Protein AF-0000000073533787 (afdb_homodimer)

Radius of gyration: 34.2 Å; Cα contacts (8 Å, |Δi|>4): 1583; chains: 2; bounding box: 50×95×111 Å

InterPro domains:
  IPR002737 MEMO1 family [PF01875] (87-385)
  IPR002737 MEMO1 family [PTHR11060] (83-386)
  IPR002737 MEMO1 family [cd07361] (85-385)

Solvent-accessible surface area (backbone atoms only — not comparable to full-atom values): 41993 Å² total; per-residue (Å²): 134,81,76,72,52,75,67,61,52,45,58,50,45,52,48,45,36,59,69,63,58,52,74,74,50,78,81,75,65,50,75,70,55,49,60,58,70,56,50,54,75,75,52,50,74,67,54,60,77,70,55,46,50,48,49,50,48,47,43,59,66,42,56,83,32,69,64,44,50,50,46,41,24,66,71,65,62,50,63,66,64,47,56,40,71,64,80,38,64,63,74,36,40,56,61,41,45,69,59,31,50,51,52,51,48,52,19,58,74,57,36,38,57,52,59,66,60,27,64,32,39,53,66,58,73,89,43,54,70,42,84,43,31,37,38,27,36,36,59,29,48,75,45,28,26,26,17,30,22,36,39,49,49,53,48,42,53,54,56,55,55,55,61,72,71,48,78,88,60,81,45,59,49,46,40,32,39,32,28,8,33,45,90,82,52,93,50,64,53,46,26,28,58,78,42,44,22,39,40,52,60,85,45,72,41,38,41,31,63,65,50,44,50,37,35,38,74,58,66,41,44,77,48,48,69,60,62,67,73,39,42,38,52,61,56,48,49,64,57,54,55,51,44,53,67,66,45,82,75,31,29,99,75,46,44,51,58,29,33,30,57,32,42,24,21,73,54,90,42,55,67,49,24,40,51,51,8,51,33,52,46,51,20,49,50,51,48,28,66,76,38,72,90,43,62,67,54,30,41,34,21,22,30,38,40,26,58,32,20,73,91,59,71,31,71,49,42,34,93,87,45,46,67,66,46,31,39,39,43,52,34,32,38,50,58,52,29,53,23,66,41,34,26,55,57,33,51,51,47,41,59,34,47,57,51,53,46,70,14,56,47,19,43,26,20,49,26,26,28,30,52,76,58,39,38,49,34,20,51,42,14,63,38,55,20,56,82,64,38,88,75,79,43,40,38,30,24,36,8,24,39,24,22,36,33,79,82,28,72,130,133,81,76,71,52,77,69,61,54,46,56,51,44,52,48,45,36,60,68,63,59,54,74,73,53,80,80,75,65,50,76,70,56,47,58,60,70,57,50,54,73,75,53,50,74,66,53,59,77,71,54,47,50,50,50,50,48,47,43,59,66,43,58,81,32,68,65,44,50,48,46,41,25,66,70,64,64,49,60,66,64,47,57,40,70,64,79,36,64,64,74,36,40,56,62,40,44,69,58,30,52,52,52,51,49,51,19,58,75,57,37,38,56,53,57,67,63,27,62,30,39,53,65,58,73,89,42,54,72,43,84,42,29,36,37,27,37,35,58,30,48,76,45,27,26,25,15,30,22,36,39,50,48,52,48,42,53,54,56,54,54,56,64,72,71,50,78,89,62,81,46,60,50,47,42,32,40,33,29,8,32,46,89,83,52,98,50,66,54,45,27,28,59,79,42,45,22,41,40,52,61,84,44,73,40,36,41,30,63,67,50,44,49,36,35,38,74,56,65,42,44,76,47,48,70,60,63,67,73,39,43,38,49,60,58,49,47,64,56,55,55,50,42,54,70,66,46,88,70,36,27,99,75,46,46,49,58,28,32,30,58,30,40,25,21,76,52,91,43,56,66,48,24,40,51,50,9,50,32,52,46,51,20,47,51,52,47,27,66,76,38,71,90,42,64,68,55,30,42,34,22,21,31,37,40,28,60,32,20,74,93,59,72,30,71,48,43,34,92,86,45,47,67,66,46,31,38,39,43,53,35,33,39,51,57,52,28,53,24,67,41,36,25,56,57,33,52,50,47,40,58,35,46,55,50,52,46,71,13,54,48,18,43,26,20,48,26,25,29,30,50,76,57,38,36,48,33,20,51,41,15,62,38,56,19,56,82,64,38,86,73,78,42,38,38,30,23,37,8,24,40,24,22,36,33,80,81,26,72,130

Sequence (820 aa):
MFLCGPAHHIAVRLSFLRSKGKLRSLQGLTPRLFEVICPSDEELCRLHGEQLEELAAFKQQYLGSPEWRAFCERHTGTCSAMIRQPVASGKYYSSTATSLRAELQECLAEPAANLAGGPCLHCAPEQRRHLRGLIVPHGSTSDSGFAAAAAYLALKQQLGLYGTRGHPGSPRPLRCVVLGTNHFTNLPLACLSTATAWRTPLGDVPVDADLNAALQQQGLPFNDTPHNLEHSIENQLPFFQHVLESVPNPGHYGRPLSIAPVCVGWLGSAQQAQQLGQQLLAALRQAQAQHPDQAPPLLIATSDFTHAGPAYNEPPDAPWMSLREHCIWRDSPLLHAVCMGGAERFLDICAATGTSLCGRWPVAAFLAVAQAAGWQVELLSYAPSDLYVSSGNINGFAAFAAWQTLHSAAMFLCGPAHHIAVRLSFLRSKGKLRSLQGLTPRLFEVICPSDEELCRLHGEQLEELAAFKQQYLGSPEWRAFCERHTGTCSAMIRQPVASGKYYSSTATSLRAELQECLAEPAANLAGGPCLHCAPEQRRHLRGLIVPHGSTSDSGFAAAAAYLALKQQLGLYGTRGHPGSPRPLRCVVLGTNHFTNLPLACLSTATAWRTPLGDVPVDADLNAALQQQGLPFNDTPHNLEHSIENQLPFFQHVLESVPNPGHYGRPLSIAPVCVGWLGSAQQAQQLGQQLLAALRQAQAQHPDQAPPLLIATSDFTHAGPAYNEPPDAPWMSLREHCIWRDSPLLHAVCMGGAERFLDICAATGTSLCGRWPVAAFLAVAQAAGWQVELLSYAPSDLYVSSGNINGFAAFAAWQTLHSAA

Organism: NCBI:txid2649997

Secondary structure (DSSP, 8-state):
-----HHHHHHHHHHHHHHTTGGG-GGG--HHHHHHHS--HHHHTT--THHHHHHHHHHHHHTTSHHHHHHHHHHHSS----EEPPSSBTTTB-SSHHHHHHHHHHHHHSPPPPP---GGG---GGG--EEEEEEE--S-HHHHHHHHHHHHHHHHHHHHHHHHHS-SSS---EEEEEEEE-SS----SEEE---SEEEETTEEEEB-HHHHHHHHHTTPPB-HHHHHH--TTGGGHHHHHHHHHH-S---TT---EEEEEEEE----SHHHHHHHHHHHHHHHHHHHHH-TTSPPPEEEEE----EEBGGGTB--SSTT--HHHHHHHHHHHHHHHHHH--HHHHHHHHHHHT---TTHHHHHHHHHHHHHHTEEEEEEEEEEGGGT--SS-EEEEEEEEEEE-TTS--/-----HHHHHHHHHHHHHHTTGGG-GGG--HHHHHHHS--HHHHTT--THHHHHHHHHHHHHTTSHHHHHHHHHHHSS----EEPPSSBTTTB-SSHHHHHHHHHHHHHSPPPPP---GGG---GGG--EEEEEEE--S-HHHHHHHHHHHHHHHHHHHHHHHHHS-SSS---EEEEEEEE-SS----SEEE---SEEEETTEEEEB-HHHHHHHHHTTPPB-HHHHHH--TTGGGHHHHHHHHHHSS---TT---EEEEEEEE----SHHHHHHHHHHHHHHHHHHHHH-TTSPPPEEEEE----EEBGGGTB--SSTT--HHHHHHHHHHHHHHHHHH--HHHHHHHHHHHT---TTHHHHHHHHHHHHHHTEEEEEEEEEEGGGT--SS-EEEEEEEEEEE-TTS--

Nearest PDB structures (foldseek):
  7m8h-assembly4_D  TM=8.333E-01  e=3.148E-21  Homo sapiens
  3bd0-assembly1_A  TM=8.339E-01  e=1.756E-20  Homo sapiens
  3vsg-assembly1_D  TM=5.374E-01  e=1.095E-06  Comamonas testosteroni CNB-1
  8ihg-assembly1_C  TM=4.922E-01  e=5.380E-07  Pseudomonas sp.
  7m8h-assembly4_D  TM=8.331E-01  e=9.028E-21  Homo sapiens

Structure (mmCIF, N/CA/C/O backbone):
data_AF-0000000073533787-model_v1
#
loop_
_entity.id
_entity.type
_entity.pdbx_description
1 polymer 'AmmeMemoRadiSam system protein B'
#
loop_
_atom_site.group_PDB
_atom_site.id
_atom_site.type_symbol
_atom_site.label_atom_id
_atom_site.label_alt_id
_atom_site.label_comp_id
_atom_site.label_asym_id
_atom_site.label_entity_id
_atom_site.label_seq_id
_atom_site.pdbx_PDB_ins_code
_atom_site.Cartn_x
_atom_site.Cartn_y
_atom_site.Cartn_z
_atom_site.occupancy
_atom_site.B_iso_or_equiv
_atom_site.auth_seq_id
_atom_site.auth_comp_id
_atom_site.auth_asym_id
_atom_site.auth_atom_id
_atom_site.pdbx_PDB_model_num
ATOM 1 N N . MET A 1 1 ? 24.938 -26.094 -56.594 1 19.09 1 MET A N 1
ATOM 2 C CA . MET A 1 1 ? 23.875 -26.984 -56.156 1 19.09 1 MET A CA 1
ATOM 3 C C . MET A 1 1 ? 23.359 -26.578 -54.781 1 19.09 1 MET A C 1
ATOM 5 O O . MET A 1 1 ? 23.969 -26.875 -53.75 1 19.09 1 MET A O 1
ATOM 9 N N . PHE A 1 2 ? 22.875 -25.344 -54.75 1 21.2 2 PHE A N 1
ATOM 10 C CA . PHE A 1 2 ? 22.5 -24.469 -53.656 1 21.2 2 PHE A CA 1
ATOM 11 C C . PHE A 1 2 ? 21.406 -25.078 -52.812 1 21.2 2 PHE A C 1
ATOM 13 O O . PHE A 1 2 ? 20.281 -25.266 -53.281 1 21.2 2 PHE A O 1
ATOM 20 N N . LEU A 1 3 ? 21.797 -26.109 -51.969 1 24.59 3 LEU A N 1
ATOM 21 C CA . LEU A 1 3 ? 20.984 -26.844 -51.031 1 24.59 3 LEU A CA 1
ATOM 22 C C . LEU A 1 3 ? 20.125 -25.875 -50.188 1 24.59 3 LEU A C 1
ATOM 24 O O . LEU A 1 3 ? 20.672 -25.047 -49.469 1 24.59 3 LEU A O 1
ATOM 28 N N . CYS A 1 4 ? 19.094 -25.297 -50.938 1 27.55 4 CYS A N 1
ATOM 29 C CA . CYS A 1 4 ? 18.031 -24.469 -50.344 1 27.55 4 CYS A CA 1
ATOM 30 C C . CYS A 1 4 ? 17.594 -25.016 -49 1 27.55 4 CYS A C 1
ATOM 32 O O . CYS A 1 4 ? 17.266 -26.203 -48.875 1 27.55 4 CYS A O 1
ATOM 34 N N . GLY A 1 5 ? 18.172 -24.469 -48.062 1 31.39 5 GLY A N 1
ATOM 35 C CA . GLY A 1 5 ? 18.047 -24.875 -46.656 1 31.39 5 GLY A CA 1
ATOM 36 C C . GLY A 1 5 ? 16.609 -25.141 -46.25 1 31.39 5 GLY A C 1
ATOM 37 O O . GLY A 1 5 ? 15.68 -24.75 -46.969 1 31.39 5 GLY A O 1
ATOM 38 N N . PRO A 1 6 ? 16.328 -25.984 -45.344 1 34.28 6 PRO A N 1
ATOM 39 C CA . PRO A 1 6 ? 15.062 -26.594 -44.906 1 34.28 6 PRO A CA 1
ATOM 40 C C . PRO A 1 6 ? 13.969 -25.547 -44.688 1 34.28 6 PRO A C 1
ATOM 42 O O . PRO A 1 6 ? 12.781 -25.844 -44.812 1 34.28 6 PRO A O 1
ATOM 45 N N . ALA A 1 7 ? 14.273 -24.328 -44.406 1 35.72 7 ALA A N 1
ATOM 46 C CA . ALA A 1 7 ? 13.281 -23.281 -44.188 1 35.72 7 ALA A CA 1
ATOM 47 C C . ALA A 1 7 ? 12.578 -22.906 -45.5 1 35.72 7 ALA A C 1
ATOM 49 O O . ALA A 1 7 ? 11.391 -22.594 -45.5 1 35.72 7 ALA A O 1
ATOM 50 N N . HIS A 1 8 ? 13.289 -22.812 -46.656 1 38.84 8 HIS A N 1
ATOM 51 C CA . HIS A 1 8 ? 12.742 -22.5 -47.969 1 38.84 8 HIS A CA 1
ATOM 52 C C . HIS A 1 8 ? 11.703 -23.531 -48.406 1 38.84 8 HIS A C 1
ATOM 54 O O . HIS A 1 8 ? 10.758 -23.203 -49.125 1 38.84 8 HIS A O 1
ATOM 60 N N . HIS A 1 9 ? 11.844 -24.781 -47.906 1 37.84 9 HIS A N 1
ATOM 61 C CA . HIS A 1 9 ? 10.938 -25.844 -48.312 1 37.84 9 HIS A CA 1
ATOM 62 C C . HIS A 1 9 ? 9.586 -25.719 -47.625 1 37.84 9 HIS A C 1
ATOM 64 O O . HIS A 1 9 ? 8.555 -26.047 -48.219 1 37.84 9 HIS A O 1
ATOM 70 N N . ILE A 1 10 ? 9.609 -25.094 -46.406 1 37.44 10 ILE A N 1
ATOM 71 C CA . ILE A 1 10 ? 8.328 -25 -45.688 1 37.44 10 ILE A CA 1
ATOM 72 C C . ILE A 1 10 ? 7.488 -23.875 -46.312 1 37.44 10 ILE A C 1
ATOM 74 O O . ILE A 1 10 ? 6.289 -24.047 -46.531 1 37.44 10 ILE A O 1
ATOM 78 N N . ALA A 1 11 ? 8.117 -22.734 -46.594 1 40.75 11 ALA A N 1
ATOM 79 C CA . ALA A 1 11 ? 7.391 -21.656 -47.25 1 40.75 11 ALA A CA 1
ATOM 80 C C . ALA A 1 11 ? 6.887 -22.109 -48.625 1 40.75 11 ALA A C 1
ATOM 82 O O . ALA A 1 11 ? 5.762 -21.781 -49 1 40.75 11 ALA A O 1
ATOM 83 N N . VAL A 1 12 ? 7.668 -22.797 -49.375 1 40.88 12 VAL A N 1
ATOM 84 C CA . VAL A 1 12 ? 7.309 -23.266 -50.719 1 40.88 12 VAL A CA 1
ATOM 85 C C . VAL A 1 12 ? 6.199 -24.312 -50.594 1 40.88 12 VAL A C 1
ATOM 87 O O . VAL A 1 12 ? 5.246 -24.297 -51.375 1 40.88 12 VAL A O 1
ATOM 90 N N . ARG A 1 13 ? 6.266 -25.109 -49.438 1 39.94 13 ARG A N 1
ATOM 91 C CA . ARG A 1 13 ? 5.273 -26.172 -49.312 1 39.94 13 ARG A CA 1
ATOM 92 C C . ARG A 1 13 ? 3.941 -25.625 -48.812 1 39.94 13 ARG A C 1
ATOM 94 O O . ARG A 1 13 ? 2.877 -26.047 -49.281 1 39.94 13 ARG A O 1
ATOM 101 N N . LEU A 1 14 ? 4.047 -24.578 -47.938 1 42.78 14 LEU A N 1
ATOM 102 C CA . LEU A 1 14 ? 2.801 -23.922 -47.531 1 42.78 14 LEU A CA 1
ATOM 103 C C . LEU A 1 14 ? 2.209 -23.156 -48.719 1 42.78 14 LEU A C 1
ATOM 105 O O . LEU A 1 14 ? 0.991 -23.156 -48.906 1 42.78 14 LEU A O 1
ATOM 109 N N . SER A 1 15 ? 3.039 -22.531 -49.5 1 44 15 SER A N 1
ATOM 110 C CA . SER A 1 15 ? 2.568 -21.906 -50.719 1 44 15 SER A CA 1
ATOM 111 C C . SER A 1 15 ? 2.029 -22.938 -51.719 1 44 15 SER A C 1
ATOM 113 O O . SER A 1 15 ? 1.037 -22.703 -52.406 1 44 15 SER A O 1
ATOM 115 N N . PHE A 1 16 ? 2.746 -24.125 -51.781 1 40.62 16 PHE A N 1
ATOM 116 C CA . PHE A 1 16 ? 2.264 -25.203 -52.656 1 40.62 16 PHE A CA 1
ATOM 117 C C . P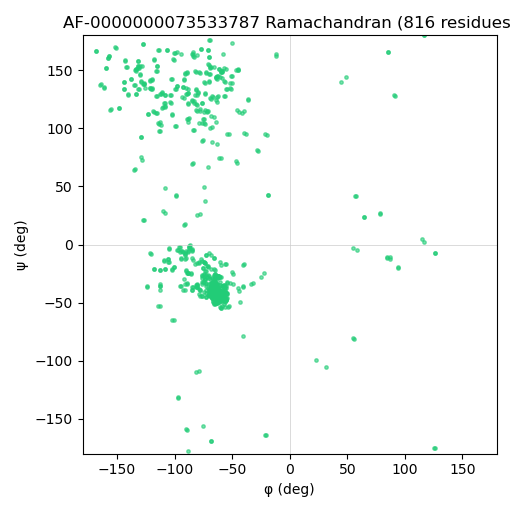HE A 1 16 ? 0.924 -25.734 -52.156 1 40.62 16 PHE A C 1
ATOM 119 O O . PHE A 1 16 ? 0.008 -25.953 -52.938 1 40.62 16 PHE A O 1
ATOM 126 N N . LEU A 1 17 ? 0.804 -25.844 -50.844 1 41.94 17 LEU A N 1
ATOM 127 C CA . LEU A 1 17 ? -0.468 -26.312 -50.312 1 41.94 17 LEU A CA 1
ATOM 128 C C . LEU A 1 17 ? -1.564 -25.266 -50.5 1 41.94 17 LEU A C 1
ATOM 130 O O . LEU A 1 17 ? -2.725 -25.625 -50.719 1 41.94 17 LEU A O 1
ATOM 134 N N . ARG A 1 18 ? -1.256 -24 -50.312 1 44.19 18 ARG A N 1
ATOM 135 C CA . ARG A 1 18 ? -2.197 -22.938 -50.656 1 44.19 18 ARG A CA 1
ATOM 136 C C . ARG A 1 18 ? -2.572 -22.984 -52.125 1 44.19 18 ARG A C 1
ATOM 138 O O . ARG A 1 18 ? -3.736 -22.781 -52.5 1 44.19 18 ARG A O 1
ATOM 145 N N . SER A 1 19 ? -1.534 -23 -52.906 1 43.25 19 SER A N 1
ATOM 146 C CA . SER A 1 19 ? -1.816 -22.922 -54.344 1 43.25 19 SER A CA 1
ATOM 147 C C . SER A 1 19 ? -2.637 -24.125 -54.812 1 43.25 19 SER A C 1
ATOM 149 O O . SER A 1 19 ? -3.412 -24.016 -55.75 1 43.25 19 SER A O 1
ATOM 151 N N . LYS A 1 20 ? -2.215 -25.359 -54.25 1 43.19 20 LYS A N 1
ATOM 152 C CA . LYS A 1 20 ? -2.959 -26.484 -54.844 1 43.19 20 LYS A CA 1
ATOM 153 C C . LYS A 1 20 ? -4.336 -26.609 -54.188 1 43.19 20 LYS A C 1
ATOM 155 O O . LYS A 1 20 ? -5.059 -27.578 -54.438 1 43.19 20 LYS A O 1
ATOM 160 N N . GLY A 1 21 ? -4.965 -25.625 -53.625 1 40.5 21 GLY A N 1
ATOM 161 C CA . GLY A 1 21 ? -6.324 -25.641 -53.125 1 40.5 21 GLY A CA 1
ATOM 162 C C . GLY A 1 21 ? -6.543 -26.719 -52.062 1 40.5 21 GLY A C 1
ATOM 163 O O . GLY A 1 21 ? -7.68 -27.016 -51.688 1 40.5 21 GLY A O 1
ATOM 164 N N . LYS A 1 22 ? -5.492 -27.531 -51.844 1 39.84 22 LYS A N 1
ATOM 165 C CA . LYS A 1 22 ? -5.633 -28.766 -51.062 1 39.84 22 LYS A CA 1
ATOM 166 C C . LYS A 1 22 ? -5.723 -28.469 -49.562 1 39.84 22 LYS A C 1
ATOM 168 O O . LYS A 1 22 ? -5.93 -29.375 -48.781 1 39.84 22 LYS A O 1
ATOM 173 N N . LEU A 1 23 ? -5.422 -27.328 -49.031 1 40.28 23 LEU A N 1
ATOM 174 C CA . LEU A 1 23 ? -5.676 -27.062 -47.625 1 40.28 23 LEU A CA 1
ATOM 175 C C . LEU A 1 23 ? -7.172 -26.938 -47.375 1 40.28 23 LEU A C 1
ATOM 177 O O . LEU A 1 23 ? -7.582 -26.641 -46.25 1 40.28 23 LEU A O 1
ATOM 181 N N . ARG A 1 24 ? -8 -26.922 -48.375 1 37.69 24 ARG A N 1
ATOM 182 C CA . ARG A 1 24 ? -9.438 -26.781 -48.156 1 37.69 24 ARG A CA 1
ATOM 183 C C . ARG A 1 24 ? -10.008 -28 -47.469 1 37.69 24 ARG A C 1
ATOM 185 O O . ARG A 1 24 ? -11.109 -27.953 -46.906 1 37.69 24 ARG A O 1
ATOM 192 N N . SER A 1 25 ? -9.797 -29.344 -47.75 1 36.22 25 SER A N 1
ATOM 193 C CA . SER A 1 25 ? -10.312 -30.516 -47.094 1 36.22 25 SER A CA 1
ATOM 194 C C . SER A 1 25 ? -9.188 -31.375 -46.5 1 36.22 25 SER A C 1
ATOM 196 O O . SER A 1 25 ? -8.102 -31.438 -47.094 1 36.22 25 SER A O 1
ATOM 198 N N . LEU A 1 26 ? -9.023 -31.562 -45.094 1 37.97 26 LEU A N 1
ATOM 199 C CA . LEU A 1 26 ? -8.117 -32.438 -44.344 1 37.97 26 LEU A CA 1
ATOM 200 C C . LEU A 1 26 ? -8.016 -33.812 -45.031 1 37.97 26 LEU A C 1
ATOM 202 O O . LEU A 1 26 ? -7.23 -34.656 -44.594 1 37.97 26 LEU A O 1
ATOM 206 N N . GLN A 1 27 ? -8.914 -34.125 -45.875 1 37.44 27 GLN A N 1
ATOM 207 C CA . GLN A 1 27 ? -8.961 -35.5 -46.406 1 37.44 27 GLN A CA 1
ATOM 208 C C . GLN A 1 27 ? -7.656 -35.875 -47.094 1 37.44 27 GLN A C 1
ATOM 210 O O . GLN A 1 27 ? -7.273 -37.031 -47.125 1 37.44 27 GLN A O 1
ATOM 215 N N . GLY A 1 28 ? -7.07 -35.031 -47.875 1 37.78 28 GLY A N 1
ATOM 216 C CA . GLY A 1 28 ? -5.922 -35.438 -48.656 1 37.78 28 GLY A CA 1
ATOM 217 C C . GLY A 1 28 ? -4.605 -35.312 -47.938 1 37.78 28 GLY A C 1
ATOM 218 O O . GLY A 1 28 ? -3.535 -35.406 -48.531 1 37.78 28 GLY A O 1
ATOM 219 N N . LEU A 1 29 ? -4.52 -34.844 -46.656 1 36.91 29 LEU A N 1
ATOM 220 C CA . LEU A 1 29 ? -3.236 -34.656 -45.969 1 36.91 29 LEU A CA 1
ATOM 221 C C . LEU A 1 29 ? -2.674 -36.031 -45.531 1 36.91 29 LEU A C 1
ATOM 223 O O . LEU A 1 29 ? -3.352 -36.781 -44.844 1 36.91 29 LEU A O 1
ATOM 227 N N . THR A 1 30 ? -1.86 -36.688 -46.438 1 36.78 30 THR A N 1
ATOM 228 C CA . THR A 1 30 ? -1.145 -37.906 -46.031 1 36.78 30 THR A CA 1
ATOM 229 C C . THR A 1 30 ? -0.263 -37.625 -44.812 1 36.78 30 THR A C 1
ATOM 231 O O . THR A 1 30 ? 0.106 -36.5 -44.562 1 36.78 30 THR A O 1
ATOM 234 N N . PRO A 1 31 ? 0.022 -38.625 -43.938 1 36.78 31 PRO A N 1
ATOM 235 C CA . PRO A 1 31 ? 0.896 -38.531 -42.781 1 36.78 31 PRO A CA 1
ATOM 236 C C . PRO A 1 31 ? 2.203 -37.812 -43.062 1 36.78 31 PRO A C 1
ATOM 238 O O . PRO A 1 31 ? 2.717 -37.094 -42.219 1 36.78 31 PRO A O 1
ATOM 241 N N . ARG A 1 32 ? 2.83 -37.969 -44.219 1 40.03 32 ARG A N 1
ATOM 242 C CA . ARG A 1 32 ? 4.098 -37.344 -44.594 1 40.03 32 ARG A CA 1
ATOM 243 C C . ARG A 1 32 ? 3.951 -35.844 -44.688 1 40.03 32 ARG A C 1
ATOM 245 O O . ARG A 1 32 ? 4.887 -35.094 -44.406 1 40.03 32 ARG A O 1
ATOM 252 N N . LEU A 1 33 ? 2.914 -35.375 -45.156 1 38.22 33 LEU A N 1
ATOM 253 C CA . LEU A 1 33 ? 2.682 -33.938 -45.312 1 38.22 33 LEU A CA 1
ATOM 254 C C . LEU A 1 33 ? 2.498 -33.312 -43.938 1 38.22 33 LEU A C 1
ATOM 256 O O . LEU A 1 33 ? 2.889 -32.156 -43.719 1 38.22 33 LEU A O 1
ATOM 260 N N . PHE A 1 34 ? 2.027 -34.062 -42.938 1 36.75 34 PHE A N 1
ATOM 261 C CA . PHE A 1 34 ? 1.908 -33.594 -41.562 1 36.75 34 PHE A CA 1
ATOM 262 C C . PHE A 1 34 ? 3.283 -33.344 -40.969 1 36.75 34 PHE A C 1
ATOM 264 O O . PHE A 1 34 ? 3.475 -32.375 -40.219 1 36.75 34 PHE A O 1
ATOM 271 N N . GLU A 1 35 ? 4.211 -34.219 -41.125 1 38.81 35 GLU A N 1
ATOM 272 C CA . GLU A 1 35 ? 5.574 -34 -40.656 1 38.81 35 GLU A CA 1
ATOM 273 C C . GLU A 1 35 ? 6.176 -32.719 -41.219 1 38.81 35 GLU A C 1
ATOM 275 O O . GLU A 1 35 ? 7.004 -32.094 -40.562 1 38.81 35 GLU A O 1
ATOM 280 N N . VAL A 1 36 ? 5.895 -32.375 -42.375 1 37.81 36 VAL A N 1
ATOM 281 C CA . VAL A 1 36 ? 6.398 -31.188 -43.062 1 37.81 36 VAL A CA 1
ATOM 282 C C . VAL A 1 36 ? 5.695 -29.953 -42.5 1 37.81 36 VAL A C 1
ATOM 284 O O . VAL A 1 36 ? 6.301 -28.891 -42.375 1 37.81 36 VAL A O 1
ATOM 287 N N . ILE A 1 37 ? 4.379 -29.984 -42.219 1 40.09 37 ILE A N 1
ATOM 288 C CA . ILE A 1 37 ? 3.65 -28.797 -41.75 1 40.09 37 ILE A CA 1
ATOM 289 C C . ILE A 1 37 ? 3.941 -28.562 -40.281 1 40.09 37 ILE A C 1
ATOM 291 O O . ILE A 1 37 ? 3.789 -27.438 -39.781 1 40.09 37 ILE A O 1
ATOM 295 N N . CYS A 1 38 ? 4.043 -29.625 -39.438 1 35.59 38 CYS A N 1
ATOM 296 C CA . CYS A 1 38 ? 4.441 -29.391 -38.062 1 35.59 38 CYS A CA 1
ATOM 297 C C . CYS A 1 38 ? 5.957 -29.328 -37.938 1 35.59 38 CYS A C 1
ATOM 299 O O . CYS A 1 38 ? 6.609 -30.344 -37.75 1 35.59 38 CYS A O 1
ATOM 301 N N . PRO A 1 39 ? 6.566 -28.25 -38.469 1 37.03 39 PRO A N 1
ATOM 302 C CA . PRO A 1 39 ? 8.023 -28.141 -38.375 1 37.03 39 PRO A CA 1
ATOM 303 C C . PRO A 1 39 ? 8.531 -28.328 -36.938 1 37.03 39 PRO A C 1
ATOM 305 O O . PRO A 1 39 ? 7.762 -28.172 -36 1 37.03 39 PRO A O 1
ATOM 308 N N . SER A 1 40 ? 9.656 -29.062 -36.75 1 35.06 40 SER A N 1
ATOM 309 C CA . SER A 1 40 ? 10.359 -29.062 -35.469 1 35.06 40 SER A CA 1
ATOM 310 C C . SER A 1 40 ? 10.5 -27.656 -34.938 1 35.06 40 SER A C 1
ATOM 312 O O . SER A 1 40 ? 10.336 -26.672 -35.656 1 35.06 40 SER A O 1
ATOM 314 N N . ASP A 1 41 ? 10.539 -27.562 -33.562 1 34 41 ASP A N 1
ATOM 315 C CA . ASP A 1 41 ? 10.766 -26.297 -32.875 1 34 41 ASP A CA 1
ATOM 316 C C . ASP A 1 41 ? 11.844 -25.469 -33.594 1 34 41 ASP A C 1
ATOM 318 O O . ASP A 1 41 ? 11.727 -24.25 -33.719 1 34 41 ASP A O 1
ATOM 322 N N . GLU A 1 42 ? 12.781 -26.156 -34.094 1 35.53 42 GLU A N 1
ATOM 323 C CA . GLU A 1 42 ? 13.883 -25.5 -34.812 1 35.53 42 GLU A CA 1
ATOM 324 C C . GLU A 1 42 ? 13.406 -24.875 -36.094 1 35.53 42 GLU A C 1
ATOM 326 O O . GLU A 1 42 ? 13.867 -23.797 -36.5 1 35.53 42 GLU A O 1
ATOM 331 N N . GLU A 1 43 ? 12.469 -25.484 -36.719 1 39 43 GLU A N 1
ATOM 332 C CA . GLU A 1 43 ? 12.016 -24.969 -38 1 39 43 GLU A CA 1
ATOM 333 C C . GLU A 1 43 ? 10.953 -23.891 -37.812 1 39 43 GLU A C 1
ATOM 335 O O . GLU A 1 43 ? 10.867 -22.953 -38.594 1 39 43 GLU A O 1
ATOM 340 N N . LEU A 1 44 ? 10.227 -23.922 -36.656 1 38.94 44 LEU A N 1
ATOM 341 C CA . LEU A 1 44 ? 9.242 -22.906 -36.312 1 38.94 44 LEU A CA 1
ATOM 342 C C . LEU A 1 44 ? 9.922 -21.578 -36.031 1 38.94 44 LEU A C 1
ATOM 344 O O . LEU A 1 44 ? 9.406 -20.516 -36.375 1 38.94 44 LEU A O 1
ATOM 348 N N . CYS A 1 45 ? 11.047 -21.609 -35.312 1 35 45 CYS A N 1
ATOM 349 C CA . CYS A 1 45 ? 11.789 -20.391 -34.969 1 35 45 CYS A CA 1
ATOM 350 C C . CYS A 1 45 ? 12.156 -19.625 -36.25 1 35 45 CYS A C 1
ATOM 352 O O . CYS A 1 45 ? 12.555 -18.453 -36.156 1 35 45 CYS A O 1
ATOM 354 N N . ARG A 1 46 ? 12.094 -20.281 -37.438 1 38.5 46 ARG A N 1
ATOM 355 C CA . ARG A 1 46 ? 12.531 -19.594 -38.625 1 38.5 46 ARG A CA 1
ATOM 356 C C . ARG A 1 46 ? 11.344 -19 -39.375 1 38.5 46 ARG A C 1
ATOM 358 O O . ARG A 1 46 ? 11.516 -18.375 -40.438 1 38.5 46 ARG A O 1
ATOM 365 N N . LEU A 1 47 ? 10.188 -19.266 -38.906 1 39.16 47 LEU A N 1
ATOM 366 C CA . LEU A 1 47 ? 9.039 -18.688 -39.562 1 39.16 47 LEU A CA 1
ATOM 367 C C . LEU A 1 47 ? 8.82 -17.234 -39.125 1 39.16 47 LEU A C 1
ATOM 369 O O . LEU A 1 47 ? 9.016 -16.906 -37.969 1 39.16 47 LEU A O 1
ATOM 373 N N . HIS A 1 48 ? 8.953 -16.188 -40.062 1 41.88 48 HIS A N 1
ATOM 374 C CA . HIS A 1 48 ? 8.742 -14.766 -39.844 1 41.88 48 HIS A CA 1
ATOM 375 C C . HIS A 1 48 ? 7.332 -14.344 -40.219 1 41.88 48 HIS A C 1
ATOM 377 O O . HIS A 1 48 ? 6.707 -14.961 -41.094 1 41.88 48 HIS A O 1
ATOM 383 N N . GLY A 1 49 ? 6.863 -13.148 -39.781 1 41.69 49 GLY A N 1
ATOM 384 C CA . GLY A 1 49 ? 5.707 -12.273 -39.875 1 41.69 49 GLY A CA 1
ATOM 385 C C . GLY A 1 49 ? 4.43 -13.008 -40.25 1 41.69 49 GLY A C 1
ATOM 386 O O . GLY A 1 49 ? 3.564 -13.211 -39.375 1 41.69 49 GLY A O 1
ATOM 387 N N . GLU A 1 50 ? 4.07 -12.922 -41.594 1 45.09 50 GLU A N 1
ATOM 388 C CA . GLU A 1 50 ? 2.803 -13.375 -42.156 1 45.09 50 GLU A CA 1
ATOM 389 C C . GLU A 1 50 ? 2.643 -14.883 -42.031 1 45.09 50 GLU A C 1
ATOM 391 O O . GLU A 1 50 ? 1.537 -15.375 -41.812 1 45.09 50 GLU A O 1
ATOM 396 N N . GLN A 1 51 ? 3.713 -15.648 -42.031 1 42.62 51 GLN A N 1
ATOM 397 C CA . GLN A 1 51 ? 3.678 -17.109 -42 1 42.62 51 GLN A CA 1
ATOM 398 C C . GLN A 1 51 ? 3.35 -17.609 -40.594 1 42.62 51 GLN A C 1
ATOM 400 O O . GLN A 1 51 ? 2.645 -18.609 -40.438 1 42.62 51 GLN A O 1
ATOM 405 N N . LEU A 1 52 ? 3.787 -16.922 -39.625 1 40.56 52 LEU A N 1
ATOM 406 C CA . LEU A 1 52 ? 3.443 -17.25 -38.25 1 40.56 52 LEU A CA 1
ATOM 407 C C . LEU A 1 52 ? 1.962 -17 -37.969 1 40.56 52 LEU A C 1
ATOM 409 O O . LEU A 1 52 ? 1.311 -17.781 -37.281 1 40.56 52 LEU A O 1
ATOM 413 N N . GLU A 1 53 ? 1.462 -15.984 -38.562 1 45.81 53 GLU A N 1
ATOM 414 C CA . GLU A 1 53 ? 0.036 -15.703 -38.438 1 45.81 53 GLU A CA 1
ATOM 415 C C . GLU A 1 53 ? -0.805 -16.781 -39.125 1 45.81 53 GLU A C 1
ATOM 417 O O . GLU A 1 53 ? -1.827 -17.203 -38.594 1 45.81 53 GLU A O 1
ATOM 422 N N . GLU A 1 54 ? -0.442 -17.203 -40.281 1 44.66 54 GLU A N 1
ATOM 423 C CA . GLU A 1 54 ? -1.166 -18.219 -41.031 1 44.66 54 GLU A CA 1
ATOM 424 C C . GLU A 1 54 ? -1.092 -19.578 -40.312 1 44.66 54 GLU A C 1
ATOM 426 O O . GLU A 1 54 ? -2.082 -20.312 -40.281 1 44.66 54 GLU A O 1
ATOM 431 N N . LEU A 1 55 ? 0.073 -19.875 -39.812 1 44.34 55 LEU A N 1
ATOM 432 C CA . LEU A 1 55 ? 0.202 -21.094 -39 1 44.34 55 LEU A CA 1
ATOM 433 C C . LEU A 1 55 ? -0.648 -21.016 -37.75 1 44.34 55 LEU A C 1
ATOM 435 O O . LEU A 1 55 ? -1.299 -21.984 -37.375 1 44.34 55 LEU A O 1
ATOM 439 N N . ALA A 1 56 ? -0.662 -19.828 -37.188 1 42.97 56 ALA A N 1
ATOM 440 C CA . ALA A 1 56 ? -1.53 -19.625 -36.031 1 42.97 56 ALA A CA 1
ATOM 441 C C . ALA A 1 56 ? -3 -19.781 -36.406 1 42.97 56 ALA A C 1
ATOM 443 O O . ALA A 1 56 ? -3.773 -20.406 -35.688 1 42.97 56 ALA A O 1
ATOM 444 N N . ALA A 1 57 ? -3.35 -19.25 -37.594 1 46.97 57 ALA A N 1
ATOM 445 C CA . ALA A 1 57 ? -4.715 -19.359 -38.094 1 46.97 57 ALA A CA 1
ATOM 446 C C . ALA A 1 57 ? -5.051 -20.812 -38.438 1 46.97 57 ALA A C 1
ATOM 448 O O . ALA A 1 57 ? -6.148 -21.281 -38.156 1 46.97 57 ALA A O 1
ATOM 449 N N . PHE A 1 58 ? -4.184 -21.531 -39.125 1 41.78 58 PHE A N 1
ATOM 450 C CA . PHE A 1 58 ? -4.367 -22.938 -39.469 1 41.78 58 PHE A CA 1
ATOM 451 C C . PHE A 1 58 ? -4.477 -23.781 -38.188 1 41.78 58 PHE A C 1
ATOM 453 O O . PHE A 1 58 ? -5.359 -24.641 -38.094 1 41.78 58 PHE A O 1
ATOM 460 N N . LYS A 1 59 ? -3.539 -23.562 -37.312 1 42.97 59 LYS A N 1
ATOM 461 C CA . LYS A 1 59 ? -3.617 -24.25 -36.031 1 42.97 59 LYS A CA 1
ATOM 462 C C . LYS A 1 59 ? -4.938 -23.953 -35.312 1 42.97 59 LYS A C 1
ATOM 464 O O . LYS A 1 59 ? -5.566 -24.844 -34.75 1 42.97 59 LYS A O 1
ATOM 469 N N . GLN A 1 60 ? -5.348 -22.734 -35.469 1 45.12 60 GLN A N 1
ATOM 470 C CA . GLN A 1 60 ? -6.621 -22.312 -34.906 1 45.12 60 GLN A CA 1
ATOM 471 C C . GLN A 1 60 ? -7.789 -23.031 -35.562 1 45.12 60 GLN A C 1
ATOM 473 O O . GLN A 1 60 ? -8.758 -23.406 -34.906 1 45.12 60 GLN A O 1
ATOM 478 N N . GLN A 1 61 ? -7.758 -23.078 -36.906 1 44.06 61 GLN A N 1
ATOM 479 C CA . GLN A 1 61 ? -8.867 -23.641 -37.656 1 44.06 61 GLN A CA 1
ATOM 480 C C . GLN A 1 61 ? -8.914 -25.156 -37.531 1 44.06 61 GLN A C 1
ATOM 482 O O . GLN A 1 61 ? -9.992 -25.75 -37.5 1 44.06 61 GLN A O 1
ATOM 487 N N . TYR A 1 62 ? -7.766 -25.766 -37.594 1 43.34 62 TYR A N 1
ATOM 488 C CA . TYR A 1 62 ? -7.855 -27.219 -37.688 1 43.34 62 TYR A CA 1
ATOM 489 C C . TYR A 1 62 ? -7.418 -27.891 -36.406 1 43.34 62 TYR A C 1
ATOM 491 O O . TYR A 1 62 ? -7.898 -28.969 -36.062 1 43.34 62 TYR A O 1
ATOM 499 N N . LEU A 1 63 ? -6.613 -27.109 -35.594 1 39.94 63 LEU A N 1
ATOM 500 C CA . LEU A 1 63 ? -6.145 -27.719 -34.344 1 39.94 63 LEU A CA 1
ATOM 501 C C . LEU A 1 63 ? -7.203 -27.609 -33.25 1 39.94 63 LEU A C 1
ATOM 503 O O . LEU A 1 63 ? -7.66 -26.516 -32.938 1 39.94 63 LEU A O 1
ATOM 507 N N . GLY A 1 64 ? -7.984 -28.625 -33 1 43.44 64 GLY A N 1
ATOM 508 C CA . GLY A 1 64 ? -9.062 -28.828 -32.031 1 43.44 64 GLY A CA 1
ATOM 509 C C . GLY A 1 64 ? -10.352 -29.281 -32.688 1 43.44 64 GLY A C 1
ATOM 510 O O . GLY A 1 64 ? -11.359 -29.484 -32 1 43.44 64 GLY A O 1
ATOM 511 N N . SER A 1 65 ? -10.352 -29.266 -34 1 44.25 65 SER A N 1
ATOM 512 C CA . SER A 1 65 ? -11.57 -29.719 -34.656 1 44.25 65 SER A CA 1
ATOM 513 C C . SER A 1 65 ? -11.742 -31.219 -34.562 1 44.25 65 SER A C 1
ATOM 515 O O . SER A 1 65 ? -10.773 -31.953 -34.344 1 44.25 65 SER A O 1
ATOM 517 N N . PRO A 1 66 ? -13.023 -31.594 -34.5 1 51.19 66 PRO A N 1
ATOM 518 C CA . PRO A 1 66 ? -13.289 -33.031 -34.531 1 51.19 66 PRO A CA 1
ATOM 519 C C . PRO A 1 66 ? -12.555 -33.75 -35.656 1 51.19 66 PRO A C 1
ATOM 521 O O . PRO A 1 66 ? -12.117 -34.906 -35.469 1 51.19 66 PRO A O 1
ATOM 524 N N . GLU A 1 67 ? -12.398 -33.125 -36.719 1 48 67 GLU A N 1
ATOM 525 C CA . GLU A 1 67 ? -11.734 -33.75 -37.875 1 48 67 GLU A CA 1
ATOM 526 C C . GLU A 1 67 ? -10.25 -33.969 -37.594 1 48 67 GLU A C 1
ATOM 528 O O . GLU A 1 67 ? -9.688 -35 -37.938 1 48 67 GLU A O 1
ATOM 533 N N . TRP A 1 68 ? -9.68 -33.062 -36.875 1 48.62 68 TRP A N 1
ATOM 534 C CA . TRP A 1 68 ? -8.289 -33.25 -36.5 1 48.62 68 TRP A CA 1
ATOM 535 C C . TRP A 1 68 ? -8.148 -34.344 -35.438 1 48.62 68 TRP A C 1
ATOM 537 O O . TRP A 1 68 ? -7.258 -35.188 -35.562 1 48.62 68 TRP A O 1
ATOM 547 N N . ARG A 1 69 ? -9.078 -34.406 -34.594 1 48.47 69 ARG A N 1
ATOM 548 C CA . ARG A 1 69 ? -9.109 -35.5 -33.625 1 48.47 69 ARG A CA 1
ATOM 549 C C . ARG A 1 69 ? -9.258 -36.844 -34.312 1 48.47 69 ARG A C 1
ATOM 551 O O . ARG A 1 69 ? -8.562 -37.812 -33.969 1 48.47 69 ARG A O 1
ATOM 558 N N . ALA A 1 70 ? -10.219 -36.875 -35.156 1 51.44 70 ALA A N 1
ATOM 559 C CA . ALA A 1 70 ? -10.477 -38.094 -35.906 1 51.44 70 ALA A CA 1
ATOM 560 C C . ALA A 1 70 ? -9.289 -38.469 -36.781 1 51.44 70 ALA A C 1
ATOM 562 O O . ALA A 1 70 ? -8.93 -39.625 -36.906 1 51.44 70 ALA A O 1
ATOM 563 N N . PHE A 1 71 ? -8.719 -37.594 -37.312 1 44.31 71 PHE A N 1
ATOM 564 C CA . PHE A 1 71 ? -7.531 -37.812 -38.156 1 44.31 71 PHE A CA 1
ATOM 565 C C . PHE A 1 71 ? -6.379 -38.344 -37.312 1 44.31 71 PHE A C 1
ATOM 567 O O . PHE A 1 71 ? -5.727 -39.312 -37.688 1 44.31 71 PHE A O 1
ATOM 574 N N . CYS A 1 72 ? -6.129 -37.625 -36.219 1 45.56 72 CYS A N 1
ATOM 575 C CA . CYS A 1 72 ? -5.086 -38.094 -35.312 1 45.56 72 CYS A CA 1
ATOM 576 C C . CYS A 1 72 ? -5.371 -39.5 -34.844 1 45.56 72 CYS A C 1
ATOM 578 O O . CYS A 1 72 ? -4.465 -40.344 -34.781 1 45.56 72 CYS A O 1
ATOM 580 N N . GLU A 1 73 ? -6.617 -39.688 -34.531 1 48.28 73 GLU A N 1
ATOM 581 C CA . GLU A 1 73 ? -7.016 -41.031 -34.125 1 48.28 73 GLU A CA 1
ATOM 582 C C . GLU A 1 73 ? -6.734 -42.031 -35.25 1 48.28 73 GLU A C 1
ATOM 584 O O . GLU A 1 73 ? -6.254 -43.156 -34.969 1 48.28 73 GLU A O 1
ATOM 589 N N . ARG A 1 74 ? -7.207 -41.812 -36.344 1 44.69 74 ARG A N 1
ATOM 590 C CA . ARG A 1 74 ? -7.117 -42.75 -37.438 1 44.69 74 ARG A CA 1
ATOM 591 C C . ARG A 1 74 ? -5.664 -42.969 -37.844 1 44.69 74 ARG A C 1
ATOM 593 O O . ARG A 1 74 ? -5.297 -44.094 -38.25 1 44.69 74 ARG A O 1
ATOM 600 N N . HIS A 1 75 ? -5.004 -42.062 -37.969 1 40.03 75 HIS A N 1
ATOM 601 C CA . HIS A 1 75 ? -3.686 -42.219 -38.562 1 40.03 75 HIS A CA 1
ATOM 602 C C . HIS A 1 75 ? -2.623 -42.469 -37.5 1 40.03 75 HIS A C 1
ATOM 604 O O . HIS A 1 75 ? -1.596 -43.094 -37.781 1 40.03 75 HIS A O 1
ATOM 610 N N . THR A 1 76 ? -2.697 -41.844 -36.438 1 40.03 76 THR A N 1
ATOM 611 C CA . THR A 1 76 ? -1.673 -42.156 -35.438 1 40.03 76 THR A CA 1
ATOM 612 C C . THR A 1 76 ? -2.139 -43.25 -34.5 1 40.03 76 THR A C 1
ATOM 614 O O . THR A 1 76 ? -1.367 -43.75 -33.688 1 40.03 76 THR A O 1
ATOM 617 N N . GLY A 1 77 ? -3.268 -44.062 -34.906 1 36.69 77 GLY A N 1
ATOM 618 C CA . GLY A 1 77 ? -3.896 -45.094 -34.094 1 36.69 77 GLY A CA 1
ATOM 619 C C . GLY A 1 77 ? -4.359 -44.562 -32.75 1 36.69 77 GLY A C 1
ATOM 620 O O . GLY A 1 77 ? -5.234 -45.156 -32.094 1 36.69 77 GLY A O 1
ATOM 621 N N . THR A 1 78 ? -3.502 -44.406 -31.672 1 33.69 78 THR A N 1
ATOM 622 C CA . THR A 1 78 ? -3.822 -43.906 -30.328 1 33.69 78 THR A CA 1
ATOM 623 C C . THR A 1 78 ? -4.18 -42.438 -30.375 1 33.69 78 THR A C 1
ATOM 625 O O . THR A 1 78 ? -3.717 -41.688 -31.266 1 33.69 78 THR A O 1
ATOM 628 N N . CYS A 1 79 ? -5.469 -42 -30.344 1 36.62 79 CYS A N 1
ATOM 629 C CA . CYS A 1 79 ? -5.668 -40.594 -29.984 1 36.62 79 CYS A CA 1
ATOM 630 C C . CYS A 1 79 ? -4.441 -40.031 -29.266 1 36.62 79 CYS A C 1
ATOM 632 O O . CYS A 1 79 ? -4.203 -40.344 -28.094 1 36.62 79 CYS A O 1
ATOM 634 N N . SER A 1 80 ? -3.361 -40.281 -29.656 1 39.97 80 SER A N 1
ATOM 635 C CA . SER A 1 80 ? -2.125 -39.906 -28.984 1 39.97 80 SER A CA 1
ATOM 636 C C . SER A 1 80 ? -2.324 -38.625 -28.141 1 39.97 80 SER A C 1
ATOM 638 O O . SER A 1 80 ? -2.791 -37.625 -28.641 1 39.97 80 SER A O 1
ATOM 640 N N . ALA A 1 81 ? -2.871 -38.844 -27 1 52.06 81 ALA A N 1
ATOM 641 C CA . ALA A 1 81 ? -3.047 -37.906 -25.875 1 52.06 81 ALA A CA 1
ATOM 642 C C . ALA A 1 81 ? -2.061 -36.75 -25.953 1 52.06 81 ALA A C 1
ATOM 644 O O . ALA A 1 81 ? -0.85 -36.969 -26.047 1 52.06 81 ALA A O 1
ATOM 645 N N . MET A 1 82 ? -2.426 -35.562 -26.531 1 75.38 82 MET A N 1
ATOM 646 C CA . MET A 1 82 ? -1.587 -34.375 -26.797 1 75.38 82 MET A CA 1
ATOM 647 C C . MET A 1 82 ? -0.863 -33.938 -25.531 1 75.38 82 MET A C 1
ATOM 649 O O . MET A 1 82 ? -1.501 -33.625 -24.516 1 75.38 82 MET A O 1
ATOM 653 N N . ILE A 1 83 ? 0.315 -34.438 -25.469 1 89.06 83 ILE A N 1
ATOM 654 C CA . ILE A 1 83 ? 1.211 -33.938 -24.438 1 89.06 83 ILE A CA 1
ATOM 655 C C . ILE A 1 83 ? 1.66 -32.5 -24.797 1 89.06 83 ILE A C 1
ATOM 657 O O . ILE A 1 83 ? 2.215 -32.281 -25.875 1 89.06 83 ILE A O 1
ATOM 661 N N . ARG A 1 84 ? 1.267 -31.609 -24.016 1 94.25 84 ARG A N 1
ATOM 662 C CA . ARG A 1 84 ? 1.726 -30.234 -24.219 1 94.25 84 ARG A CA 1
ATOM 663 C C . ARG A 1 84 ? 3.236 -30.141 -24.031 1 94.25 84 ARG A C 1
ATOM 665 O O . ARG A 1 84 ? 3.766 -30.516 -22.984 1 94.25 84 ARG A O 1
ATOM 672 N N . GLN A 1 85 ? 3.941 -29.641 -25.031 1 91.56 85 GLN A N 1
ATOM 673 C CA . GLN A 1 85 ? 5.391 -29.5 -24.969 1 91.56 85 GLN A CA 1
ATOM 674 C C . GLN A 1 85 ? 5.785 -28.219 -24.234 1 91.56 85 GLN A C 1
ATOM 676 O O . GLN A 1 85 ? 5.07 -27.219 -24.281 1 91.56 85 GLN A O 1
ATOM 681 N N . PRO A 1 86 ? 6.957 -28.297 -23.562 1 95.12 86 PRO A N 1
ATOM 682 C CA . PRO A 1 86 ? 7.375 -27.109 -22.812 1 95.12 86 PRO A CA 1
ATOM 683 C C . PRO A 1 86 ? 7.793 -25.953 -23.734 1 95.12 86 PRO A C 1
ATOM 685 O O . PRO A 1 86 ? 8.398 -26.188 -24.781 1 95.12 86 PRO A O 1
ATOM 688 N N . VAL A 1 87 ? 7.434 -24.781 -23.391 1 92.44 87 VAL A N 1
ATOM 689 C CA . VAL A 1 87 ? 7.863 -23.594 -24.125 1 92.44 87 VAL A CA 1
ATOM 690 C C . VAL A 1 87 ? 8.867 -22.797 -23.297 1 92.44 87 VAL A C 1
ATOM 692 O O . VAL A 1 87 ? 9.562 -21.922 -23.812 1 92.44 87 VAL A O 1
ATOM 695 N N . ALA A 1 88 ? 8.984 -23.094 -21.984 1 95.56 88 ALA A N 1
ATOM 696 C CA . ALA A 1 88 ? 9.805 -22.328 -21.047 1 95.56 88 ALA A CA 1
ATOM 697 C C . ALA A 1 88 ? 11.141 -23.031 -20.797 1 95.56 88 ALA A C 1
ATOM 699 O O . ALA A 1 88 ? 12.086 -22.406 -20.297 1 95.56 88 ALA A O 1
ATOM 700 N N . SER A 1 89 ? 11.234 -24.297 -21.078 1 95.56 89 SER A N 1
ATOM 701 C CA . SER A 1 89 ? 12.453 -25.078 -20.859 1 95.56 89 SER A CA 1
ATOM 702 C C . SER A 1 89 ? 13.633 -24.453 -21.594 1 95.56 89 SER A C 1
ATOM 704 O O . SER A 1 89 ? 13.539 -24.156 -22.797 1 95.56 89 SER A O 1
ATOM 706 N N . GLY A 1 90 ? 14.727 -24.234 -20.812 1 95.75 90 GLY A N 1
ATOM 707 C CA . GLY A 1 90 ? 15.906 -23.625 -21.406 1 95.75 90 GLY A CA 1
ATOM 708 C C . GLY A 1 90 ? 15.867 -22.109 -21.391 1 95.75 90 GLY A C 1
ATOM 709 O O . GLY A 1 90 ? 16.875 -21.453 -21.703 1 95.75 90 GLY A O 1
ATOM 710 N N . LYS A 1 91 ? 14.781 -21.547 -21.109 1 94.69 91 LYS A N 1
ATOM 711 C CA . LYS A 1 91 ? 14.617 -20.094 -21.062 1 94.69 91 LYS A CA 1
ATOM 712 C C . LYS A 1 91 ? 14.352 -19.609 -19.641 1 94.69 91 LYS A C 1
ATOM 714 O O . LYS A 1 91 ? 15.07 -18.75 -19.125 1 94.69 91 LYS A O 1
ATOM 719 N N . TYR A 1 92 ? 13.375 -20.219 -19.047 1 96.81 92 TYR A N 1
ATOM 720 C CA . TYR A 1 92 ? 12.961 -19.797 -17.703 1 96.81 92 TYR A CA 1
ATOM 721 C C . TYR A 1 92 ? 13.5 -20.75 -16.641 1 96.81 92 TYR A C 1
ATOM 723 O O . TYR A 1 92 ? 13.555 -20.406 -15.461 1 96.81 92 TYR A O 1
ATOM 731 N N . TYR A 1 93 ? 13.812 -21.922 -17.062 1 97.81 93 TYR A N 1
ATOM 732 C CA . TYR A 1 93 ? 14.453 -22.906 -16.203 1 97.81 93 TYR A CA 1
ATOM 733 C C . TYR A 1 93 ? 15.32 -23.859 -17.031 1 97.81 93 TYR A C 1
ATOM 735 O O . TYR A 1 93 ? 15.211 -23.906 -18.25 1 97.81 93 TYR A O 1
ATOM 743 N N . SER A 1 94 ? 16.109 -24.672 -16.359 1 97.81 94 SER A N 1
ATOM 744 C CA . SER A 1 94 ? 17.109 -25.5 -17.031 1 97.81 94 SER A CA 1
ATOM 745 C C . SER A 1 94 ? 16.438 -26.578 -17.875 1 97.81 94 SER A C 1
ATOM 747 O O . SER A 1 94 ? 15.383 -27.094 -17.516 1 97.81 94 SER A O 1
ATOM 749 N N . SER A 1 95 ? 17.109 -27.016 -18.922 1 97 95 SER A N 1
ATOM 750 C CA . SER A 1 95 ? 16.531 -27.922 -19.906 1 97 95 SER A CA 1
ATOM 751 C C . SER A 1 95 ? 16.859 -29.375 -19.594 1 97 95 SER A C 1
ATOM 753 O O . SER A 1 95 ? 16.328 -30.297 -20.234 1 97 95 SER A O 1
ATOM 755 N N . THR A 1 96 ? 17.656 -29.609 -18.625 1 97.56 96 THR A N 1
ATOM 756 C CA . THR A 1 96 ? 17.984 -30.984 -18.25 1 97.56 96 THR A CA 1
ATOM 757 C C . THR A 1 96 ? 17.484 -31.297 -16.844 1 97.56 96 THR A C 1
ATOM 759 O O . THR A 1 96 ? 17.469 -30.422 -15.969 1 97.56 96 THR A O 1
ATOM 762 N N . ALA A 1 97 ? 17.141 -32.531 -16.641 1 97.31 97 ALA A N 1
ATOM 763 C CA . ALA A 1 97 ? 16.578 -32.969 -15.359 1 97.31 97 ALA A CA 1
ATOM 764 C C . ALA A 1 97 ? 17.562 -32.719 -14.219 1 97.31 97 ALA A C 1
ATOM 766 O O . ALA A 1 97 ? 17.188 -32.219 -13.164 1 97.31 97 ALA A O 1
ATOM 767 N N . THR A 1 98 ? 18.797 -33 -14.422 1 97.62 98 THR A N 1
ATOM 768 C CA . THR A 1 98 ? 19.812 -32.906 -13.383 1 97.62 98 THR A CA 1
ATOM 769 C C . THR A 1 98 ? 20.016 -31.438 -12.977 1 97.62 98 THR A C 1
ATOM 771 O O . THR A 1 98 ? 19.969 -31.109 -11.789 1 97.62 98 THR A O 1
ATOM 774 N N . SER A 1 99 ? 20.203 -30.562 -13.969 1 98 99 SER A N 1
ATOM 775 C CA . SER A 1 99 ? 20.391 -29.141 -13.695 1 98 99 SER A CA 1
ATOM 776 C C . SER A 1 99 ? 19.156 -28.516 -13.062 1 98 99 SER A C 1
ATOM 778 O O . SER A 1 99 ? 19.266 -27.672 -12.172 1 98 99 SER A O 1
ATOM 780 N N . LEU A 1 100 ? 18.047 -28.922 -13.578 1 98.06 100 LEU A N 1
ATOM 781 C CA . LEU A 1 100 ? 16.781 -28.391 -13.07 1 98.06 100 LEU A CA 1
ATOM 782 C C . LEU A 1 100 ? 16.578 -28.781 -11.609 1 98.06 100 LEU A C 1
ATOM 784 O O . LEU A 1 100 ? 16.234 -27.953 -10.781 1 98.06 100 LEU A O 1
ATOM 788 N N . ARG A 1 101 ? 16.844 -30.031 -11.25 1 97.38 101 ARG A N 1
ATOM 789 C CA . ARG A 1 101 ? 16.734 -30.484 -9.859 1 97.38 101 ARG A CA 1
ATOM 790 C C . ARG A 1 101 ? 17.688 -29.688 -8.961 1 97.38 101 ARG A C 1
ATOM 792 O O . ARG A 1 101 ? 17.312 -29.297 -7.852 1 97.38 101 ARG A O 1
ATOM 799 N N . ALA A 1 102 ? 18.844 -29.484 -9.453 1 97.44 102 ALA A N 1
ATOM 800 C CA . ALA A 1 102 ? 19.828 -28.719 -8.68 1 97.44 102 ALA A CA 1
ATOM 801 C C . ALA A 1 102 ? 19.344 -27.297 -8.43 1 97.44 102 ALA A C 1
ATOM 803 O O . ALA A 1 102 ? 19.5 -26.766 -7.328 1 97.44 102 ALA A O 1
ATOM 804 N N . GLU A 1 103 ? 18.828 -26.688 -9.469 1 97.25 103 GLU A N 1
ATOM 805 C CA . GLU A 1 103 ? 18.297 -25.328 -9.383 1 97.25 103 GLU A CA 1
ATOM 806 C C . GLU A 1 103 ? 17.172 -25.25 -8.359 1 97.25 103 GLU A C 1
ATOM 808 O O . GLU A 1 103 ? 17.141 -24.344 -7.527 1 97.25 103 GLU A O 1
ATOM 813 N N . LEU A 1 104 ? 16.266 -26.141 -8.43 1 97.88 104 LEU A N 1
ATOM 814 C CA . LEU A 1 104 ? 15.117 -26.172 -7.523 1 97.88 104 LEU A CA 1
ATOM 815 C C . LEU A 1 104 ? 15.562 -26.438 -6.094 1 97.88 104 LEU A C 1
ATOM 817 O O . LEU A 1 104 ? 15.039 -25.844 -5.148 1 97.88 104 LEU A O 1
ATOM 821 N N . GLN A 1 105 ? 16.5 -27.297 -5.938 1 97.12 105 GLN A N 1
ATOM 822 C CA . GLN A 1 105 ? 17.047 -27.609 -4.621 1 97.12 105 GLN A CA 1
ATOM 823 C C . GLN A 1 105 ? 17.688 -26.359 -3.992 1 97.12 105 GLN A C 1
ATOM 825 O O . GLN A 1 105 ? 17.531 -26.125 -2.793 1 97.12 105 GLN A O 1
ATOM 830 N N . GLU A 1 106 ? 18.375 -25.672 -4.793 1 97.25 106 GLU A N 1
ATOM 831 C CA . GLU A 1 106 ? 19 -24.438 -4.309 1 97.25 106 GLU A CA 1
ATOM 832 C C . GLU A 1 106 ? 17.953 -23.453 -3.824 1 97.25 106 GLU A C 1
ATOM 834 O O . GLU A 1 106 ? 18.094 -22.844 -2.762 1 97.25 106 GLU A O 1
ATOM 839 N N . CYS A 1 107 ? 16.938 -23.25 -4.59 1 97.75 107 CYS A N 1
ATOM 840 C CA . CYS A 1 107 ? 15.844 -22.359 -4.215 1 97.75 107 CYS A CA 1
ATOM 841 C C . CYS A 1 107 ? 15.203 -22.797 -2.904 1 97.75 107 CYS A C 1
ATOM 843 O O . CYS A 1 107 ? 14.953 -21.969 -2.021 1 97.75 107 CYS A O 1
ATOM 845 N N . LEU A 1 108 ? 14.953 -24.094 -2.775 1 97.19 108 LEU A N 1
ATOM 846 C CA . LEU A 1 108 ? 14.258 -24.625 -1.611 1 97.19 108 LEU A CA 1
ATOM 847 C C . LEU A 1 108 ? 15.156 -24.594 -0.377 1 97.19 108 LEU A C 1
ATOM 849 O O . LEU A 1 108 ? 14.664 -24.547 0.751 1 97.19 108 LEU A O 1
ATOM 853 N N . ALA A 1 109 ? 16.422 -24.641 -0.568 1 96.44 109 ALA A N 1
ATOM 854 C CA . ALA A 1 109 ? 17.391 -24.609 0.535 1 96.44 109 ALA A CA 1
ATOM 855 C C . ALA A 1 109 ? 17.469 -23.203 1.139 1 96.44 109 ALA A C 1
ATOM 857 O O . ALA A 1 109 ? 17.703 -23.062 2.342 1 96.44 109 ALA A O 1
ATOM 858 N N . GLU A 1 110 ? 17.312 -22.172 0.287 1 95.19 110 GLU A N 1
ATOM 859 C CA . GLU A 1 110 ? 17.422 -20.781 0.736 1 95.19 110 GLU A CA 1
ATOM 860 C C . GLU A 1 110 ? 16.297 -19.938 0.174 1 95.19 110 GLU A C 1
ATOM 862 O O . GLU A 1 110 ? 16.531 -19 -0.604 1 95.19 110 GLU A O 1
ATOM 867 N N . PRO A 1 111 ? 15.109 -20.234 0.563 1 95.88 111 PRO A N 1
ATOM 868 C CA . PRO A 1 111 ? 13.984 -19.422 0.081 1 95.88 111 PRO A CA 1
ATOM 869 C C . PRO A 1 111 ? 14.094 -17.953 0.5 1 95.88 111 PRO A C 1
ATOM 871 O O . PRO A 1 111 ? 14.797 -17.641 1.461 1 95.88 111 PRO A O 1
ATOM 874 N N . ALA A 1 112 ? 13.516 -17.109 -0.343 1 94.75 112 ALA A N 1
ATOM 875 C CA . ALA A 1 112 ? 13.43 -15.703 0.063 1 94.75 112 ALA A CA 1
ATOM 876 C C . ALA A 1 112 ? 12.844 -15.57 1.468 1 94.75 112 ALA A C 1
ATOM 878 O O . ALA A 1 112 ? 11.938 -16.312 1.838 1 94.75 112 ALA A O 1
ATOM 879 N N . ALA A 1 113 ? 13.312 -14.617 2.189 1 89.62 113 ALA A N 1
ATOM 880 C CA . ALA A 1 113 ? 12.961 -14.461 3.598 1 89.62 113 ALA A CA 1
ATOM 881 C C . ALA A 1 113 ? 11.508 -14.031 3.752 1 89.62 113 ALA A C 1
ATOM 883 O O . ALA A 1 113 ? 10.977 -13.305 2.914 1 89.62 113 ALA A O 1
ATOM 884 N N . ASN A 1 114 ? 10.977 -14.523 4.836 1 87.75 114 ASN A N 1
ATOM 885 C CA . ASN A 1 114 ? 9.664 -14.023 5.223 1 87.75 114 ASN A CA 1
ATOM 886 C C . ASN A 1 114 ? 9.734 -12.57 5.688 1 87.75 114 ASN A C 1
ATOM 888 O O . ASN A 1 114 ? 10.781 -12.109 6.152 1 87.75 114 ASN A O 1
ATOM 892 N N . LEU A 1 115 ? 8.664 -11.969 5.496 1 90.25 115 LEU A N 1
ATOM 893 C CA . LEU A 1 115 ? 8.602 -10.594 5.977 1 90.25 115 LEU A CA 1
ATOM 894 C C . LEU A 1 115 ? 7.891 -10.516 7.324 1 90.25 115 LEU A C 1
ATOM 896 O O . LEU A 1 115 ? 6.863 -11.172 7.523 1 90.25 115 LEU A O 1
ATOM 900 N N . ALA A 1 116 ? 8.336 -9.812 8.375 1 85.06 116 ALA A N 1
ATOM 901 C CA . ALA A 1 116 ? 7.715 -9.617 9.68 1 85.06 116 ALA A CA 1
ATOM 902 C C . ALA A 1 116 ? 6.523 -8.672 9.594 1 85.06 116 ALA A C 1
ATOM 904 O O . ALA A 1 116 ? 5.59 -8.766 10.391 1 85.06 116 ALA A O 1
ATOM 905 N N . GLY A 1 117 ? 6.312 -7.996 8.719 1 80.62 117 GLY A N 1
ATOM 906 C CA . GLY A 1 117 ? 5.379 -6.926 8.398 1 80.62 117 GLY A CA 1
ATOM 907 C C . GLY A 1 117 ? 4.129 -6.945 9.258 1 80.62 117 GLY A C 1
ATOM 908 O O . GLY A 1 117 ? 4.137 -7.5 10.359 1 80.62 117 GLY A O 1
ATOM 909 N N . GLY A 1 118 ? 3.004 -6.262 8.938 1 84.06 118 GLY A N 1
ATOM 910 C CA . GLY A 1 118 ? 1.778 -6.02 9.68 1 84.06 118 GLY A CA 1
ATOM 911 C C . GLY A 1 118 ? 0.935 -7.266 9.867 1 84.06 118 GLY A C 1
ATOM 912 O O . GLY A 1 118 ? 1.261 -8.328 9.328 1 84.06 118 GLY A O 1
ATOM 913 N N . PRO A 1 119 ? -0.149 -7.098 10.617 1 80.69 119 PRO A N 1
ATOM 914 C CA . PRO A 1 119 ? -0.999 -8.227 10.984 1 80.69 119 PRO A CA 1
ATOM 915 C C . PRO A 1 119 ? -1.634 -8.914 9.781 1 80.69 119 PRO A C 1
ATOM 917 O O . PRO A 1 119 ? -1.853 -10.125 9.797 1 80.69 119 PRO A O 1
ATOM 920 N N . CYS A 1 120 ? -1.807 -8.117 8.75 1 83.31 120 CYS A N 1
ATOM 921 C CA . CYS A 1 120 ? -2.537 -8.695 7.625 1 83.31 120 CYS A CA 1
ATOM 922 C C . CYS A 1 120 ? -1.669 -9.688 6.859 1 83.31 120 CYS A C 1
ATOM 924 O O . CYS A 1 120 ? -2.182 -10.5 6.094 1 83.31 120 CYS A O 1
ATOM 926 N N . LEU A 1 121 ? -0.418 -9.617 7.113 1 86.25 121 LEU A N 1
ATOM 927 C CA . LEU A 1 121 ? 0.497 -10.398 6.285 1 86.25 121 LEU A CA 1
ATOM 928 C C . LEU A 1 121 ? 0.663 -11.805 6.844 1 86.25 121 LEU A C 1
ATOM 930 O O . LEU A 1 121 ? 1.284 -12.656 6.203 1 86.25 121 LEU A O 1
ATOM 934 N N . HIS A 1 122 ? 0.017 -12.055 7.973 1 87.5 122 HIS A N 1
ATOM 935 C CA . HIS A 1 122 ? 0.277 -13.32 8.648 1 87.5 122 HIS A CA 1
ATOM 936 C C . HIS A 1 122 ? -1.022 -14.039 8.992 1 87.5 122 HIS A C 1
ATOM 938 O O . HIS A 1 122 ? -2.062 -13.406 9.164 1 87.5 122 HIS A O 1
ATOM 944 N N . CYS A 1 123 ? -0.918 -15.297 8.93 1 89.81 123 CYS A N 1
ATOM 945 C CA . CYS A 1 123 ? -1.919 -16.188 9.508 1 89.81 123 CYS A CA 1
ATOM 946 C C . CYS A 1 123 ? -1.363 -16.922 10.727 1 89.81 123 CYS A C 1
ATOM 948 O O . CYS A 1 123 ? -0.384 -17.656 10.625 1 89.81 123 CYS A O 1
ATOM 950 N N . ALA A 1 124 ? -1.966 -16.672 11.828 1 88.62 124 ALA A N 1
ATOM 951 C CA . ALA A 1 124 ? -1.47 -17.312 13.047 1 88.62 124 ALA A CA 1
ATOM 952 C C . ALA A 1 124 ? -1.398 -18.828 12.891 1 88.62 124 ALA A C 1
ATOM 954 O O . ALA A 1 124 ? -2.34 -19.453 12.398 1 88.62 124 ALA A O 1
ATOM 955 N N . PRO A 1 125 ? -0.291 -19.359 13.32 1 87.81 125 PRO A N 1
ATOM 956 C CA . PRO A 1 125 ? -0.117 -20.797 13.148 1 87.81 125 PRO A CA 1
ATOM 957 C C . PRO A 1 125 ? -1.267 -21.609 13.75 1 87.81 125 PRO A C 1
ATOM 959 O O . PRO A 1 125 ? -1.673 -22.625 13.18 1 87.81 125 PRO A O 1
ATOM 962 N N . GLU A 1 126 ? -1.829 -21.125 14.82 1 87.12 126 GLU A N 1
ATOM 963 C CA . GLU A 1 126 ? -2.902 -21.828 15.5 1 87.12 126 GLU A CA 1
ATOM 964 C C . GLU A 1 126 ? -4.191 -21.797 14.688 1 87.12 126 GLU A C 1
ATOM 966 O O . GLU A 1 126 ? -5.09 -22.625 14.906 1 87.12 126 GLU A O 1
ATOM 971 N N . GLN A 1 127 ? -4.227 -20.891 13.789 1 88.69 127 GLN A N 1
ATOM 972 C CA . GLN A 1 127 ? -5.445 -20.734 13 1 88.69 127 GLN A CA 1
ATOM 973 C C . GLN A 1 127 ? -5.355 -21.516 11.695 1 88.69 127 GLN A C 1
ATOM 975 O O . GLN A 1 127 ? -6.359 -21.703 11.008 1 88.69 127 GLN A O 1
ATOM 980 N N . ARG A 1 128 ? -4.164 -21.969 11.383 1 89.31 128 ARG A N 1
ATOM 981 C CA . ARG A 1 128 ? -3.93 -22.688 10.141 1 89.31 128 ARG A CA 1
ATOM 982 C C . ARG A 1 128 ? -4.422 -24.125 10.242 1 89.31 128 ARG A C 1
ATOM 984 O O . ARG A 1 128 ? -3.883 -24.922 11.023 1 89.31 128 ARG A O 1
ATOM 991 N N . ARG A 1 129 ? -5.363 -24.5 9.492 1 88.12 129 ARG A N 1
ATOM 992 C CA . ARG A 1 129 ? -5.836 -25.891 9.5 1 88.12 129 ARG A CA 1
ATOM 993 C C . ARG A 1 129 ? -5.293 -26.656 8.305 1 88.12 129 ARG A C 1
ATOM 995 O O . ARG A 1 129 ? -4.531 -27.609 8.469 1 88.12 129 ARG A O 1
ATOM 1002 N N . HIS A 1 130 ? -5.734 -26.219 7.082 1 90.94 130 HIS A N 1
ATOM 1003 C CA . HIS A 1 130 ? -5.297 -26.875 5.863 1 90.94 130 HIS A CA 1
ATOM 1004 C C . HIS A 1 130 ? -4.883 -25.875 4.797 1 90.94 130 HIS A C 1
ATOM 1006 O O . HIS A 1 130 ? -5.523 -24.828 4.641 1 90.94 130 HIS A O 1
ATOM 1012 N N . LEU A 1 131 ? -3.752 -26.219 4.137 1 95.19 131 LEU A N 1
ATOM 1013 C CA . LEU A 1 131 ? -3.379 -25.438 2.961 1 95.19 131 LEU A CA 1
ATOM 1014 C C . LEU A 1 131 ? -4.379 -25.656 1.828 1 95.19 131 LEU A C 1
ATOM 1016 O O . LEU A 1 131 ? -4.668 -26.797 1.461 1 95.19 131 LEU A O 1
ATOM 1020 N N . ARG A 1 132 ? -4.898 -24.547 1.293 1 96.81 132 ARG A N 1
ATOM 1021 C CA . ARG A 1 132 ? -5.934 -24.672 0.273 1 96.81 132 ARG A CA 1
ATOM 1022 C C . ARG A 1 132 ? -5.477 -24.078 -1.052 1 96.81 132 ARG A C 1
ATOM 1024 O O . ARG A 1 132 ? -6.039 -24.391 -2.105 1 96.81 132 ARG A O 1
ATOM 1031 N N . GLY A 1 133 ? -4.508 -23.219 -0.987 1 98.12 133 GLY A N 1
ATOM 1032 C CA . GLY A 1 133 ? -4.055 -22.594 -2.219 1 98.12 133 GLY A CA 1
ATOM 1033 C C . GLY A 1 133 ? -2.748 -21.828 -2.062 1 98.12 133 GLY A C 1
ATOM 1034 O O . GLY A 1 133 ? -2.27 -21.641 -0.943 1 98.12 133 GLY A O 1
ATOM 1035 N N . LEU A 1 134 ? -2.176 -21.484 -3.172 1 98.75 134 LEU A N 1
ATOM 1036 C CA . LEU A 1 134 ? -0.954 -20.688 -3.258 1 98.75 134 LEU A CA 1
ATOM 1037 C C . LEU A 1 134 ? -1.062 -19.641 -4.359 1 98.75 134 LEU A C 1
ATOM 1039 O O . LEU A 1 134 ? -1.725 -19.859 -5.375 1 98.75 134 LEU A O 1
ATOM 1043 N N . ILE A 1 135 ? -0.543 -18.5 -4.148 1 98.81 135 ILE A N 1
ATOM 1044 C CA . ILE A 1 135 ? -0.209 -17.547 -5.203 1 98.81 135 ILE A CA 1
ATOM 1045 C C . ILE A 1 135 ? 1.308 -17.469 -5.359 1 98.81 135 ILE A C 1
ATOM 1047 O O . ILE A 1 135 ? 2.021 -17.156 -4.398 1 98.81 135 ILE A O 1
ATOM 1051 N N . VAL A 1 136 ? 1.81 -17.75 -6.555 1 98.75 136 VAL A N 1
ATOM 1052 C CA . VAL A 1 136 ? 3.25 -17.875 -6.75 1 98.75 136 VAL A CA 1
ATOM 1053 C C . VAL A 1 136 ? 3.678 -17.109 -7.996 1 98.75 136 VAL A C 1
ATOM 1055 O O . VAL A 1 136 ? 2.885 -16.938 -8.922 1 98.75 136 VAL A O 1
ATOM 1058 N N . PRO A 1 137 ? 4.93 -16.609 -7.961 1 98.5 137 PRO A N 1
ATOM 1059 C CA . PRO A 1 137 ? 5.422 -15.984 -9.188 1 98.5 137 PRO A CA 1
ATOM 1060 C C . PRO A 1 137 ? 5.68 -17 -10.305 1 98.5 137 PRO A C 1
ATOM 1062 O O . PRO A 1 137 ? 5.719 -18.203 -10.047 1 98.5 137 PRO A O 1
ATOM 1065 N N . HIS A 1 138 ? 5.75 -16.516 -11.547 1 97.94 138 HIS A N 1
ATOM 1066 C CA . HIS A 1 138 ? 5.977 -17.406 -12.672 1 97.94 138 HIS A CA 1
ATOM 1067 C C . HIS A 1 138 ? 7.16 -16.953 -13.516 1 97.94 138 HIS A C 1
ATOM 1069 O O . HIS A 1 138 ? 7.27 -17.312 -14.695 1 97.94 138 HIS A O 1
ATOM 1075 N N . GLY A 1 139 ? 8.086 -16.109 -12.922 1 96.56 139 GLY A N 1
ATOM 1076 C CA . GLY A 1 139 ? 9.336 -15.766 -13.586 1 96.56 139 GLY A CA 1
ATOM 1077 C C . GLY A 1 139 ? 10.289 -16.938 -13.695 1 96.56 139 GLY A C 1
ATOM 1078 O O . GLY A 1 139 ? 9.898 -18.094 -13.484 1 96.56 139 GLY A O 1
ATOM 1079 N N . SER A 1 140 ? 11.5 -16.656 -14.07 1 96.94 140 SER A N 1
ATOM 1080 C CA . SER A 1 140 ? 12.508 -17.703 -14.188 1 96.94 140 SER A CA 1
ATOM 1081 C C . SER A 1 140 ? 12.93 -18.219 -12.82 1 96.94 140 SER A C 1
ATOM 1083 O O . SER A 1 140 ? 12.82 -17.5 -11.82 1 96.94 140 SER A O 1
ATOM 1085 N N . THR A 1 141 ? 13.398 -19.406 -12.812 1 97 141 THR A N 1
ATOM 1086 C CA . THR A 1 141 ? 13.867 -20 -11.562 1 97 141 THR A CA 1
ATOM 1087 C C . THR A 1 141 ? 15.023 -19.188 -10.984 1 97 141 THR A C 1
ATOM 1089 O O . THR A 1 141 ? 15.164 -19.094 -9.766 1 97 141 THR A O 1
ATOM 1092 N N . SER A 1 142 ? 15.797 -18.516 -11.812 1 95.69 142 SER A N 1
ATOM 1093 C CA . SER A 1 142 ? 16.984 -17.766 -11.375 1 95.69 142 SER A CA 1
ATOM 1094 C C . SER A 1 142 ? 16.594 -16.484 -10.641 1 95.69 142 SER A C 1
ATOM 1096 O O . SER A 1 142 ? 17.328 -16.016 -9.773 1 95.69 142 SER A O 1
ATOM 1098 N N . ASP A 1 143 ? 15.523 -15.922 -10.961 1 95.38 143 ASP A N 1
ATOM 1099 C CA . ASP A 1 143 ? 15.188 -14.641 -10.336 1 95.38 143 ASP A CA 1
ATOM 1100 C C . ASP A 1 143 ? 13.969 -14.781 -9.422 1 95.38 143 ASP A C 1
ATOM 1102 O O . ASP A 1 143 ? 13.914 -14.156 -8.359 1 95.38 143 ASP A O 1
ATOM 1106 N N . SER A 1 144 ? 13.023 -15.617 -9.805 1 97.75 144 SER A N 1
ATOM 1107 C CA . SER A 1 144 ? 11.781 -15.695 -9.039 1 97.75 144 SER A CA 1
ATOM 1108 C C . SER A 1 144 ? 11.727 -16.969 -8.203 1 97.75 144 SER A C 1
ATOM 1110 O O . SER A 1 144 ? 10.883 -17.109 -7.316 1 97.75 144 SER A O 1
ATOM 1112 N N . GLY A 1 145 ? 12.609 -17.953 -8.492 1 98.38 145 GLY A N 1
ATOM 1113 C CA . GLY A 1 145 ? 12.555 -19.266 -7.859 1 98.38 145 GLY A CA 1
ATOM 1114 C C . GLY A 1 145 ? 12.648 -19.203 -6.348 1 98.38 145 GLY A C 1
ATOM 1115 O O . GLY A 1 145 ? 11.961 -19.953 -5.652 1 98.38 145 GLY A O 1
ATOM 1116 N N . PHE A 1 146 ? 13.422 -18.297 -5.82 1 97.88 146 PHE A N 1
ATOM 1117 C CA . PHE A 1 146 ? 13.633 -18.172 -4.379 1 97.88 146 PHE A CA 1
ATOM 1118 C C . PHE A 1 146 ? 12.367 -17.688 -3.686 1 97.88 146 PHE A C 1
ATOM 1120 O O . PHE A 1 146 ? 12.078 -18.109 -2.561 1 97.88 146 PHE A O 1
ATOM 1127 N N . ALA A 1 147 ? 11.688 -16.812 -4.312 1 98.12 147 ALA A N 1
ATOM 1128 C CA . ALA A 1 147 ? 10.406 -16.375 -3.773 1 98.12 147 ALA A CA 1
ATOM 1129 C C . ALA A 1 147 ? 9.367 -17.484 -3.852 1 98.12 147 ALA A C 1
ATOM 1131 O O . ALA A 1 147 ? 8.633 -17.719 -2.891 1 98.12 147 ALA A O 1
ATOM 1132 N N . ALA A 1 148 ? 9.297 -18.188 -4.98 1 98.5 148 ALA A N 1
ATOM 1133 C CA . ALA A 1 148 ? 8.359 -19.297 -5.172 1 98.5 148 ALA A CA 1
ATOM 1134 C C . ALA A 1 148 ? 8.633 -20.422 -4.184 1 98.5 148 ALA A C 1
ATOM 1136 O O . ALA A 1 148 ? 7.707 -21.078 -3.705 1 98.5 148 ALA A O 1
ATOM 1137 N N . ALA A 1 149 ? 9.859 -20.609 -3.889 1 98.38 149 ALA A N 1
ATOM 1138 C CA . ALA A 1 149 ? 10.297 -21.703 -3.023 1 98.38 149 ALA A CA 1
ATOM 1139 C C . ALA A 1 149 ? 9.609 -21.641 -1.663 1 98.38 149 ALA A C 1
ATOM 1141 O O . ALA A 1 149 ? 9.312 -22.672 -1.058 1 98.38 149 ALA A O 1
ATOM 1142 N N . ALA A 1 150 ? 9.344 -20.438 -1.16 1 97.44 150 ALA A N 1
ATOM 1143 C CA . ALA A 1 150 ? 8.664 -20.297 0.124 1 97.44 150 ALA A CA 1
ATOM 1144 C C . ALA A 1 150 ? 7.293 -20.969 0.097 1 97.44 150 ALA A C 1
ATOM 1146 O O . ALA A 1 150 ? 6.902 -21.625 1.058 1 97.44 150 ALA A O 1
ATOM 1147 N N . ALA A 1 151 ? 6.594 -20.781 -0.925 1 97.88 151 ALA A N 1
ATOM 1148 C CA . ALA A 1 151 ? 5.273 -21.375 -1.076 1 97.88 151 ALA A CA 1
ATOM 1149 C C . ALA A 1 151 ? 5.375 -22.891 -1.206 1 97.88 151 ALA A C 1
ATOM 1151 O O . ALA A 1 151 ? 4.602 -23.625 -0.584 1 97.88 151 ALA A O 1
ATOM 1152 N N . TYR A 1 152 ? 6.262 -23.344 -1.941 1 97.44 152 TYR A N 1
ATOM 1153 C CA . TYR A 1 152 ? 6.367 -24.766 -2.195 1 97.44 152 TYR A CA 1
ATOM 1154 C C . TYR A 1 152 ? 6.938 -25.5 -0.985 1 97.44 152 TYR A C 1
ATOM 1156 O O . TYR A 1 152 ? 6.68 -26.688 -0.792 1 97.44 152 TYR A O 1
ATOM 1164 N N . LEU A 1 153 ? 7.688 -24.828 -0.187 1 96 153 LEU A N 1
ATOM 1165 C CA . LEU A 1 153 ? 8.07 -25.391 1.103 1 96 153 LEU A CA 1
ATOM 1166 C C . LEU A 1 153 ? 6.844 -25.578 1.995 1 96 153 LEU A C 1
ATOM 1168 O O . LEU A 1 153 ? 6.742 -26.578 2.717 1 96 153 LEU A O 1
ATOM 1172 N N . ALA A 1 154 ? 5.965 -24.594 1.962 1 94.06 154 ALA A N 1
ATOM 1173 C CA . ALA A 1 154 ? 4.715 -24.734 2.699 1 94.06 154 ALA A CA 1
ATOM 1174 C C . ALA A 1 154 ? 3.926 -25.938 2.217 1 94.06 154 ALA A C 1
ATOM 1176 O O . ALA A 1 154 ? 3.367 -26.688 3.023 1 94.06 154 ALA A O 1
ATOM 1177 N N . LEU A 1 155 ? 3.908 -26.141 0.941 1 94.81 155 LEU A N 1
ATOM 1178 C CA . LEU A 1 155 ? 3.252 -27.312 0.366 1 94.81 155 LEU A CA 1
ATOM 1179 C C . LEU A 1 155 ? 3.924 -28.594 0.833 1 94.81 155 LEU A C 1
ATOM 1181 O O . LEU A 1 155 ? 3.246 -29.547 1.236 1 94.81 155 LEU A O 1
ATOM 1185 N N . LYS A 1 156 ? 5.23 -28.578 0.773 1 92 156 LYS A N 1
ATOM 1186 C CA . LYS A 1 156 ? 5.996 -29.75 1.202 1 92 156 LYS A CA 1
ATOM 1187 C C . LYS A 1 156 ? 5.668 -30.125 2.645 1 92 156 LYS A C 1
ATOM 1189 O O . LYS A 1 156 ? 5.48 -31.297 2.959 1 92 156 LYS A O 1
ATOM 1194 N N . GLN A 1 157 ? 5.582 -29.125 3.426 1 89.31 157 GLN A N 1
ATOM 1195 C CA . GLN A 1 157 ? 5.266 -29.344 4.832 1 89.31 157 GLN A CA 1
ATOM 1196 C C . GLN A 1 157 ? 3.865 -29.922 5.004 1 89.31 157 GLN A C 1
ATOM 1198 O O . GLN A 1 157 ? 3.658 -30.828 5.805 1 89.31 157 GLN A O 1
ATOM 1203 N N . GLN A 1 158 ? 2.984 -29.438 4.289 1 86.88 158 GLN A N 1
ATOM 1204 C CA . GLN A 1 158 ? 1.609 -29.922 4.355 1 86.88 158 GLN A CA 1
ATOM 1205 C C . GLN A 1 158 ? 1.518 -31.375 3.904 1 86.88 158 GLN A C 1
ATOM 1207 O O . GLN A 1 158 ? 0.805 -32.188 4.512 1 86.88 158 GLN A O 1
ATOM 1212 N N . LEU A 1 159 ? 2.213 -31.688 2.838 1 85.25 159 LEU A N 1
ATOM 1213 C CA . LEU A 1 159 ? 2.195 -33.031 2.293 1 85.25 159 LEU A CA 1
ATOM 1214 C C . LEU A 1 159 ? 2.826 -34.031 3.271 1 85.25 159 LEU A C 1
ATOM 1216 O O . LEU A 1 159 ? 2.422 -35.188 3.332 1 85.25 159 LEU A O 1
ATOM 1220 N N . GLY A 1 160 ? 3.791 -33.531 3.988 1 79.75 160 GLY A N 1
ATOM 1221 C CA . GLY A 1 160 ? 4.441 -34.375 4.98 1 79.75 160 GLY A CA 1
ATOM 1222 C C . GLY A 1 160 ? 3.535 -34.75 6.141 1 79.75 160 GLY A C 1
ATOM 1223 O O . GLY A 1 160 ? 3.701 -35.812 6.754 1 79.75 160 GLY A O 1
ATOM 1224 N N . LEU A 1 161 ? 2.617 -33.906 6.43 1 75.44 161 LEU A N 1
ATOM 1225 C CA . LEU A 1 161 ? 1.692 -34.125 7.539 1 75.44 161 LEU A CA 1
ATOM 1226 C C . LEU A 1 161 ? 0.654 -35.188 7.176 1 75.44 161 LEU A C 1
ATOM 1228 O O . LEU A 1 161 ? 0.114 -35.875 8.055 1 75.44 161 LEU A O 1
ATOM 1232 N N . TYR A 1 162 ? 0.234 -35.312 5.922 1 64.69 162 TYR A N 1
ATOM 1233 C CA . TYR A 1 162 ? -0.729 -36.312 5.48 1 64.69 162 TYR A CA 1
ATOM 1234 C C . TYR A 1 162 ? -0.138 -37.719 5.578 1 64.69 162 TYR A C 1
ATOM 1236 O O . TYR A 1 162 ? -0.867 -38.688 5.77 1 64.69 162 TYR A O 1
ATOM 1244 N N . GLY A 1 163 ? 1.038 -37.844 5.328 1 57.06 163 GLY A N 1
ATOM 1245 C CA . GLY A 1 163 ? 1.691 -39.156 5.395 1 57.06 163 GLY A CA 1
ATOM 1246 C C . GLY A 1 163 ? 1.667 -39.75 6.781 1 57.06 163 GLY A C 1
ATOM 1247 O O . GLY A 1 163 ? 1.692 -41 6.926 1 57.06 163 GLY A O 1
ATOM 1248 N N . THR A 1 164 ? 1.601 -38.969 7.934 1 51.06 164 THR A N 1
ATOM 1249 C CA . THR A 1 164 ? 1.715 -39.5 9.289 1 51.06 164 THR A CA 1
ATOM 1250 C C . THR A 1 164 ? 0.346 -39.906 9.836 1 51.06 164 THR A C 1
ATOM 1252 O O . THR A 1 164 ? 0.254 -40.594 10.852 1 51.06 164 THR A O 1
ATOM 1255 N N . ARG A 1 165 ? -0.576 -39.219 9.453 1 49.94 165 ARG A N 1
ATOM 1256 C CA . ARG A 1 165 ? -1.821 -39.5 10.164 1 49.94 165 ARG A CA 1
ATOM 1257 C C . ARG A 1 165 ? -2.635 -40.562 9.445 1 49.94 165 ARG A C 1
ATOM 1259 O O . ARG A 1 165 ? -3.66 -41.031 9.961 1 49.94 165 ARG A O 1
ATOM 1266 N N . GLY A 1 166 ? -2.527 -40.656 8.203 1 44.09 166 GLY A N 1
ATOM 1267 C CA . GLY A 1 166 ? -3.506 -41.5 7.539 1 44.09 166 GLY A CA 1
ATOM 1268 C C . GLY A 1 166 ? -3.123 -42.969 7.535 1 44.09 166 GLY A C 1
ATOM 1269 O O . GLY A 1 166 ? -2.021 -43.312 7.953 1 44.09 166 GLY A O 1
ATOM 1270 N N . HIS A 1 167 ? -4.184 -43.812 7.234 1 42.41 167 HIS A N 1
ATOM 1271 C CA . HIS A 1 167 ? -4.102 -45.25 7.008 1 42.41 167 HIS A CA 1
ATOM 1272 C C . HIS A 1 167 ? -2.881 -45.625 6.164 1 42.41 167 HIS A C 1
ATOM 1274 O O . HIS A 1 167 ? -2.582 -44.938 5.18 1 42.41 167 HIS A O 1
ATOM 1280 N N . PRO A 1 168 ? -1.908 -46.281 6.598 1 45.25 168 PRO A N 1
ATOM 1281 C CA . PRO A 1 168 ? -0.655 -46.75 5.988 1 45.25 168 PRO A CA 1
ATOM 1282 C C . PRO A 1 168 ? -0.741 -46.844 4.465 1 45.25 168 PRO A C 1
ATOM 1284 O O . PRO A 1 168 ? 0.279 -47 3.797 1 45.25 168 PRO A O 1
ATOM 1287 N N . GLY A 1 169 ? -1.897 -47 3.779 1 45.19 169 GLY A N 1
ATOM 1288 C CA . GLY A 1 169 ? -1.895 -47.438 2.393 1 45.19 169 GLY A CA 1
ATOM 1289 C C . GLY A 1 169 ? -1.623 -46.312 1.409 1 45.19 169 GLY A C 1
ATOM 1290 O O . GLY A 1 169 ? -0.467 -46.031 1.1 1 45.19 169 GLY A O 1
ATOM 1291 N N . SER A 1 170 ? -2.725 -45.844 0.543 1 48.62 170 SER A N 1
ATOM 1292 C CA . SER A 1 170 ? -2.611 -45.219 -0.771 1 48.62 170 SER A CA 1
ATOM 1293 C C . SER A 1 170 ? -2.174 -43.75 -0.656 1 48.62 170 SER A C 1
ATOM 1295 O O . SER A 1 170 ? -2.793 -42.969 0.066 1 48.62 170 SER A O 1
ATOM 1297 N N . PRO A 1 171 ? -0.923 -43.5 -0.963 1 54.38 171 PRO A N 1
ATOM 1298 C CA . PRO A 1 171 ? -0.451 -42.125 -1.027 1 54.38 171 PRO A CA 1
ATOM 1299 C C . PRO A 1 171 ? -1.502 -41.156 -1.586 1 54.38 171 PRO A C 1
ATOM 1301 O O . PRO A 1 171 ? -2.223 -41.5 -2.523 1 54.38 171 PRO A O 1
ATOM 1304 N N . ARG A 1 172 ? -1.885 -40.031 -0.876 1 67.5 172 ARG A N 1
ATOM 1305 C CA . ARG A 1 172 ? -2.914 -39.094 -1.295 1 67.5 172 ARG A CA 1
ATOM 1306 C C . ARG A 1 172 ? -2.42 -38.219 -2.441 1 67.5 172 ARG A C 1
ATOM 1308 O O . ARG A 1 172 ? -1.354 -37.594 -2.346 1 67.5 172 ARG A O 1
ATOM 1315 N N . PRO A 1 173 ? -3.059 -38.344 -3.664 1 78.12 173 PRO A N 1
ATOM 1316 C CA . PRO A 1 173 ? -2.662 -37.562 -4.832 1 78.12 173 PRO A CA 1
ATOM 1317 C C . PRO A 1 173 ? -2.723 -36.062 -4.574 1 78.12 173 PRO A C 1
ATOM 1319 O O . PRO A 1 173 ? -3.5 -35.594 -3.734 1 78.12 173 PRO A O 1
ATOM 1322 N N . LEU A 1 174 ? -1.752 -35.438 -5.102 1 88.56 174 LEU A N 1
ATOM 1323 C CA . LEU A 1 174 ? -1.811 -34 -5.152 1 88.56 174 LEU A CA 1
ATOM 1324 C C . LEU A 1 174 ? -2.521 -33.5 -6.418 1 88.56 174 LEU A C 1
ATOM 1326 O O . LEU A 1 174 ? -2.02 -33.719 -7.523 1 88.56 174 LEU A O 1
ATOM 1330 N N . ARG A 1 175 ? -3.701 -33 -6.281 1 94.44 175 ARG A N 1
ATOM 1331 C CA . ARG A 1 175 ? -4.496 -32.469 -7.375 1 94.44 175 ARG A CA 1
ATOM 1332 C C . ARG A 1 175 ? -4.574 -30.938 -7.293 1 94.44 175 ARG A C 1
ATOM 1334 O O . ARG A 1 175 ? -4.859 -30.391 -6.23 1 94.44 175 ARG A O 1
ATOM 1341 N N . CYS A 1 176 ? -4.254 -30.281 -8.414 1 96.94 176 CYS A N 1
ATOM 1342 C CA . CYS A 1 176 ? -4.176 -28.828 -8.375 1 96.94 176 CYS A CA 1
ATOM 1343 C C . CYS A 1 176 ? -4.902 -28.203 -9.57 1 96.94 176 CYS A C 1
ATOM 1345 O O . CYS A 1 176 ? -4.738 -28.672 -10.703 1 96.94 176 CYS A O 1
ATOM 1347 N N . VAL A 1 177 ? -5.766 -27.25 -9.312 1 98.69 177 VAL A N 1
ATOM 1348 C CA . VAL A 1 177 ? -6.145 -26.312 -10.352 1 98.69 177 VAL A CA 1
ATOM 1349 C C . VAL A 1 177 ? -5.125 -25.172 -10.414 1 98.69 177 VAL A C 1
ATOM 1351 O O . VAL A 1 177 ? -4.852 -24.516 -9.406 1 98.69 177 VAL A O 1
ATOM 1354 N N . VAL A 1 178 ? -4.527 -24.938 -11.578 1 98.81 178 VAL A N 1
ATOM 1355 C CA . VAL A 1 178 ? -3.49 -23.922 -11.703 1 98.81 178 VAL A CA 1
ATOM 1356 C C . VAL A 1 178 ? -3.963 -22.812 -12.648 1 98.81 178 VAL A C 1
ATOM 1358 O O . VAL A 1 178 ? -4.188 -23.062 -13.836 1 98.81 178 VAL A O 1
ATOM 1361 N N . LEU A 1 179 ? -4.152 -21.625 -12.055 1 98.5 179 LEU A N 1
ATOM 1362 C CA . LEU A 1 179 ? -4.531 -20.438 -12.828 1 98.5 179 LEU A CA 1
ATOM 1363 C C . LEU A 1 179 ? -3.301 -19.703 -13.344 1 98.5 179 LEU A C 1
ATOM 1365 O O . LEU A 1 179 ? -2.441 -19.297 -12.562 1 98.5 179 LEU A O 1
ATOM 1369 N N . GLY A 1 180 ? -3.221 -19.578 -14.648 1 97.06 180 GLY A N 1
ATOM 1370 C CA . GLY A 1 180 ? -2.166 -18.797 -15.281 1 97.06 180 GLY A CA 1
ATOM 1371 C C . GLY A 1 180 ? -2.688 -17.609 -16.078 1 97.06 180 GLY A C 1
ATOM 1372 O O . GLY A 1 180 ? -3.871 -17.562 -16.406 1 97.06 180 GLY A O 1
ATOM 1373 N N . THR A 1 181 ? -1.787 -16.672 -16.281 1 93.56 181 THR A N 1
ATOM 1374 C CA . THR A 1 181 ? -2.135 -15.508 -17.094 1 93.56 181 THR A CA 1
ATOM 1375 C C . THR A 1 181 ? -1.956 -15.812 -18.578 1 93.56 181 THR A C 1
ATOM 1377 O O . THR A 1 181 ? -1.497 -16.906 -18.938 1 93.56 181 THR A O 1
ATOM 1380 N N . ASN A 1 182 ? -2.521 -15 -19.391 1 85.19 182 ASN A N 1
ATOM 1381 C CA . ASN A 1 182 ? -2.301 -15.039 -20.828 1 85.19 182 ASN A CA 1
ATOM 1382 C C . ASN A 1 182 ? -1.526 -13.82 -21.328 1 85.19 182 ASN A C 1
ATOM 1384 O O . ASN A 1 182 ? -2.107 -12.75 -21.531 1 85.19 182 ASN A O 1
ATOM 1388 N N . HIS A 1 183 ? -0.271 -13.953 -21.609 1 74.69 183 HIS A N 1
ATOM 1389 C CA . HIS A 1 183 ? 0.556 -12.828 -22.031 1 74.69 183 HIS A CA 1
ATOM 1390 C C . HIS A 1 183 ? 0.356 -12.523 -23.5 1 74.69 183 HIS A C 1
ATOM 1392 O O . HIS A 1 183 ? 0.763 -11.461 -23.984 1 74.69 183 HIS A O 1
ATOM 1398 N N . PHE A 1 184 ? -0.19 -13.336 -24.266 1 68.69 184 PHE A N 1
ATOM 1399 C CA . PHE A 1 184 ? -0.114 -13.25 -25.719 1 68.69 184 PHE A CA 1
ATOM 1400 C C . PHE A 1 184 ? -1.479 -12.922 -26.312 1 68.69 184 PHE A C 1
ATOM 1402 O O . PHE A 1 184 ? -1.567 -12.414 -27.422 1 68.69 184 PHE A O 1
ATOM 1409 N N . THR A 1 185 ? -2.52 -13.469 -25.797 1 61.44 185 THR A N 1
ATOM 1410 C CA . THR A 1 185 ? -3.793 -13.383 -26.5 1 61.44 185 THR A CA 1
ATOM 1411 C C . THR A 1 185 ? -4.84 -12.68 -25.641 1 61.44 185 THR A C 1
ATOM 1413 O O . THR A 1 185 ? -4.754 -12.695 -24.406 1 61.44 185 THR A O 1
ATOM 1416 N N . ASN A 1 186 ? -5.566 -11.688 -26.391 1 58.44 186 ASN A N 1
ATOM 1417 C CA . ASN A 1 186 ? -6.766 -11.125 -25.766 1 58.44 186 ASN A CA 1
ATOM 1418 C C . ASN A 1 186 ? -7.922 -12.117 -25.781 1 58.44 186 ASN A C 1
ATOM 1420 O O . ASN A 1 186 ? -8.828 -12.016 -26.609 1 58.44 186 ASN A O 1
ATOM 1424 N N . LEU A 1 187 ? -7.656 -13.305 -25.594 1 61.47 187 LEU A N 1
ATOM 1425 C CA . LEU A 1 187 ? -8.672 -14.328 -25.828 1 61.47 187 LEU A CA 1
ATOM 1426 C C . LEU A 1 187 ? -9.695 -14.352 -24.703 1 61.47 187 LEU A C 1
ATOM 1428 O O . LEU A 1 187 ? -9.617 -13.539 -23.781 1 61.47 187 LEU A O 1
ATOM 1432 N N . PRO A 1 188 ? -10.422 -15.773 -24.594 1 65.12 188 PRO A N 1
ATOM 1433 C CA . PRO A 1 188 ? -11.57 -15.891 -23.688 1 65.12 188 PRO A CA 1
ATOM 1434 C C . PRO A 1 188 ? -11.227 -15.531 -22.25 1 65.12 188 PRO A C 1
ATOM 1436 O O . PRO A 1 188 ? -10.055 -15.398 -21.906 1 65.12 188 PRO A O 1
ATOM 1439 N N . LEU A 1 189 ? -12.297 -15.305 -21.484 1 79.06 189 LEU A N 1
ATOM 1440 C CA . LEU A 1 189 ? -12.211 -14.938 -20.078 1 79.06 189 LEU A CA 1
ATOM 1441 C C . LEU A 1 189 ? -11.383 -15.953 -19.297 1 79.06 189 LEU A C 1
ATOM 1443 O O . LEU A 1 189 ? -10.477 -15.586 -18.547 1 79.06 189 LEU A O 1
ATOM 1447 N N . ALA A 1 190 ? -11.57 -17.297 -19.562 1 93.88 190 ALA A N 1
ATOM 1448 C CA . ALA A 1 190 ? -10.844 -18.406 -18.969 1 93.88 190 ALA A CA 1
ATOM 1449 C C . ALA A 1 190 ? -11.047 -19.703 -19.75 1 93.88 190 ALA A C 1
ATOM 1451 O O . ALA A 1 190 ? -12.156 -19.969 -20.234 1 93.88 190 ALA A O 1
ATOM 1452 N N . CYS A 1 191 ? -9.945 -20.516 -19.984 1 94.31 191 CYS A N 1
ATOM 1453 C CA . CYS A 1 191 ? -10.109 -21.719 -20.797 1 94.31 191 CYS A CA 1
ATOM 1454 C C . CYS A 1 191 ? -9.258 -22.859 -20.266 1 94.31 191 CYS A C 1
ATOM 1456 O O . CYS A 1 191 ? -8.266 -22.641 -19.562 1 94.31 191 CYS A O 1
ATOM 1458 N N . LEU A 1 192 ? -9.695 -24.047 -20.656 1 96.06 192 LEU A N 1
ATOM 1459 C CA . LEU A 1 192 ? -9.047 -25.297 -20.266 1 96.06 192 LEU A CA 1
ATOM 1460 C C . LEU A 1 192 ? -8.164 -25.844 -21.391 1 96.06 192 LEU A C 1
ATOM 1462 O O . LEU A 1 192 ? -8.219 -25.344 -22.516 1 96.06 192 LEU A O 1
ATOM 1466 N N . SER A 1 193 ? -7.344 -26.734 -21.031 1 94.25 193 SER A N 1
ATOM 1467 C CA . SER A 1 193 ? -6.488 -27.422 -21.984 1 94.25 193 SER A CA 1
ATOM 1468 C C . SER A 1 193 ? -7.016 -28.828 -22.297 1 94.25 193 SER A C 1
ATOM 1470 O O . SER A 1 193 ? -7.48 -29.531 -21.391 1 94.25 193 SER A O 1
ATOM 1472 N N . THR A 1 194 ? -6.891 -29.234 -23.562 1 91.81 194 THR A N 1
ATOM 1473 C CA . THR A 1 194 ? -7.301 -30.578 -23.953 1 91.81 194 THR A CA 1
ATOM 1474 C C . THR A 1 194 ? -6.141 -31.562 -23.828 1 91.81 194 THR A C 1
ATOM 1476 O O . THR A 1 194 ? -6.309 -32.75 -24.031 1 91.81 194 THR A O 1
ATOM 1479 N N . ALA A 1 195 ? -4.969 -31.016 -23.516 1 93.44 195 ALA A N 1
ATOM 1480 C CA . ALA A 1 195 ? -3.801 -31.875 -23.359 1 93.44 195 ALA A CA 1
ATOM 1481 C C . ALA A 1 195 ? -4.031 -32.906 -22.281 1 93.44 195 ALA A C 1
ATOM 1483 O O . ALA A 1 195 ? -4.742 -32.656 -21.297 1 93.44 195 ALA A O 1
ATOM 1484 N N . THR A 1 196 ? -3.406 -34.125 -22.422 1 92.75 196 THR A N 1
ATOM 1485 C CA . THR A 1 196 ? -3.533 -35.188 -21.422 1 92.75 196 THR A CA 1
ATOM 1486 C C . THR A 1 196 ? -2.432 -35.062 -20.375 1 92.75 196 THR A C 1
ATOM 1488 O O . THR A 1 196 ? -2.553 -35.594 -19.281 1 92.75 196 THR A O 1
ATOM 1491 N N . ALA A 1 197 ? -1.373 -34.406 -20.781 1 95.06 197 ALA A N 1
ATOM 1492 C CA . ALA A 1 197 ? -0.26 -34.156 -19.859 1 95.06 197 ALA A CA 1
ATOM 1493 C C . ALA A 1 197 ? 0.579 -32.969 -20.328 1 95.06 197 ALA A C 1
ATOM 1495 O O . ALA A 1 197 ? 0.477 -32.562 -21.484 1 95.06 197 ALA A O 1
ATOM 1496 N N . TRP A 1 198 ? 1.287 -32.438 -19.484 1 96.56 198 TRP A N 1
ATOM 1497 C CA . TRP A 1 198 ? 2.27 -31.391 -19.766 1 96.56 198 TRP A CA 1
ATOM 1498 C C . TRP A 1 198 ? 3.686 -31.906 -19.531 1 96.56 198 TRP A C 1
ATOM 1500 O O . TRP A 1 198 ? 3.982 -32.438 -18.453 1 96.56 198 TRP A O 1
ATOM 1510 N N . ARG A 1 199 ? 4.531 -31.719 -20.484 1 95 199 ARG A N 1
ATOM 1511 C CA . ARG A 1 199 ? 5.891 -32.25 -20.391 1 95 199 ARG A CA 1
ATOM 1512 C C . ARG A 1 199 ? 6.836 -31.203 -19.797 1 95 199 ARG A C 1
ATOM 1514 O O . ARG A 1 199 ? 6.742 -30.016 -20.109 1 95 199 ARG A O 1
ATOM 1521 N N . THR A 1 200 ? 7.73 -31.625 -18.828 1 96.88 200 THR A N 1
ATOM 1522 C CA . THR A 1 200 ? 8.906 -30.906 -18.359 1 96.88 200 THR A CA 1
ATOM 1523 C C . THR A 1 200 ? 10.148 -31.781 -18.438 1 96.88 200 THR A C 1
ATOM 1525 O O . THR A 1 200 ? 10.047 -33 -18.719 1 96.88 200 THR A O 1
ATOM 1528 N N . PRO A 1 201 ? 11.32 -31.234 -18.188 1 97.25 201 PRO A N 1
ATOM 1529 C CA . PRO A 1 201 ? 12.523 -32.062 -18.141 1 97.25 201 PRO A CA 1
ATOM 1530 C C . PRO A 1 201 ? 12.445 -33.156 -17.062 1 97.25 201 PRO A C 1
ATOM 1532 O O . PRO A 1 201 ? 13.195 -34.125 -17.094 1 97.25 201 PRO A O 1
ATOM 1535 N N . LEU A 1 202 ? 11.523 -33 -16.109 1 96.62 202 LEU A N 1
ATOM 1536 C CA . LEU A 1 202 ? 11.422 -33.969 -15 1 96.62 202 LEU A CA 1
ATOM 1537 C C . LEU A 1 202 ? 10.375 -35.031 -15.289 1 96.62 202 LEU A C 1
ATOM 1539 O O . LEU A 1 202 ? 10.172 -35.938 -14.477 1 96.62 202 LEU A O 1
ATOM 1543 N N . GLY A 1 203 ? 9.711 -34.906 -16.438 1 95.06 203 GLY A N 1
ATOM 1544 C CA . GLY A 1 203 ? 8.695 -35.875 -16.828 1 95.06 203 GLY A CA 1
ATOM 1545 C C . GLY A 1 203 ? 7.355 -35.219 -17.141 1 95.06 203 GLY A C 1
ATOM 1546 O O . GLY A 1 203 ? 7.234 -34 -17.172 1 95.06 203 GLY A O 1
ATOM 1547 N N . ASP A 1 204 ? 6.395 -36.094 -17.391 1 93.94 204 ASP A N 1
ATOM 1548 C CA . ASP A 1 204 ? 5.059 -35.656 -17.766 1 93.94 204 ASP A CA 1
ATOM 1549 C C . ASP A 1 204 ? 4.184 -35.438 -16.516 1 93.94 204 ASP A C 1
ATOM 1551 O O . ASP A 1 204 ? 4.207 -36.281 -15.609 1 93.94 204 ASP A O 1
ATOM 1555 N N . VAL A 1 205 ? 3.498 -34.375 -16.453 1 95.5 205 VAL A N 1
ATOM 1556 C CA . VAL A 1 205 ? 2.492 -34.125 -15.422 1 95.5 205 VAL A CA 1
ATOM 1557 C C . VAL A 1 205 ? 1.096 -34.344 -16 1 95.5 205 VAL A C 1
ATOM 1559 O O . VAL A 1 205 ? 0.652 -33.594 -16.875 1 95.5 205 VAL A O 1
ATOM 1562 N N . PRO A 1 206 ? 0.4 -35.344 -15.562 1 94.88 206 PRO A N 1
ATOM 1563 C CA . PRO A 1 206 ? -0.928 -35.625 -16.109 1 94.88 206 PRO A CA 1
ATOM 1564 C C . PRO A 1 206 ? -1.928 -34.5 -15.852 1 94.88 206 PRO A C 1
ATOM 1566 O O . PRO A 1 206 ? -1.879 -33.844 -14.805 1 94.88 206 PRO A O 1
ATOM 1569 N N . VAL A 1 207 ? -2.805 -34.281 -16.781 1 95.88 207 VAL A N 1
ATOM 1570 C CA . VAL A 1 207 ? -3.951 -33.406 -16.562 1 95.88 207 VAL A CA 1
ATOM 1571 C C . VAL A 1 207 ? -5.055 -34.156 -15.828 1 95.88 207 VAL A C 1
ATOM 1573 O O . VAL A 1 207 ? -5.328 -35.312 -16.141 1 95.88 207 VAL A O 1
ATOM 1576 N N . ASP A 1 208 ? -5.602 -33.531 -14.82 1 95.06 208 ASP A N 1
ATOM 1577 C CA . ASP A 1 208 ? -6.664 -34.125 -14.008 1 95.06 208 ASP A CA 1
ATOM 1578 C C . ASP A 1 208 ? -7.992 -34.125 -14.766 1 95.06 208 ASP A C 1
ATOM 1580 O O . ASP A 1 208 ? -8.672 -33.094 -14.836 1 95.06 208 ASP A O 1
ATOM 1584 N N . ALA A 1 209 ? -8.383 -35.219 -15.234 1 91.25 209 ALA A N 1
ATOM 1585 C CA . ALA A 1 209 ? -9.57 -35.344 -16.078 1 91.25 209 ALA A CA 1
ATOM 1586 C C . ALA A 1 209 ? -10.836 -35 -15.297 1 91.25 209 ALA A C 1
ATOM 1588 O O . ALA A 1 209 ? -11.758 -34.406 -15.836 1 91.25 209 ALA A O 1
ATOM 1589 N N . ASP A 1 210 ? -10.906 -35.375 -14.055 1 93.25 210 ASP A N 1
ATOM 1590 C CA . ASP A 1 210 ? -12.07 -35.125 -13.227 1 93.25 210 ASP A CA 1
ATOM 1591 C C . ASP A 1 210 ? -12.234 -33.625 -12.977 1 93.25 210 ASP A C 1
ATOM 1593 O O . ASP A 1 210 ? -13.336 -33.062 -13.078 1 93.25 210 ASP A O 1
ATOM 1597 N N . LEU A 1 211 ? -11.148 -33 -12.672 1 96.69 211 LEU A N 1
ATOM 1598 C CA . LEU A 1 211 ? -11.195 -31.562 -12.453 1 96.69 211 LEU A CA 1
ATOM 1599 C C . LEU A 1 211 ? -11.547 -30.812 -13.734 1 96.69 211 LEU A C 1
ATOM 1601 O O . LEU A 1 211 ? -12.352 -29.875 -13.719 1 96.69 211 LEU A O 1
ATOM 1605 N N . ASN A 1 212 ? -10.969 -31.188 -14.789 1 96.38 212 ASN A N 1
ATOM 1606 C CA . ASN A 1 212 ? -11.297 -30.594 -16.078 1 96.38 212 ASN A CA 1
ATOM 1607 C C . ASN A 1 212 ? -12.789 -30.719 -16.391 1 96.38 212 ASN A C 1
ATOM 1609 O O . ASN A 1 212 ? -13.414 -29.766 -16.859 1 96.38 212 ASN A O 1
ATOM 1613 N N . ALA A 1 213 ? -13.289 -31.906 -16.156 1 95.12 213 ALA A N 1
ATOM 1614 C CA . ALA A 1 213 ? -14.703 -32.156 -16.406 1 95.12 213 ALA A CA 1
ATOM 1615 C C . ALA A 1 213 ? -15.578 -31.266 -15.523 1 95.12 213 ALA A C 1
ATOM 1617 O O . ALA A 1 213 ? -16.562 -30.688 -15.992 1 95.12 213 ALA A O 1
ATOM 1618 N N . ALA A 1 214 ? -15.25 -31.188 -14.273 1 97.31 214 ALA A N 1
ATOM 1619 C CA . ALA A 1 214 ? -16 -30.344 -13.336 1 97.31 214 ALA A CA 1
ATOM 1620 C C . ALA A 1 214 ? -15.977 -28.875 -13.781 1 97.31 214 ALA A C 1
ATOM 1622 O O . ALA A 1 214 ? -17 -28.188 -13.727 1 97.31 214 ALA A O 1
ATOM 1623 N N . LEU A 1 215 ? -14.789 -28.406 -14.242 1 98.25 215 LEU A N 1
ATOM 1624 C CA . LEU A 1 215 ? -14.641 -27.031 -14.688 1 98.25 215 LEU A CA 1
ATOM 1625 C C . LEU A 1 215 ? -15.43 -26.781 -15.969 1 98.25 215 LEU A C 1
ATOM 1627 O O . LEU A 1 215 ? -16.047 -25.734 -16.125 1 98.25 215 LEU A O 1
ATOM 1631 N N . GLN A 1 216 ? -15.406 -27.703 -16.812 1 96.62 216 GLN A N 1
ATOM 1632 C CA . GLN A 1 216 ? -16.188 -27.609 -18.047 1 96.62 216 GLN A CA 1
ATOM 1633 C C . GLN A 1 216 ? -17.672 -27.516 -17.734 1 96.62 216 GLN A C 1
ATOM 1635 O O . GLN A 1 216 ? -18.406 -26.75 -18.391 1 96.62 216 GLN A O 1
ATOM 1640 N N . GLN A 1 217 ? -18.109 -28.297 -16.812 1 96.88 217 GLN A N 1
ATOM 1641 C CA . GLN A 1 217 ? -19.516 -28.297 -16.406 1 96.88 217 GLN A CA 1
ATOM 1642 C C . GLN A 1 217 ? -19.922 -26.938 -15.852 1 96.88 217 GLN A C 1
ATOM 1644 O O . GLN A 1 217 ? -21.094 -26.547 -15.953 1 96.88 217 GLN A O 1
ATOM 1649 N N . GLN A 1 218 ? -18.938 -26.266 -15.312 1 97.31 218 GLN A N 1
ATOM 1650 C CA . GLN A 1 218 ? -19.219 -24.953 -14.766 1 97.31 218 GLN A CA 1
ATOM 1651 C C . GLN A 1 218 ? -19.156 -23.875 -15.852 1 97.31 218 GLN A C 1
ATOM 1653 O O . GLN A 1 218 ? -19.312 -22.688 -15.57 1 97.31 218 GLN A O 1
ATOM 1658 N N . GLY A 1 219 ? -18.797 -24.25 -17.047 1 95.38 219 GLY A N 1
ATOM 1659 C CA . GLY A 1 219 ? -18.938 -23.328 -18.172 1 95.38 219 GLY A CA 1
ATOM 1660 C C . GLY A 1 219 ? -17.609 -22.922 -18.781 1 95.38 219 GLY A C 1
ATOM 1661 O O . GLY A 1 219 ? -17.562 -22.078 -19.672 1 95.38 219 GLY A O 1
ATOM 1662 N N . LEU A 1 220 ? -16.5 -23.469 -18.344 1 96.44 220 LEU A N 1
ATOM 1663 C CA . LEU A 1 220 ? -15.219 -23.094 -18.938 1 96.44 220 LEU A CA 1
ATOM 1664 C C . LEU A 1 220 ? -14.977 -23.875 -20.234 1 96.44 220 LEU A C 1
ATOM 1666 O O . LEU A 1 220 ? -15.047 -25.094 -20.25 1 96.44 220 LEU A O 1
ATOM 1670 N N . PRO A 1 221 ? -14.664 -23.156 -21.266 1 94.06 221 PRO A N 1
ATOM 1671 C CA . PRO A 1 221 ? -14.43 -23.828 -22.547 1 94.06 221 PRO A CA 1
ATOM 1672 C C . PRO A 1 221 ? -13.016 -24.375 -22.688 1 94.06 221 PRO A C 1
ATOM 1674 O O . PRO A 1 221 ? -12.109 -23.953 -21.953 1 94.06 221 PRO A O 1
ATOM 1677 N N . PHE A 1 222 ? -12.859 -25.281 -23.609 1 91.62 222 PHE A N 1
ATOM 1678 C CA . PHE A 1 222 ? -11.539 -25.75 -24 1 91.62 222 PHE A CA 1
ATOM 1679 C C . PHE A 1 222 ? -10.953 -24.891 -25.109 1 91.62 222 PHE A C 1
ATOM 1681 O O . PHE A 1 222 ? -11.656 -24.516 -26.047 1 91.62 222 PHE A O 1
ATOM 1688 N N . ASN A 1 223 ? -9.773 -24.469 -24.922 1 89.44 223 ASN A N 1
ATOM 1689 C CA . ASN A 1 223 ? -8.984 -23.75 -25.922 1 89.44 223 ASN A CA 1
ATOM 1690 C C . ASN A 1 223 ? -7.484 -23.891 -25.656 1 89.44 223 ASN A C 1
ATOM 1692 O O . ASN A 1 223 ? -6.961 -23.328 -24.688 1 89.44 223 ASN A O 1
ATOM 1696 N N . ASP A 1 224 ? -6.77 -24.5 -26.531 1 88 224 ASP A N 1
ATOM 1697 C CA . ASP A 1 224 ? -5.371 -24.812 -26.266 1 88 224 ASP A CA 1
ATOM 1698 C C . ASP A 1 224 ? -4.449 -23.688 -26.719 1 88 224 ASP A C 1
ATOM 1700 O O . ASP A 1 224 ? -3.271 -23.656 -26.359 1 88 224 ASP A O 1
ATOM 1704 N N . THR A 1 225 ? -4.895 -22.75 -27.453 1 83.25 225 THR A N 1
ATOM 1705 C CA . THR A 1 225 ? -4.055 -21.719 -28.047 1 83.25 225 THR A CA 1
ATOM 1706 C C . THR A 1 225 ? -3.268 -20.984 -26.984 1 83.25 225 THR A C 1
ATOM 1708 O O . THR A 1 225 ? -2.037 -20.922 -27.031 1 83.25 225 THR A O 1
ATOM 1711 N N . PRO A 1 226 ? -3.922 -20.469 -25.984 1 87.94 226 PRO A N 1
ATOM 1712 C CA . PRO A 1 226 ? -3.133 -19.766 -24.969 1 87.94 226 PRO A CA 1
ATOM 1713 C C . PRO A 1 226 ? -2.213 -20.703 -24.188 1 87.94 226 PRO A C 1
ATOM 1715 O O . PRO A 1 226 ? -1.114 -20.297 -23.781 1 87.94 226 PRO A O 1
ATOM 1718 N N . HIS A 1 227 ? -2.627 -21.891 -23.953 1 91.56 227 HIS A N 1
ATOM 1719 C CA . HIS A 1 227 ? -1.839 -22.844 -23.188 1 91.56 227 HIS A CA 1
ATOM 1720 C C . HIS A 1 227 ? -0.538 -23.203 -23.906 1 91.56 227 HIS A C 1
ATOM 1722 O O . HIS A 1 227 ? 0.494 -23.406 -23.25 1 91.56 227 HIS A O 1
ATOM 1728 N N . ASN A 1 228 ? -0.579 -23.203 -25.188 1 87 228 ASN A N 1
ATOM 1729 C CA . ASN A 1 228 ? 0.562 -23.656 -25.969 1 87 228 ASN A CA 1
ATOM 1730 C C . ASN A 1 228 ? 1.645 -22.578 -26.047 1 87 228 ASN A C 1
ATOM 1732 O O . ASN A 1 228 ? 2.789 -22.859 -26.406 1 87 228 ASN A O 1
ATOM 1736 N N . LEU A 1 229 ? 1.295 -21.391 -25.703 1 84.81 229 LEU A N 1
ATOM 1737 C CA . LEU A 1 229 ? 2.25 -20.297 -25.828 1 84.81 229 LEU A CA 1
ATOM 1738 C C . LEU A 1 229 ? 2.656 -19.781 -24.453 1 84.81 229 LEU A C 1
ATOM 1740 O O . LEU A 1 229 ? 3.713 -19.156 -24.312 1 84.81 229 LEU A O 1
ATOM 1744 N N . GLU A 1 230 ? 1.878 -20.016 -23.5 1 90.88 230 GLU A N 1
ATOM 1745 C CA . GLU A 1 230 ? 2.006 -19.359 -22.203 1 90.88 230 GLU A CA 1
ATOM 1746 C C . GLU A 1 230 ? 2.871 -20.188 -21.266 1 90.88 230 GLU A C 1
ATOM 1748 O O . GLU A 1 230 ? 2.752 -21.406 -21.203 1 90.88 230 GLU A O 1
ATOM 1753 N N . HIS A 1 231 ? 3.695 -19.484 -20.453 1 95 231 HIS A N 1
ATOM 1754 C CA . HIS A 1 231 ? 4.637 -20.172 -19.578 1 95 231 HIS A CA 1
ATOM 1755 C C . HIS A 1 231 ? 4.184 -20.125 -18.125 1 95 231 HIS A C 1
ATOM 1757 O O . HIS A 1 231 ? 4.734 -20.812 -17.266 1 95 231 HIS A O 1
ATOM 1763 N N . SER A 1 232 ? 3.205 -19.312 -17.766 1 97 232 SER A N 1
ATOM 1764 C CA . SER A 1 232 ? 2.891 -19 -16.375 1 97 232 SER A CA 1
ATOM 1765 C C . SER A 1 232 ? 2.543 -20.266 -15.586 1 97 232 SER A C 1
ATOM 1767 O O . SER A 1 232 ? 3.01 -20.453 -14.461 1 97 232 SER A O 1
ATOM 1769 N N . ILE A 1 233 ? 1.751 -21.203 -16.125 1 98.19 233 ILE A N 1
ATOM 1770 C CA . ILE A 1 233 ? 1.382 -22.453 -15.484 1 98.19 233 ILE A CA 1
ATOM 1771 C C . ILE A 1 233 ? 2.555 -23.438 -15.547 1 98.19 233 ILE A C 1
ATOM 1773 O O . ILE A 1 233 ? 2.908 -24.047 -14.539 1 98.19 233 ILE A O 1
ATOM 1777 N N . GLU A 1 234 ? 3.191 -23.516 -16.703 1 97.81 234 GLU A N 1
ATOM 1778 C CA . GLU A 1 234 ? 4.309 -24.422 -16.922 1 97.81 234 GLU A CA 1
ATOM 1779 C C . GLU A 1 234 ? 5.414 -24.219 -15.898 1 97.81 234 GLU A C 1
ATOM 1781 O O . GLU A 1 234 ? 5.961 -25.188 -15.359 1 97.81 234 GLU A O 1
ATOM 1786 N N . ASN A 1 235 ? 5.703 -22.984 -15.586 1 98.06 235 ASN A N 1
ATOM 1787 C CA . ASN A 1 235 ? 6.824 -22.625 -14.719 1 98.06 235 ASN A CA 1
ATOM 1788 C C . ASN A 1 235 ? 6.602 -23.125 -13.297 1 98.06 235 ASN A C 1
ATOM 1790 O O . ASN A 1 235 ? 7.535 -23.141 -12.484 1 98.06 235 ASN A O 1
ATOM 1794 N N . GLN A 1 236 ? 5.391 -23.594 -12.93 1 98.31 236 GLN A N 1
ATOM 1795 C CA . GLN A 1 236 ? 5.113 -24.094 -11.594 1 98.31 236 GLN A CA 1
ATOM 1796 C C . GLN A 1 236 ? 5.422 -25.594 -11.5 1 98.31 236 GLN A C 1
ATOM 1798 O O . GLN A 1 236 ? 5.684 -26.109 -10.414 1 98.31 236 GLN A O 1
ATOM 1803 N N . LEU A 1 237 ? 5.391 -26.312 -12.609 1 97.94 237 LEU A N 1
ATOM 1804 C CA . LEU A 1 237 ? 5.363 -27.766 -12.656 1 97.94 237 LEU A CA 1
ATOM 1805 C C . LEU A 1 237 ? 6.648 -28.359 -12.094 1 97.94 237 LEU A C 1
ATOM 1807 O O . LEU A 1 237 ? 6.609 -29.297 -11.297 1 97.94 237 LEU A O 1
ATOM 1811 N N . PRO A 1 238 ? 7.812 -27.75 -12.477 1 97.69 238 PRO A N 1
ATOM 1812 C CA . PRO A 1 238 ? 9.039 -28.328 -11.914 1 97.69 238 PRO A CA 1
ATOM 1813 C C . PRO A 1 238 ? 9.055 -28.312 -10.383 1 97.69 238 PRO A C 1
ATOM 1815 O O . PRO A 1 238 ? 9.523 -29.266 -9.758 1 97.69 238 PRO A O 1
ATOM 1818 N N . PHE A 1 239 ? 8.578 -27.25 -9.758 1 97.5 239 PHE A N 1
ATOM 1819 C CA . PHE A 1 239 ? 8.523 -27.188 -8.305 1 97.5 239 PHE A CA 1
ATOM 1820 C C . PHE A 1 239 ? 7.602 -28.266 -7.746 1 97.5 239 PHE A C 1
ATOM 1822 O O . PHE A 1 239 ? 7.949 -28.938 -6.77 1 97.5 239 PHE A O 1
ATOM 1829 N N . PHE A 1 240 ? 6.395 -28.438 -8.336 1 95.19 240 PHE A N 1
ATOM 1830 C CA . PHE A 1 240 ? 5.48 -29.484 -7.926 1 95.19 240 PHE A CA 1
ATOM 1831 C C . PHE A 1 240 ? 6.176 -30.844 -7.949 1 95.19 240 PHE A C 1
ATOM 1833 O O . PHE A 1 240 ? 6.152 -31.578 -6.953 1 95.19 240 PHE A O 1
ATOM 1840 N N . GLN A 1 241 ? 6.746 -31.141 -9.055 1 94.69 241 GLN A N 1
ATOM 1841 C CA . GLN A 1 241 ? 7.371 -32.438 -9.273 1 94.69 241 GLN A CA 1
ATOM 1842 C C . GLN A 1 241 ? 8.5 -32.688 -8.281 1 94.69 241 GLN A C 1
ATOM 1844 O O . GLN A 1 241 ? 8.578 -33.75 -7.676 1 94.69 241 GLN A O 1
ATOM 1849 N N . HIS A 1 242 ? 9.289 -31.672 -8.094 1 94.06 242 HIS A N 1
ATOM 1850 C CA . HIS A 1 242 ? 10.453 -31.812 -7.219 1 94.06 242 HIS A CA 1
ATOM 1851 C C . HIS A 1 242 ? 10.031 -31.969 -5.762 1 94.06 242 HIS A C 1
ATOM 1853 O O . HIS A 1 242 ? 10.602 -32.781 -5.035 1 94.06 242 HIS A O 1
ATOM 1859 N N . VAL A 1 243 ? 9.102 -31.188 -5.297 1 92.19 243 VAL A N 1
ATOM 1860 C CA . VAL A 1 243 ? 8.609 -31.266 -3.924 1 92.19 243 VAL A CA 1
ATOM 1861 C C . VAL A 1 243 ? 8.016 -32.656 -3.654 1 92.19 243 VAL A C 1
ATOM 1863 O O . VAL A 1 243 ? 8.25 -33.219 -2.594 1 92.19 243 VAL A O 1
ATOM 1866 N N . LEU A 1 244 ? 7.258 -33.156 -4.562 1 87.06 244 LEU A N 1
ATOM 1867 C CA . LEU A 1 244 ? 6.648 -34.469 -4.402 1 87.06 244 LEU A CA 1
ATOM 1868 C C . LEU A 1 244 ? 7.715 -35.562 -4.32 1 87.06 244 LEU A C 1
ATOM 1870 O O . LEU A 1 244 ? 7.559 -36.531 -3.572 1 87.06 244 LEU A O 1
ATOM 1874 N N . GLU A 1 245 ? 8.75 -35.375 -5.098 1 84.19 245 GLU A N 1
ATOM 1875 C CA . GLU A 1 245 ? 9.852 -36.344 -5.074 1 84.19 245 GLU A CA 1
ATOM 1876 C C . GLU A 1 245 ? 10.57 -36.344 -3.727 1 84.19 245 GLU A C 1
ATOM 1878 O O . GLU A 1 245 ? 11.141 -37.344 -3.312 1 84.19 245 GLU A O 1
ATOM 1883 N N . SER A 1 246 ? 10.492 -35.25 -3.09 1 81.38 246 SER A N 1
ATOM 1884 C CA . SER A 1 246 ? 11.312 -35.062 -1.896 1 81.38 246 SER A CA 1
ATOM 1885 C C . SER A 1 246 ? 10.547 -35.438 -0.635 1 81.38 246 SER A C 1
ATOM 1887 O O . SER A 1 246 ? 11.109 -35.438 0.46 1 81.38 246 SER A O 1
ATOM 1889 N N . VAL A 1 247 ? 9.312 -35.75 -0.781 1 79.81 247 VAL A N 1
ATOM 1890 C CA . VAL A 1 247 ? 8.523 -36.156 0.376 1 79.81 247 VAL A CA 1
ATOM 1891 C C . VAL A 1 247 ? 8.641 -37.688 0.567 1 79.81 247 VAL A C 1
ATOM 1893 O O . VAL A 1 247 ? 8.5 -38.438 -0.39 1 79.81 247 VAL A O 1
ATOM 1896 N N . PRO A 1 248 ? 9.445 -38.25 1.718 1 65 248 PRO A N 1
ATOM 1897 C CA . PRO A 1 248 ? 9.82 -39.656 1.924 1 65 248 PRO A CA 1
ATOM 1898 C C . PRO A 1 248 ? 8.688 -40.625 1.586 1 65 248 PRO A C 1
ATOM 1900 O O . PRO A 1 248 ? 8.93 -41.688 1.022 1 65 248 PRO A O 1
ATOM 1903 N N . ASN A 1 249 ? 7.633 -40.812 2.52 1 54.94 249 ASN A N 1
ATOM 1904 C CA . ASN A 1 249 ? 6.727 -41.938 2.479 1 54.94 249 ASN A CA 1
ATOM 1905 C C . ASN A 1 249 ? 5.711 -41.812 1.346 1 54.94 249 ASN A C 1
ATOM 1907 O O . ASN A 1 249 ? 4.512 -41.656 1.594 1 54.94 249 ASN A O 1
ATOM 1911 N N . PRO A 1 250 ? 6.484 -41.5 0.16 1 52.25 250 PRO A N 1
ATOM 1912 C CA . PRO A 1 250 ? 5.414 -41.562 -0.838 1 52.25 250 PRO A CA 1
ATOM 1913 C C . PRO A 1 250 ? 4.887 -43 -1.007 1 52.25 250 PRO A C 1
ATOM 1915 O O . PRO A 1 250 ? 5.609 -43.969 -0.743 1 52.25 250 PRO A O 1
ATOM 1918 N N . GLY A 1 251 ? 4.035 -43.375 -0.323 1 44.44 251 GLY A N 1
ATOM 1919 C CA . GLY A 1 251 ? 3.746 -44.781 -0.607 1 44.44 251 GLY A CA 1
ATOM 1920 C C . GLY A 1 251 ? 4.406 -45.281 -1.88 1 44.44 251 GLY A C 1
ATOM 1921 O O . GLY A 1 251 ? 5.109 -44.531 -2.555 1 44.44 251 GLY A O 1
ATOM 1922 N N . HIS A 1 252 ? 4.508 -46.656 -2.102 1 41.59 252 HIS A N 1
ATOM 1923 C CA . HIS A 1 252 ? 5.141 -47.375 -3.193 1 41.59 252 HIS A CA 1
ATOM 1924 C C . HIS A 1 252 ? 5.02 -46.625 -4.512 1 41.59 252 HIS A C 1
ATOM 1926 O O . HIS A 1 252 ? 5.766 -46.906 -5.453 1 41.59 252 HIS A O 1
ATOM 1932 N N . TYR A 1 253 ? 3.932 -45.938 -4.711 1 41.38 253 TYR A N 1
ATOM 1933 C CA . TYR A 1 253 ? 3.666 -45.438 -6.055 1 41.38 253 TYR A CA 1
ATOM 1934 C C . TYR A 1 253 ? 3.844 -43.938 -6.113 1 41.38 253 TYR A C 1
ATOM 1936 O O . TYR A 1 253 ? 3.449 -43.312 -7.094 1 41.38 253 TYR A O 1
ATOM 1944 N N . GLY A 1 254 ? 4.73 -43.406 -5.184 1 52.66 254 GLY A N 1
ATOM 1945 C CA . GLY A 1 254 ? 4.938 -41.969 -5.191 1 52.66 254 GLY A CA 1
ATOM 1946 C C . GLY A 1 254 ? 3.643 -41.156 -5.199 1 52.66 254 GLY A C 1
ATOM 1947 O O . GLY A 1 254 ? 2.57 -41.719 -5.449 1 52.66 254 GLY A O 1
ATOM 1948 N N . ARG A 1 255 ? 3.428 -40 -4.59 1 58.19 255 ARG A N 1
ATOM 1949 C CA . ARG A 1 255 ? 2.193 -39.219 -4.641 1 58.19 255 ARG A CA 1
ATOM 1950 C C . ARG A 1 255 ? 1.923 -38.688 -6.051 1 58.19 255 ARG A C 1
ATOM 1952 O O . ARG A 1 255 ? 2.76 -38 -6.641 1 58.19 255 ARG A O 1
ATOM 1959 N N . PRO A 1 256 ? 0.841 -39.281 -6.742 1 80.19 256 PRO A N 1
ATOM 1960 C CA . PRO A 1 256 ? 0.578 -38.781 -8.094 1 80.19 256 PRO A CA 1
ATOM 1961 C C . PRO A 1 256 ? 0.185 -37.312 -8.117 1 80.19 256 PRO A C 1
ATOM 1963 O O . PRO A 1 256 ? -0.42 -36.812 -7.16 1 80.19 256 PRO A O 1
ATOM 1966 N N . LEU A 1 257 ? 0.867 -36.562 -8.906 1 90.62 257 LEU A N 1
ATOM 1967 C CA . LEU A 1 257 ? 0.519 -35.188 -9.203 1 90.62 257 LEU A CA 1
ATOM 1968 C C . LEU A 1 257 ? -0.334 -35.094 -10.461 1 90.62 257 LEU A C 1
ATOM 1970 O O . LEU A 1 257 ? -0.032 -35.75 -11.469 1 90.62 257 LEU A O 1
ATOM 1974 N N . SER A 1 258 ? -1.427 -34.469 -10.383 1 94.69 258 SER A N 1
ATOM 1975 C CA . SER A 1 258 ? -2.197 -34.094 -11.562 1 94.69 258 SER A CA 1
ATOM 1976 C C . SER A 1 258 ? -2.654 -32.625 -11.484 1 94.69 258 SER A C 1
ATOM 1978 O O . SER A 1 258 ? -2.844 -32.094 -10.391 1 94.69 258 SER A O 1
ATOM 1980 N N . ILE A 1 259 ? -2.816 -32 -12.656 1 97.62 259 ILE A N 1
ATOM 1981 C CA . ILE A 1 259 ? -3.17 -30.578 -12.656 1 97.62 259 ILE A CA 1
ATOM 1982 C C . ILE A 1 259 ? -4.34 -30.344 -13.609 1 97.62 259 ILE A C 1
ATOM 1984 O O . ILE A 1 259 ? -4.57 -31.141 -14.531 1 97.62 259 ILE A O 1
ATOM 1988 N N . ALA A 1 260 ? -5.121 -29.375 -13.367 1 98.25 260 ALA A N 1
ATOM 1989 C CA . ALA A 1 260 ? -6.066 -28.766 -14.297 1 98.25 260 ALA A CA 1
ATOM 1990 C C . ALA A 1 260 ? -5.656 -27.328 -14.633 1 98.25 260 ALA A C 1
ATOM 1992 O O . ALA A 1 260 ? -5.957 -26.406 -13.875 1 98.25 260 ALA A O 1
ATOM 1993 N N . PRO A 1 261 ? -4.984 -27.156 -15.758 1 98.06 261 PRO A N 1
ATOM 1994 C CA . PRO A 1 261 ? -4.551 -25.812 -16.125 1 98.06 261 PRO A CA 1
ATOM 1995 C C . PRO A 1 261 ? -5.699 -24.922 -16.609 1 98.06 261 PRO A C 1
ATOM 1997 O O . PRO A 1 261 ? -6.496 -25.359 -17.453 1 98.06 261 PRO A O 1
ATOM 2000 N N . VAL A 1 262 ? -5.82 -23.766 -16.094 1 97.75 262 VAL A N 1
ATOM 2001 C CA . VAL A 1 262 ? -6.805 -22.781 -16.516 1 97.75 262 VAL A CA 1
ATOM 2002 C C . VAL A 1 262 ? -6.098 -21.484 -16.922 1 97.75 262 VAL A C 1
ATOM 2004 O O . VAL A 1 262 ? -5.512 -20.797 -16.078 1 97.75 262 VAL A O 1
ATOM 2007 N N . CYS A 1 263 ? -6.137 -21.156 -18.172 1 96 263 CYS A N 1
ATOM 2008 C CA . CYS A 1 263 ? -5.621 -19.875 -18.656 1 96 263 CYS A CA 1
ATOM 2009 C C . CYS A 1 263 ? -6.656 -18.781 -18.484 1 96 263 CYS A C 1
ATOM 2011 O O . CYS A 1 263 ? -7.77 -18.875 -19 1 96 263 CYS A O 1
ATOM 2013 N N . VAL A 1 264 ? -6.289 -17.734 -17.734 1 95.88 264 VAL A N 1
ATOM 2014 C CA . VAL A 1 264 ? -7.219 -16.656 -17.438 1 95.88 264 VAL A CA 1
ATOM 2015 C C . VAL A 1 264 ? -6.824 -15.406 -18.219 1 95.88 264 VAL A C 1
ATOM 2017 O O . VAL A 1 264 ? -5.727 -14.875 -18.031 1 95.88 264 VAL A O 1
ATOM 2020 N N . GLY A 1 265 ? -7.719 -14.938 -19.078 1 91.69 265 GLY A N 1
ATOM 2021 C CA . GLY A 1 265 ? -7.508 -13.711 -19.828 1 91.69 265 GLY A CA 1
ATOM 2022 C C . GLY A 1 265 ? -8.031 -12.484 -19.109 1 91.69 265 GLY A C 1
ATOM 2023 O O . GLY A 1 265 ? -8.117 -12.469 -17.875 1 91.69 265 GLY A O 1
ATOM 2024 N N . TRP A 1 266 ? -8.266 -11.484 -19.859 1 90.75 266 TRP A N 1
ATOM 2025 C CA . TRP A 1 266 ? -8.766 -10.227 -19.312 1 90.75 266 TRP A CA 1
ATOM 2026 C C . TRP A 1 266 ? -10.242 -10.352 -18.953 1 90.75 266 TRP A C 1
ATOM 2028 O O . TRP A 1 266 ? -11.109 -10.359 -19.828 1 90.75 266 TRP A O 1
ATOM 2038 N N . LEU A 1 267 ? -10.5 -10.383 -17.688 1 91.44 267 LEU A N 1
ATOM 2039 C CA . LEU A 1 267 ? -11.883 -10.531 -17.234 1 91.44 267 LEU A CA 1
ATOM 2040 C C . LEU A 1 267 ? -12.617 -9.203 -17.281 1 91.44 267 LEU A C 1
ATOM 2042 O O . LEU A 1 267 ? -13.828 -9.164 -17.531 1 91.44 267 LEU A O 1
ATOM 2046 N N . GLY A 1 268 ? -11.938 -8.102 -16.969 1 88.62 268 GLY A N 1
ATOM 2047 C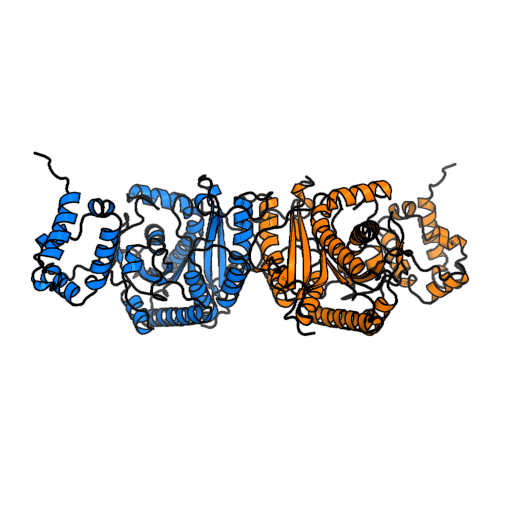 CA . GLY A 1 268 ? -12.461 -6.77 -17.219 1 88.62 268 GLY A CA 1
ATOM 2048 C C . GLY A 1 268 ? -13.188 -6.18 -16.016 1 88.62 268 GLY A C 1
ATOM 2049 O O . GLY A 1 268 ? -13.375 -4.965 -15.938 1 88.62 268 GLY A O 1
ATOM 2050 N N . SER A 1 269 ? -13.625 -7.094 -15.07 1 93.44 269 SER A N 1
ATOM 2051 C CA . SER A 1 269 ? -14.359 -6.535 -13.938 1 93.44 269 SER A CA 1
ATOM 2052 C C . SER A 1 269 ? -14.297 -7.457 -12.727 1 93.44 269 SER A C 1
ATOM 2054 O O . SER A 1 269 ? -14 -8.648 -12.859 1 93.44 269 SER A O 1
ATOM 2056 N N . ALA A 1 270 ? -14.609 -6.836 -11.625 1 95.44 270 ALA A N 1
ATOM 2057 C CA . ALA A 1 270 ? -14.688 -7.613 -10.391 1 95.44 270 ALA A CA 1
ATOM 2058 C C . ALA A 1 270 ? -15.812 -8.641 -10.461 1 95.44 270 ALA A C 1
ATOM 2060 O O . ALA A 1 270 ? -15.695 -9.742 -9.906 1 95.44 270 ALA A O 1
ATOM 2061 N N . GLN A 1 271 ? -16.859 -8.266 -11.094 1 96.25 271 GLN A N 1
ATOM 2062 C CA . GLN A 1 271 ? -18 -9.172 -11.242 1 96.25 271 GLN A CA 1
ATOM 2063 C C . GLN A 1 271 ? -17.594 -10.43 -12.008 1 96.25 271 GLN A C 1
ATOM 2065 O O . GLN A 1 271 ? -17.969 -11.539 -11.617 1 96.25 271 GLN A O 1
ATOM 2070 N N . GLN A 1 272 ? -16.875 -10.234 -13.047 1 95.62 272 GLN A N 1
ATOM 2071 C CA . GLN A 1 272 ? -16.422 -11.383 -13.828 1 95.62 272 GLN A CA 1
ATOM 2072 C C . GLN A 1 272 ? -15.438 -12.234 -13.031 1 95.62 272 GLN A C 1
ATOM 2074 O O . GLN A 1 272 ? -15.43 -13.461 -13.148 1 95.62 272 GLN A O 1
ATOM 2079 N N . ALA A 1 273 ? -14.586 -11.602 -12.258 1 96.88 273 ALA A N 1
ATOM 2080 C CA . ALA A 1 273 ? -13.672 -12.336 -11.383 1 96.88 273 ALA A CA 1
ATOM 2081 C C . ALA A 1 273 ? -14.438 -13.164 -10.359 1 96.88 273 ALA A C 1
ATOM 2083 O O . ALA A 1 273 ? -14.086 -14.312 -10.086 1 96.88 273 ALA A O 1
ATOM 2084 N N . GLN A 1 274 ? -15.469 -12.578 -9.875 1 97.62 274 GLN A N 1
ATOM 2085 C CA . GLN A 1 274 ? -16.312 -13.266 -8.898 1 97.62 274 GLN A CA 1
ATOM 2086 C C . GLN A 1 274 ? -17.016 -14.461 -9.531 1 97.62 274 GLN A C 1
ATOM 2088 O O . GLN A 1 274 ? -17.141 -15.523 -8.922 1 97.62 274 GLN A O 1
ATOM 2093 N N . GLN A 1 275 ? -17.484 -14.25 -10.688 1 97.31 275 GLN A N 1
ATOM 2094 C CA . GLN A 1 275 ? -18.141 -15.344 -11.398 1 97.31 275 GLN A CA 1
ATOM 2095 C C . GLN A 1 275 ? -17.172 -16.5 -11.633 1 97.31 275 GLN A C 1
ATOM 2097 O O . GLN A 1 275 ? -17.516 -17.656 -11.383 1 97.31 275 GLN A O 1
ATOM 2102 N N . LEU A 1 276 ? -16.016 -16.188 -12.102 1 97.69 276 LEU A N 1
ATOM 2103 C CA . LEU A 1 276 ? -15.016 -17.234 -12.289 1 97.69 276 LEU A CA 1
ATOM 2104 C C . LEU A 1 276 ? -14.672 -17.891 -10.961 1 97.69 276 LEU A C 1
ATOM 2106 O O . LEU A 1 276 ? -14.516 -19.125 -10.898 1 97.69 276 LEU A O 1
ATOM 2110 N N . GLY A 1 277 ? -14.555 -17.078 -9.93 1 98.5 277 GLY A N 1
ATOM 2111 C CA . GLY A 1 277 ? -14.336 -17.641 -8.602 1 98.5 277 GLY A CA 1
ATOM 2112 C C . GLY A 1 277 ? -15.391 -18.641 -8.188 1 98.5 277 GLY A C 1
ATOM 2113 O O . GLY A 1 277 ? -15.07 -19.688 -7.621 1 98.5 277 GLY A O 1
ATOM 2114 N N . GLN A 1 278 ? -16.594 -18.328 -8.461 1 98.25 278 GLN A N 1
ATOM 2115 C CA . GLN A 1 278 ? -17.703 -19.234 -8.133 1 98.25 278 GLN A CA 1
ATOM 2116 C C . GLN A 1 278 ? -17.594 -20.531 -8.93 1 98.25 278 GLN A C 1
ATOM 2118 O O . GLN A 1 278 ? -17.828 -21.609 -8.383 1 98.25 278 GLN A O 1
ATOM 2123 N N . GLN A 1 279 ? -17.281 -20.406 -10.141 1 98.38 279 GLN A N 1
ATOM 2124 C CA . GLN A 1 279 ? -17.125 -21.578 -10.992 1 98.38 279 GLN A CA 1
ATOM 2125 C C . GLN A 1 279 ? -15.992 -22.469 -10.492 1 98.38 279 GLN A C 1
ATOM 2127 O O . GLN A 1 279 ? -16.141 -23.688 -10.414 1 98.38 279 GLN A O 1
ATOM 2132 N N . LEU A 1 280 ? -14.891 -21.859 -10.156 1 98.69 280 LEU A N 1
ATOM 2133 C CA . LEU A 1 280 ? -13.734 -22.594 -9.641 1 98.69 280 LEU A CA 1
ATOM 2134 C C . LEU A 1 280 ? -14.07 -23.297 -8.336 1 98.69 280 LEU A C 1
ATOM 2136 O O . LEU A 1 280 ? -13.766 -24.484 -8.172 1 98.69 280 LEU A O 1
ATOM 2140 N N . LEU A 1 281 ? -14.703 -22.562 -7.434 1 98.56 281 LEU A N 1
ATOM 2141 C CA . LEU A 1 281 ? -15.047 -23.141 -6.133 1 98.56 281 LEU A CA 1
ATOM 2142 C C . LEU A 1 281 ? -16 -24.312 -6.289 1 98.56 281 LEU A C 1
ATOM 2144 O O . LEU A 1 281 ? -15.852 -25.344 -5.629 1 98.56 281 LEU A O 1
ATOM 2148 N N . ALA A 1 282 ? -17 -24.156 -7.133 1 98.38 282 ALA A N 1
ATOM 2149 C CA . ALA A 1 282 ? -17.953 -25.234 -7.398 1 98.38 282 ALA A CA 1
ATOM 2150 C C . ALA A 1 282 ? -17.234 -26.469 -7.926 1 98.38 282 ALA A C 1
ATOM 2152 O O . ALA A 1 282 ? -17.531 -27.594 -7.504 1 98.38 282 ALA A O 1
ATOM 2153 N N . ALA A 1 283 ? -16.328 -26.266 -8.805 1 98.19 283 ALA A N 1
ATOM 2154 C CA . ALA A 1 283 ? -15.578 -27.391 -9.375 1 98.19 283 ALA A CA 1
ATOM 2155 C C . ALA A 1 283 ? -14.727 -28.078 -8.312 1 98.19 283 ALA A C 1
ATOM 2157 O O . ALA A 1 283 ? -14.641 -29.312 -8.281 1 98.19 283 ALA A O 1
ATOM 2158 N N . LEU A 1 284 ? -14.078 -27.281 -7.488 1 97.44 284 LEU A N 1
ATOM 2159 C CA . LEU A 1 284 ? -13.266 -27.828 -6.406 1 97.44 284 LEU A CA 1
ATOM 2160 C C . LEU A 1 284 ? -14.117 -28.688 -5.469 1 97.44 284 LEU A C 1
ATOM 2162 O O . LEU A 1 284 ? -13.711 -29.781 -5.078 1 97.44 284 LEU A O 1
ATOM 2166 N N . ARG A 1 285 ? -15.266 -28.203 -5.172 1 96.5 285 ARG A N 1
ATOM 2167 C CA . ARG A 1 285 ? -16.172 -28.906 -4.273 1 96.5 285 ARG A CA 1
ATOM 2168 C C . ARG A 1 285 ? -16.672 -30.203 -4.91 1 96.5 285 ARG A C 1
ATOM 2170 O O . ARG A 1 285 ? -16.781 -31.234 -4.238 1 96.5 285 ARG A O 1
ATOM 2177 N N . GLN A 1 286 ? -16.969 -30.094 -6.109 1 96.38 286 GLN A N 1
ATOM 2178 C CA . GLN A 1 286 ? -17.438 -31.281 -6.832 1 96.38 286 GLN A CA 1
ATOM 2179 C C . GLN A 1 286 ? -16.359 -32.375 -6.867 1 96.38 286 GLN A C 1
ATOM 2181 O O . GLN A 1 286 ? -16.656 -33.531 -6.613 1 96.38 286 GLN A O 1
ATOM 2186 N N . ALA A 1 287 ? -15.18 -31.922 -7.191 1 91.94 287 ALA A N 1
ATOM 2187 C CA . ALA A 1 287 ? -14.07 -32.875 -7.254 1 91.94 287 ALA A CA 1
ATOM 2188 C C . ALA A 1 287 ? -13.82 -33.531 -5.891 1 91.94 287 ALA A C 1
ATOM 2190 O O . ALA A 1 287 ? -13.508 -34.719 -5.805 1 91.94 287 ALA A O 1
ATOM 2191 N N . GLN A 1 288 ? -13.938 -32.781 -4.836 1 90 288 GLN A N 1
ATOM 2192 C CA . GLN A 1 288 ? -13.766 -33.281 -3.482 1 90 288 GLN A CA 1
ATOM 2193 C C . GLN A 1 288 ? -14.867 -34.281 -3.123 1 90 288 GLN A C 1
ATOM 2195 O O . GLN A 1 288 ? -14.617 -35.281 -2.453 1 90 288 GLN A O 1
ATOM 2200 N N . ALA A 1 289 ? -16.016 -34 -3.559 1 92.62 289 ALA A N 1
ATOM 2201 C CA . ALA A 1 289 ? -17.156 -34.875 -3.283 1 92.62 289 ALA A CA 1
ATOM 2202 C C . ALA A 1 289 ? -16.984 -36.219 -3.977 1 92.62 289 ALA A C 1
ATOM 2204 O O . ALA A 1 289 ? -17.422 -37.25 -3.449 1 92.62 289 ALA A O 1
ATOM 2205 N N . GLN A 1 290 ? -16.375 -36.219 -5.078 1 90 290 GLN A N 1
ATOM 2206 C CA . GLN A 1 290 ? -16.156 -37.438 -5.848 1 90 290 GLN A CA 1
ATOM 2207 C C . GLN A 1 290 ? -15.078 -38.312 -5.215 1 90 290 GLN A C 1
ATOM 2209 O O . GLN A 1 290 ? -15.086 -39.531 -5.375 1 90 290 GLN A O 1
ATOM 2214 N N . HIS A 1 291 ? -14.141 -37.625 -4.535 1 86.62 291 HIS A N 1
ATOM 2215 C CA . HIS A 1 291 ? -13.047 -38.344 -3.877 1 86.62 291 HIS A CA 1
ATOM 2216 C C . HIS A 1 291 ? -12.914 -37.906 -2.42 1 86.62 291 HIS A C 1
ATOM 2218 O O . HIS A 1 291 ? -11.898 -37.312 -2.033 1 86.62 291 HIS A O 1
ATOM 2224 N N . PRO A 1 292 ? -13.805 -38.344 -1.542 1 84.31 292 PRO A N 1
ATOM 2225 C CA . PRO A 1 292 ? -13.836 -37.844 -0.161 1 84.31 292 PRO A CA 1
ATOM 2226 C C . PRO A 1 292 ? -12.641 -38.344 0.664 1 84.31 292 PRO A C 1
ATOM 2228 O O . PRO A 1 292 ? -12.312 -37.75 1.694 1 84.31 292 PRO A O 1
ATOM 2231 N N . ASP A 1 293 ? -12.031 -39.375 0.211 1 80.44 293 ASP A N 1
ATOM 2232 C CA . ASP A 1 293 ? -10.93 -39.969 0.963 1 80.44 293 ASP A CA 1
ATOM 2233 C C . ASP A 1 293 ? -9.594 -39.312 0.586 1 80.44 293 ASP A C 1
ATOM 2235 O O . ASP A 1 293 ? -8.562 -39.594 1.199 1 80.44 293 ASP A O 1
ATOM 2239 N N . GLN A 1 294 ? -9.695 -38.469 -0.416 1 80.81 294 GLN A N 1
ATOM 2240 C CA . GLN A 1 294 ? -8.492 -37.781 -0.856 1 80.81 294 GLN A CA 1
ATOM 2241 C C . GLN A 1 294 ? -8.445 -36.375 -0.32 1 80.81 294 GLN A C 1
ATOM 2243 O O . GLN A 1 294 ? -9.469 -35.844 0.125 1 80.81 294 GLN A O 1
ATOM 2248 N N . ALA A 1 295 ? -7.27 -35.875 -0.299 1 83.12 295 ALA A N 1
ATOM 2249 C CA . ALA A 1 295 ? -7.145 -34.469 0.049 1 83.12 295 ALA A CA 1
ATOM 2250 C C . ALA A 1 295 ? -7.832 -33.594 -0.987 1 83.12 295 ALA A C 1
ATOM 2252 O O . ALA A 1 295 ? -7.82 -33.875 -2.182 1 83.12 295 ALA A O 1
ATOM 2253 N N . PRO A 1 296 ? -8.445 -32.5 -0.519 1 88.81 296 PRO A N 1
ATOM 2254 C CA . PRO A 1 296 ? -9.039 -31.578 -1.484 1 88.81 296 PRO A CA 1
ATOM 2255 C C . PRO A 1 296 ? -8.016 -31 -2.461 1 88.81 296 PRO A C 1
ATOM 2257 O O . PRO A 1 296 ? -6.863 -30.766 -2.084 1 88.81 296 PRO A O 1
ATOM 2260 N N . PRO A 1 297 ? -8.453 -30.812 -3.715 1 95.25 297 PRO A N 1
ATOM 2261 C CA . PRO A 1 297 ? -7.527 -30.172 -4.652 1 95.25 297 PRO A CA 1
ATOM 2262 C C . PRO A 1 297 ? -7.094 -28.781 -4.203 1 95.25 297 PRO A C 1
ATOM 2264 O O . PRO A 1 297 ? -7.867 -28.078 -3.564 1 95.25 297 PRO A O 1
ATOM 2267 N N . LEU A 1 298 ? -5.91 -28.453 -4.551 1 96.94 298 LEU A N 1
ATOM 2268 C CA . LEU A 1 298 ? -5.375 -27.125 -4.258 1 96.94 298 LEU A CA 1
ATOM 2269 C C . LEU A 1 298 ? -5.645 -26.156 -5.41 1 96.94 298 LEU A C 1
ATOM 2271 O O . LEU A 1 298 ? -5.719 -26.578 -6.566 1 96.94 298 LEU A O 1
ATOM 2275 N N . LEU A 1 299 ? -5.84 -24.922 -5.074 1 98.75 299 LEU A N 1
ATOM 2276 C CA . LEU A 1 299 ? -5.938 -23.859 -6.062 1 98.75 299 LEU A CA 1
ATOM 2277 C C . LEU A 1 299 ? -4.648 -23.047 -6.105 1 98.75 299 LEU A C 1
ATOM 2279 O O . LEU A 1 299 ? -4.223 -22.484 -5.09 1 98.75 299 LEU A O 1
ATOM 2283 N N . ILE A 1 300 ? -4.008 -22.969 -7.281 1 98.75 300 ILE A N 1
ATOM 2284 C CA . ILE A 1 300 ? -2.775 -22.203 -7.473 1 98.75 300 ILE A CA 1
ATOM 2285 C C . ILE A 1 300 ? -3.014 -21.062 -8.453 1 98.75 300 ILE A C 1
ATOM 2287 O O . ILE A 1 300 ? -3.613 -21.266 -9.516 1 98.75 300 ILE A O 1
ATOM 2291 N N . ALA A 1 301 ? -2.676 -19.875 -8.109 1 98.81 301 ALA A N 1
ATOM 2292 C CA . ALA A 1 301 ? -2.646 -18.75 -9.047 1 98.81 301 ALA A CA 1
ATOM 2293 C C . ALA A 1 301 ? -1.225 -18.234 -9.234 1 98.81 301 ALA A C 1
ATOM 2295 O O . ALA A 1 301 ? -0.376 -18.391 -8.352 1 98.81 301 ALA A O 1
ATOM 2296 N N . THR A 1 302 ? -0.975 -17.641 -10.367 1 98.44 302 THR A N 1
ATOM 2297 C CA . THR A 1 302 ? 0.384 -17.188 -10.648 1 98.44 302 THR A CA 1
ATOM 2298 C C . THR A 1 302 ? 0.393 -15.719 -11.055 1 98.44 302 THR A C 1
ATOM 2300 O O . THR A 1 302 ? -0.513 -15.258 -11.742 1 98.44 302 THR A O 1
ATOM 2303 N N . SER A 1 303 ? 1.367 -14.977 -10.531 1 98.06 303 SER A N 1
ATOM 2304 C CA . SER A 1 303 ? 1.557 -13.602 -10.961 1 98.06 303 SER A CA 1
ATOM 2305 C C . SER A 1 303 ? 2.949 -13.094 -10.602 1 98.06 303 SER A C 1
ATOM 2307 O O . SER A 1 303 ? 3.453 -13.375 -9.516 1 98.06 303 SER A O 1
ATOM 2309 N N . ASP A 1 304 ? 3.5 -12.438 -11.594 1 97.69 304 ASP A N 1
ATOM 2310 C CA . ASP A 1 304 ? 4.57 -11.5 -11.258 1 97.69 304 ASP A CA 1
ATOM 2311 C C . ASP A 1 304 ? 4.012 -10.109 -10.969 1 97.69 304 ASP A C 1
ATOM 2313 O O . ASP A 1 304 ? 2.975 -9.727 -11.516 1 97.69 304 ASP A O 1
ATOM 2317 N N . PHE A 1 305 ? 4.613 -9.391 -10.125 1 97.06 305 PHE A N 1
ATOM 2318 C CA . PHE A 1 305 ? 4.148 -8.047 -9.781 1 97.06 305 PHE A CA 1
ATOM 2319 C C . PHE A 1 305 ? 4.918 -6.996 -10.57 1 97.06 305 PHE A C 1
ATOM 2321 O O . PHE A 1 305 ? 5.035 -7.09 -11.797 1 97.06 305 PHE A O 1
ATOM 2328 N N . THR A 1 306 ? 5.438 -5.977 -10.07 1 95.38 306 THR A N 1
ATOM 2329 C CA . THR A 1 306 ? 5.984 -4.82 -10.781 1 95.38 306 THR A CA 1
ATOM 2330 C C . THR A 1 306 ? 6.984 -5.262 -11.844 1 95.38 306 THR A C 1
ATOM 2332 O O . THR A 1 306 ? 7.809 -6.145 -11.602 1 95.38 306 THR A O 1
ATOM 2335 N N . HIS A 1 307 ? 6.891 -4.715 -13.008 1 95.19 307 HIS A N 1
ATOM 2336 C CA . HIS A 1 307 ? 7.855 -4.727 -14.102 1 95.19 307 HIS A CA 1
ATOM 2337 C C . HIS A 1 307 ? 8.398 -3.326 -14.367 1 95.19 307 HIS A C 1
ATOM 2339 O O . HIS A 1 307 ? 7.719 -2.494 -14.969 1 95.19 307 HIS A O 1
ATOM 2345 N N . ALA A 1 308 ? 9.594 -3.084 -13.945 1 96.25 308 ALA A N 1
ATOM 2346 C CA . ALA A 1 308 ? 10.117 -1.724 -14.055 1 96.25 308 ALA A CA 1
ATOM 2347 C C . ALA A 1 308 ? 11.516 -1.717 -14.664 1 96.25 308 ALA A C 1
ATOM 2349 O O . ALA A 1 308 ? 12.234 -2.717 -14.586 1 96.25 308 ALA A O 1
ATOM 2350 N N . GLY A 1 309 ? 11.891 -0.578 -15.219 1 96.44 309 GLY A N 1
ATOM 2351 C CA . GLY A 1 309 ? 13.188 -0.411 -15.859 1 96.44 309 GLY A CA 1
ATOM 2352 C C . GLY A 1 309 ? 13.078 -0.11 -17.344 1 96.44 309 GLY A C 1
ATOM 2353 O O . GLY A 1 309 ? 11.977 0 -17.875 1 96.44 309 GLY A O 1
ATOM 2354 N N . PRO A 1 310 ? 14.195 0.056 -18 1 96.12 310 PRO A N 1
ATOM 2355 C CA . PRO A 1 310 ? 14.211 0.476 -19.406 1 96.12 310 PRO A CA 1
ATOM 2356 C C . PRO A 1 310 ? 13.469 -0.498 -20.312 1 96.12 310 PRO A C 1
ATOM 2358 O O . PRO A 1 310 ? 12.758 -0.072 -21.234 1 96.12 310 PRO A O 1
ATOM 2361 N N . ALA A 1 311 ? 13.602 -1.796 -20.094 1 94.12 311 ALA A N 1
ATOM 2362 C CA . ALA A 1 311 ? 12.977 -2.795 -20.953 1 94.12 311 ALA A CA 1
ATOM 2363 C C . ALA A 1 311 ? 11.453 -2.707 -20.875 1 94.12 311 ALA A C 1
ATOM 2365 O O . ALA A 1 311 ? 10.758 -3.092 -21.828 1 94.12 311 ALA A O 1
ATOM 2366 N N . TYR A 1 312 ? 11 -2.213 -19.781 1 94.06 312 TYR A N 1
ATOM 2367 C CA . TYR A 1 312 ? 9.555 -2.135 -19.562 1 94.06 312 TYR A CA 1
ATOM 2368 C C . TYR A 1 312 ? 9.055 -0.704 -19.734 1 94.06 312 TYR A C 1
ATOM 2370 O O . TYR A 1 312 ? 7.871 -0.427 -19.531 1 94.06 312 TYR A O 1
ATOM 2378 N N . ASN A 1 313 ? 9.93 0.219 -19.953 1 93.88 313 ASN A N 1
ATOM 2379 C CA . ASN A 1 313 ? 9.617 1.638 -20.078 1 93.88 313 ASN A CA 1
ATOM 2380 C C . ASN A 1 313 ? 8.898 2.162 -18.828 1 93.88 313 ASN A C 1
ATOM 2382 O O . ASN A 1 313 ? 7.883 2.848 -18.938 1 93.88 313 ASN A O 1
ATOM 2386 N N . GLU A 1 314 ? 9.344 1.747 -17.734 1 93.88 314 GLU A N 1
ATOM 2387 C CA . GLU A 1 314 ? 8.82 2.197 -16.453 1 93.88 314 GLU A CA 1
ATOM 2388 C C . GLU A 1 314 ? 9.938 2.664 -15.531 1 93.88 314 GLU A C 1
ATOM 2390 O O . GLU A 1 314 ? 10.516 1.861 -14.797 1 93.88 314 GLU A O 1
ATOM 2395 N N . PRO A 1 315 ? 10.18 3.922 -15.602 1 94.56 315 PRO A N 1
ATOM 2396 C CA . PRO A 1 315 ? 11.18 4.484 -14.688 1 94.56 315 PRO A CA 1
ATOM 2397 C C . PRO A 1 315 ? 10.656 4.676 -13.273 1 94.56 315 PRO A C 1
ATOM 2399 O O . PRO A 1 315 ? 9.445 4.578 -13.039 1 94.56 315 PRO A O 1
ATOM 2402 N N . PRO A 1 316 ? 11.516 4.941 -12.352 1 95.88 316 PRO A N 1
ATOM 2403 C CA . PRO A 1 316 ? 11.055 5.219 -10.992 1 95.88 316 PRO A CA 1
ATOM 2404 C C . PRO A 1 316 ? 10.117 6.422 -10.922 1 95.88 316 PRO A C 1
ATOM 2406 O O . PRO A 1 316 ? 10.266 7.371 -11.695 1 95.88 316 PRO A O 1
ATOM 2409 N N . ASP A 1 317 ? 9.211 6.414 -10 1 94.88 317 ASP A N 1
ATOM 2410 C CA . ASP A 1 317 ? 8.172 7.43 -9.875 1 94.88 317 ASP A CA 1
ATOM 2411 C C . ASP A 1 317 ? 8.742 8.742 -9.359 1 94.88 317 ASP A C 1
ATOM 2413 O O . ASP A 1 317 ? 8.094 9.789 -9.445 1 94.88 317 ASP A O 1
ATOM 2417 N N . ALA A 1 318 ? 9.867 8.75 -8.688 1 94.44 318 ALA A N 1
ATOM 2418 C CA . ALA A 1 318 ? 10.547 9.945 -8.203 1 94.44 318 ALA A CA 1
ATOM 2419 C C . ALA A 1 318 ? 12.031 9.914 -8.555 1 94.44 318 ALA A C 1
ATOM 2421 O O . ALA A 1 318 ? 12.625 8.836 -8.641 1 94.44 318 ALA A O 1
ATOM 2422 N N . PRO A 1 319 ? 12.648 11.086 -8.68 1 94.44 319 PRO A N 1
ATOM 2423 C CA . PRO A 1 319 ? 14.062 11.125 -9.078 1 94.44 319 PRO A CA 1
ATOM 2424 C C . PRO A 1 319 ? 14.984 10.5 -8.031 1 94.44 319 PRO A C 1
ATOM 2426 O O . PRO A 1 319 ? 16.047 9.984 -8.375 1 94.44 319 PRO A O 1
ATOM 2429 N N . TRP A 1 320 ? 14.625 10.539 -6.797 1 95.44 320 TRP A N 1
ATOM 2430 C CA . TRP A 1 320 ? 15.5 10.039 -5.742 1 95.44 320 TRP A CA 1
ATOM 2431 C C . TRP A 1 320 ? 15.352 8.531 -5.578 1 95.44 320 TRP A C 1
ATOM 2433 O O . TRP A 1 320 ? 16.156 7.891 -4.91 1 95.44 320 TRP A O 1
ATOM 2443 N N . MET A 1 321 ? 14.336 7.938 -6.156 1 96.19 321 MET A N 1
ATOM 2444 C CA . MET A 1 321 ? 14.031 6.523 -5.957 1 96.19 321 MET A CA 1
ATOM 2445 C C . MET A 1 321 ? 14.938 5.645 -6.816 1 96.19 321 MET A C 1
ATOM 2447 O O . MET A 1 321 ? 15.078 5.875 -8.016 1 96.19 321 MET A O 1
ATOM 2451 N N . SER A 1 322 ? 15.531 4.641 -6.188 1 97.06 322 SER A N 1
ATOM 2452 C CA . SER A 1 322 ? 16.125 3.559 -6.969 1 97.06 322 SER A CA 1
ATOM 2453 C C . SER A 1 322 ? 15.055 2.689 -7.613 1 97.06 322 SER A C 1
ATOM 2455 O O . SER A 1 322 ? 13.875 2.793 -7.27 1 97.06 322 SER A O 1
ATOM 2457 N N . LEU A 1 323 ? 15.5 1.857 -8.547 1 97 323 LEU A N 1
ATOM 2458 C CA . LEU A 1 323 ? 14.562 0.938 -9.18 1 97 323 LEU A CA 1
ATOM 2459 C C . LEU A 1 323 ? 13.938 -0.001 -8.156 1 97 323 LEU A C 1
ATOM 2461 O O . LEU A 1 323 ? 12.742 -0.306 -8.227 1 97 323 LEU A O 1
ATOM 2465 N N . ARG A 1 324 ? 14.727 -0.504 -7.238 1 97.75 324 ARG A N 1
ATOM 2466 C CA . ARG A 1 324 ? 14.203 -1.393 -6.203 1 97.75 324 ARG A CA 1
ATOM 2467 C C . ARG A 1 324 ? 13.195 -0.67 -5.32 1 97.75 324 ARG A C 1
ATOM 2469 O O . ARG A 1 324 ? 12.141 -1.223 -4.988 1 97.75 324 ARG A O 1
ATOM 2476 N N . GLU A 1 325 ? 13.531 0.542 -4.918 1 97.94 325 GLU A N 1
ATOM 2477 C CA . GLU A 1 325 ? 12.602 1.339 -4.121 1 97.94 325 GLU A CA 1
ATOM 2478 C C . GLU A 1 325 ? 11.289 1.568 -4.859 1 97.94 325 GLU A C 1
ATOM 2480 O O . GLU A 1 325 ? 10.211 1.504 -4.262 1 97.94 325 GLU A O 1
ATOM 2485 N N . HIS A 1 326 ? 11.422 1.823 -6.117 1 97.12 326 HIS A N 1
ATOM 2486 C CA . HIS A 1 326 ? 10.234 1.966 -6.957 1 97.12 326 HIS A CA 1
ATOM 2487 C C . HIS A 1 326 ? 9.414 0.678 -6.977 1 97.12 326 HIS A C 1
ATOM 2489 O O . HIS A 1 326 ? 8.195 0.714 -6.844 1 97.12 326 HIS A O 1
ATOM 2495 N N . CYS A 1 327 ? 10.07 -0.397 -7.148 1 97.44 327 CYS A N 1
ATOM 2496 C CA . CYS A 1 327 ? 9.422 -1.702 -7.152 1 97.44 327 CYS A CA 1
ATOM 2497 C C . CYS A 1 327 ? 8.633 -1.926 -5.867 1 97.44 327 CYS A C 1
ATOM 2499 O O . CYS A 1 327 ? 7.469 -2.314 -5.902 1 97.44 327 CYS A O 1
ATOM 2501 N N . ILE A 1 328 ? 9.266 -1.644 -4.77 1 97.44 328 ILE A N 1
ATOM 2502 C CA . ILE A 1 328 ? 8.648 -1.797 -3.459 1 97.44 328 ILE A CA 1
ATOM 2503 C C . ILE A 1 328 ? 7.461 -0.839 -3.332 1 97.44 328 ILE A C 1
ATOM 2505 O O . ILE A 1 328 ? 6.391 -1.228 -2.865 1 97.44 328 ILE A O 1
ATOM 2509 N N . TRP A 1 329 ? 7.633 0.4 -3.779 1 96.94 329 TRP A N 1
ATOM 2510 C CA . TRP A 1 329 ? 6.617 1.445 -3.752 1 96.94 329 TRP A CA 1
ATOM 2511 C C . TRP A 1 329 ? 5.355 0.996 -4.488 1 96.94 329 TRP A C 1
ATOM 2513 O O . TRP A 1 329 ? 4.242 1.193 -3.998 1 96.94 329 TRP A O 1
ATOM 2523 N N . ARG A 1 330 ? 5.543 0.33 -5.527 1 96.69 330 ARG A N 1
ATOM 2524 C CA . ARG A 1 330 ? 4.43 -0.088 -6.371 1 96.69 330 ARG A CA 1
ATOM 2525 C C . ARG A 1 330 ? 3.812 -1.385 -5.859 1 96.69 330 ARG A C 1
ATOM 2527 O O . ARG A 1 330 ? 2.594 -1.567 -5.93 1 96.69 330 ARG A O 1
ATOM 2534 N N . ASP A 1 331 ? 4.582 -2.254 -5.367 1 97.12 331 ASP A N 1
ATOM 2535 C CA . ASP A 1 331 ? 4.129 -3.596 -5.02 1 97.12 331 ASP A CA 1
ATOM 2536 C C . ASP A 1 331 ? 3.424 -3.604 -3.666 1 97.12 331 ASP A C 1
ATOM 2538 O O . ASP A 1 331 ? 2.486 -4.375 -3.451 1 97.12 331 ASP A O 1
ATOM 2542 N N . SER A 1 332 ? 3.898 -2.811 -2.752 1 97 332 SER A N 1
ATOM 2543 C CA . SER A 1 332 ? 3.479 -2.924 -1.358 1 97 332 SER A CA 1
ATOM 2544 C C . SER A 1 332 ? 1.965 -2.803 -1.225 1 97 332 SER A C 1
ATOM 2546 O O . SER A 1 332 ? 1.323 -3.643 -0.591 1 97 332 SER A O 1
ATOM 2548 N N . PRO A 1 333 ? 1.315 -1.781 -1.833 1 96.56 333 PRO A N 1
ATOM 2549 C CA . PRO A 1 333 ? -0.141 -1.696 -1.7 1 96.56 333 PRO A CA 1
ATOM 2550 C C . PRO A 1 333 ? -0.854 -2.943 -2.221 1 96.56 333 PRO A C 1
ATOM 2552 O O . PRO A 1 333 ? -1.863 -3.365 -1.648 1 96.56 333 PRO A O 1
ATOM 2555 N N . LEU A 1 334 ? -0.343 -3.525 -3.254 1 97.19 334 LEU A N 1
ATOM 2556 C CA . LEU A 1 334 ? -0.973 -4.688 -3.871 1 97.19 334 LEU A CA 1
ATOM 2557 C C . LEU A 1 334 ? -0.809 -5.926 -2.994 1 97.19 334 LEU A C 1
ATOM 2559 O O . LEU A 1 334 ? -1.758 -6.691 -2.811 1 97.19 334 LEU A O 1
ATOM 2563 N N . LEU A 1 335 ? 0.385 -6.105 -2.506 1 97.5 335 LEU A N 1
ATOM 2564 C CA . LEU A 1 335 ? 0.654 -7.281 -1.686 1 97.5 335 LEU A CA 1
ATOM 2565 C C . LEU A 1 335 ? -0.183 -7.258 -0.411 1 97.5 335 LEU A C 1
ATOM 2567 O O . LEU A 1 335 ? -0.712 -8.289 0.007 1 97.5 335 LEU A O 1
ATOM 2571 N N . HIS A 1 336 ? -0.316 -6.082 0.172 1 97.12 336 HIS A N 1
ATOM 2572 C CA . HIS A 1 336 ? -1.18 -5.957 1.341 1 97.12 336 HIS A CA 1
ATOM 2573 C C . HIS A 1 336 ? -2.639 -6.207 0.976 1 97.12 336 HIS A C 1
ATOM 2575 O O . HIS A 1 336 ? -3.373 -6.844 1.734 1 97.12 336 HIS A O 1
ATOM 2581 N N . ALA A 1 337 ? -3.039 -5.719 -0.165 1 96.88 337 ALA A N 1
ATOM 2582 C CA . ALA A 1 337 ? -4.41 -5.934 -0.62 1 96.88 337 ALA A CA 1
ATOM 2583 C C . ALA A 1 337 ? -4.703 -7.422 -0.792 1 96.88 337 ALA A C 1
ATOM 2585 O O . ALA A 1 337 ? -5.789 -7.891 -0.451 1 96.88 337 ALA A O 1
ATOM 2586 N N . VAL A 1 338 ? -3.764 -8.148 -1.306 1 98.12 338 VAL A N 1
ATOM 2587 C CA . VAL A 1 338 ? -3.92 -9.594 -1.47 1 98.12 338 VAL A CA 1
ATOM 2588 C C . VAL A 1 338 ? -4.164 -10.242 -0.11 1 98.12 338 VAL A C 1
ATOM 2590 O O . VAL A 1 338 ? -5.086 -11.055 0.042 1 98.12 338 VAL A O 1
ATOM 2593 N N . CYS A 1 339 ? -3.414 -9.891 0.883 1 97.44 339 CYS A N 1
ATOM 2594 C CA . CYS A 1 339 ? -3.496 -10.484 2.211 1 97.44 339 CYS A CA 1
ATOM 2595 C C . CYS A 1 339 ? -4.793 -10.094 2.908 1 97.44 339 CYS A C 1
ATOM 2597 O O . CYS A 1 339 ? -5.309 -10.836 3.742 1 97.44 339 CYS A O 1
ATOM 2599 N N . MET A 1 340 ? -5.27 -8.906 2.557 1 95.19 340 MET A N 1
ATOM 2600 C CA . MET A 1 340 ? -6.523 -8.453 3.156 1 95.19 340 MET A CA 1
ATOM 2601 C C . MET A 1 340 ? -7.715 -9.18 2.541 1 95.19 340 MET A C 1
ATOM 2603 O O . MET A 1 340 ? -8.812 -9.164 3.102 1 95.19 340 MET A O 1
ATOM 2607 N N . GLY A 1 341 ? -7.527 -9.75 1.34 1 92.88 341 GLY A N 1
ATOM 2608 C CA . GLY A 1 341 ? -8.539 -10.586 0.715 1 92.88 341 GLY A CA 1
ATOM 2609 C C . GLY A 1 341 ? -9.562 -9.789 -0.076 1 92.88 341 GLY A C 1
ATOM 2610 O O . GLY A 1 341 ? -9.586 -8.562 -0.016 1 92.88 341 GLY A O 1
ATOM 2611 N N . GLY A 1 342 ? -10.289 -10.562 -0.88 1 93.44 342 GLY A N 1
ATOM 2612 C CA . GLY A 1 342 ? -11.359 -9.984 -1.675 1 93.44 342 GLY A CA 1
ATOM 2613 C C . GLY A 1 342 ? -10.906 -9.531 -3.051 1 93.44 342 GLY A C 1
ATOM 2614 O O . GLY A 1 342 ? -9.992 -8.719 -3.172 1 93.44 342 GLY A O 1
ATOM 2615 N N . ALA A 1 343 ? -11.633 -9.992 -4.027 1 97.31 343 ALA A N 1
ATOM 2616 C CA . ALA A 1 343 ? -11.312 -9.656 -5.414 1 97.31 343 ALA A CA 1
ATOM 2617 C C . ALA A 1 343 ? -11.547 -8.18 -5.688 1 97.31 343 ALA A C 1
ATOM 2619 O O . ALA A 1 343 ? -10.734 -7.527 -6.352 1 97.31 343 ALA A O 1
ATOM 2620 N N . GLU A 1 344 ? -12.617 -7.684 -5.137 1 96.88 344 GLU A N 1
ATOM 2621 C CA . GLU A 1 344 ? -12.969 -6.289 -5.383 1 96.88 344 GLU A CA 1
ATOM 2622 C C . GLU A 1 344 ? -11.93 -5.34 -4.793 1 96.88 344 GLU A C 1
ATOM 2624 O O . GLU A 1 344 ? -11.477 -4.414 -5.465 1 96.88 344 GLU A O 1
ATOM 2629 N N . ARG A 1 345 ? -11.578 -5.523 -3.562 1 95.44 345 ARG A N 1
ATOM 2630 C 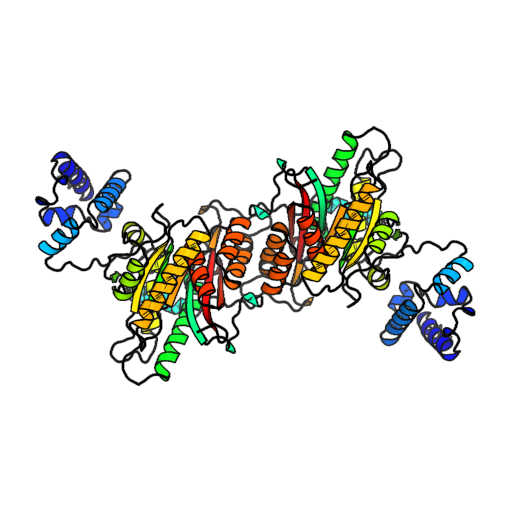CA . ARG A 1 345 ? -10.555 -4.703 -2.916 1 95.44 345 ARG A CA 1
ATOM 2631 C C . ARG A 1 345 ? -9.25 -4.742 -3.697 1 95.44 345 ARG A C 1
ATOM 2633 O O . ARG A 1 345 ? -8.641 -3.699 -3.949 1 95.44 345 ARG A O 1
ATOM 2640 N N . PHE A 1 346 ? -8.859 -5.898 -4.039 1 97.75 346 PHE A N 1
ATOM 2641 C CA . PHE A 1 346 ? -7.617 -6.082 -4.781 1 97.75 346 PHE A CA 1
ATOM 2642 C C . PHE A 1 346 ? -7.656 -5.32 -6.102 1 97.75 346 PHE A C 1
ATOM 2644 O O . PHE A 1 346 ? -6.723 -4.59 -6.43 1 97.75 346 PHE A O 1
ATOM 2651 N N . LEU A 1 347 ? -8.711 -5.438 -6.84 1 96.62 347 LEU A N 1
ATOM 2652 C CA . LEU A 1 347 ? -8.836 -4.793 -8.141 1 96.62 347 LEU A CA 1
ATOM 2653 C C . LEU A 1 347 ? -8.93 -3.277 -7.992 1 96.62 347 LEU A C 1
ATOM 2655 O O . LEU A 1 347 ? -8.43 -2.533 -8.844 1 96.62 347 LEU A O 1
ATOM 2659 N N . ASP A 1 348 ? -9.586 -2.84 -6.926 1 95.12 348 ASP A N 1
ATOM 2660 C CA . ASP A 1 348 ? -9.617 -1.408 -6.637 1 95.12 348 ASP A CA 1
ATOM 2661 C C . ASP A 1 348 ? -8.211 -0.854 -6.43 1 95.12 348 ASP A C 1
ATOM 2663 O O . ASP A 1 348 ? -7.883 0.223 -6.934 1 95.12 348 ASP A O 1
ATOM 2667 N N . ILE A 1 349 ? -7.434 -1.58 -5.707 1 95.75 349 ILE A N 1
ATOM 2668 C CA . ILE A 1 349 ? -6.074 -1.139 -5.426 1 95.75 349 ILE A CA 1
ATOM 2669 C C . ILE A 1 349 ? -5.238 -1.194 -6.703 1 95.75 349 ILE A C 1
ATOM 2671 O O . ILE A 1 349 ? -4.414 -0.312 -6.949 1 95.75 349 ILE A O 1
ATOM 2675 N N . CYS A 1 350 ? -5.449 -2.215 -7.508 1 95.5 350 CYS A N 1
ATOM 2676 C CA . CYS A 1 350 ? -4.781 -2.275 -8.805 1 95.5 350 CYS A CA 1
ATOM 2677 C C . CYS A 1 350 ? -5.07 -1.024 -9.625 1 95.5 350 CYS A C 1
ATOM 2679 O O . CYS A 1 350 ? -4.152 -0.413 -10.172 1 95.5 350 CYS A O 1
ATOM 2681 N N . ALA A 1 351 ? -6.305 -0.694 -9.648 1 93.56 351 ALA A N 1
ATOM 2682 C CA . ALA A 1 351 ? -6.719 0.47 -10.43 1 93.56 351 ALA A CA 1
ATOM 2683 C C . ALA A 1 351 ? -6.137 1.755 -9.844 1 93.56 351 ALA A C 1
ATOM 2685 O O . ALA A 1 351 ? -5.676 2.627 -10.586 1 93.56 351 ALA A O 1
ATOM 2686 N N . ALA A 1 352 ? -6.152 1.83 -8.57 1 92 352 ALA A N 1
ATOM 2687 C CA . ALA A 1 352 ? -5.691 3.027 -7.875 1 92 352 ALA A CA 1
ATOM 2688 C C . ALA A 1 352 ? -4.191 3.227 -8.055 1 92 352 ALA A C 1
ATOM 2690 O O . ALA A 1 352 ? -3.725 4.355 -8.234 1 92 352 ALA A O 1
ATOM 2691 N N . THR A 1 353 ? -3.418 2.152 -8 1 91.81 353 THR A N 1
ATOM 2692 C CA . THR A 1 353 ? -1.963 2.238 -8.023 1 91.81 353 THR A CA 1
ATOM 2693 C C . THR A 1 353 ? -1.446 2.23 -9.461 1 91.81 353 THR A C 1
ATOM 2695 O O . THR A 1 353 ? -0.34 2.703 -9.734 1 91.81 353 THR A O 1
ATOM 2698 N N . GLY A 1 354 ? -2.219 1.679 -10.328 1 87.75 354 GLY A N 1
ATOM 2699 C CA . GLY A 1 354 ? -1.767 1.554 -11.703 1 87.75 354 GLY A CA 1
ATOM 2700 C C . GLY A 1 354 ? -0.562 0.644 -11.859 1 87.75 354 GLY A C 1
ATOM 2701 O O . GLY A 1 354 ? 0.246 0.823 -12.773 1 87.75 354 GLY A O 1
ATOM 2702 N N . THR A 1 355 ? -0.364 -0.23 -10.969 1 81.75 355 THR A N 1
ATOM 2703 C CA . THR A 1 355 ? 0.808 -1.098 -10.953 1 81.75 355 THR A CA 1
ATOM 2704 C C . THR A 1 355 ? 0.697 -2.178 -12.023 1 81.75 355 THR A C 1
ATOM 2706 O O . THR A 1 355 ? -0.384 -2.725 -12.25 1 81.75 355 THR A O 1
ATOM 2709 N N . SER A 1 356 ? 1.811 -2.381 -12.586 1 82.12 356 SER A N 1
ATOM 2710 C CA . SER A 1 356 ? 1.901 -3.461 -13.562 1 82.12 356 SER A CA 1
ATOM 2711 C C . SER A 1 356 ? 1.967 -4.82 -12.883 1 82.12 356 SER A C 1
ATOM 2713 O O . SER A 1 356 ? 2.756 -5.02 -11.953 1 82.12 356 SER A O 1
ATOM 2715 N N . LEU A 1 357 ? 1.091 -5.684 -13.141 1 91.06 357 LEU A N 1
ATOM 2716 C CA . LEU A 1 357 ? 1.138 -7.082 -12.719 1 91.06 357 LEU A CA 1
ATOM 2717 C C . LEU A 1 357 ? 0.559 -7.992 -13.797 1 91.06 357 LEU A C 1
ATOM 2719 O O . LEU A 1 357 ? -0.441 -7.648 -14.438 1 91.06 357 LEU A O 1
ATOM 2723 N N . CYS A 1 358 ? 1.193 -8.969 -14.055 1 92.94 358 CYS A N 1
ATOM 2724 C CA . CYS A 1 358 ? 0.795 -9.797 -15.195 1 92.94 358 CYS A CA 1
ATOM 2725 C C . CYS A 1 358 ? -0.353 -10.727 -14.82 1 92.94 358 CYS A C 1
ATOM 2727 O O . CYS A 1 358 ? -1.193 -11.055 -15.656 1 92.94 358 CYS A O 1
ATOM 2729 N N . GLY A 1 359 ? -0.372 -11.219 -13.586 1 96.12 359 GLY A N 1
ATOM 2730 C CA . GLY A 1 359 ? -1.402 -12.156 -13.164 1 96.12 359 GLY A CA 1
ATOM 2731 C C . GLY A 1 359 ? -2.529 -11.5 -12.391 1 96.12 359 GLY A C 1
ATOM 2732 O O . GLY A 1 359 ? -2.99 -12.031 -11.383 1 96.12 359 GLY A O 1
ATOM 2733 N N . ARG A 1 360 ? -2.977 -10.352 -12.828 1 95.5 360 ARG A N 1
ATOM 2734 C CA . ARG A 1 360 ? -4.031 -9.594 -12.164 1 95.5 360 ARG A CA 1
ATOM 2735 C C . ARG A 1 360 ? -5.305 -10.43 -12.039 1 95.5 360 ARG A C 1
ATOM 2737 O O . ARG A 1 360 ? -5.875 -10.539 -10.953 1 95.5 360 ARG A O 1
ATOM 2744 N N . TRP A 1 361 ? -5.699 -11.062 -13.039 1 95.62 361 TRP A N 1
ATOM 2745 C CA . TRP A 1 361 ? -7.004 -11.711 -13.078 1 95.62 361 TRP A CA 1
ATOM 2746 C C . TRP A 1 361 ? -6.941 -13.094 -12.445 1 95.62 361 TRP A C 1
ATOM 2748 O O . TRP A 1 361 ? -7.844 -13.492 -11.703 1 95.62 361 TRP A O 1
ATOM 2758 N N . PRO A 1 362 ? -5.836 -13.875 -12.68 1 97.62 362 PRO A N 1
ATOM 2759 C CA . PRO A 1 362 ? -5.699 -15.102 -11.891 1 97.62 362 PRO A CA 1
ATOM 2760 C C . PRO A 1 362 ? -5.738 -14.844 -10.391 1 97.62 362 PRO A C 1
ATOM 2762 O O . PRO A 1 362 ? -6.398 -15.578 -9.648 1 97.62 362 PRO A O 1
ATOM 2765 N N . VAL A 1 363 ? -5.082 -13.797 -9.969 1 98.5 363 VAL A N 1
ATOM 2766 C CA . VAL A 1 363 ? -5.051 -13.477 -8.547 1 98.5 363 VAL A CA 1
ATOM 2767 C C . VAL A 1 363 ? -6.441 -13.031 -8.086 1 98.5 363 VAL A C 1
ATOM 2769 O O . VAL A 1 363 ? -6.906 -13.438 -7.02 1 98.5 363 VAL A O 1
ATOM 2772 N N . ALA A 1 364 ? -7.094 -12.227 -8.906 1 98.06 364 ALA A N 1
ATOM 2773 C CA . ALA A 1 364 ? -8.438 -11.781 -8.555 1 98.06 364 ALA A CA 1
ATOM 2774 C C . ALA A 1 364 ? -9.391 -12.969 -8.414 1 98.06 364 ALA A C 1
ATOM 2776 O O . ALA A 1 364 ? -10.18 -13.031 -7.469 1 98.06 364 ALA A O 1
ATOM 2777 N N . ALA A 1 365 ? -9.328 -13.891 -9.336 1 98.38 365 ALA A N 1
ATOM 2778 C CA . ALA A 1 365 ? -10.172 -15.086 -9.266 1 98.38 365 ALA A CA 1
ATOM 2779 C C . ALA A 1 365 ? -9.852 -15.922 -8.031 1 98.38 365 ALA A C 1
ATOM 2781 O O . ALA A 1 365 ? -10.75 -16.422 -7.359 1 98.38 365 ALA A O 1
ATOM 2782 N N . PHE A 1 366 ? -8.617 -16.078 -7.816 1 98.81 366 PHE A N 1
ATOM 2783 C CA . PHE A 1 366 ? -8.172 -16.797 -6.625 1 98.81 366 PHE A CA 1
ATOM 2784 C C . PHE A 1 366 ? -8.758 -16.172 -5.367 1 98.81 366 PHE A C 1
ATOM 2786 O O . PHE A 1 366 ? -9.281 -16.875 -4.5 1 98.81 366 PHE A O 1
ATOM 2793 N N . LEU A 1 367 ? -8.68 -14.859 -5.297 1 98.75 367 LEU A N 1
ATOM 2794 C CA . LEU A 1 367 ? -9.156 -14.148 -4.117 1 98.75 367 LEU A CA 1
ATOM 2795 C C . LEU A 1 367 ? -10.672 -14.266 -3.988 1 98.75 367 LEU A C 1
ATOM 2797 O O . LEU A 1 367 ? -11.203 -14.312 -2.875 1 98.75 367 LEU A O 1
ATOM 2801 N N . ALA A 1 368 ? -11.344 -14.312 -5.09 1 98.69 368 ALA A N 1
ATOM 2802 C CA . ALA A 1 368 ? -12.781 -14.547 -5.055 1 98.69 368 ALA A CA 1
ATOM 2803 C C . ALA A 1 368 ? -13.102 -15.906 -4.43 1 98.69 368 ALA A C 1
ATOM 2805 O O . ALA A 1 368 ? -14.016 -16.016 -3.609 1 98.69 368 ALA A O 1
ATOM 2806 N N . VAL A 1 369 ? -12.367 -16.906 -4.785 1 98.56 369 VAL A N 1
ATOM 2807 C CA . VAL A 1 369 ? -12.547 -18.234 -4.215 1 98.56 369 VAL A CA 1
ATOM 2808 C C . VAL A 1 369 ? -12.25 -18.203 -2.717 1 98.56 369 VAL A C 1
ATOM 2810 O O . VAL A 1 369 ? -13.031 -18.703 -1.909 1 98.56 369 VAL A O 1
ATOM 2813 N N . ALA A 1 370 ? -11.109 -17.625 -2.365 1 98.19 370 ALA A N 1
ATOM 2814 C CA . ALA A 1 370 ? -10.68 -17.578 -0.971 1 98.19 370 ALA A CA 1
ATOM 2815 C C . ALA A 1 370 ? -11.727 -16.891 -0.096 1 98.19 370 ALA A C 1
ATOM 2817 O O . ALA A 1 370 ? -12.023 -17.344 1.007 1 98.19 370 ALA A O 1
ATOM 2818 N N . GLN A 1 371 ? -12.211 -15.812 -0.622 1 96.94 371 GLN A N 1
ATOM 2819 C CA . GLN A 1 371 ? -13.219 -15.07 0.118 1 96.94 371 GLN A CA 1
ATOM 2820 C C . GLN A 1 371 ? -14.484 -15.906 0.312 1 96.94 371 GLN A C 1
ATOM 2822 O O . GLN A 1 371 ? -15.023 -15.984 1.42 1 96.94 371 GLN A O 1
ATOM 2827 N N . ALA A 1 372 ? -14.938 -16.484 -0.727 1 96.69 372 ALA A N 1
ATOM 2828 C CA . ALA A 1 372 ? -16.156 -17.281 -0.68 1 96.69 372 ALA A CA 1
ATOM 2829 C C . ALA A 1 372 ? -15.984 -18.5 0.217 1 96.69 372 ALA A C 1
ATOM 2831 O O . ALA A 1 372 ? -16.922 -18.938 0.883 1 96.69 372 ALA A O 1
ATOM 2832 N N . ALA A 1 373 ? -14.797 -19.062 0.239 1 96.5 373 ALA A N 1
ATOM 2833 C CA . ALA A 1 373 ? -14.539 -20.281 0.993 1 96.5 373 ALA A CA 1
ATOM 2834 C C . ALA A 1 373 ? -14.078 -19.969 2.414 1 96.5 373 ALA A C 1
ATOM 2836 O O . ALA A 1 373 ? -13.891 -20.875 3.23 1 96.5 373 ALA A O 1
ATOM 2837 N N . GLY A 1 374 ? -13.812 -18.703 2.686 1 95.12 374 GLY A N 1
ATOM 2838 C CA . GLY A 1 374 ? -13.383 -18.297 4.016 1 95.12 374 GLY A CA 1
ATOM 2839 C C . GLY A 1 374 ? -11.922 -18.594 4.285 1 95.12 374 GLY A C 1
ATOM 2840 O O . GLY A 1 374 ? -11.547 -18.906 5.418 1 95.12 374 GLY A O 1
ATOM 2841 N N . TRP A 1 375 ? -11.086 -18.641 3.23 1 96.75 375 TRP A N 1
ATOM 2842 C CA . TRP A 1 375 ? -9.656 -18.859 3.402 1 96.75 375 TRP A CA 1
ATOM 2843 C C . TRP A 1 375 ? -8.961 -17.578 3.852 1 96.75 375 TRP A C 1
ATOM 2845 O O . TRP A 1 375 ? -9.391 -16.484 3.508 1 96.75 375 TRP A O 1
ATOM 2855 N N . GLN A 1 376 ? -7.934 -17.719 4.621 1 96.44 376 GLN A N 1
ATOM 2856 C CA . GLN A 1 376 ? -7.07 -16.594 4.98 1 96.44 376 GLN A CA 1
ATOM 2857 C C . GLN A 1 376 ? -5.766 -16.625 4.191 1 96.44 376 GLN A C 1
ATOM 2859 O O . GLN A 1 376 ? -5.074 -17.656 4.172 1 96.44 376 GLN A O 1
ATOM 2864 N N . VAL A 1 377 ? -5.457 -15.516 3.576 1 97.56 377 VAL A N 1
ATOM 2865 C CA . VAL A 1 377 ? -4.27 -15.445 2.729 1 97.56 377 VAL A CA 1
ATOM 2866 C C . VAL A 1 377 ? -3.113 -14.82 3.512 1 97.56 377 VAL A C 1
ATOM 2868 O O . VAL A 1 377 ? -3.287 -13.805 4.188 1 97.56 377 VAL A O 1
ATOM 2871 N N . GLU A 1 378 ? -1.977 -15.453 3.328 1 96.5 378 GLU A N 1
ATOM 2872 C CA . GLU A 1 378 ? -0.764 -15.031 4.023 1 96.5 378 GLU A CA 1
ATOM 2873 C C . GLU A 1 378 ? 0.378 -14.781 3.041 1 96.5 378 GLU A C 1
ATOM 2875 O O . GLU A 1 378 ? 0.556 -15.539 2.084 1 96.5 378 GLU A O 1
ATOM 2880 N N . LEU A 1 379 ? 1.141 -13.672 3.33 1 97.88 379 LEU A N 1
ATOM 2881 C CA . LEU A 1 379 ? 2.35 -13.438 2.549 1 97.88 379 LEU A CA 1
ATOM 2882 C C . LEU A 1 379 ? 3.508 -14.281 3.072 1 97.88 379 LEU A C 1
ATOM 2884 O O . LEU A 1 379 ? 3.912 -14.133 4.227 1 97.88 379 LEU A O 1
ATOM 2888 N N . LEU A 1 380 ? 4.051 -15.117 2.209 1 97.06 380 LEU A N 1
ATOM 2889 C CA . LEU A 1 380 ? 5.137 -16 2.625 1 97.06 380 LEU A CA 1
ATOM 2890 C C . LEU A 1 380 ? 6.492 -15.383 2.299 1 97.06 380 LEU A C 1
ATOM 2892 O O . LEU A 1 380 ? 7.469 -15.594 3.021 1 97.06 380 LEU A O 1
ATOM 2896 N N . SER A 1 381 ? 6.551 -14.695 1.194 1 97.44 381 SER A N 1
ATOM 2897 C CA . SER A 1 381 ? 7.809 -14.078 0.78 1 97.44 381 SER A CA 1
ATOM 2898 C C . SER A 1 381 ? 7.57 -12.945 -0.211 1 97.44 381 SER A C 1
ATOM 2900 O O . SER A 1 381 ? 6.551 -12.922 -0.9 1 97.44 381 SER A O 1
ATOM 2902 N N . TYR A 1 382 ? 8.453 -12.016 -0.216 1 97.81 382 TYR A N 1
ATOM 2903 C CA . TYR A 1 382 ? 8.57 -10.953 -1.203 1 97.81 382 TYR A CA 1
ATOM 2904 C C . TYR A 1 382 ? 10.039 -10.68 -1.53 1 97.81 382 TYR A C 1
ATOM 2906 O O . TYR A 1 382 ? 10.867 -10.531 -0.627 1 97.81 382 TYR A O 1
ATOM 2914 N N . ALA A 1 383 ? 10.297 -10.672 -2.863 1 97.38 383 ALA A N 1
ATOM 2915 C CA . ALA A 1 383 ? 11.68 -10.453 -3.275 1 97.38 383 ALA A CA 1
ATOM 2916 C C . ALA A 1 383 ? 11.742 -9.727 -4.617 1 97.38 383 ALA A C 1
ATOM 2918 O O . ALA A 1 383 ? 11.25 -10.234 -5.625 1 97.38 383 ALA A O 1
ATOM 2919 N N . PRO A 1 384 ? 12.336 -8.5 -4.625 1 97.62 384 PRO A N 1
ATOM 2920 C CA . PRO A 1 384 ? 12.703 -7.902 -5.91 1 97.62 384 PRO A CA 1
ATOM 2921 C C . PRO A 1 384 ? 13.766 -8.703 -6.656 1 97.62 384 PRO A C 1
ATOM 2923 O O . PRO A 1 384 ? 14.68 -9.25 -6.035 1 97.62 384 PRO A O 1
ATOM 2926 N N . SER A 1 385 ? 13.648 -8.734 -7.941 1 97.81 385 SER A N 1
ATOM 2927 C CA . SER A 1 385 ? 14.461 -9.625 -8.758 1 97.81 385 SER A CA 1
ATOM 2928 C C . SER A 1 385 ? 15.945 -9.273 -8.656 1 97.81 385 SER A C 1
ATOM 2930 O O . SER A 1 385 ? 16.812 -10.133 -8.82 1 97.81 385 SER A O 1
ATOM 2932 N N . ASP A 1 386 ? 16.297 -8.039 -8.375 1 97.12 386 ASP A N 1
ATOM 2933 C CA . ASP A 1 386 ? 17.688 -7.594 -8.391 1 97.12 386 ASP A CA 1
ATOM 2934 C C . ASP A 1 386 ? 18.453 -8.141 -7.188 1 97.12 386 ASP A C 1
ATOM 2936 O O . ASP A 1 386 ? 19.672 -7.988 -7.102 1 97.12 386 ASP A O 1
ATOM 2940 N N . LEU A 1 387 ? 17.766 -8.758 -6.234 1 96.5 387 LEU A N 1
ATOM 2941 C CA . LEU A 1 387 ? 18.438 -9.477 -5.156 1 96.5 387 LEU A CA 1
ATOM 2942 C C . LEU A 1 387 ? 19.188 -10.688 -5.695 1 96.5 387 LEU A C 1
ATOM 2944 O O . LEU A 1 387 ? 20.125 -11.172 -5.055 1 96.5 387 LEU A O 1
ATOM 2948 N N . TYR A 1 388 ? 18.781 -11.141 -6.879 1 95.75 388 TYR A N 1
ATOM 2949 C CA . TYR A 1 388 ? 19.312 -12.398 -7.383 1 95.75 388 TYR A CA 1
ATOM 2950 C C . TYR A 1 388 ? 19.953 -12.211 -8.75 1 95.75 388 TYR A C 1
ATOM 2952 O O . TYR A 1 388 ? 20.906 -12.914 -9.094 1 95.75 388 TYR A O 1
ATOM 2960 N N . VAL A 1 389 ? 19.328 -11.305 -9.57 1 95.19 389 VAL A N 1
ATOM 2961 C CA . VAL A 1 389 ? 19.844 -11.086 -10.914 1 95.19 389 VAL A CA 1
ATOM 2962 C C . VAL A 1 389 ? 20 -9.586 -11.164 1 95.19 389 VAL A C 1
ATOM 2964 O O . VAL A 1 389 ? 19.094 -8.805 -10.836 1 95.19 389 VAL A O 1
ATOM 2967 N N . SER A 1 390 ? 21.094 -9.172 -11.703 1 92.88 390 SER A N 1
ATOM 2968 C CA . SER A 1 390 ? 21.312 -7.789 -12.102 1 92.88 390 SER A CA 1
ATOM 2969 C C . SER A 1 390 ? 21.094 -7.602 -13.594 1 92.88 390 SER A C 1
ATOM 2971 O O . SER A 1 390 ? 21.953 -7.93 -14.406 1 92.88 390 SER A O 1
ATOM 2973 N N . SER A 1 391 ? 20.016 -7.09 -14.078 1 91.94 391 SER A N 1
ATOM 2974 C CA . SER A 1 391 ? 19.688 -6.969 -15.492 1 91.94 391 SER A CA 1
ATOM 2975 C C . SER A 1 391 ? 19.453 -5.512 -15.883 1 91.94 391 SER A C 1
ATOM 2977 O O . SER A 1 391 ? 19.312 -5.195 -17.062 1 91.94 391 SER A O 1
ATOM 2979 N N . GLY A 1 392 ? 19.422 -4.578 -14.945 1 95.19 392 GLY A N 1
ATOM 2980 C CA . GLY A 1 392 ? 19.031 -3.209 -15.219 1 95.19 392 GLY A CA 1
ATOM 2981 C C . GLY A 1 392 ? 17.531 -3.002 -15.18 1 95.19 392 GLY A C 1
ATOM 2982 O O . GLY A 1 392 ? 17.047 -1.869 -15.258 1 95.19 392 GLY A O 1
ATOM 2983 N N . ASN A 1 393 ? 16.797 -4.125 -15.148 1 96.94 393 ASN A N 1
ATOM 2984 C CA . ASN A 1 393 ? 15.359 -4.145 -14.906 1 96.94 393 ASN A CA 1
ATOM 2985 C C . ASN A 1 393 ? 15.023 -4.816 -13.578 1 96.94 393 ASN A C 1
ATOM 2987 O O . ASN A 1 393 ? 15.898 -5.395 -12.93 1 96.94 393 ASN A O 1
ATOM 2991 N N . ILE A 1 394 ? 13.797 -4.629 -13.211 1 97.31 394 ILE A N 1
ATOM 2992 C CA . ILE A 1 394 ? 13.438 -5.242 -11.938 1 97.31 394 ILE A CA 1
ATOM 2993 C C . ILE A 1 394 ? 12 -5.758 -12 1 97.31 394 ILE A C 1
ATOM 2995 O O . ILE A 1 394 ? 11.141 -5.137 -12.625 1 97.31 394 ILE A O 1
ATOM 2999 N N . ASN A 1 395 ? 11.773 -6.883 -11.445 1 97.56 395 ASN A N 1
ATOM 3000 C CA . ASN A 1 395 ? 10.453 -7.453 -11.195 1 97.56 395 ASN A CA 1
ATOM 3001 C C . ASN A 1 395 ? 10.234 -7.73 -9.711 1 97.56 395 ASN A C 1
ATOM 3003 O O . ASN A 1 395 ? 11.164 -8.125 -9 1 97.56 395 ASN A O 1
ATOM 3007 N N . GLY A 1 396 ? 9.047 -7.473 -9.258 1 97.75 396 GLY A N 1
ATOM 3008 C CA . GLY A 1 396 ? 8.672 -7.902 -7.918 1 97.75 396 GLY A CA 1
ATOM 3009 C C . GLY A 1 396 ? 8.07 -9.297 -7.883 1 97.75 396 GLY A C 1
ATOM 3010 O O . GLY A 1 396 ? 7.172 -9.609 -8.672 1 97.75 396 GLY A O 1
ATOM 3011 N N . PHE A 1 397 ? 8.609 -10.117 -6.996 1 98.31 397 PHE A N 1
ATOM 3012 C CA . PHE A 1 397 ? 8.102 -11.477 -6.859 1 98.31 397 PHE A CA 1
ATOM 3013 C C . PHE A 1 397 ? 7.613 -11.734 -5.438 1 98.31 397 PHE A C 1
ATOM 3015 O O . PHE A 1 397 ? 8.273 -11.344 -4.473 1 98.31 397 PHE A O 1
ATOM 3022 N N . ALA A 1 398 ? 6.465 -12.344 -5.328 1 98.25 398 ALA A N 1
ATOM 3023 C CA . ALA A 1 398 ? 5.898 -12.672 -4.023 1 98.25 398 ALA A CA 1
ATOM 3024 C C . ALA A 1 398 ? 5.207 -14.039 -4.055 1 98.25 398 ALA A C 1
ATOM 3026 O O . ALA A 1 398 ? 4.781 -14.5 -5.117 1 98.25 398 ALA A O 1
ATOM 3027 N N . ALA A 1 399 ? 5.168 -14.633 -2.939 1 98.56 399 ALA A N 1
ATOM 3028 C CA . ALA A 1 399 ? 4.445 -15.891 -2.775 1 98.56 399 ALA A CA 1
ATOM 3029 C C . ALA A 1 399 ? 3.492 -15.828 -1.584 1 98.56 399 ALA A C 1
ATOM 3031 O O . ALA A 1 399 ? 3.83 -15.258 -0.542 1 98.56 399 ALA A O 1
ATOM 3032 N N . PHE A 1 400 ? 2.332 -16.375 -1.738 1 98.56 400 PHE A N 1
ATOM 3033 C CA . PHE A 1 400 ? 1.297 -16.391 -0.712 1 98.56 400 PHE A CA 1
ATOM 3034 C C . PHE A 1 400 ? 0.776 -17.797 -0.476 1 98.56 400 PHE A C 1
ATOM 3036 O O . PHE A 1 400 ? 0.811 -18.641 -1.379 1 98.56 400 PHE A O 1
ATOM 3043 N N . ALA A 1 401 ? 0.275 -18.031 0.713 1 97.94 401 ALA A N 1
ATOM 3044 C CA . ALA A 1 401 ? -0.488 -19.234 1.046 1 97.94 401 ALA A CA 1
ATOM 3045 C C . ALA A 1 401 ? -1.898 -18.875 1.506 1 97.94 401 ALA A C 1
ATOM 3047 O O . ALA A 1 401 ? -2.102 -17.859 2.176 1 97.94 401 ALA A O 1
ATOM 3048 N N . ALA A 1 402 ? -2.805 -19.641 1.119 1 98 402 ALA A N 1
ATOM 3049 C CA . ALA A 1 402 ? -4.176 -19.531 1.618 1 98 402 ALA A CA 1
ATOM 3050 C C . ALA A 1 402 ? -4.527 -20.734 2.506 1 98 402 ALA A C 1
ATOM 3052 O O . ALA A 1 402 ? -4.367 -21.875 2.102 1 98 402 ALA A O 1
ATOM 3053 N N . TRP A 1 403 ? -5.078 -20.422 3.674 1 96.38 403 TRP A N 1
ATOM 3054 C CA . TRP A 1 403 ? -5.348 -21.453 4.676 1 96.38 403 TRP A CA 1
ATOM 3055 C C . TRP A 1 403 ? -6.836 -21.516 5 1 96.38 403 TRP A C 1
ATOM 3057 O O . TRP A 1 403 ? -7.5 -20.484 5.121 1 96.38 403 TRP A O 1
ATOM 3067 N N . GLN A 1 404 ? -7.312 -22.688 5.047 1 93.94 404 GLN A N 1
ATOM 3068 C CA . GLN A 1 404 ? -8.578 -22.891 5.738 1 93.94 404 GLN A CA 1
ATOM 3069 C C . GLN A 1 404 ? -8.422 -22.703 7.246 1 93.94 404 GLN A C 1
ATOM 3071 O O . GLN A 1 404 ? -7.512 -23.266 7.859 1 93.94 404 GLN A O 1
ATOM 3076 N N . THR A 1 405 ? -9.289 -21.797 7.773 1 89.88 405 THR A N 1
ATOM 3077 C CA . THR A 1 405 ? -9.148 -21.484 9.195 1 89.88 405 THR A CA 1
ATOM 3078 C C . THR A 1 405 ? -10.266 -22.109 10.008 1 89.88 405 THR A C 1
ATOM 3080 O O . THR A 1 405 ? -11.211 -22.688 9.445 1 89.88 405 THR A O 1
ATOM 3083 N N . LEU A 1 406 ? -10.055 -22.094 11.367 1 78.38 406 LEU A N 1
ATOM 3084 C CA . LEU A 1 406 ? -11.031 -22.688 12.289 1 78.38 406 LEU A CA 1
ATOM 3085 C C . LEU A 1 406 ? -12.383 -21.984 12.164 1 78.38 406 LEU A C 1
ATOM 3087 O O . LEU A 1 406 ? -13.422 -22.594 12.383 1 78.38 406 LEU A O 1
ATOM 3091 N N . HIS A 1 407 ? -12.383 -20.797 11.883 1 65.12 407 HIS A N 1
ATOM 3092 C CA . HIS A 1 407 ? -13.641 -20.062 11.805 1 65.12 407 HIS A CA 1
ATOM 3093 C C . HIS A 1 407 ? -14.266 -20.172 10.422 1 65.12 407 HIS A C 1
ATOM 3095 O O . HIS A 1 407 ? -15.367 -19.672 10.188 1 65.12 407 HIS A O 1
ATOM 3101 N N . SER A 1 408 ? -13.523 -20.859 9.555 1 64.94 408 SER A N 1
ATOM 3102 C CA . SER A 1 408 ? -14.07 -20.953 8.203 1 64.94 408 SER A CA 1
ATOM 3103 C C . SER A 1 408 ? -15.281 -21.891 8.172 1 64.94 408 SER A C 1
ATOM 3105 O O . SER A 1 408 ? -15.32 -22.891 8.883 1 64.94 408 SER A O 1
ATOM 3107 N N . ALA A 1 409 ? -16.438 -21.391 7.883 1 45.59 409 ALA A N 1
ATOM 3108 C CA . ALA A 1 409 ? -17.625 -22.234 7.746 1 45.59 409 ALA A CA 1
ATOM 3109 C C . ALA A 1 409 ? -17.312 -23.469 6.906 1 45.59 409 ALA A C 1
ATOM 3111 O O . ALA A 1 409 ? -16.734 -23.375 5.82 1 45.59 409 ALA A O 1
ATOM 3112 N N . ALA A 1 410 ? -17.375 -24.812 7.445 1 35.09 410 ALA A N 1
ATOM 3113 C CA . ALA A 1 410 ? -17.266 -26.062 6.707 1 35.09 410 ALA A CA 1
ATOM 3114 C C . ALA A 1 410 ? -18 -25.984 5.375 1 35.09 410 ALA A C 1
ATOM 3116 O O . ALA A 1 410 ? -19.141 -25.5 5.312 1 35.09 410 ALA A O 1
ATOM 3117 N N . MET B 1 1 ? 29.297 31.203 51.719 1 19.23 1 MET B N 1
ATOM 3118 C CA . MET B 1 1 ? 28.094 31.953 51.375 1 19.23 1 MET B CA 1
ATOM 3119 C C . MET B 1 1 ? 27.422 31.359 50.156 1 19.23 1 MET B C 1
ATOM 3121 O O . MET B 1 1 ? 27.812 31.656 49.031 1 19.23 1 MET B O 1
ATOM 3125 N N . PHE B 1 2 ? 27.125 30.078 50.281 1 21.02 2 PHE B N 1
ATOM 3126 C CA . PHE B 1 2 ? 26.703 29.078 49.281 1 21.02 2 PHE B CA 1
ATOM 3127 C C . PHE B 1 2 ? 25.391 29.484 48.625 1 21.02 2 PHE B C 1
ATOM 3129 O O . PHE B 1 2 ? 24.344 29.547 49.281 1 21.02 2 PHE B O 1
ATOM 3136 N N . LEU B 1 3 ? 25.516 30.516 47.719 1 24.69 3 LEU B N 1
ATOM 3137 C CA . LEU B 1 3 ? 24.453 31.047 46.875 1 24.69 3 LEU B CA 1
ATOM 3138 C C . LEU B 1 3 ? 23.656 29.906 46.219 1 24.69 3 LEU B C 1
ATOM 3140 O O . LEU B 1 3 ? 24.203 29.141 45.438 1 24.69 3 LEU B O 1
ATOM 3144 N N . CYS B 1 4 ? 22.891 29.203 47.125 1 27.66 4 CYS B N 1
ATOM 3145 C CA . CYS B 1 4 ? 21.922 28.172 46.75 1 27.66 4 CYS B CA 1
ATOM 3146 C C . CYS B 1 4 ? 21.172 28.578 45.5 1 27.66 4 CYS B C 1
ATOM 3148 O O . CYS B 1 4 ? 20.609 29.672 45.406 1 27.66 4 CYS B O 1
ATOM 3150 N N . GLY B 1 5 ? 21.688 28.078 44.469 1 30.92 5 GLY B N 1
ATOM 3151 C CA . GLY B 1 5 ? 21.266 28.391 43.125 1 30.92 5 GLY B CA 1
ATOM 3152 C C . GLY B 1 5 ? 19.75 28.359 42.938 1 30.92 5 GLY B C 1
ATOM 3153 O O . GLY B 1 5 ? 19.031 27.828 43.812 1 30.92 5 GLY B O 1
ATOM 3154 N N . PRO B 1 6 ? 19.156 29.125 42.062 1 33.91 6 PRO B N 1
ATOM 3155 C CA . PRO B 1 6 ? 17.75 29.469 41.844 1 33.91 6 PRO B CA 1
ATOM 3156 C C . PRO B 1 6 ? 16.859 28.219 41.781 1 33.91 6 PRO B C 1
ATOM 3158 O O . PRO B 1 6 ? 15.656 28.297 42.062 1 33.91 6 PRO B O 1
ATOM 3161 N N . ALA B 1 7 ? 17.328 27.062 41.469 1 35.72 7 ALA B N 1
ATOM 3162 C CA . ALA B 1 7 ? 16.516 25.844 41.406 1 35.72 7 ALA B CA 1
ATOM 3163 C C . ALA B 1 7 ? 16.078 25.406 42.812 1 35.72 7 ALA B C 1
ATOM 3165 O O . ALA B 1 7 ? 14.992 24.859 42.969 1 35.72 7 ALA B O 1
ATOM 3166 N N . HIS B 1 8 ? 16.953 25.438 43.875 1 38.97 8 HIS B N 1
ATOM 3167 C CA . HIS B 1 8 ? 16.656 25.047 45.25 1 38.97 8 HIS B CA 1
ATOM 3168 C C . HIS B 1 8 ? 15.523 25.891 45.812 1 38.97 8 HIS B C 1
ATOM 3170 O O . HIS B 1 8 ? 14.758 25.422 46.656 1 38.97 8 HIS B O 1
ATOM 3176 N N . HIS B 1 9 ? 15.375 27.141 45.312 1 38.06 9 HIS B N 1
ATOM 3177 C CA . HIS B 1 9 ? 14.375 28.031 45.875 1 38.06 9 HIS B CA 1
ATOM 3178 C C . HIS B 1 9 ? 12.969 27.656 45.406 1 38.06 9 HIS B C 1
ATOM 3180 O O . HIS B 1 9 ? 12 27.828 46.156 1 38.06 9 HIS B O 1
ATOM 3186 N N . ILE B 1 10 ? 12.883 27 44.188 1 36.94 10 ILE B N 1
ATOM 3187 C CA . ILE B 1 10 ? 11.547 26.672 43.719 1 36.94 10 ILE B CA 1
ATOM 3188 C C . ILE B 1 10 ? 11.023 25.438 44.438 1 36.94 10 ILE B C 1
ATOM 3190 O O . ILE B 1 10 ? 9.867 25.406 44.875 1 36.94 10 ILE B O 1
ATOM 3194 N N . ALA B 1 11 ? 11.836 24.422 44.625 1 40.41 11 ALA B N 1
ATOM 3195 C CA . ALA B 1 11 ? 11.406 23.25 45.375 1 40.41 11 ALA B CA 1
ATOM 3196 C C . ALA B 1 11 ? 11.047 23.641 46.812 1 40.41 11 ALA B C 1
ATOM 3198 O O . ALA B 1 11 ? 10.055 23.156 47.375 1 40.41 11 ALA B O 1
ATOM 3199 N N . VAL B 1 12 ? 11.852 24.453 47.438 1 40.91 12 VAL B N 1
ATOM 3200 C CA . VAL B 1 12 ? 11.617 24.891 48.812 1 40.91 12 VAL B CA 1
ATOM 3201 C C . VAL B 1 12 ? 10.336 25.719 48.875 1 40.91 12 VAL B C 1
ATOM 3203 O O . VAL B 1 12 ? 9.531 25.562 49.812 1 40.91 12 VAL B O 1
ATOM 3206 N N . ARG B 1 13 ? 10.086 26.469 47.719 1 39.81 13 ARG B N 1
ATOM 3207 C CA . ARG B 1 13 ? 8.914 27.344 47.75 1 39.81 13 ARG B CA 1
ATOM 3208 C C . ARG B 1 13 ? 7.637 26.562 47.469 1 39.81 13 ARG B C 1
ATOM 3210 O O . ARG B 1 13 ? 6.605 26.781 48.094 1 39.81 13 ARG B O 1
ATOM 3217 N N . LEU B 1 14 ? 7.77 25.531 46.562 1 42.66 14 LEU B N 1
ATOM 3218 C CA . LEU B 1 14 ? 6.613 24.656 46.375 1 42.66 14 LEU B CA 1
ATOM 3219 C C . LEU B 1 14 ? 6.359 23.812 47.625 1 42.66 14 LEU B C 1
ATOM 3221 O O . LEU B 1 14 ? 5.211 23.609 48 1 42.66 14 LEU B O 1
ATOM 3225 N N . SER B 1 15 ? 7.391 23.359 48.25 1 43.88 15 SER B N 1
ATOM 3226 C CA . SER B 1 15 ? 7.227 22.688 49.531 1 43.88 15 SER B CA 1
ATOM 3227 C C . SER B 1 15 ? 6.676 23.656 50.594 1 43.88 15 SER B C 1
ATOM 3229 O O . SER B 1 15 ? 5.863 23.25 51.438 1 43.88 15 SER B O 1
ATOM 3231 N N . PHE B 1 16 ? 7.176 24.938 50.562 1 40.75 16 PHE B N 1
ATOM 3232 C CA . PHE B 1 16 ? 6.652 25.922 51.5 1 40.75 16 PHE B CA 1
ATOM 3233 C C . PHE B 1 16 ? 5.18 26.203 51.219 1 40.75 16 PHE B C 1
ATOM 3235 O O . PHE B 1 16 ? 4.371 26.297 52.156 1 40.75 16 PHE B O 1
ATOM 3242 N N . LEU B 1 17 ? 4.828 26.266 49.938 1 41.84 17 LEU B N 1
ATOM 3243 C CA . LEU B 1 17 ? 3.424 26.5 49.625 1 41.84 17 LEU B CA 1
ATOM 3244 C C . LEU B 1 17 ? 2.572 25.281 49.969 1 41.84 17 LEU B C 1
ATOM 3246 O O . LEU B 1 17 ? 1.418 25.438 50.375 1 41.84 17 LEU B O 1
ATOM 3250 N N . ARG B 1 18 ? 3.057 24.109 49.75 1 44.06 18 ARG B N 1
ATOM 3251 C CA . ARG B 1 18 ? 2.375 22.906 50.219 1 44.06 18 ARG B CA 1
ATOM 3252 C C . ARG B 1 18 ? 2.24 22.922 51.719 1 44.06 18 ARG B C 1
ATOM 3254 O O . ARG B 1 18 ? 1.198 22.531 52.281 1 44.06 18 ARG B O 1
ATOM 3261 N N . SER B 1 19 ? 3.363 23.109 52.312 1 43.12 19 SER B N 1
ATOM 3262 C CA . SER B 1 19 ? 3.322 23.016 53.781 1 43.12 19 SER B CA 1
ATOM 3263 C C . SER B 1 19 ? 2.398 24.078 54.375 1 43.12 19 SER B C 1
ATOM 3265 O O . SER B 1 19 ? 1.814 23.859 55.438 1 43.12 19 SER B O 1
ATOM 3267 N N . LYS B 1 20 ? 2.523 25.375 53.812 1 43.53 20 LYS B N 1
ATOM 3268 C CA . LYS B 1 20 ? 1.715 26.359 54.5 1 43.53 20 LYS B CA 1
ATOM 3269 C C . LYS B 1 20 ? 0.248 26.266 54.094 1 43.53 20 LYS B C 1
ATOM 3271 O O . LYS B 1 20 ? -0.568 27.094 54.5 1 43.53 20 LYS B O 1
ATOM 3276 N N . GLY B 1 21 ? -0.3 25.172 53.656 1 40.47 21 GLY B N 1
ATOM 3277 C CA . GLY B 1 21 ? -1.713 24.984 53.375 1 40.47 21 GLY B CA 1
ATOM 3278 C C . GLY B 1 21 ? -2.273 26 52.406 1 40.47 21 GLY B C 1
ATOM 3279 O O . GLY B 1 21 ? -3.49 26.094 52.219 1 40.47 21 GLY B O 1
ATOM 3280 N N . LYS B 1 22 ? -1.407 26.969 52 1 39.88 22 LYS B N 1
ATOM 3281 C CA . LYS B 1 22 ? -1.869 28.156 51.281 1 39.88 22 LYS B CA 1
ATOM 3282 C C . LYS B 1 22 ? -2.16 27.828 49.812 1 39.88 22 LYS B C 1
ATOM 3284 O O . LYS B 1 22 ? -2.629 28.688 49.062 1 39.88 22 LYS B O 1
ATOM 3289 N N . LEU B 1 23 ? -1.811 26.75 49.25 1 40.25 23 LEU B N 1
ATOM 3290 C CA . LEU B 1 23 ? -2.281 26.438 47.906 1 40.25 23 LEU B CA 1
ATOM 3291 C C . LEU B 1 23 ? -3.779 26.156 47.906 1 40.25 23 LEU B C 1
ATOM 3293 O O . LEU B 1 23 ? -4.344 25.797 46.844 1 40.25 23 LEU B O 1
ATOM 3297 N N . ARG B 1 24 ? -4.391 26.047 49.062 1 37.84 24 ARG B N 1
ATOM 3298 C CA . ARG B 1 24 ? -5.809 25.703 49.094 1 37.84 24 ARG B CA 1
ATOM 3299 C C . ARG B 1 24 ? -6.66 26.828 48.5 1 37.84 24 ARG B C 1
ATOM 3301 O O . ARG B 1 24 ? -7.816 26.594 48.125 1 37.84 24 ARG B O 1
ATOM 3308 N N . SER B 1 25 ? -6.598 28.172 48.781 1 35.97 25 SER B N 1
ATOM 3309 C CA . SER B 1 25 ? -7.383 29.25 48.188 1 35.97 25 SER B CA 1
ATOM 3310 C C . SER B 1 25 ? -6.492 30.25 47.469 1 35.97 25 SER B C 1
ATOM 3312 O O . SER B 1 25 ? -5.352 30.484 47.844 1 35.97 25 SER B O 1
ATOM 3314 N N . LEU B 1 26 ? -6.578 30.422 46.031 1 37.66 26 LEU B N 1
ATOM 3315 C CA . LEU B 1 26 ? -5.93 31.406 45.156 1 37.66 26 LEU B CA 1
ATOM 3316 C C . LEU B 1 26 ? -5.914 32.781 45.812 1 37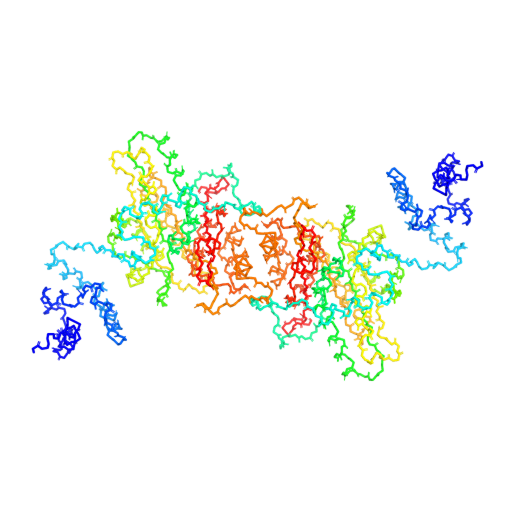.66 26 LEU B C 1
ATOM 3318 O O . LEU B 1 26 ? -5.332 33.719 45.281 1 37.66 26 LEU B O 1
ATOM 3322 N N . GLN B 1 27 ? -6.715 33 46.812 1 37.34 27 GLN B N 1
ATOM 3323 C CA . GLN B 1 27 ? -6.875 34.344 47.344 1 37.34 27 GLN B CA 1
ATOM 3324 C C . GLN B 1 27 ? -5.539 34.906 47.812 1 37.34 27 GLN B C 1
ATOM 3326 O O . GLN B 1 27 ? -5.332 36.125 47.812 1 37.34 27 GLN B O 1
ATOM 3331 N N . GLY B 1 28 ? -4.727 34.188 48.469 1 37.22 28 GLY B N 1
ATOM 3332 C CA . GLY B 1 28 ? -3.535 34.75 49.094 1 37.22 28 GLY B CA 1
ATOM 3333 C C . GLY B 1 28 ? -2.35 34.781 48.156 1 37.22 28 GLY B C 1
ATOM 3334 O O . GLY B 1 28 ? -1.224 35.062 48.562 1 37.22 28 GLY B O 1
ATOM 3335 N N . LEU B 1 29 ? -2.402 34.312 46.875 1 36.62 29 LEU B N 1
ATOM 3336 C CA . LEU B 1 29 ? -1.231 34.344 46 1 36.62 29 LEU B CA 1
ATOM 3337 C C . LEU B 1 29 ? -0.95 35.75 45.469 1 36.62 29 LEU B C 1
ATOM 3339 O O . LEU B 1 29 ? -1.831 36.406 44.906 1 36.62 29 LEU B O 1
ATOM 3343 N N . THR B 1 30 ? -0.124 36.562 46.25 1 36.38 30 THR B N 1
ATOM 3344 C CA . THR B 1 30 ? 0.325 37.844 45.781 1 36.38 30 THR B CA 1
ATOM 3345 C C . THR B 1 30 ? 1.024 37.719 44.438 1 36.38 30 THR B C 1
ATOM 3347 O O . THR B 1 30 ? 1.513 36.656 44.094 1 36.38 30 THR B O 1
ATOM 3350 N N . PRO B 1 31 ? 1.001 38.781 43.531 1 36.06 31 PRO B N 1
ATOM 3351 C CA . PRO B 1 31 ? 1.668 38.812 42.25 1 36.06 31 PRO B CA 1
ATOM 3352 C C . PRO B 1 31 ? 3.104 38.281 42.281 1 36.06 31 PRO B C 1
ATOM 3354 O O . PRO B 1 31 ? 3.57 37.656 41.344 1 36.06 31 PRO B O 1
ATOM 3357 N N . ARG B 1 32 ? 3.891 38.562 43.281 1 39.97 32 ARG B N 1
ATOM 3358 C CA . ARG B 1 32 ? 5.281 38.125 43.438 1 39.97 32 ARG B CA 1
ATOM 3359 C C . ARG B 1 32 ? 5.395 36.625 43.531 1 39.97 32 ARG B C 1
ATOM 3361 O O . ARG B 1 32 ? 6.367 36.031 43.062 1 39.97 32 ARG B O 1
ATOM 3368 N N . LEU B 1 33 ? 4.535 36 44.125 1 38.03 33 LEU B N 1
ATOM 3369 C CA . LEU B 1 33 ? 4.555 34.562 44.281 1 38.03 33 LEU B CA 1
ATOM 3370 C C . LEU B 1 33 ? 4.266 33.906 42.938 1 38.03 33 LEU B C 1
ATOM 3372 O O . LEU B 1 33 ? 4.789 32.812 42.656 1 38.03 33 LEU B O 1
ATOM 3376 N N . PHE B 1 34 ? 3.541 34.594 42.031 1 36.03 34 PHE B N 1
ATOM 3377 C CA . PHE B 1 34 ? 3.285 34.094 40.688 1 36.03 34 PHE B CA 1
ATOM 3378 C C . PHE B 1 34 ? 4.57 34.062 39.844 1 36.03 34 PHE B C 1
ATOM 3380 O O . PHE B 1 34 ? 4.785 33.156 39.062 1 36.03 34 PHE B O 1
ATOM 3387 N N . GLU B 1 35 ? 5.367 35.062 39.875 1 38.28 35 GLU B N 1
ATOM 3388 C CA . GLU B 1 35 ? 6.648 35.062 39.188 1 38.28 35 GLU B CA 1
ATOM 3389 C C . GLU B 1 35 ? 7.523 33.906 39.625 1 38.28 35 GLU B C 1
ATOM 3391 O O . GLU B 1 35 ? 8.328 33.406 38.844 1 38.28 35 GLU B O 1
ATOM 3396 N N . VAL B 1 36 ? 7.512 33.531 40.812 1 37.34 36 VAL B N 1
ATOM 3397 C CA . VAL B 1 36 ? 8.297 32.406 41.344 1 37.34 36 VAL B CA 1
ATOM 3398 C C . VAL B 1 36 ? 7.711 31.078 40.875 1 37.34 36 VAL B C 1
ATOM 3400 O O . VAL B 1 36 ? 8.445 30.125 40.656 1 37.34 36 VAL B O 1
ATOM 3403 N N . ILE B 1 37 ? 6.387 30.906 40.812 1 39.75 37 ILE B N 1
ATOM 3404 C CA . ILE B 1 37 ? 5.789 29.625 40.438 1 39.75 37 ILE B CA 1
ATOM 3405 C C . ILE B 1 37 ? 5.871 29.438 38.906 1 39.75 37 ILE B C 1
ATOM 3407 O O . ILE B 1 37 ? 5.809 28.312 38.406 1 39.75 37 ILE B O 1
ATOM 3411 N N . CYS B 1 38 ? 5.664 30.516 38.125 1 35.03 38 CYS B N 1
ATOM 3412 C CA . CYS B 1 38 ? 5.871 30.344 36.688 1 35.03 38 CYS B CA 1
ATOM 3413 C C . CYS B 1 38 ? 7.34 30.531 36.312 1 35.03 38 CYS B C 1
ATOM 3415 O O . CYS B 1 38 ? 7.785 31.656 36.031 1 35.03 38 CYS B O 1
ATOM 3417 N N . PRO B 1 39 ? 8.195 29.562 36.75 1 36.88 39 PRO B N 1
ATOM 3418 C CA . PRO B 1 39 ? 9.617 29.703 36.406 1 36.88 39 PRO B CA 1
ATOM 3419 C C . PRO B 1 39 ? 9.836 29.969 34.906 1 36.88 39 PRO B C 1
ATOM 3421 O O . PRO B 1 39 ? 8.969 29.688 34.094 1 36.88 39 PRO B O 1
ATOM 3424 N N . SER B 1 40 ? 10.773 30.875 34.562 1 34.97 40 SER B N 1
ATOM 3425 C CA . SER B 1 40 ? 11.25 30.984 33.188 1 34.97 40 SER B CA 1
ATOM 3426 C C . SER B 1 40 ? 11.523 29.609 32.594 1 34.97 40 SER B C 1
ATOM 3428 O O . SER B 1 40 ? 11.641 28.625 33.312 1 34.97 40 SER B O 1
ATOM 3430 N N . ASP B 1 41 ? 11.367 29.5 31.25 1 34 41 ASP B N 1
ATOM 3431 C CA . ASP B 1 41 ? 11.68 28.281 30.5 1 34 41 ASP B CA 1
ATOM 3432 C C . ASP B 1 41 ? 12.969 27.641 31.016 1 34 41 ASP B C 1
ATOM 3434 O O . ASP B 1 41 ? 13.062 26.422 31.125 1 34 41 ASP B O 1
ATOM 3438 N N . GLU B 1 42 ? 13.852 28.469 31.375 1 35.44 42 GLU B N 1
ATOM 3439 C CA . GLU B 1 42 ? 15.141 28 31.875 1 35.44 42 GLU B CA 1
ATOM 3440 C C . GLU B 1 42 ? 14.984 27.312 33.219 1 35.44 42 GLU B C 1
ATOM 3442 O O . GLU B 1 42 ? 15.672 26.328 33.5 1 35.44 42 GLU B O 1
ATOM 3447 N N . GLU B 1 43 ? 14.07 27.781 33.969 1 39.25 43 GLU B N 1
ATOM 3448 C CA . GLU B 1 43 ? 13.922 27.203 35.312 1 39.25 43 GLU B CA 1
ATOM 3449 C C . GLU B 1 43 ? 13.039 25.953 35.281 1 39.25 43 GLU B C 1
ATOM 3451 O O . GLU B 1 43 ? 13.234 25.016 36.031 1 39.25 43 GLU B O 1
ATOM 3456 N N . LEU B 1 44 ? 12.133 25.859 34.25 1 38.84 44 LEU B N 1
ATOM 3457 C CA . LEU B 1 44 ? 11.289 24.703 34.062 1 38.84 44 LEU B CA 1
ATOM 3458 C C . LEU B 1 44 ? 12.117 23.5 33.625 1 38.84 44 LEU B C 1
ATOM 3460 O O . LEU B 1 44 ? 11.844 22.359 34.031 1 38.84 44 LEU B O 1
ATOM 3464 N N . CYS B 1 45 ? 13.078 23.703 32.719 1 34.72 45 CYS B N 1
ATOM 3465 C CA . CYS B 1 45 ? 13.938 22.625 32.25 1 34.72 45 CYS B CA 1
ATOM 3466 C C . CYS B 1 45 ? 14.641 21.938 33.406 1 34.72 45 CYS B C 1
ATOM 3468 O O . CYS B 1 45 ? 15.227 20.859 33.219 1 34.72 45 CYS B O 1
ATOM 3470 N N . ARG B 1 46 ? 14.68 22.594 34.594 1 37.91 46 ARG B N 1
ATOM 3471 C CA . ARG B 1 46 ? 15.422 22 35.688 1 37.91 46 ARG B CA 1
ATOM 3472 C C . ARG B 1 46 ? 14.492 21.219 36.625 1 37.91 46 ARG B C 1
ATOM 3474 O O . ARG B 1 46 ? 14.938 20.656 37.625 1 37.91 46 ARG B O 1
ATOM 3481 N N . LEU B 1 47 ? 13.25 21.297 36.344 1 38.78 47 LEU B N 1
ATOM 3482 C CA . LEU B 1 47 ? 12.352 20.531 37.188 1 38.78 47 LEU B CA 1
ATOM 3483 C C . LEU B 1 47 ? 12.312 19.078 36.75 1 38.78 47 LEU B C 1
ATOM 3485 O O . LEU B 1 47 ? 12.344 18.766 35.562 1 38.78 47 LEU B O 1
ATOM 3489 N N . HIS B 1 48 ? 12.797 18.094 37.656 1 41.62 48 HIS B N 1
ATOM 3490 C CA . HIS B 1 48 ? 12.805 16.641 37.406 1 41.62 48 HIS B CA 1
ATOM 3491 C C . HIS B 1 48 ? 11.602 15.977 38.062 1 41.62 48 HIS B C 1
ATOM 3493 O O . HIS B 1 48 ? 11.062 16.484 39.062 1 41.62 48 HIS B O 1
ATOM 3499 N N . GLY B 1 49 ? 11.266 14.711 37.719 1 41.53 49 GLY B N 1
ATOM 3500 C CA . GLY B 1 49 ? 10.336 13.648 38.094 1 41.53 49 GLY B CA 1
ATOM 3501 C C . GLY B 1 49 ? 9.023 14.164 38.625 1 41.53 49 GLY B C 1
ATOM 3502 O O . GLY B 1 49 ? 8.062 14.359 37.875 1 41.53 49 GLY B O 1
ATOM 3503 N N . GLU B 1 50 ? 8.891 14.023 40.031 1 44.97 50 GLU B N 1
ATOM 3504 C CA . GLU B 1 50 ? 7.676 14.266 40.781 1 44.97 50 GLU B CA 1
ATOM 3505 C C . GLU B 1 50 ? 7.238 15.727 40.688 1 44.97 50 GLU B C 1
ATOM 3507 O O . GLU B 1 50 ? 6.043 16.016 40.656 1 44.97 50 GLU B O 1
ATOM 3512 N N . GLN B 1 51 ? 8.141 16.656 40.531 1 42.59 51 GLN B N 1
ATOM 3513 C CA . GLN B 1 51 ? 7.844 18.078 40.531 1 42.59 51 GLN B CA 1
ATOM 3514 C C . GLN B 1 51 ? 7.207 18.5 39.188 1 42.59 51 GLN B C 1
ATOM 3516 O O . GLN B 1 51 ? 6.32 19.359 39.188 1 42.59 51 GLN B O 1
ATOM 3521 N N . LEU B 1 52 ? 7.586 17.875 38.156 1 40.59 52 LEU B N 1
ATOM 3522 C CA . LEU B 1 52 ? 6.961 18.109 36.844 1 40.59 52 LEU B CA 1
ATOM 3523 C C . LEU B 1 52 ? 5.527 17.594 36.844 1 40.59 52 LEU B C 1
ATOM 3525 O O . LEU B 1 52 ? 4.637 18.234 36.25 1 40.59 52 LEU B O 1
ATOM 3529 N N . GLU B 1 53 ? 5.309 16.531 37.5 1 45.62 53 GLU B N 1
ATOM 3530 C CA . GLU B 1 53 ? 3.951 16 37.594 1 45.62 53 GLU B CA 1
ATOM 3531 C C . GLU B 1 53 ? 3.068 16.922 38.438 1 45.62 53 GLU B C 1
ATOM 3533 O O . GLU B 1 53 ? 1.911 17.172 38.094 1 45.62 53 GLU B O 1
ATOM 3538 N N . GLU B 1 54 ? 3.549 17.438 39.531 1 44.66 54 GLU B N 1
ATOM 3539 C CA . GLU B 1 54 ? 2.793 18.328 40.375 1 44.66 54 GLU B CA 1
ATOM 3540 C C . GLU B 1 54 ? 2.514 19.656 39.688 1 44.66 54 GLU B C 1
ATOM 3542 O O . GLU B 1 54 ? 1.414 20.203 39.812 1 44.66 54 GLU B O 1
ATOM 3547 N N . LEU B 1 55 ? 3.506 20.141 39 1 44.16 55 LEU B N 1
ATOM 3548 C CA . LEU B 1 55 ? 3.285 21.359 38.219 1 44.16 55 LEU B CA 1
ATOM 3549 C C . LEU B 1 55 ? 2.264 21.109 37.094 1 44.16 55 LEU B C 1
ATOM 3551 O O . LEU B 1 55 ? 1.396 21.953 36.844 1 44.16 55 LEU B O 1
ATOM 3555 N N . ALA B 1 56 ? 2.346 19.938 36.531 1 42.31 56 ALA B N 1
ATOM 3556 C CA . ALA B 1 56 ? 1.342 19.562 35.531 1 42.31 56 ALA B CA 1
ATOM 3557 C C . ALA B 1 56 ? -0.043 19.453 36.188 1 42.31 56 ALA B C 1
ATOM 3559 O O . ALA B 1 56 ? -1.029 19.922 35.594 1 42.31 56 ALA B O 1
ATOM 3560 N N . ALA B 1 57 ? -0.1 18.891 37.375 1 46.78 57 ALA B N 1
ATOM 3561 C CA . ALA B 1 57 ? -1.359 18.781 38.094 1 46.78 57 ALA B CA 1
ATOM 3562 C C . ALA B 1 57 ? -1.874 20.156 38.531 1 46.78 57 ALA B C 1
ATOM 3564 O O . ALA B 1 57 ? -3.072 20.438 38.438 1 46.78 57 ALA B O 1
ATOM 3565 N N . PHE B 1 58 ? -1.057 21.031 39.062 1 41.72 58 PHE B N 1
ATOM 3566 C CA . PHE B 1 58 ? -1.425 22.391 39.438 1 41.72 58 PHE B CA 1
ATOM 3567 C C . PHE B 1 58 ? -1.886 23.172 38.219 1 41.72 58 PHE B C 1
ATOM 3569 O O . PHE B 1 58 ? -2.91 23.859 38.281 1 41.72 58 PHE B O 1
ATOM 3576 N N . LYS B 1 59 ? -1.085 23.109 37.188 1 42.5 59 LYS B N 1
ATOM 3577 C CA . LYS B 1 59 ? -1.496 23.734 35.938 1 42.5 59 LYS B CA 1
ATOM 3578 C C . LYS B 1 59 ? -2.842 23.203 35.469 1 42.5 59 LYS B C 1
ATOM 3580 O O . LYS B 1 59 ? -3.705 23.969 35.031 1 42.5 59 LYS B O 1
ATOM 3585 N N . GLN B 1 60 ? -3.008 21.938 35.688 1 44.72 60 GLN B N 1
ATOM 3586 C CA . GLN B 1 60 ? -4.273 21.297 35.312 1 44.72 60 GLN B CA 1
ATOM 3587 C C . GLN B 1 60 ? -5.414 21.812 36.188 1 44.72 60 GLN B C 1
ATOM 3589 O O . GLN B 1 60 ? -6.531 22 35.719 1 44.72 60 GLN B O 1
ATOM 3594 N N . GLN B 1 61 ? -5.176 21.875 37.469 1 43.81 61 GLN B N 1
ATOM 3595 C CA . GLN B 1 61 ? -6.227 22.266 38.438 1 43.81 61 GLN B CA 1
ATOM 3596 C C . GLN B 1 61 ? -6.547 23.75 38.312 1 43.81 61 GLN B C 1
ATOM 3598 O O . GLN B 1 61 ? -7.699 24.156 38.469 1 43.81 61 GLN B O 1
ATOM 3603 N N . TYR B 1 62 ? -5.531 24.547 38.188 1 43.12 62 TYR B N 1
ATOM 3604 C CA . TYR B 1 62 ? -5.848 25.969 38.312 1 43.12 62 TYR B CA 1
ATOM 3605 C C . TYR B 1 62 ? -5.754 26.672 36.969 1 43.12 62 TYR B C 1
ATOM 3607 O O . TYR B 1 62 ? -6.461 27.656 36.719 1 43.12 62 TYR B O 1
ATOM 3615 N N . LEU B 1 63 ? -4.988 26.031 36 1 39.56 63 LEU B N 1
ATOM 3616 C CA . LEU B 1 63 ? -4.844 26.688 34.719 1 39.56 63 LEU B CA 1
ATOM 3617 C C . LEU B 1 63 ? -6.039 26.375 33.812 1 39.56 63 LEU B C 1
ATOM 3619 O O . LEU B 1 63 ? -6.352 25.219 33.562 1 39.56 63 LEU B O 1
ATOM 3623 N N . GLY B 1 64 ? -7.008 27.25 33.719 1 43.22 64 GLY B N 1
ATOM 3624 C CA . GLY B 1 64 ? -8.25 27.266 32.969 1 43.22 64 GLY B CA 1
ATOM 3625 C C . GLY B 1 64 ? -9.469 27.516 33.844 1 43.22 64 GLY B C 1
ATOM 3626 O O . GLY B 1 64 ? -10.602 27.547 33.344 1 43.22 64 GLY B O 1
ATOM 3627 N N . SER B 1 65 ? -9.242 27.531 35.125 1 43.97 65 SER B N 1
ATOM 3628 C CA . SER B 1 65 ? -10.383 27.797 36 1 43.97 65 SER B CA 1
ATOM 3629 C C . SER B 1 65 ? -10.797 29.266 35.938 1 43.97 65 SER B C 1
ATOM 3631 O O . SER B 1 65 ? -10 30.125 35.562 1 43.97 65 SER B O 1
ATOM 3633 N N . PRO B 1 66 ? -12.102 29.422 36.125 1 50.94 66 PRO B N 1
ATOM 3634 C CA . PRO B 1 66 ? -12.578 30.812 36.188 1 50.94 66 PRO B CA 1
ATOM 3635 C C . PRO B 1 66 ? -11.789 31.656 37.188 1 50.94 66 PRO B C 1
ATOM 3637 O O . PRO B 1 66 ? -11.57 32.844 36.938 1 50.94 66 PRO B O 1
ATOM 3640 N N . GLU B 1 67 ? -11.367 31.062 38.188 1 47.84 67 GLU B N 1
ATOM 3641 C CA . GLU B 1 67 ? -10.625 31.797 39.219 1 47.84 67 GLU B CA 1
ATOM 3642 C C . GLU B 1 67 ? -9.258 32.219 38.719 1 47.84 67 GLU B C 1
ATOM 3644 O O . GLU B 1 67 ? -8.805 33.344 39 1 47.84 67 GLU B O 1
ATOM 3649 N N . TRP B 1 68 ? -8.664 31.422 37.906 1 48.5 68 TRP B N 1
ATOM 3650 C CA . TRP B 1 68 ? -7.402 31.812 37.281 1 48.5 68 TRP B CA 1
ATOM 3651 C C . TRP B 1 68 ? -7.609 32.906 36.25 1 48.5 68 TRP B C 1
ATOM 3653 O O . TRP B 1 68 ? -6.855 33.906 36.25 1 48.5 68 TRP B O 1
ATOM 3663 N N . ARG B 1 69 ? -8.672 32.812 35.562 1 48.09 69 ARG B N 1
ATOM 3664 C CA . ARG B 1 69 ? -9.023 33.875 34.625 1 48.09 69 ARG B CA 1
ATOM 3665 C C . ARG B 1 69 ? -9.266 35.188 35.344 1 48.09 69 ARG B C 1
ATOM 3667 O O . ARG B 1 69 ? -8.797 36.25 34.906 1 48.09 69 ARG B O 1
ATOM 3674 N N . ALA B 1 70 ? -10.078 35.094 36.344 1 51.03 70 ALA B N 1
ATOM 3675 C CA . ALA B 1 70 ? -10.398 36.25 37.156 1 51.03 70 ALA B CA 1
ATOM 3676 C C . ALA B 1 70 ? -9.141 36.812 37.844 1 51.03 70 ALA B C 1
ATOM 3678 O O . ALA B 1 70 ? -8.961 38.031 37.906 1 51.03 70 ALA B O 1
ATOM 3679 N N . PHE B 1 71 ? -8.359 36.062 38.25 1 44.34 71 PHE B N 1
ATOM 3680 C CA . PHE B 1 71 ? -7.105 36.469 38.875 1 44.34 71 PHE B CA 1
ATOM 3681 C C . PHE B 1 71 ? -6.203 37.156 37.875 1 44.34 71 PHE B C 1
ATOM 3683 O O . PHE B 1 71 ? -5.66 38.219 38.125 1 44.34 71 PHE B O 1
ATOM 3690 N N . CYS B 1 72 ? -6.016 36.469 36.75 1 45.53 72 CYS B N 1
ATOM 3691 C CA . CYS B 1 72 ? -5.223 37.094 35.688 1 45.53 72 CYS B CA 1
ATOM 3692 C C . CYS B 1 72 ? -5.801 38.438 35.281 1 45.53 72 CYS B C 1
ATOM 3694 O O . CYS B 1 72 ? -5.059 39.406 35.094 1 45.53 72 CYS B O 1
ATOM 3696 N N . GLU B 1 73 ? -7.09 38.406 35.188 1 48.25 73 GLU B N 1
ATOM 3697 C CA . GLU B 1 73 ? -7.754 39.688 34.875 1 48.25 73 GLU B CA 1
ATOM 3698 C C . GLU B 1 73 ? -7.449 40.719 35.938 1 48.25 73 GLU B C 1
ATOM 3700 O O . GLU B 1 73 ? -7.199 41.906 35.625 1 48.25 73 GLU B O 1
ATOM 3705 N N . ARG B 1 74 ? -7.699 40.438 37.094 1 44.53 74 ARG B N 1
ATOM 3706 C CA . ARG B 1 74 ? -7.566 41.375 38.219 1 44.53 74 ARG B CA 1
ATOM 3707 C C . ARG B 1 74 ? -6.121 41.844 38.375 1 44.53 74 ARG B C 1
ATOM 3709 O O . ARG B 1 74 ? -5.867 43 38.719 1 44.53 74 ARG B O 1
ATOM 3716 N N . HIS B 1 75 ? -5.305 41.031 38.344 1 40.19 75 HIS B N 1
ATOM 3717 C CA . HIS B 1 75 ? -3.947 41.406 38.719 1 40.19 75 HIS B CA 1
ATOM 3718 C C . HIS B 1 75 ? -3.123 41.812 37.5 1 40.19 75 HIS B C 1
ATOM 3720 O O . HIS B 1 75 ? -2.17 42.594 37.625 1 40.19 75 HIS B O 1
ATOM 3726 N N . THR B 1 76 ? -3.283 41.156 36.438 1 40.19 76 THR B N 1
ATOM 3727 C CA . THR B 1 76 ? -2.506 41.625 35.281 1 40.19 76 THR B CA 1
ATOM 3728 C C . THR B 1 76 ? -3.291 42.625 34.469 1 40.19 76 THR B C 1
ATOM 3730 O O . THR B 1 76 ? -2.76 43.219 33.531 1 40.19 76 THR B O 1
ATOM 3733 N N . GLY B 1 77 ? -4.438 43.281 35.062 1 36.28 77 GLY B N 1
ATOM 3734 C CA . GLY B 1 77 ? -5.352 44.188 34.375 1 36.28 77 GLY B CA 1
ATOM 3735 C C . GLY B 1 77 ? -5.949 43.562 33.125 1 36.28 77 GLY B C 1
ATOM 3736 O O . GLY B 1 77 ? -6.988 44 32.656 1 36.28 77 GLY B O 1
ATOM 3737 N N . THR B 1 78 ? -5.285 43.5 31.938 1 33.5 78 THR B N 1
ATOM 3738 C CA . THR B 1 78 ? -5.754 42.938 30.672 1 33.5 78 THR B CA 1
ATOM 3739 C C . THR B 1 78 ? -5.863 41.406 30.781 1 33.5 78 THR B C 1
ATOM 3741 O O . THR B 1 78 ? -5.141 40.781 31.547 1 33.5 78 THR B O 1
ATOM 3744 N N . CYS B 1 79 ? -7.055 40.781 30.984 1 36.59 79 CYS B N 1
ATOM 3745 C CA . CYS B 1 79 ? -7.113 39.344 30.641 1 36.59 79 CYS B CA 1
ATOM 3746 C C . CYS B 1 79 ? -5.98 38.969 29.703 1 36.59 79 CYS B C 1
ATOM 3748 O O . CYS B 1 79 ? -6.027 39.281 28.516 1 36.59 79 CYS B O 1
ATOM 3750 N N . SER B 1 80 ? -4.883 39.375 29.875 1 39.84 80 SER B N 1
ATOM 3751 C CA . SER B 1 80 ? -3.75 39.188 2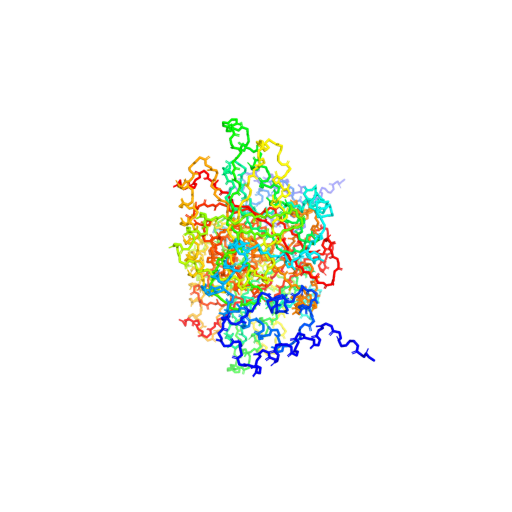8.984 1 39.84 80 SER B CA 1
ATOM 3752 C C . SER B 1 80 ? -3.887 37.875 28.188 1 39.84 80 SER B C 1
ATOM 3754 O O . SER B 1 80 ? -4.078 36.812 28.766 1 39.84 80 SER B O 1
ATOM 3756 N N . ALA B 1 81 ? -4.645 37.938 27.156 1 51.94 81 ALA B N 1
ATOM 3757 C CA . ALA B 1 81 ? -4.863 37 26.078 1 51.94 81 ALA B CA 1
ATOM 3758 C C . ALA B 1 81 ? -3.705 36 25.969 1 51.94 81 ALA B C 1
ATOM 3760 O O . ALA B 1 81 ? -2.543 36.406 25.875 1 51.94 81 ALA B O 1
ATOM 3761 N N . MET B 1 82 ? -3.775 34.75 26.609 1 74.69 82 MET B N 1
ATOM 3762 C CA . MET B 1 82 ? -2.727 33.75 26.734 1 74.69 82 MET B CA 1
ATOM 3763 C C . MET B 1 82 ? -2.154 33.375 25.359 1 74.69 82 MET B C 1
ATOM 3765 O O . MET B 1 82 ? -2.889 32.969 24.469 1 74.69 82 MET B O 1
ATOM 3769 N N . ILE B 1 83 ? -1.113 34.062 25.109 1 88.75 83 ILE B N 1
ATOM 3770 C CA . ILE B 1 83 ? -0.324 33.688 23.938 1 88.75 83 ILE B CA 1
ATOM 3771 C C . ILE B 1 83 ? 0.397 32.375 24.203 1 88.75 83 ILE B C 1
ATOM 3773 O O . ILE B 1 83 ? 1.147 32.25 25.172 1 88.75 83 ILE B O 1
ATOM 3777 N N . ARG B 1 84 ? 0.026 31.422 23.484 1 94 84 ARG B N 1
ATOM 3778 C CA . ARG B 1 84 ? 0.723 30.141 23.578 1 94 84 ARG B CA 1
ATOM 3779 C C . ARG B 1 84 ? 2.182 30.266 23.156 1 94 84 ARG B C 1
ATOM 3781 O O . ARG B 1 84 ? 2.469 30.719 22.047 1 94 84 ARG B O 1
ATOM 3788 N N . GLN B 1 85 ? 3.109 29.906 24.031 1 91.31 85 GLN B N 1
ATOM 3789 C CA . GLN B 1 85 ? 4.535 30 23.75 1 91.31 85 GLN B CA 1
ATOM 3790 C C . GLN B 1 85 ? 5.004 28.797 22.922 1 91.31 85 GLN B C 1
ATOM 3792 O O . GLN B 1 85 ? 4.473 27.688 23.078 1 91.31 85 GLN B O 1
ATOM 3797 N N . PRO B 1 86 ? 6.027 29.047 22.078 1 95 86 PRO B N 1
ATOM 3798 C CA . PRO B 1 86 ? 6.504 27.922 21.266 1 95 86 PRO B CA 1
ATOM 3799 C C . PRO B 1 86 ? 7.238 26.859 22.094 1 95 86 PRO B C 1
ATOM 3801 O O . PRO B 1 86 ? 7.953 27.203 23.047 1 95 86 PRO B O 1
ATOM 3804 N N . VAL B 1 87 ? 7.023 25.641 21.797 1 92.31 87 VAL B N 1
ATOM 3805 C CA . VAL B 1 87 ? 7.742 24.547 22.438 1 92.31 87 VAL B CA 1
ATOM 3806 C C . VAL B 1 87 ? 8.711 23.906 21.453 1 92.31 87 VAL B C 1
ATOM 3808 O O . VAL B 1 87 ? 9.609 23.172 21.844 1 92.31 87 VAL B O 1
ATOM 3811 N N . ALA B 1 88 ? 8.578 24.203 20.141 1 95.5 88 ALA B N 1
ATOM 3812 C CA . ALA B 1 88 ? 9.352 23.562 19.078 1 95.5 88 ALA B CA 1
ATOM 3813 C C . ALA B 1 88 ? 10.5 24.469 18.625 1 95.5 88 ALA B C 1
ATOM 3815 O O . ALA B 1 88 ? 11.445 24 17.984 1 95.5 88 ALA B O 1
ATOM 3816 N N . SER B 1 89 ? 10.43 25.734 18.906 1 95.44 89 SER B N 1
ATOM 3817 C CA . SER B 1 89 ? 11.469 26.688 18.5 1 95.44 89 SER B CA 1
ATOM 3818 C C . SER B 1 89 ? 12.836 26.281 19.047 1 95.44 89 SER B C 1
ATOM 3820 O O . SER B 1 89 ? 12.969 25.984 20.25 1 95.44 89 SER B O 1
ATOM 3822 N N . GLY B 1 90 ? 13.812 26.219 18.109 1 95.44 90 GLY B N 1
ATOM 3823 C CA . GLY B 1 90 ? 15.148 25.812 18.5 1 95.44 90 GLY B CA 1
ATOM 3824 C C . GLY B 1 90 ? 15.352 24.312 18.484 1 95.44 90 GLY B C 1
ATOM 3825 O O . GLY B 1 90 ? 16.484 23.828 18.641 1 95.44 90 GLY B O 1
ATOM 3826 N N . LYS B 1 91 ? 14.336 23.578 18.344 1 94.5 91 LYS B N 1
ATOM 3827 C CA . LYS B 1 91 ? 14.391 22.125 18.328 1 94.5 91 LYS B CA 1
ATOM 3828 C C . LYS B 1 91 ? 13.984 21.578 16.953 1 94.5 91 LYS B C 1
ATOM 3830 O O . LYS B 1 91 ? 14.75 20.859 16.312 1 94.5 91 LYS B O 1
ATOM 3835 N N . TYR B 1 92 ? 12.836 22.016 16.516 1 96.81 92 TYR B N 1
ATOM 3836 C CA . TYR B 1 92 ? 12.297 21.516 15.258 1 96.81 92 TYR B CA 1
ATOM 3837 C C . TYR B 1 92 ? 12.5 22.531 14.141 1 96.81 92 TYR B C 1
ATOM 3839 O O . TYR B 1 92 ? 12.422 22.188 12.961 1 96.81 92 TYR B O 1
ATOM 3847 N N . TYR B 1 93 ? 12.688 23.734 14.508 1 97.75 93 TYR B N 1
ATOM 3848 C CA . TYR B 1 93 ? 13.023 24.812 13.578 1 97.75 93 TYR B CA 1
ATOM 3849 C C . TYR B 1 93 ? 13.844 25.891 14.266 1 97.75 93 TYR B C 1
ATOM 3851 O O . TYR B 1 93 ? 13.93 25.922 15.5 1 97.75 93 TYR B O 1
ATOM 3859 N N . SER B 1 94 ? 14.383 26.797 13.492 1 97.75 94 SER B N 1
ATOM 3860 C CA . SER B 1 94 ? 15.32 27.797 14.008 1 97.75 94 SER B CA 1
ATOM 3861 C C . SER B 1 94 ? 14.633 28.75 14.977 1 97.75 94 SER B C 1
ATOM 3863 O O . SER B 1 94 ? 13.469 29.094 14.781 1 97.75 94 SER B O 1
ATOM 3865 N N . SER B 1 95 ? 15.383 29.312 15.906 1 96.88 95 SER B N 1
ATOM 3866 C CA . SER B 1 95 ? 14.828 30.125 16.984 1 96.88 95 SER B CA 1
ATOM 3867 C C . SER B 1 95 ? 14.867 31.609 16.625 1 96.88 95 SER B C 1
ATOM 3869 O O . SER B 1 95 ? 14.32 32.438 17.359 1 96.88 95 SER B O 1
ATOM 3871 N N . THR B 1 96 ? 15.461 31.969 15.555 1 97.5 96 THR B N 1
ATOM 3872 C CA . THR B 1 96 ? 15.508 33.375 15.148 1 97.5 96 THR B CA 1
ATOM 3873 C C . THR B 1 96 ? 14.742 33.562 13.844 1 97.5 96 THR B C 1
ATOM 3875 O O . THR B 1 96 ? 14.719 32.688 12.984 1 97.5 96 THR B O 1
ATOM 3878 N N . ALA B 1 97 ? 14.18 34.75 13.703 1 97.25 97 ALA B N 1
ATOM 3879 C CA . ALA B 1 97 ? 13.367 35.062 12.531 1 97.25 97 ALA B CA 1
ATOM 3880 C C . ALA B 1 97 ? 14.188 34.938 11.25 1 97.25 97 ALA B C 1
ATOM 3882 O O . ALA B 1 97 ? 13.734 34.375 10.258 1 97.25 97 ALA B O 1
ATOM 3883 N N . THR B 1 98 ? 15.375 35.438 11.273 1 97.62 98 THR B N 1
ATOM 3884 C CA . THR B 1 98 ? 16.219 35.469 10.086 1 97.62 98 THR B CA 1
ATOM 3885 C C . THR B 1 98 ? 16.578 34.062 9.641 1 97.62 98 THR B C 1
ATOM 3887 O O . THR B 1 98 ? 16.406 33.719 8.469 1 97.62 98 THR B O 1
ATOM 3890 N N . SER B 1 99 ? 17.062 33.219 10.562 1 97.94 99 SER B N 1
ATOM 3891 C CA . SER B 1 99 ? 17.438 31.859 10.242 1 97.94 99 SER B CA 1
ATOM 3892 C C . SER B 1 99 ? 16.234 31.031 9.812 1 97.94 99 SER B C 1
ATOM 3894 O O . SER B 1 99 ? 16.328 30.219 8.906 1 97.94 99 SER B O 1
ATOM 3896 N N . LEU B 1 100 ? 15.164 31.266 10.5 1 98.06 100 LEU B N 1
ATOM 3897 C CA . LEU B 1 100 ? 13.938 30.531 10.188 1 98.06 100 LEU B CA 1
ATOM 3898 C C . LEU B 1 100 ? 13.453 30.875 8.789 1 98.06 100 LEU B C 1
ATOM 3900 O O . LEU B 1 100 ? 13.109 29.969 8.016 1 98.06 100 LEU B O 1
ATOM 3904 N N . ARG B 1 101 ? 13.445 32.156 8.406 1 97.38 101 ARG B N 1
ATOM 3905 C CA . ARG B 1 101 ? 13.055 32.562 7.062 1 97.38 101 ARG B CA 1
ATOM 3906 C C . ARG B 1 101 ? 13.953 31.906 6.012 1 97.38 101 ARG B C 1
ATOM 3908 O O . ARG B 1 101 ? 13.477 31.453 4.977 1 97.38 101 ARG B O 1
ATOM 3915 N N . ALA B 1 102 ? 15.195 31.891 6.316 1 97.44 102 ALA B N 1
ATOM 3916 C CA . ALA B 1 102 ? 16.156 31.297 5.387 1 97.44 102 ALA B CA 1
ATOM 3917 C C . ALA B 1 102 ? 15.875 29.797 5.199 1 97.44 102 ALA B C 1
ATOM 3919 O O . ALA B 1 102 ? 15.93 29.297 4.082 1 97.44 102 ALA B O 1
ATOM 3920 N N . GLU B 1 103 ? 15.633 29.141 6.301 1 97.25 103 GLU B N 1
ATOM 3921 C CA . GLU B 1 103 ? 15.312 27.719 6.281 1 97.25 103 GLU B CA 1
ATOM 3922 C C . GLU B 1 103 ? 14.062 27.438 5.449 1 97.25 103 GLU B C 1
ATOM 3924 O O . GLU B 1 103 ? 14.055 26.531 4.617 1 97.25 103 GLU B O 1
ATOM 3929 N N . LEU B 1 104 ? 13.039 28.172 5.676 1 97.88 104 LEU B N 1
ATOM 3930 C CA . LEU B 1 104 ? 11.781 28.016 4.961 1 97.88 104 LEU B CA 1
ATOM 3931 C C . LEU B 1 104 ? 11.945 28.328 3.48 1 97.88 104 LEU B C 1
ATOM 3933 O O . LEU B 1 104 ? 11.383 27.641 2.625 1 97.88 104 LEU B O 1
ATOM 3937 N N . GLN B 1 105 ? 12.695 29.328 3.191 1 97.12 105 GLN B N 1
ATOM 3938 C CA . GLN B 1 105 ? 12.969 29.703 1.807 1 97.12 105 GLN B CA 1
ATOM 3939 C C . GLN B 1 105 ? 13.688 28.578 1.07 1 97.12 105 GLN B C 1
ATOM 3941 O O . GLN B 1 105 ? 13.391 28.297 -0.093 1 97.12 105 GLN B O 1
ATOM 3946 N N . GLU B 1 106 ? 14.609 28.016 1.75 1 97.25 106 GLU B N 1
ATOM 3947 C CA . GLU B 1 106 ? 15.336 26.891 1.158 1 97.25 106 GLU B CA 1
ATOM 3948 C C . GLU B 1 106 ? 14.391 25.734 0.832 1 97.25 106 GLU B C 1
ATOM 3950 O O . GLU B 1 106 ? 14.477 25.141 -0.246 1 97.25 106 GLU B O 1
ATOM 3955 N N . CYS B 1 107 ? 13.555 25.391 1.737 1 97.75 107 CYS B N 1
ATOM 3956 C CA . CYS B 1 107 ? 12.57 24.328 1.525 1 97.75 107 CYS B CA 1
ATOM 3957 C C . CYS B 1 107 ? 11.672 24.641 0.341 1 97.75 107 CYS B C 1
ATOM 3959 O O . CYS B 1 107 ? 11.422 23.781 -0.503 1 97.75 107 CYS B O 1
ATOM 3961 N N . LEU B 1 108 ? 11.195 25.891 0.268 1 97.19 108 LEU B N 1
ATOM 3962 C CA . LEU B 1 108 ? 10.25 26.297 -0.765 1 97.19 108 LEU B CA 1
ATOM 3963 C C . LEU B 1 108 ? 10.938 26.375 -2.125 1 97.19 108 LEU B C 1
ATOM 3965 O O . LEU B 1 108 ? 10.289 26.234 -3.162 1 97.19 108 LEU B O 1
ATOM 3969 N N . ALA B 1 109 ? 12.203 26.641 -2.133 1 96.38 109 ALA B N 1
ATOM 3970 C CA . ALA B 1 109 ? 12.961 26.734 -3.371 1 96.38 109 ALA B CA 1
ATOM 3971 C C . ALA B 1 109 ? 13.18 25.375 -4 1 96.38 109 ALA B C 1
ATOM 3973 O O . ALA B 1 109 ? 13.234 25.234 -5.227 1 96.38 109 ALA B O 1
ATOM 3974 N N . GLU B 1 110 ? 13.32 24.328 -3.143 1 95.12 110 GLU B N 1
ATOM 3975 C CA . GLU B 1 110 ? 13.578 22.969 -3.621 1 95.12 110 GLU B CA 1
ATOM 3976 C C . GLU B 1 110 ? 12.695 21.953 -2.902 1 95.12 110 GLU B C 1
ATOM 3978 O O . GLU B 1 110 ? 13.203 21.094 -2.189 1 95.12 110 GLU B O 1
ATOM 3983 N N . PRO B 1 111 ? 11.438 22.062 -3.102 1 95.81 111 PRO B N 1
ATOM 3984 C CA . PRO B 1 111 ? 10.547 21.094 -2.461 1 95.81 111 PRO B CA 1
ATOM 3985 C C . PRO B 1 111 ? 10.82 19.656 -2.91 1 95.81 111 PRO B C 1
ATOM 3987 O O . PRO B 1 111 ? 11.406 19.438 -3.973 1 95.81 111 PRO B O 1
ATOM 3990 N N . ALA B 1 112 ? 10.516 18.734 -1.996 1 94.75 112 ALA B N 1
ATOM 3991 C CA . ALA B 1 112 ? 10.594 17.344 -2.402 1 94.75 112 ALA B CA 1
ATOM 3992 C C . ALA B 1 112 ? 9.82 17.109 -3.699 1 94.75 112 ALA B C 1
ATOM 3994 O O . ALA B 1 112 ? 8.758 17.688 -3.912 1 94.75 112 ALA B O 1
ATOM 3995 N N . ALA B 1 113 ? 10.312 16.234 -4.504 1 89.5 113 ALA B N 1
ATOM 3996 C CA . ALA B 1 113 ? 9.773 16 -5.844 1 89.5 113 ALA B CA 1
ATOM 3997 C C . ALA B 1 113 ? 8.398 15.344 -5.77 1 89.5 113 ALA B C 1
ATOM 3999 O O . ALA B 1 113 ? 8.133 14.539 -4.871 1 89.5 113 ALA B O 1
ATOM 4000 N N . ASN B 1 114 ? 7.629 15.719 -6.746 1 87.62 114 ASN B N 1
ATOM 4001 C CA . ASN B 1 114 ? 6.371 15.008 -6.93 1 87.62 114 ASN B CA 1
ATOM 4002 C C . ASN B 1 114 ? 6.602 13.578 -7.418 1 87.62 114 ASN B C 1
ATOM 4004 O O . ASN B 1 114 ? 7.617 13.289 -8.047 1 87.62 114 ASN B O 1
ATOM 4008 N N . LEU B 1 115 ? 5.68 12.828 -7.07 1 90.25 115 LEU B N 1
ATOM 4009 C CA . LEU B 1 115 ? 5.762 11.453 -7.547 1 90.25 115 LEU B CA 1
ATOM 4010 C C . LEU B 1 115 ? 4.871 11.25 -8.766 1 90.25 115 LEU B C 1
ATOM 4012 O O . LEU B 1 115 ? 3.736 11.734 -8.805 1 90.25 115 LEU B O 1
ATOM 4016 N N . ALA B 1 116 ? 5.246 10.609 -9.891 1 84.88 116 ALA B N 1
ATOM 4017 C CA . ALA B 1 116 ? 4.469 10.297 -11.086 1 84.88 116 ALA B CA 1
ATOM 4018 C C . ALA B 1 116 ? 3.477 9.172 -10.82 1 84.88 116 ALA B C 1
ATOM 4020 O O . ALA B 1 116 ? 2.412 9.117 -11.445 1 84.88 116 ALA B O 1
ATOM 4021 N N . GLY B 1 117 ? 3.514 8.484 -9.945 1 80.5 117 GLY B N 1
ATOM 4022 C CA . GLY B 1 117 ? 2.83 7.285 -9.492 1 80.5 117 GLY B CA 1
ATOM 4023 C C . GLY B 1 117 ? 1.473 7.094 -10.148 1 80.5 117 GLY B C 1
ATOM 4024 O O . GLY B 1 117 ? 1.221 7.613 -11.234 1 80.5 117 GLY B O 1
ATOM 4025 N N . GLY B 1 118 ? 0.531 6.246 -9.656 1 84 118 GLY B N 1
ATOM 4026 C CA . GLY B 1 118 ? -0.744 5.805 -10.203 1 84 118 GLY B CA 1
ATOM 4027 C C . GLY B 1 118 ? -1.794 6.898 -10.227 1 84 118 GLY B C 1
ATOM 4028 O O . GLY B 1 118 ? -1.56 8.008 -9.734 1 84 118 GLY B O 1
ATOM 4029 N N . PRO B 1 119 ? -2.949 6.547 -10.797 1 80.62 119 PRO B N 1
ATOM 4030 C CA . PRO B 1 119 ? -4.016 7.527 -11.016 1 80.62 119 PRO B CA 1
ATOM 4031 C C . PRO B 1 119 ? -4.551 8.117 -9.711 1 80.62 119 PRO B C 1
ATOM 4033 O O . PRO B 1 119 ? -4.965 9.281 -9.68 1 80.62 119 PRO B O 1
ATOM 4036 N N . CYS B 1 120 ? -4.422 7.316 -8.68 1 83.19 120 CYS B N 1
ATOM 4037 C CA . CYS B 1 120 ? -5.047 7.781 -7.449 1 83.19 120 CYS B CA 1
ATOM 4038 C C . CYS B 1 120 ? -4.238 8.906 -6.816 1 83.19 120 CYS B C 1
ATOM 4040 O O . CYS B 1 120 ? -4.746 9.641 -5.969 1 83.19 120 CYS B O 1
ATOM 4042 N N . LEU B 1 121 ? -3.049 9.047 -7.27 1 86.12 121 LEU B N 1
ATOM 4043 C CA . LEU B 1 121 ? -2.152 9.969 -6.586 1 86.12 121 LEU B CA 1
ATOM 4044 C C . LEU B 1 121 ? -2.303 11.383 -7.141 1 86.12 121 LEU B C 1
ATOM 4046 O O . LEU B 1 121 ? -1.732 12.328 -6.598 1 86.12 121 LEU B O 1
ATOM 4050 N N . HIS B 1 122 ? -3.152 11.508 -8.148 1 87.38 122 HIS B N 1
ATOM 4051 C CA . HIS B 1 122 ? -3.207 12.789 -8.844 1 87.38 122 HIS B CA 1
ATOM 4052 C C . HIS B 1 122 ? -4.641 13.289 -8.969 1 87.38 122 HIS B C 1
ATOM 4054 O O . HIS B 1 122 ? -5.582 12.492 -8.992 1 87.38 122 HIS B O 1
ATOM 4060 N N . CYS B 1 123 ? -4.73 14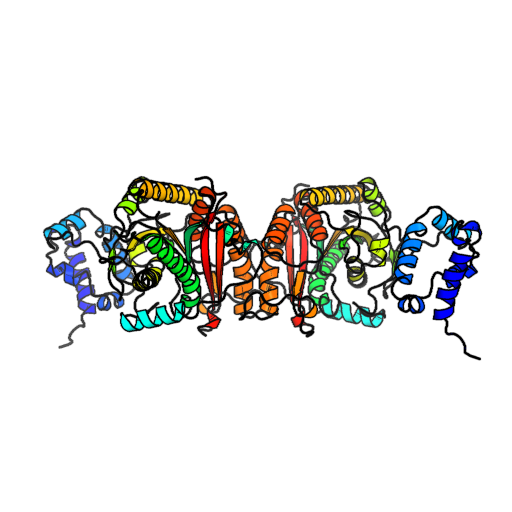.547 -8.906 1 89.88 123 CYS B N 1
ATOM 4061 C CA . CYS B 1 123 ? -5.938 15.258 -9.312 1 89.88 123 CYS B CA 1
ATOM 4062 C C . CYS B 1 123 ? -5.703 16.047 -10.594 1 89.88 123 CYS B C 1
ATOM 4064 O O . CYS B 1 123 ? -4.848 16.938 -10.625 1 89.88 123 CYS B O 1
ATOM 4066 N N . ALA B 1 124 ? -6.422 15.711 -11.586 1 88.62 124 ALA B N 1
ATOM 4067 C CA . ALA B 1 124 ? -6.23 16.391 -12.859 1 88.62 124 ALA B CA 1
ATOM 4068 C C . ALA B 1 124 ? -6.375 17.906 -12.695 1 88.62 124 ALA B C 1
ATOM 4070 O O . ALA B 1 124 ? -7.312 18.375 -12.055 1 88.62 124 ALA B O 1
ATOM 4071 N N . PRO B 1 125 ? -5.438 18.609 -13.281 1 87.75 125 PRO B N 1
ATOM 4072 C CA . PRO B 1 125 ? -5.469 20.062 -13.117 1 87.75 125 PRO B CA 1
ATOM 4073 C C . PRO B 1 125 ? -6.809 20.672 -13.523 1 87.75 125 PRO B C 1
ATOM 4075 O O . PRO B 1 125 ? -7.277 21.609 -12.883 1 87.75 125 PRO B O 1
ATOM 4078 N N . GLU B 1 126 ? -7.449 20.078 -14.5 1 86.94 126 GLU B N 1
ATOM 4079 C CA . GLU B 1 126 ? -8.719 20.609 -15 1 86.94 126 GLU B CA 1
ATOM 4080 C C . GLU B 1 126 ? -9.844 20.391 -14 1 86.94 126 GLU B C 1
ATOM 4082 O O . GLU B 1 126 ? -10.883 21.047 -14.062 1 86.94 126 GLU B O 1
ATOM 4087 N N . GLN B 1 127 ? -9.586 19.484 -13.117 1 88.62 127 GLN B N 1
ATOM 4088 C CA . GLN B 1 127 ? -10.633 19.156 -12.148 1 88.62 127 GLN B CA 1
ATOM 4089 C C . GLN B 1 127 ? -10.469 19.953 -10.859 1 88.62 127 GLN B C 1
ATOM 4091 O O . GLN B 1 127 ? -11.367 19.984 -10.023 1 88.62 127 GLN B O 1
ATOM 4096 N N . ARG B 1 128 ? -9.32 20.594 -10.734 1 89.31 128 ARG B N 1
ATOM 4097 C CA . ARG B 1 128 ? -9.016 21.359 -9.531 1 89.31 128 ARG B CA 1
ATOM 4098 C C . ARG B 1 128 ? -9.734 22.703 -9.531 1 89.31 128 ARG B C 1
ATOM 4100 O O . ARG B 1 128 ? -9.453 23.562 -10.375 1 89.31 128 ARG B O 1
ATOM 4107 N N . ARG B 1 129 ? -10.609 22.922 -8.648 1 88.06 129 ARG B N 1
ATOM 4108 C CA . ARG B 1 129 ? -11.289 24.219 -8.562 1 88.06 129 ARG B CA 1
ATOM 4109 C C . ARG B 1 129 ? -10.695 25.078 -7.457 1 88.06 129 ARG B C 1
ATOM 4111 O O . ARG B 1 129 ? -10.148 26.156 -7.727 1 88.06 129 ARG B O 1
ATOM 4118 N N . HIS B 1 130 ? -10.859 24.578 -6.18 1 90.81 130 HIS B N 1
ATOM 4119 C CA . HIS B 1 130 ? -10.352 25.328 -5.035 1 90.81 130 HIS B CA 1
ATOM 4120 C C . HIS B 1 130 ? -9.617 24.406 -4.062 1 90.81 130 HIS B C 1
ATOM 4122 O O . HIS B 1 130 ? -10.047 23.281 -3.822 1 90.81 130 HIS B O 1
ATOM 4128 N N . LEU B 1 131 ? -8.461 24.938 -3.584 1 95.12 131 LEU B N 1
ATOM 4129 C CA . LEU B 1 131 ? -7.789 24.25 -2.49 1 95.12 131 LEU B CA 1
ATOM 4130 C C . LEU B 1 131 ? -8.617 24.312 -1.211 1 95.12 131 LEU B C 1
ATOM 4132 O O . LEU B 1 131 ? -9.023 25.406 -0.788 1 95.12 131 LEU B O 1
ATOM 4136 N N . ARG B 1 132 ? -8.867 23.141 -0.614 1 96.81 132 ARG B N 1
ATOM 4137 C CA . ARG B 1 132 ? -9.734 23.109 0.558 1 96.81 132 ARG B CA 1
ATOM 4138 C C . ARG B 1 132 ? -8.984 22.609 1.786 1 96.81 132 ARG B C 1
ATOM 4140 O O . ARG B 1 132 ? -9.414 22.844 2.918 1 96.81 132 ARG B O 1
ATOM 4147 N N . GLY B 1 133 ? -7.918 21.922 1.556 1 98.06 133 GLY B N 1
ATOM 4148 C CA . GLY B 1 133 ? -7.188 21.375 2.693 1 98.06 133 GLY B CA 1
ATOM 4149 C C . GLY B 1 133 ? -5.816 20.844 2.322 1 98.06 133 GLY B C 1
ATOM 4150 O O . GLY B 1 133 ? -5.492 20.719 1.14 1 98.06 133 GLY B O 1
ATOM 4151 N N . LEU B 1 134 ? -5.027 20.594 3.326 1 98.75 134 LEU B N 1
ATOM 4152 C CA . LEU B 1 134 ? -3.695 20.016 3.209 1 98.75 134 LEU B CA 1
ATOM 4153 C C . LEU B 1 134 ? -3.463 18.969 4.301 1 98.75 134 LEU B C 1
ATOM 4155 O O . LEU B 1 134 ? -3.986 19.109 5.41 1 98.75 134 LEU B O 1
ATOM 4159 N N . ILE B 1 135 ? -2.805 17.938 3.992 1 98.81 135 ILE B N 1
ATOM 4160 C CA . ILE B 1 135 ? -2.164 17.062 4.965 1 98.81 135 ILE B CA 1
ATOM 4161 C C . ILE B 1 135 ? -0.647 17.219 4.879 1 98.81 135 ILE B C 1
ATOM 4163 O O . ILE B 1 135 ? -0.055 17.016 3.816 1 98.81 135 ILE B O 1
ATOM 4167 N N . VAL B 1 136 ? -0.02 17.594 5.992 1 98.75 136 VAL B N 1
ATOM 4168 C CA . VAL B 1 136 ? 1.394 17.953 5.961 1 98.75 136 VAL B CA 1
ATOM 4169 C C . VAL B 1 136 ? 2.129 17.266 7.113 1 98.75 136 VAL B C 1
ATOM 4171 O O . VAL B 1 136 ? 1.533 16.984 8.148 1 98.75 136 VAL B O 1
ATOM 4174 N N . PRO B 1 137 ? 3.426 16.969 6.875 1 98.5 137 PRO B N 1
ATOM 4175 C CA . PRO B 1 137 ? 4.199 16.453 8.008 1 98.5 137 PRO B CA 1
ATOM 4176 C C . PRO B 1 137 ? 4.465 17.5 9.078 1 98.5 137 PRO B C 1
ATOM 4178 O O . PRO B 1 137 ? 4.273 18.688 8.836 1 98.5 137 PRO B O 1
ATOM 4181 N N . HIS B 1 138 ? 4.809 17.062 10.281 1 97.94 138 HIS B N 1
ATOM 4182 C CA . HIS B 1 138 ? 5.062 18 11.375 1 97.94 138 HIS B CA 1
ATOM 4183 C C . HIS B 1 138 ? 6.426 17.734 12.008 1 97.94 138 HIS B C 1
ATOM 4185 O O . HIS B 1 138 ? 6.66 18.125 13.156 1 97.94 138 HIS B O 1
ATOM 4191 N N . GLY B 1 139 ? 7.367 17.047 11.273 1 96.5 139 GLY B N 1
ATOM 4192 C CA . GLY B 1 139 ? 8.742 16.922 11.719 1 96.5 139 GLY B CA 1
ATOM 4193 C C . GLY B 1 139 ? 9.508 18.219 11.695 1 96.5 139 GLY B C 1
ATOM 4194 O O . GLY B 1 139 ? 8.914 19.297 11.562 1 96.5 139 GLY B O 1
ATOM 4195 N N . SER B 1 140 ? 10.789 18.141 11.875 1 96.88 140 SER B N 1
ATOM 4196 C CA . SER B 1 140 ? 11.633 19.328 11.844 1 96.88 140 SER B CA 1
ATOM 4197 C C . SER B 1 140 ? 11.742 19.891 10.43 1 96.88 140 SER B C 1
ATOM 4199 O O . SER B 1 140 ? 11.602 19.156 9.445 1 96.88 140 SER B O 1
ATOM 4201 N N . THR B 1 141 ? 12.008 21.141 10.367 1 97 141 THR B N 1
ATOM 4202 C CA . THR B 1 141 ? 12.172 21.766 9.062 1 97 141 THR B CA 1
ATOM 4203 C C . THR B 1 141 ? 13.336 21.156 8.297 1 97 141 THR B C 1
ATOM 4205 O O . THR B 1 141 ? 13.297 21.062 7.066 1 97 141 THR B O 1
ATOM 4208 N N . SER B 1 142 ? 14.336 20.625 8.977 1 95.75 142 SER B N 1
ATOM 4209 C CA . SER B 1 142 ? 15.531 20.078 8.352 1 95.75 142 SER B CA 1
ATOM 4210 C C . SER B 1 142 ? 15.234 18.734 7.676 1 95.75 142 SER B C 1
ATOM 4212 O O . SER B 1 142 ? 15.891 18.375 6.699 1 95.75 142 SER B O 1
ATOM 4214 N N . ASP B 1 143 ? 14.336 18.016 8.156 1 95.38 143 ASP B N 1
ATOM 4215 C CA . ASP B 1 143 ? 14.117 16.688 7.57 1 95.38 143 ASP B CA 1
ATOM 4216 C C . ASP B 1 143 ? 12.766 16.625 6.859 1 95.38 143 ASP B C 1
ATOM 4218 O O . ASP B 1 143 ? 12.641 15.992 5.812 1 95.38 143 ASP B O 1
ATOM 4222 N N . SER B 1 144 ? 11.766 17.297 7.398 1 97.75 144 SER B N 1
ATOM 4223 C CA . SER B 1 144 ? 10.422 17.172 6.844 1 97.75 144 SER B CA 1
ATOM 4224 C C . SER B 1 144 ? 10.039 18.406 6.043 1 97.75 144 SER B C 1
ATOM 4226 O O . SER B 1 144 ? 9.055 18.406 5.297 1 97.75 144 SER B O 1
ATOM 4228 N N . GLY B 1 145 ? 10.797 19.516 6.199 1 98.38 145 GLY B N 1
ATOM 4229 C CA . GLY B 1 145 ? 10.43 20.797 5.605 1 98.38 145 GLY B CA 1
ATOM 4230 C C . GLY B 1 145 ? 10.289 20.734 4.094 1 98.38 145 GLY B C 1
ATOM 4231 O O . GLY B 1 145 ? 9.398 21.375 3.525 1 98.38 145 GLY B O 1
ATOM 4232 N N . PHE B 1 146 ? 11.109 19.953 3.432 1 97.81 146 PHE B N 1
ATOM 4233 C CA . PHE B 1 146 ? 11.102 19.859 1.977 1 97.81 146 PHE B CA 1
ATOM 4234 C C . PHE B 1 146 ? 9.836 19.172 1.483 1 97.81 146 PHE B C 1
ATOM 4236 O O . PHE B 1 146 ? 9.305 19.516 0.424 1 97.81 146 PHE B O 1
ATOM 4243 N N . ALA B 1 147 ? 9.406 18.203 2.195 1 98.12 147 ALA B N 1
ATOM 4244 C CA . ALA B 1 147 ? 8.141 17.562 1.861 1 98.12 147 ALA B CA 1
ATOM 4245 C C . ALA B 1 147 ? 6.965 18.484 2.117 1 98.12 147 ALA B C 1
ATOM 4247 O O . ALA B 1 147 ? 6.059 18.594 1.287 1 98.12 147 ALA B O 1
ATOM 4248 N N . ALA B 1 148 ? 6.965 19.203 3.26 1 98.5 148 ALA B N 1
ATOM 4249 C CA . ALA B 1 148 ? 5.906 20.141 3.609 1 98.5 148 ALA B CA 1
ATOM 4250 C C . ALA B 1 148 ? 5.84 21.297 2.605 1 98.5 148 ALA B C 1
ATOM 4252 O O . ALA B 1 148 ? 4.758 21.781 2.289 1 98.5 148 ALA B O 1
ATOM 4253 N N . ALA B 1 149 ? 6.961 21.672 2.115 1 98.38 149 ALA B N 1
ATOM 4254 C CA . ALA B 1 149 ? 7.082 22.797 1.206 1 98.38 149 ALA B CA 1
ATOM 4255 C C . ALA B 1 149 ? 6.203 22.609 -0.029 1 98.38 149 ALA B C 1
ATOM 4257 O O . ALA B 1 149 ? 5.66 23.578 -0.565 1 98.38 149 ALA B O 1
ATOM 4258 N N . ALA B 1 150 ? 6.051 21.375 -0.494 1 97.38 150 ALA B N 1
ATOM 4259 C CA . ALA B 1 150 ? 5.207 21.109 -1.657 1 97.38 150 ALA B CA 1
ATOM 4260 C C . ALA B 1 150 ? 3.77 21.547 -1.405 1 97.38 150 ALA B C 1
ATOM 4262 O O . ALA B 1 150 ? 3.131 22.141 -2.281 1 97.38 150 ALA B O 1
ATOM 4263 N N . ALA B 1 151 ? 3.281 21.266 -0.288 1 97.88 151 ALA B N 1
ATOM 4264 C CA . ALA B 1 151 ? 1.922 21.656 0.079 1 97.88 151 ALA B CA 1
ATOM 4265 C C . ALA B 1 151 ? 1.803 23.172 0.212 1 97.88 151 ALA B C 1
ATOM 4267 O O . ALA B 1 151 ? 0.836 23.766 -0.268 1 97.88 151 ALA B O 1
ATOM 4268 N N . TYR B 1 152 ? 2.713 23.766 0.803 1 97.38 152 TYR B N 1
ATOM 4269 C CA . TYR B 1 152 ? 2.631 25.203 1.057 1 97.38 152 TYR B CA 1
ATOM 4270 C C . TYR B 1 152 ? 2.881 26 -0.219 1 97.38 152 TYR B C 1
ATOM 4272 O O . TYR B 1 152 ? 2.412 27.125 -0.353 1 97.38 152 TYR B O 1
ATOM 4280 N N . LEU B 1 153 ? 3.592 25.422 -1.143 1 96 153 LEU B N 1
ATOM 4281 C CA . LEU B 1 153 ? 3.67 26.031 -2.467 1 96 153 LEU B CA 1
ATOM 4282 C C . LEU B 1 153 ? 2.309 26.016 -3.154 1 96 153 LEU B C 1
ATOM 4284 O O . LEU B 1 153 ? 1.939 26.969 -3.838 1 96 153 LEU B O 1
ATOM 4288 N N . ALA B 1 154 ? 1.617 24.906 -2.996 1 94 154 ALA B N 1
ATOM 4289 C CA . ALA B 1 154 ? 0.257 24.828 -3.527 1 94 154 ALA B CA 1
ATOM 4290 C C . ALA B 1 154 ? -0.626 25.906 -2.91 1 94 154 ALA B C 1
ATOM 4292 O O . ALA B 1 154 ? -1.416 26.547 -3.609 1 94 154 ALA B O 1
ATOM 4293 N N . LEU B 1 155 ? -0.478 26.125 -1.646 1 94.69 155 LEU B N 1
ATOM 4294 C CA . LEU B 1 155 ? -1.213 27.188 -0.958 1 94.69 155 LEU B CA 1
ATOM 4295 C C . LEU B 1 155 ? -0.834 28.547 -1.507 1 94.69 155 LEU B C 1
ATOM 4297 O O . LEU B 1 155 ? -1.708 29.375 -1.787 1 94.69 155 LEU B O 1
ATOM 4301 N N . LYS B 1 156 ? 0.455 28.734 -1.65 1 91.94 156 LYS B N 1
ATOM 4302 C CA . LYS B 1 156 ? 0.95 30 -2.176 1 91.94 156 LYS B CA 1
ATOM 4303 C C . LYS B 1 156 ? 0.347 30.312 -3.545 1 91.94 156 LYS B C 1
ATOM 4305 O O . LYS B 1 156 ? -0.073 31.438 -3.809 1 91.94 156 LYS B O 1
ATOM 4310 N N . GLN B 1 157 ? 0.29 29.297 -4.316 1 89.25 157 GLN B N 1
ATOM 4311 C CA . GLN B 1 157 ? -0.268 29.438 -5.656 1 89.25 157 GLN B CA 1
ATOM 4312 C C . GLN B 1 157 ? -1.753 29.797 -5.598 1 89.25 157 GLN B C 1
ATOM 4314 O O . GLN B 1 157 ? -2.225 30.641 -6.348 1 89.25 157 GLN B O 1
ATOM 4319 N N . GLN B 1 158 ? -2.426 29.172 -4.762 1 86.69 158 GLN B N 1
ATOM 4320 C CA . GLN B 1 158 ? -3.854 29.438 -4.605 1 86.69 158 GLN B CA 1
ATOM 4321 C C . GLN B 1 158 ? -4.102 30.859 -4.125 1 86.69 158 GLN B C 1
ATOM 4323 O O . GLN B 1 158 ? -5.02 31.531 -4.605 1 86.69 158 GLN B O 1
ATOM 4328 N N . LEU B 1 159 ? -3.312 31.281 -3.178 1 85 159 LEU B N 1
ATOM 4329 C CA . LEU B 1 159 ? -3.459 32.625 -2.619 1 85 159 LEU B CA 1
ATOM 4330 C C . LEU B 1 159 ? -3.15 33.688 -3.668 1 85 159 LEU B C 1
ATOM 4332 O O . LEU B 1 159 ? -3.734 34.781 -3.648 1 85 159 LEU B O 1
ATOM 4336 N N . GLY B 1 160 ? -2.24 33.344 -4.531 1 79.5 160 GLY B N 1
ATOM 4337 C CA . GLY B 1 160 ? -1.888 34.25 -5.602 1 79.5 160 GLY B CA 1
ATOM 4338 C C . GLY B 1 160 ? -3.01 34.469 -6.602 1 79.5 160 GLY B C 1
ATOM 4339 O O . GLY B 1 160 ? -3.102 35.531 -7.227 1 79.5 160 GLY B O 1
ATOM 4340 N N . LEU B 1 161 ? -3.826 33.5 -6.766 1 75.44 161 LEU B N 1
ATOM 4341 C CA . LEU B 1 161 ? -4.934 33.562 -7.711 1 75.44 161 LEU B CA 1
ATOM 4342 C C . LEU B 1 161 ? -6.055 34.438 -7.18 1 75.44 161 LEU B C 1
ATOM 4344 O O . LEU B 1 161 ? -6.82 35.031 -7.957 1 75.44 161 LEU B O 1
ATOM 4348 N N . TYR B 1 162 ? -6.293 34.5 -5.867 1 64.31 162 TYR B N 1
ATOM 4349 C CA . TYR B 1 162 ? -7.316 35.344 -5.273 1 64.31 162 TYR B CA 1
ATOM 4350 C C . TYR B 1 162 ? -6.969 36.812 -5.445 1 64.31 162 TYR B C 1
ATOM 4352 O O . TYR B 1 162 ? -7.859 37.656 -5.516 1 64.31 162 TYR B O 1
ATOM 4360 N N . GLY B 1 163 ? -5.797 37.156 -5.395 1 56.91 163 GLY B N 1
ATOM 4361 C CA . GLY B 1 163 ? -5.367 38.531 -5.551 1 56.91 163 GLY B CA 1
ATOM 4362 C C . GLY B 1 163 ? -5.707 39.094 -6.91 1 56.91 163 GLY B C 1
ATOM 4363 O O . GLY B 1 163 ? -5.887 40.312 -7.043 1 56.91 163 GLY B O 1
ATOM 4364 N N . THR B 1 164 ? -5.832 38.281 -8.062 1 50.84 164 THR B N 1
ATOM 4365 C CA . THR B 1 164 ? -6.012 38.812 -9.414 1 50.84 164 THR B CA 1
ATOM 4366 C C . THR B 1 164 ? -7.492 39 -9.734 1 50.84 164 THR B C 1
ATOM 4368 O O . THR B 1 164 ? -7.84 39.625 -10.727 1 50.84 164 THR B O 1
ATOM 4371 N N . ARG B 1 165 ? -8.242 38.188 -9.242 1 49.12 165 ARG B N 1
ATOM 4372 C CA . ARG B 1 165 ? -9.609 38.25 -9.75 1 49.12 165 ARG B CA 1
ATOM 4373 C C . ARG B 1 165 ? -10.453 39.188 -8.898 1 49.12 165 ARG B C 1
ATOM 4375 O O . ARG B 1 165 ? -11.609 39.469 -9.219 1 49.12 165 ARG B O 1
ATOM 4382 N N . GLY B 1 166 ? -10.203 39.25 -7.668 1 43.03 166 GLY B N 1
ATOM 4383 C CA . GLY B 1 166 ? -11.195 39.938 -6.859 1 43.03 166 GLY B CA 1
ATOM 4384 C C . GLY B 1 166 ? -11.055 41.469 -6.902 1 43.03 166 GLY B C 1
ATOM 4385 O O . GLY B 1 166 ? -10.086 41.969 -7.453 1 43.03 166 GLY B O 1
ATOM 4386 N N . HIS B 1 167 ? -12.203 42.156 -6.445 1 41.69 167 HIS B N 1
ATOM 4387 C CA . HIS B 1 167 ? -12.344 43.562 -6.211 1 41.69 167 HIS B CA 1
ATOM 4388 C C . HIS B 1 167 ? -11.094 44.156 -5.562 1 41.69 167 HIS B C 1
ATOM 4390 O O . HIS B 1 167 ? -10.523 43.562 -4.656 1 41.69 167 HIS B O 1
ATOM 4396 N N . PRO B 1 168 ? -10.344 45 -6.117 1 44.91 168 PRO B N 1
ATOM 4397 C CA . PRO B 1 168 ? -9.109 45.656 -5.711 1 44.91 168 PRO B CA 1
ATOM 4398 C C . PRO B 1 168 ? -8.945 45.719 -4.191 1 44.91 168 PRO B C 1
ATOM 4400 O O . PRO B 1 168 ? -7.871 46.094 -3.697 1 44.91 168 PRO B O 1
ATOM 4403 N N . GLY B 1 169 ? -9.984 45.75 -3.295 1 44.72 169 GLY B N 1
ATOM 4404 C CA . GLY B 1 169 ? -9.828 46.188 -1.922 1 44.72 169 GLY B CA 1
ATOM 4405 C C . GLY B 1 169 ? -9.219 45.156 -1.015 1 44.72 169 GLY B C 1
ATOM 4406 O O . GLY B 1 169 ? -7.996 45.094 -0.862 1 44.72 169 GLY B O 1
ATOM 4407 N N . SER B 1 170 ? -10.062 44.469 0.023 1 48.16 170 SER B N 1
ATOM 4408 C CA . SER B 1 170 ? -9.648 43.906 1.302 1 48.16 170 SER B CA 1
ATOM 4409 C C . SER B 1 170 ? -8.992 42.531 1.112 1 48.16 170 SER B C 1
ATOM 4411 O O . SER B 1 170 ? -9.562 41.656 0.474 1 48.16 170 SER B O 1
ATOM 4413 N N . PRO B 1 171 ? -7.688 42.5 1.224 1 53.81 171 PRO B N 1
ATOM 4414 C CA . PRO B 1 171 ? -6.984 41.219 1.214 1 53.81 171 PRO B CA 1
ATOM 4415 C C . PRO B 1 171 ? -7.766 40.094 1.918 1 53.81 171 PRO B C 1
ATOM 4417 O O . PRO B 1 171 ? -8.375 40.344 2.963 1 53.81 171 PRO B O 1
ATOM 4420 N N . ARG B 1 172 ? -8.07 38.906 1.269 1 67.19 172 ARG B N 1
ATOM 4421 C CA . ARG B 1 172 ? -8.852 37.812 1.832 1 67.19 172 ARG B CA 1
ATOM 4422 C C . ARG B 1 172 ? -8.047 37.031 2.871 1 67.19 172 ARG B C 1
ATOM 4424 O O . ARG B 1 172 ? -6.922 36.625 2.6 1 67.19 172 ARG B O 1
ATOM 4431 N N . PRO B 1 173 ? -8.484 37.094 4.191 1 77.75 173 PRO B N 1
ATOM 4432 C CA . PRO B 1 173 ? -7.785 36.406 5.27 1 77.75 173 PRO B CA 1
ATOM 4433 C C . PRO B 1 173 ? -7.641 34.906 5 1 77.75 173 PRO B C 1
ATOM 4435 O O . PRO B 1 173 ? -8.461 34.312 4.289 1 77.75 173 PRO B O 1
ATOM 4438 N N . LEU B 1 174 ? -6.516 34.469 5.344 1 88.06 174 LEU B N 1
ATOM 4439 C CA . LEU B 1 174 ? -6.332 33.031 5.387 1 88.06 174 LEU B CA 1
ATOM 4440 C C . LEU B 1 174 ? -6.75 32.469 6.742 1 88.06 174 LEU B C 1
ATOM 4442 O O . LEU B 1 174 ? -6.117 32.75 7.758 1 88.06 174 LEU B O 1
ATOM 4446 N N . ARG B 1 175 ? -7.848 31.766 6.785 1 94.25 175 ARG B N 1
ATOM 4447 C CA . ARG B 1 175 ? -8.359 31.109 7.984 1 94.25 175 ARG B CA 1
ATOM 4448 C C . ARG B 1 175 ? -8.203 29.594 7.891 1 94.25 175 ARG B C 1
ATOM 4450 O O . ARG B 1 175 ? -8.555 29 6.879 1 94.25 175 ARG B O 1
ATOM 4457 N N . CYS B 1 176 ? -7.605 29.016 8.945 1 96.88 176 CYS B N 1
ATOM 4458 C CA . CYS B 1 176 ? -7.305 27.594 8.875 1 96.88 176 CYS B CA 1
ATOM 4459 C C . CYS B 1 176 ? -7.727 26.891 10.156 1 96.88 176 CYS B C 1
ATOM 4461 O O . CYS B 1 176 ? -7.465 27.375 11.258 1 96.88 176 CYS B O 1
ATOM 4463 N N . VAL B 1 177 ? -8.469 25.812 10.023 1 98.69 177 VAL B N 1
ATOM 4464 C CA . VAL B 1 177 ? -8.523 24.828 11.102 1 98.69 177 VAL B CA 1
ATOM 4465 C C . VAL B 1 177 ? -7.344 23.859 10.984 1 98.69 177 VAL B C 1
ATOM 4467 O O . VAL B 1 177 ? -7.133 23.25 9.938 1 98.69 177 VAL B O 1
ATOM 4470 N N . VAL B 1 178 ? -6.543 23.75 12.039 1 98.81 178 VAL B N 1
ATOM 4471 C CA . VAL B 1 178 ? -5.348 22.906 11.992 1 98.81 178 VAL B CA 1
ATOM 4472 C C . VAL B 1 178 ? -5.488 21.75 12.984 1 98.81 178 VAL B C 1
ATOM 4474 O O . VAL B 1 178 ? -5.559 21.984 14.195 1 98.81 178 VAL B O 1
ATOM 4477 N N . LEU B 1 179 ? -5.574 20.547 12.406 1 98.62 179 LEU B N 1
ATOM 4478 C CA . LEU B 1 179 ? -5.641 19.328 13.211 1 98.62 179 LEU B CA 1
ATOM 4479 C C . LEU B 1 179 ? -4.242 18.812 13.516 1 98.62 179 LEU B C 1
ATOM 4481 O O . LEU B 1 179 ? -3.465 18.516 12.602 1 98.62 179 LEU B O 1
ATOM 4485 N N . GLY B 1 180 ? -3.938 18.703 14.797 1 97.19 180 GLY B N 1
ATOM 4486 C CA . GLY B 1 180 ? -2.688 18.109 15.242 1 97.19 180 GLY B CA 1
ATOM 4487 C C . GLY B 1 180 ? -2.887 16.875 16.078 1 97.19 180 GLY B C 1
ATOM 4488 O O . GLY B 1 180 ? -3.984 16.625 16.594 1 97.19 180 GLY B O 1
ATOM 4489 N N . THR B 1 181 ? -1.825 16.078 16.141 1 93.5 181 THR B N 1
ATOM 4490 C CA . THR B 1 181 ? -1.851 14.891 16.984 1 93.5 181 THR B CA 1
ATOM 4491 C C . THR B 1 181 ? -1.491 15.242 18.438 1 93.5 181 THR B C 1
ATOM 4493 O O . THR B 1 181 ? -1.188 16.406 18.734 1 93.5 181 THR B O 1
ATOM 4496 N N . ASN B 1 182 ? -1.766 14.344 19.312 1 84.88 182 ASN B N 1
ATOM 4497 C CA . ASN B 1 182 ? -1.315 14.445 20.703 1 84.88 182 ASN B CA 1
ATOM 4498 C C . ASN B 1 182 ? -0.291 13.367 21.031 1 84.88 182 ASN B C 1
ATOM 4500 O O . ASN B 1 182 ? -0.656 12.219 21.297 1 84.88 182 ASN B O 1
ATOM 4504 N N . HIS B 1 183 ? 0.952 13.711 21.141 1 74.5 183 HIS B N 1
ATOM 4505 C CA . HIS B 1 183 ? 2.002 12.734 21.422 1 74.5 183 HIS B CA 1
ATOM 4506 C C . HIS B 1 183 ? 2.096 12.43 22.906 1 74.5 183 HIS B C 1
ATOM 4508 O O . HIS B 1 183 ? 2.74 11.453 23.312 1 74.5 183 HIS B O 1
ATOM 4514 N N . PHE B 1 184 ? 1.563 13.188 23.766 1 68.25 184 PHE B N 1
ATOM 4515 C CA . PHE B 1 184 ? 1.899 13.141 25.188 1 68.25 184 PHE B CA 1
ATOM 4516 C C . PHE B 1 184 ? 0.718 12.633 26 1 68.25 184 PHE B C 1
ATOM 4518 O O . PHE B 1 184 ? 0.887 12.203 27.141 1 68.25 184 PHE B O 1
ATOM 4525 N N . THR B 1 185 ? -0.499 12.93 25.625 1 62.34 185 THR B N 1
ATOM 4526 C CA . THR B 1 185 ? -1.584 12.703 26.578 1 62.34 185 THR B CA 1
ATOM 4527 C C . THR B 1 185 ? -2.666 11.82 25.953 1 62.34 185 THR B C 1
ATOM 4529 O O . THR B 1 185 ? -2.805 11.758 24.734 1 62.34 185 THR B O 1
ATOM 4532 N N . ASN B 1 186 ? -3.029 10.805 26.938 1 58.59 186 ASN B N 1
ATOM 4533 C CA . ASN B 1 186 ? -4.281 10.133 26.625 1 58.59 186 ASN B CA 1
ATOM 4534 C C . ASN B 1 186 ? -5.48 11.055 26.828 1 58.59 186 ASN B C 1
ATOM 4536 O O . ASN B 1 186 ? -5.844 11.367 27.969 1 58.59 186 ASN B O 1
ATOM 4540 N N . LEU B 1 187 ? -5.688 12.055 26.141 1 62.38 187 LEU B N 1
ATOM 4541 C CA . LEU B 1 187 ? -6.723 13.062 26.328 1 62.38 187 LEU B CA 1
ATOM 4542 C C . LEU B 1 187 ? -8 12.672 25.594 1 62.38 187 LEU B C 1
ATOM 4544 O O . LEU B 1 187 ? -8.016 11.695 24.844 1 62.38 187 LEU B O 1
ATOM 4548 N N . PRO B 1 188 ? -8.969 13.734 25.781 1 65.12 188 PRO B N 1
ATOM 4549 C CA . PRO B 1 188 ? -10.219 13.617 25.031 1 65.12 188 PRO B CA 1
ATOM 4550 C C . PRO B 1 188 ? -9.984 13.344 23.547 1 65.12 188 PRO B C 1
ATOM 4552 O O . PRO B 1 188 ? -8.844 13.414 23.062 1 65.12 188 PRO B O 1
ATOM 4555 N N . LEU B 1 189 ? -11.148 13.078 22.844 1 80.06 189 LEU B N 1
ATOM 4556 C CA . LEU B 1 189 ? -11.195 12.742 21.422 1 80.06 189 LEU B CA 1
ATOM 4557 C C . LEU B 1 189 ? -10.625 13.883 20.578 1 80.06 189 LEU B C 1
ATOM 4559 O O . LEU B 1 189 ? -9.781 13.648 19.703 1 80.06 189 LEU B O 1
ATOM 4563 N N . ALA B 1 190 ? -10.977 15.188 20.891 1 93.81 190 ALA B N 1
ATOM 4564 C CA . ALA B 1 190 ? -10.516 16.391 20.219 1 93.81 190 ALA B CA 1
ATOM 4565 C C . ALA B 1 190 ? -10.789 17.641 21.047 1 93.81 190 ALA B C 1
ATOM 4567 O O . ALA B 1 190 ? -11.836 17.75 21.688 1 93.81 190 ALA B O 1
ATOM 4568 N N . CYS B 1 191 ? -9.797 18.625 21.125 1 94 191 CYS B N 1
ATOM 4569 C CA . CYS B 1 191 ? -10.016 19.797 21.969 1 94 191 CYS B CA 1
ATOM 4570 C C . CYS B 1 191 ? -9.438 21.047 21.344 1 94 191 CYS B C 1
ATOM 4572 O O . CYS B 1 191 ? -8.555 20.969 20.484 1 94 191 CYS B O 1
ATOM 4574 N N . LEU B 1 192 ? -9.984 22.172 21.797 1 95.94 192 LEU B N 1
ATOM 4575 C CA . LEU B 1 192 ? -9.617 23.5 21.328 1 95.94 192 LEU B CA 1
ATOM 4576 C C . LEU B 1 192 ? -8.664 24.172 22.297 1 95.94 192 LEU B C 1
ATOM 4578 O O . LEU B 1 192 ? -8.461 23.688 23.422 1 95.94 192 LEU B O 1
ATOM 4582 N N . SER B 1 193 ? -8.062 25.188 21.828 1 94.06 193 SER B N 1
ATOM 4583 C CA . SER B 1 193 ? -7.188 26.016 22.641 1 94.06 193 SER B CA 1
ATOM 4584 C C . SER B 1 193 ? -7.875 27.312 23.047 1 94.06 193 SER B C 1
ATOM 4586 O O . SER B 1 193 ? -8.586 27.922 22.25 1 94.06 193 SER B O 1
ATOM 4588 N N . THR B 1 194 ? -7.617 27.766 24.281 1 91.5 194 THR B N 1
ATOM 4589 C CA . THR B 1 194 ? -8.164 29.031 24.75 1 91.5 194 THR B CA 1
ATOM 4590 C C . THR B 1 194 ? -7.211 30.188 24.453 1 91.5 194 THR B C 1
ATOM 4592 O O . THR B 1 194 ? -7.539 31.344 24.703 1 91.5 194 THR B O 1
ATOM 4595 N N . ALA B 1 195 ? -6.027 29.828 23.969 1 93.19 195 ALA B N 1
ATOM 4596 C CA . ALA B 1 195 ? -5.051 30.859 23.656 1 93.19 195 ALA B CA 1
ATOM 4597 C C . ALA B 1 195 ? -5.609 31.844 22.625 1 93.19 195 ALA B C 1
ATOM 4599 O O . ALA B 1 195 ? -6.418 31.469 21.766 1 93.19 195 ALA B O 1
ATOM 4600 N N . THR B 1 196 ? -5.176 33.125 22.688 1 92.38 196 THR B N 1
ATOM 4601 C CA . THR B 1 196 ? -5.625 34.125 21.734 1 92.38 196 THR B CA 1
ATOM 4602 C C . THR B 1 196 ? -4.699 34.188 20.516 1 92.38 196 THR B C 1
ATOM 4604 O O . THR B 1 196 ? -5.074 34.688 19.453 1 92.38 196 THR B O 1
ATOM 4607 N N . ALA B 1 197 ? -3.506 33.719 20.75 1 94.88 197 ALA B N 1
ATOM 4608 C CA . ALA B 1 197 ? -2.525 33.625 19.656 1 94.88 197 ALA B CA 1
ATOM 4609 C C . ALA B 1 197 ? -1.444 32.594 19.984 1 94.88 197 ALA B C 1
ATOM 4611 O O . ALA B 1 197 ? -1.294 32.188 21.125 1 94.88 197 ALA B O 1
ATOM 4612 N N . TRP B 1 198 ? -0.801 32.156 19.016 1 96.44 198 TRP B N 1
ATOM 4613 C CA . TRP B 1 198 ? 0.369 31.297 19.125 1 96.44 198 TRP B CA 1
ATOM 4614 C C . TRP B 1 198 ? 1.628 32.031 18.672 1 96.44 198 TRP B C 1
ATOM 4616 O O . TRP B 1 198 ? 1.659 32.594 17.578 1 96.44 198 TRP B O 1
ATOM 4626 N N . ARG B 1 199 ? 2.627 31.984 19.484 1 94.81 199 ARG B N 1
ATOM 4627 C CA . ARG B 1 199 ? 3.855 32.719 19.188 1 94.81 199 ARG B CA 1
ATOM 4628 C C . ARG B 1 199 ? 4.848 31.844 18.438 1 94.81 199 ARG B C 1
ATOM 4630 O O . ARG B 1 199 ? 4.996 30.656 18.75 1 94.81 199 ARG B O 1
ATOM 4637 N N . THR B 1 200 ? 5.508 32.375 17.344 1 96.88 200 THR B N 1
ATOM 4638 C CA . THR B 1 200 ? 6.691 31.844 16.688 1 96.88 200 THR B CA 1
ATOM 4639 C C . THR B 1 200 ? 7.777 32.906 16.578 1 96.88 200 THR B C 1
ATOM 4641 O O . THR B 1 200 ? 7.539 34.094 16.875 1 96.88 200 THR B O 1
ATOM 4644 N N . PRO B 1 201 ? 8.969 32.531 16.141 1 97.19 201 PRO B N 1
ATOM 4645 C CA . PRO B 1 201 ? 10 33.562 15.922 1 97.19 201 PRO B CA 1
ATOM 4646 C C . PRO B 1 201 ? 9.586 34.594 14.875 1 97.19 201 PRO B C 1
ATOM 4648 O O . PRO B 1 201 ? 10.164 35.688 14.805 1 97.19 201 PRO B O 1
ATOM 4651 N N . LEU B 1 202 ? 8.555 34.312 14.086 1 96.56 202 LEU B N 1
ATOM 4652 C CA . LEU B 1 202 ? 8.125 35.219 13.016 1 96.56 202 LEU B CA 1
ATOM 4653 C C . LEU B 1 202 ? 6.988 36.094 13.484 1 96.56 202 LEU B C 1
ATOM 4655 O O . LEU B 1 202 ? 6.512 36.938 12.734 1 96.56 202 LEU B O 1
ATOM 4659 N N . GLY B 1 203 ? 6.547 35.875 14.734 1 95 203 GLY B N 1
ATOM 4660 C CA . GLY B 1 203 ? 5.465 36.688 15.281 1 95 203 GLY B CA 1
ATOM 4661 C C . GLY B 1 203 ? 4.309 35.844 15.805 1 95 203 GLY B C 1
ATOM 4662 O O . GLY B 1 203 ? 4.395 34.625 15.844 1 95 203 GLY B O 1
ATOM 4663 N N . ASP B 1 204 ? 3.271 36.562 16.203 1 93.75 204 ASP B N 1
ATOM 4664 C CA . ASP B 1 204 ? 2.098 35.906 16.766 1 93.75 204 ASP B CA 1
ATOM 4665 C C . ASP B 1 204 ? 1.081 35.562 15.68 1 93.75 204 ASP B C 1
ATOM 4667 O O . ASP B 1 204 ? 0.827 36.375 14.781 1 93.75 204 ASP B O 1
ATOM 4671 N N . VAL B 1 205 ? 0.56 34.406 15.695 1 95.44 205 VAL B N 1
ATOM 4672 C CA . VAL B 1 205 ? -0.544 33.969 14.836 1 95.44 205 VAL B CA 1
ATOM 4673 C C . VAL B 1 205 ? -1.849 33.969 15.633 1 95.44 205 VAL B C 1
ATOM 4675 O O . VAL B 1 205 ? -2.025 33.188 16.547 1 95.44 205 VAL B O 1
ATOM 4678 N N . PRO B 1 206 ? -2.748 34.844 15.328 1 94.75 206 PRO B N 1
ATOM 4679 C CA . PRO B 1 206 ? -4 34.906 16.078 1 94.75 206 PRO B CA 1
ATOM 4680 C C . PRO B 1 206 ? -4.836 33.625 15.977 1 94.75 206 PRO B C 1
ATOM 4682 O O . PRO B 1 206 ? -4.855 33 14.922 1 94.75 206 PRO B O 1
ATOM 4685 N N . VAL B 1 207 ? -5.508 33.281 17.031 1 95.75 207 VAL B N 1
ATOM 4686 C CA . VAL B 1 207 ? -6.523 32.25 16.984 1 95.75 207 VAL B CA 1
ATOM 4687 C C . VAL B 1 207 ? -7.832 32.812 16.453 1 95.75 207 VAL B C 1
ATOM 4689 O O . VAL B 1 207 ? -8.234 33.906 16.812 1 95.75 207 VAL B O 1
ATOM 4692 N N . ASP B 1 208 ? -8.422 32.094 15.523 1 94.94 208 ASP B N 1
ATOM 4693 C CA . ASP B 1 208 ? -9.672 32.5 14.898 1 94.94 208 ASP B CA 1
ATOM 4694 C C . ASP B 1 208 ? -10.852 32.312 15.852 1 94.94 208 ASP B C 1
ATOM 4696 O O . ASP B 1 208 ? -11.344 31.188 16.016 1 94.94 208 ASP B O 1
ATOM 4700 N N . ALA B 1 209 ? -11.336 33.344 16.406 1 90.94 209 ALA B N 1
ATOM 4701 C CA . ALA B 1 209 ? -12.375 33.281 17.422 1 90.94 209 ALA B CA 1
ATOM 4702 C C . ALA B 1 209 ? -13.68 32.719 16.844 1 90.94 209 ALA B C 1
ATOM 4704 O O . ALA B 1 209 ? -14.406 32 17.516 1 90.94 209 ALA B O 1
ATOM 4705 N N . ASP B 1 210 ? -14.008 33.094 15.625 1 93.12 210 ASP B N 1
ATOM 4706 C CA . ASP B 1 210 ? -15.234 32.625 14.977 1 93.12 210 ASP B CA 1
ATOM 4707 C C . ASP B 1 210 ? -15.188 31.109 14.742 1 93.12 210 ASP B C 1
ATOM 4709 O O . ASP B 1 210 ? -16.172 30.406 15.008 1 93.12 210 ASP B O 1
ATOM 4713 N N . LEU B 1 211 ? -14.086 30.672 14.273 1 96.62 211 LEU B N 1
ATOM 4714 C CA . LEU B 1 211 ? -13.93 29.234 14.039 1 96.62 211 LEU B CA 1
ATOM 4715 C C . LEU B 1 211 ? -13.961 28.469 15.352 1 96.62 211 LEU B C 1
ATOM 4717 O O . LEU B 1 211 ? -14.594 27.406 15.453 1 96.62 211 LEU B O 1
ATOM 4721 N N . ASN B 1 212 ? -13.281 28.953 16.312 1 96.31 212 ASN B N 1
ATOM 4722 C CA . ASN B 1 212 ? -13.305 28.312 17.625 1 96.31 212 ASN B CA 1
ATOM 4723 C C . ASN B 1 212 ? -14.727 28.219 18.172 1 96.31 212 ASN B C 1
ATOM 4725 O O . ASN B 1 212 ? -15.109 27.172 18.719 1 96.31 212 ASN B O 1
ATOM 4729 N N . ALA B 1 213 ? -15.445 29.297 18.031 1 95 213 ALA B N 1
ATOM 4730 C CA . ALA B 1 213 ? -16.828 29.312 18.516 1 95 213 ALA B CA 1
ATOM 4731 C C . ALA B 1 213 ? -17.672 28.297 17.766 1 95 213 ALA B C 1
ATOM 4733 O O . ALA B 1 213 ? -18.484 27.578 18.375 1 95 213 ALA B O 1
ATOM 4734 N N . ALA B 1 214 ? -17.531 28.25 16.469 1 97.19 214 ALA B N 1
ATOM 4735 C CA . ALA B 1 214 ? -18.281 27.281 15.656 1 97.19 214 ALA B CA 1
ATOM 4736 C C . ALA B 1 214 ? -17.953 25.859 16.062 1 97.19 214 ALA B C 1
ATOM 4738 O O . ALA B 1 214 ? -18.859 25.016 16.172 1 97.19 214 ALA B O 1
ATOM 4739 N N . LEU B 1 215 ? -16.656 25.578 16.328 1 98.19 215 LEU B N 1
ATOM 4740 C CA . LEU B 1 215 ? -16.219 24.25 16.719 1 98.19 215 LEU B CA 1
ATOM 4741 C C . LEU B 1 215 ? -16.75 23.891 18.109 1 98.19 215 LEU B C 1
ATOM 4743 O O . LEU B 1 215 ? -17.172 22.766 18.359 1 98.19 215 LEU B O 1
ATOM 4747 N N . GLN B 1 216 ? -16.734 24.828 18.969 1 96.5 216 GLN B N 1
ATOM 4748 C CA . GLN B 1 216 ? -17.281 24.609 20.297 1 96.5 216 GLN B CA 1
ATOM 4749 C C . GLN B 1 216 ? -18.766 24.297 20.234 1 96.5 216 GLN B C 1
ATOM 4751 O O . GLN B 1 216 ? -19.266 23.438 20.984 1 96.5 216 GLN B O 1
ATOM 4756 N N . GLN B 1 217 ? -19.484 24.984 19.391 1 96.75 217 GLN B N 1
ATOM 4757 C CA . GLN B 1 217 ? -20.906 24.766 19.219 1 96.75 217 GLN B CA 1
ATOM 4758 C C . GLN B 1 217 ? -21.188 23.344 18.719 1 96.75 217 GLN B C 1
ATOM 4760 O O . GLN B 1 217 ? -22.234 22.766 19 1 96.75 217 GLN B O 1
ATOM 4765 N N . GLN B 1 218 ? -20.203 22.828 18.016 1 97.19 218 GLN B N 1
ATOM 4766 C CA . GLN B 1 218 ? -20.344 21.484 17.5 1 97.19 218 GLN B CA 1
ATOM 4767 C C . GLN B 1 218 ? -19.938 20.438 18.547 1 97.19 218 GLN B C 1
ATOM 4769 O O . GLN B 1 218 ? -19.953 19.25 18.281 1 97.19 218 GLN B O 1
ATOM 4774 N N . GLY B 1 219 ? -19.453 20.891 19.672 1 95.31 219 GLY B N 1
ATOM 4775 C CA . GLY B 1 219 ? -19.281 19.969 20.781 1 95.31 219 GLY B CA 1
ATOM 4776 C C . GLY B 1 219 ? -17.828 19.797 21.188 1 95.31 219 GLY B C 1
ATOM 4777 O O . GLY B 1 219 ? -17.5 18.969 22.047 1 95.31 219 GLY B O 1
ATOM 4778 N N . LEU B 1 220 ? -16.906 20.484 20.578 1 96.31 220 LEU B N 1
ATOM 4779 C CA . LEU B 1 220 ? -15.5 20.328 20.953 1 96.31 220 LEU B CA 1
ATOM 4780 C C . LEU B 1 220 ? -15.18 21.156 22.203 1 96.31 220 LEU B C 1
ATOM 4782 O O . LEU B 1 220 ? -15.438 22.359 22.25 1 96.31 220 LEU B O 1
ATOM 4786 N N . PRO B 1 221 ? -14.578 20.5 23.172 1 93.81 221 PRO B N 1
ATOM 4787 C CA . PRO B 1 221 ? -14.258 21.219 24.406 1 93.81 221 PRO B CA 1
ATOM 4788 C C . PRO B 1 221 ? -12.945 21.984 24.328 1 93.81 221 PRO B C 1
ATOM 4790 O O . PRO B 1 221 ? -12.117 21.703 23.453 1 93.81 221 PRO B O 1
ATOM 4793 N N . PHE B 1 222 ? -12.797 22.922 25.234 1 91.31 222 PHE B N 1
ATOM 4794 C CA . PHE B 1 222 ? -11.523 23.609 25.406 1 91.31 222 PHE B CA 1
ATOM 4795 C C . PHE B 1 222 ? -10.641 22.859 26.391 1 91.31 222 PHE B C 1
ATOM 4797 O O . PHE B 1 222 ? -11.117 22.375 27.422 1 91.31 222 PHE B O 1
ATOM 4804 N N . ASN B 1 223 ? -9.453 22.625 26.016 1 89.19 223 ASN B N 1
ATOM 4805 C CA . ASN B 1 223 ? -8.414 22.047 26.875 1 89.19 223 ASN B CA 1
ATOM 4806 C C . ASN B 1 223 ? -7.02 22.438 26.391 1 89.19 223 ASN B C 1
ATOM 4808 O O . ASN B 1 223 ? -6.57 21.953 25.344 1 89.19 223 ASN B O 1
ATOM 4812 N N . ASP B 1 224 ? -6.285 23.141 27.156 1 87.69 224 ASP B N 1
ATOM 4813 C CA . ASP B 1 224 ? -5.016 23.688 26.672 1 87.69 224 ASP B CA 1
ATOM 4814 C C . ASP B 1 224 ? -3.865 22.719 26.953 1 87.69 224 ASP B C 1
ATOM 4816 O O . ASP B 1 224 ? -2.768 22.891 26.422 1 87.69 224 ASP B O 1
ATOM 4820 N N . THR B 1 225 ? -4.043 21.734 27.734 1 83.12 225 THR B N 1
ATOM 4821 C CA . THR B 1 225 ? -2.971 20.859 28.188 1 83.12 225 THR B CA 1
ATOM 4822 C C . THR B 1 225 ? -2.25 20.234 27 1 83.12 225 THR B C 1
ATOM 4824 O O . THR B 1 225 ? -1.032 20.375 26.859 1 83.12 225 THR B O 1
ATOM 4827 N N . PRO B 1 226 ? -2.955 19.641 26.094 1 87.62 226 PRO B N 1
ATOM 4828 C CA . PRO B 1 226 ? -2.232 19.062 24.953 1 87.62 226 PRO B CA 1
ATOM 4829 C C . PRO B 1 226 ? -1.607 20.125 24.047 1 87.62 226 PRO B C 1
ATOM 4831 O O . PRO B 1 226 ? -0.533 19.906 23.484 1 87.62 226 PRO B O 1
ATOM 4834 N N . HIS B 1 227 ? -2.24 21.234 23.922 1 91.25 227 HIS B N 1
ATOM 4835 C CA . HIS B 1 227 ? -1.749 22.297 23.047 1 91.25 227 HIS B CA 1
ATOM 4836 C C . HIS B 1 227 ? -0.425 22.859 23.547 1 91.25 227 HIS B C 1
ATOM 4838 O O . HIS B 1 227 ? 0.44 23.219 22.75 1 91.25 227 HIS B O 1
ATOM 4844 N N . ASN B 1 228 ? -0.252 22.859 24.812 1 86.69 228 ASN B N 1
ATOM 4845 C CA . ASN B 1 228 ? 0.912 23.484 25.422 1 86.69 228 ASN B CA 1
ATOM 4846 C C . ASN B 1 228 ? 2.154 22.609 25.312 1 86.69 228 ASN B C 1
ATOM 4848 O O . ASN B 1 228 ? 3.277 23.094 25.469 1 86.69 228 ASN B O 1
ATOM 4852 N N . LEU B 1 229 ? 1.948 21.375 25.016 1 84.75 229 LEU B N 1
ATOM 4853 C CA . LEU B 1 229 ? 3.08 20.453 24.969 1 84.75 229 LEU B CA 1
ATOM 4854 C C . LEU B 1 229 ? 3.336 19.984 23.547 1 84.75 229 LEU B C 1
ATOM 4856 O O . LEU B 1 229 ? 4.445 19.547 23.219 1 84.75 229 LEU B O 1
ATOM 4860 N N . GLU B 1 230 ? 2.383 20.062 22.734 1 90.75 230 GLU B N 1
ATOM 4861 C CA . GLU B 1 230 ? 2.404 19.406 21.422 1 90.75 230 GLU B CA 1
ATOM 4862 C C . GLU B 1 230 ? 2.961 20.344 20.359 1 90.75 230 GLU B C 1
ATOM 4864 O O . GLU B 1 230 ? 2.629 21.531 20.328 1 90.75 230 GLU B O 1
ATOM 4869 N N . HIS B 1 231 ? 3.748 19.781 19.422 1 94.88 231 HIS B N 1
ATOM 4870 C CA . HIS B 1 231 ? 4.414 20.594 18.422 1 94.88 231 HIS B CA 1
ATOM 4871 C C . HIS B 1 231 ? 3.75 20.453 17.047 1 94.88 231 HIS B C 1
ATOM 4873 O O . HIS B 1 231 ? 4.035 21.219 16.141 1 94.88 231 HIS B O 1
ATOM 4879 N N . SER B 1 232 ? 2.869 19.484 16.844 1 97.06 232 SER B N 1
ATOM 4880 C CA . SER B 1 232 ? 2.391 19.109 15.516 1 97.06 232 SER B CA 1
ATOM 4881 C C . SER B 1 232 ? 1.73 20.297 14.812 1 97.06 232 SER B C 1
ATOM 4883 O O . SER B 1 232 ? 1.988 20.547 13.633 1 97.06 232 SER B O 1
ATOM 4885 N N . ILE B 1 233 ? 0.889 21.109 15.492 1 98.19 233 ILE B N 1
ATOM 4886 C CA . ILE B 1 233 ? 0.228 22.281 14.93 1 98.19 233 ILE B CA 1
ATOM 4887 C C . ILE B 1 233 ? 1.227 23.422 14.82 1 98.19 233 ILE B C 1
ATOM 4889 O O . ILE B 1 233 ? 1.313 24.078 13.773 1 98.19 233 ILE B O 1
ATOM 4893 N N . GLU B 1 234 ? 2.018 23.625 15.859 1 97.81 234 GLU B N 1
ATOM 4894 C CA . GLU B 1 234 ? 3 24.703 15.922 1 97.81 234 GLU B CA 1
ATOM 4895 C C . GLU B 1 234 ? 3.945 24.672 14.727 1 97.81 234 GLU B C 1
ATOM 4897 O O . GLU B 1 234 ? 4.246 25.703 14.125 1 97.81 234 GLU B O 1
ATOM 4902 N N . ASN B 1 235 ? 4.375 23.484 14.359 1 98.06 235 ASN B N 1
ATOM 4903 C CA . ASN B 1 235 ? 5.387 23.297 13.32 1 98.06 235 ASN B CA 1
ATOM 4904 C C . ASN B 1 235 ? 4.871 23.734 11.953 1 98.06 235 ASN B C 1
ATOM 4906 O O . ASN B 1 235 ? 5.652 23.891 11.008 1 98.06 235 ASN B O 1
ATOM 4910 N N . GLN B 1 236 ? 3.555 24 11.789 1 98.31 236 GLN B N 1
ATOM 4911 C CA . GLN B 1 236 ? 2.996 24.438 10.523 1 98.31 236 GLN B CA 1
ATOM 4912 C C . GLN B 1 236 ? 3.045 25.969 10.398 1 98.31 236 GLN B C 1
ATOM 4914 O O . GLN B 1 236 ? 3.055 26.5 9.289 1 98.31 236 GLN B O 1
ATOM 4919 N N . LEU B 1 237 ? 3.074 26.688 11.508 1 97.94 237 LEU B N 1
ATOM 4920 C CA . LEU B 1 237 ? 2.824 28.109 11.586 1 97.94 237 LEU B CA 1
ATOM 4921 C C . LEU B 1 237 ? 3.898 28.891 10.828 1 97.94 237 LEU B C 1
ATOM 4923 O O . LEU B 1 237 ? 3.586 29.812 10.062 1 97.94 237 LEU B O 1
ATOM 4927 N N . PRO B 1 238 ? 5.191 28.484 11.016 1 97.75 238 PRO B N 1
ATOM 4928 C CA . PRO B 1 238 ? 6.211 29.234 10.273 1 97.75 238 PRO B CA 1
ATOM 4929 C C . PRO B 1 238 ? 5.988 29.203 8.766 1 97.75 238 PRO B C 1
ATOM 4931 O O . PRO B 1 238 ? 6.199 30.203 8.078 1 97.75 238 PRO B O 1
ATOM 4934 N N . PHE B 1 239 ? 5.586 28.094 8.211 1 97.44 239 PHE B N 1
ATOM 4935 C CA . PHE B 1 239 ? 5.316 27.984 6.777 1 97.44 239 PHE B CA 1
ATOM 4936 C C . PHE B 1 239 ? 4.164 28.906 6.379 1 97.44 239 PHE B C 1
ATOM 4938 O O . PHE B 1 239 ? 4.242 29.609 5.371 1 97.44 239 PHE B O 1
ATOM 4945 N N . PHE B 1 240 ? 3.047 28.875 7.16 1 95.12 240 PHE B N 1
ATOM 4946 C CA . PHE B 1 240 ? 1.922 29.766 6.906 1 95.12 240 PHE B CA 1
ATOM 4947 C C . PHE B 1 240 ? 2.389 31.219 6.836 1 95.12 240 PHE B C 1
ATOM 4949 O O . PHE B 1 240 ? 2.098 31.922 5.867 1 95.12 240 PHE B O 1
ATOM 4956 N N . GLN B 1 241 ? 3.072 31.609 7.844 1 94.62 241 GLN B N 1
ATOM 4957 C CA . GLN B 1 241 ? 3.512 33 7.984 1 94.62 241 GLN B CA 1
ATOM 4958 C C . GLN B 1 241 ? 4.422 33.406 6.832 1 94.62 241 GLN B C 1
ATOM 4960 O O . GLN B 1 241 ? 4.234 34.469 6.227 1 94.62 241 GLN B O 1
ATOM 4965 N N . HIS B 1 242 ? 5.32 32.531 6.5 1 94.06 242 HIS B N 1
ATOM 4966 C CA . HIS B 1 242 ? 6.297 32.844 5.461 1 94.06 242 HIS B CA 1
ATOM 4967 C C . HIS B 1 242 ? 5.637 32.906 4.09 1 94.06 242 HIS B C 1
ATOM 4969 O O . HIS B 1 242 ? 5.945 33.812 3.295 1 94.06 242 HIS B O 1
ATOM 4975 N N . VAL B 1 243 ? 4.777 31.984 3.768 1 92.12 243 VAL B N 1
ATOM 4976 C CA . VAL B 1 243 ? 4.07 31.969 2.49 1 92.12 243 VAL B CA 1
ATOM 4977 C C . VAL B 1 243 ? 3.232 33.219 2.334 1 92.12 243 VAL B C 1
ATOM 4979 O O . VAL B 1 243 ? 3.199 33.844 1.258 1 92.12 243 VAL B O 1
ATOM 4982 N N . LEU B 1 244 ? 2.557 33.625 3.361 1 86.88 244 LEU B N 1
ATOM 4983 C CA . LEU B 1 244 ? 1.729 34.844 3.316 1 86.88 244 LEU B CA 1
ATOM 4984 C C . LEU B 1 244 ? 2.584 36.062 3.078 1 86.88 244 LEU B C 1
ATOM 4986 O O . LEU B 1 244 ? 2.164 37 2.377 1 86.88 244 LEU B O 1
ATOM 4990 N N . GLU B 1 245 ? 3.752 36.062 3.674 1 84.19 245 GLU B N 1
ATOM 4991 C CA . GLU B 1 245 ? 4.672 37.188 3.492 1 84.19 245 GLU B CA 1
ATOM 4992 C C . GLU B 1 245 ? 5.156 37.281 2.047 1 84.19 245 GLU B C 1
ATOM 4994 O O . GLU B 1 245 ? 5.492 38.375 1.563 1 84.19 245 GLU B O 1
ATOM 4999 N N . SER B 1 246 ? 5.16 36.188 1.414 1 81.31 246 SER B N 1
ATOM 5000 C CA . SER B 1 246 ? 5.797 36.094 0.105 1 81.31 246 SER B CA 1
ATOM 5001 C C . SER B 1 246 ? 4.797 36.344 -1.017 1 81.31 246 SER B C 1
ATOM 5003 O O . SER B 1 246 ? 5.176 36.438 -2.188 1 81.31 246 SER B O 1
ATOM 5005 N N . VAL B 1 247 ? 3.586 36.469 -0.73 1 79.75 247 VAL B N 1
ATOM 5006 C CA . VAL B 1 247 ? 2.574 36.719 -1.748 1 79.75 247 VAL B CA 1
ATOM 5007 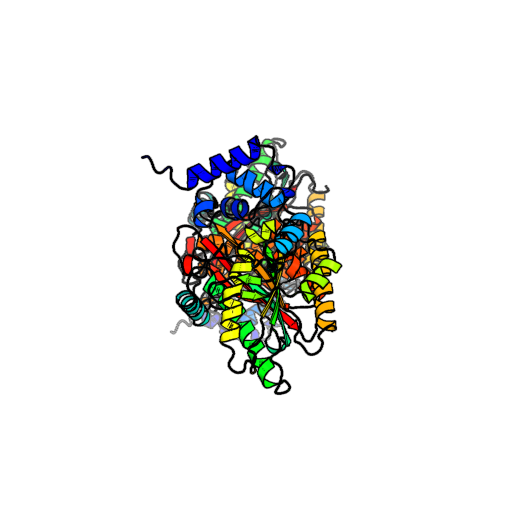C C . VAL B 1 247 ? 2.428 38.25 -1.961 1 79.75 247 VAL B C 1
ATOM 5009 O O . VAL B 1 247 ? 2.305 39 -0.997 1 79.75 247 VAL B O 1
ATOM 5012 N N . PRO B 1 248 ? 3.053 38.906 -3.314 1 64.31 248 PRO B N 1
ATOM 5013 C CA . PRO B 1 248 ? 3.207 40.312 -3.631 1 64.31 248 PRO B CA 1
ATOM 5014 C C . PRO B 1 248 ? 1.974 41.156 -3.266 1 64.31 248 PRO B C 1
ATOM 5016 O O . PRO B 1 248 ? 2.09 42.344 -2.955 1 64.31 248 PRO B O 1
ATOM 5019 N N . ASN B 1 249 ? 0.773 41.219 -3.377 1 55.31 249 ASN B N 1
ATOM 5020 C CA . ASN B 1 249 ? -0.323 42.188 -3.227 1 55.31 249 ASN B CA 1
ATOM 5021 C C . ASN B 1 249 ? -1.162 41.875 -1.988 1 55.31 249 ASN B C 1
ATOM 5023 O O . ASN B 1 249 ? -2.338 41.531 -2.102 1 55.31 249 ASN B O 1
ATOM 5027 N N . PRO B 1 250 ? -0.253 41.688 -0.936 1 51.66 250 PRO B N 1
ATOM 5028 C CA . PRO B 1 250 ? -1.188 41.625 0.189 1 51.66 250 PRO B CA 1
ATOM 5029 C C . PRO B 1 250 ? -1.957 42.906 0.405 1 51.66 250 PRO B C 1
ATOM 5031 O O . PRO B 1 250 ? -1.47 44 0.048 1 51.66 250 PRO B O 1
ATOM 5034 N N . GLY B 1 251 ? -2.977 43.094 -0.195 1 43.34 251 GLY B N 1
ATOM 5035 C CA . GLY B 1 251 ? -3.486 44.406 0.1 1 43.34 251 GLY B CA 1
ATOM 5036 C C . GLY B 1 251 ? -2.793 45.062 1.278 1 43.34 251 GLY B C 1
ATOM 5037 O O . GLY B 1 251 ? -1.904 44.469 1.893 1 43.34 251 GLY B O 1
ATOM 5038 N N . HIS B 1 252 ? -2.93 46.469 1.429 1 40.97 252 HIS B N 1
ATOM 5039 C CA . HIS B 1 252 ? -2.35 47.344 2.439 1 40.97 252 HIS B CA 1
ATOM 5040 C C . HIS B 1 252 ? -2.197 46.625 3.773 1 40.97 252 HIS B C 1
ATOM 5042 O O . HIS B 1 252 ? -1.445 47.062 4.645 1 40.97 252 HIS B O 1
ATOM 5048 N N . TYR B 1 253 ? -3.08 45.719 4.098 1 40.72 253 TYR B N 1
ATOM 5049 C CA . TYR B 1 253 ? -3.121 45.219 5.465 1 40.72 253 TYR B CA 1
ATOM 5050 C C . TYR B 1 253 ? -2.645 43.781 5.52 1 40.72 253 TYR B C 1
ATOM 5052 O O . TYR B 1 253 ? -2.822 43.094 6.531 1 40.72 253 TYR B O 1
ATOM 5060 N N . GLY B 1 254 ? -1.718 43.406 4.523 1 52.22 254 GLY B N 1
ATOM 5061 C CA . GLY B 1 254 ? -1.207 42.031 4.527 1 52.22 254 GLY B CA 1
ATOM 5062 C C . GLY B 1 254 ? -2.287 41 4.742 1 52.22 254 GLY B C 1
ATOM 5063 O O . GLY B 1 254 ? -3.381 41.312 5.215 1 52.22 254 GLY B O 1
ATOM 5064 N N . ARG B 1 255 ? -2.375 39.812 4.102 1 58.38 255 ARG B N 1
ATOM 5065 C CA . ARG B 1 255 ? -3.406 38.812 4.32 1 58.38 255 ARG B CA 1
ATOM 5066 C C . ARG B 1 255 ? -3.344 38.25 5.742 1 58.38 255 ARG B C 1
ATOM 5068 O O . ARG B 1 255 ? -2.326 37.688 6.156 1 58.38 255 ARG B O 1
ATOM 5075 N N . PRO B 1 256 ? -4.355 38.688 6.633 1 79.88 256 PRO B N 1
ATOM 5076 C CA . PRO B 1 256 ? -4.293 38.156 8 1 79.88 256 PRO B CA 1
ATOM 5077 C C . PRO B 1 256 ? -4.449 36.656 8.062 1 79.88 256 PRO B C 1
ATOM 5079 O O . PRO B 1 256 ? -5.133 36.062 7.223 1 79.88 256 PRO B O 1
ATOM 5082 N N . LEU B 1 257 ? -3.535 36.031 8.703 1 90.38 257 LEU B N 1
ATOM 5083 C CA . LEU B 1 257 ? -3.607 34.625 9.039 1 90.38 257 LEU B CA 1
ATOM 5084 C C . LEU B 1 257 ? -4.227 34.406 10.414 1 90.38 257 LEU B C 1
ATOM 5086 O O . LEU B 1 257 ? -3.877 35.125 11.367 1 90.38 257 LEU B O 1
ATOM 5090 N N . SER B 1 258 ? -5.211 33.625 10.5 1 94.56 258 SER B N 1
ATOM 5091 C CA . SER B 1 258 ? -5.711 33.156 11.789 1 94.56 258 SER B CA 1
ATOM 5092 C C . SER B 1 258 ? -5.941 31.641 11.758 1 94.56 258 SER B C 1
ATOM 5094 O O . SER B 1 258 ? -6.211 31.062 10.703 1 94.56 258 SER B O 1
ATOM 5096 N N . ILE B 1 259 ? -5.805 31 12.93 1 97.56 259 ILE B N 1
ATOM 5097 C CA . ILE B 1 259 ? -5.926 29.547 12.969 1 97.56 259 ILE B CA 1
ATOM 5098 C C . ILE B 1 259 ? -6.879 29.141 14.086 1 97.56 259 ILE B C 1
ATOM 5100 O O . ILE B 1 259 ? -7.082 29.891 15.047 1 97.56 259 ILE B O 1
ATOM 5104 N N . ALA B 1 260 ? -7.531 28.062 13.961 1 98.25 260 ALA B N 1
ATOM 5105 C CA . ALA B 1 260 ? -8.203 27.312 15.023 1 98.25 260 ALA B CA 1
ATOM 5106 C C . ALA B 1 260 ? -7.527 25.969 15.266 1 98.25 260 ALA B C 1
ATOM 5108 O O . AL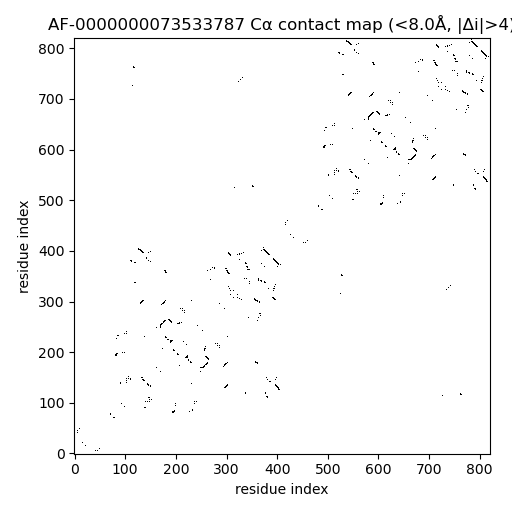A B 1 260 ? -7.793 25 14.562 1 98.25 260 ALA B O 1
ATOM 5109 N N . PRO B 1 261 ? -6.672 25.922 16.281 1 98.12 261 PRO B N 1
ATOM 5110 C CA . PRO B 1 261 ? -5.973 24.656 16.562 1 98.12 261 PRO B CA 1
ATOM 5111 C C . PRO B 1 261 ? -6.875 23.609 17.203 1 98.12 261 PRO B C 1
ATOM 5113 O O . PRO B 1 261 ? -7.59 23.922 18.156 1 98.12 261 PRO B O 1
ATOM 5116 N N . VAL B 1 262 ? -6.891 22.438 16.688 1 97.81 262 VAL B N 1
ATOM 5117 C CA . VAL B 1 262 ? -7.629 21.312 17.25 1 97.81 262 VAL B CA 1
ATOM 5118 C C . VAL B 1 262 ? -6.676 20.156 17.516 1 97.81 262 VAL B C 1
ATOM 5120 O O . VAL B 1 262 ? -6.133 19.562 16.578 1 97.81 262 VAL B O 1
ATOM 5123 N N . CYS B 1 263 ? -6.469 19.844 18.75 1 96.06 263 CYS B N 1
ATOM 5124 C CA . CYS B 1 263 ? -5.695 18.656 19.109 1 96.06 263 CYS B CA 1
ATOM 5125 C C . CYS B 1 263 ? -6.562 17.406 19.094 1 96.06 263 CYS B C 1
ATOM 5127 O O . CYS B 1 263 ? -7.59 17.344 19.781 1 96.06 263 CYS B O 1
ATOM 5129 N N . VAL B 1 264 ? -6.141 16.438 18.297 1 95.88 264 VAL B N 1
ATOM 5130 C CA . VAL B 1 264 ? -6.926 15.219 18.141 1 95.88 264 VAL B CA 1
ATOM 5131 C C . VAL B 1 264 ? -6.227 14.055 18.828 1 95.88 264 VAL B C 1
ATOM 5133 O O . VAL B 1 264 ? -5.094 13.711 18.484 1 95.88 264 VAL B O 1
ATOM 5136 N N . GLY B 1 265 ? -6.902 13.477 19.828 1 91.62 265 GLY B N 1
ATOM 5137 C CA . GLY B 1 265 ? -6.395 12.305 20.516 1 91.62 265 GLY B CA 1
ATOM 5138 C C . GLY B 1 265 ? -6.816 10.992 19.875 1 91.62 265 GLY B C 1
ATOM 5139 O O . GLY B 1 265 ? -7.098 10.953 18.672 1 91.62 265 GLY B O 1
ATOM 5140 N N . TRP B 1 266 ? -6.754 9.977 20.641 1 90.81 266 TRP B N 1
ATOM 5141 C CA . TRP B 1 266 ? -7.129 8.648 20.156 1 90.81 266 TRP B CA 1
ATOM 5142 C C . TRP B 1 266 ? -8.648 8.531 20.031 1 90.81 266 TRP B C 1
ATOM 5144 O O . TRP B 1 266 ? -9.352 8.406 21.031 1 90.81 266 TRP B O 1
ATOM 5154 N N . LEU B 1 267 ? -9.102 8.516 18.828 1 91.5 267 LEU B N 1
ATOM 5155 C CA . LEU B 1 267 ? -10.539 8.43 18.578 1 91.5 267 LEU B CA 1
ATOM 5156 C C . LEU B 1 267 ? -11.031 7 18.734 1 91.5 267 LEU B C 1
ATOM 5158 O O . LEU B 1 267 ? -12.164 6.773 19.172 1 91.5 267 LEU B O 1
ATOM 5162 N N . GLY B 1 268 ? -10.25 6.035 18.297 1 88.75 268 GLY B N 1
ATOM 5163 C CA . GLY B 1 268 ? -10.508 4.641 18.609 1 88.75 268 GLY B CA 1
ATOM 5164 C C . GLY B 1 268 ? -11.32 3.926 17.547 1 88.75 268 GLY B C 1
ATOM 5165 O O . GLY B 1 268 ? -11.312 2.695 17.484 1 88.75 268 GLY B O 1
ATOM 5166 N N . SER B 1 269 ? -12.039 4.742 16.688 1 93.5 269 SER B N 1
ATOM 5167 C CA . SER B 1 269 ? -12.844 4.059 15.68 1 93.5 269 SER B CA 1
ATOM 5168 C C . SER B 1 269 ? -13.117 4.965 14.484 1 93.5 269 SER B C 1
ATOM 5170 O O . SER B 1 269 ? -13 6.188 14.578 1 93.5 269 SER B O 1
ATOM 5172 N N . ALA B 1 270 ? -13.5 4.281 13.438 1 95.5 270 ALA B N 1
ATOM 5173 C CA . ALA B 1 270 ? -13.898 5.02 12.242 1 95.5 270 ALA B CA 1
ATOM 5174 C C . ALA B 1 270 ? -15.141 5.859 12.5 1 95.5 270 ALA B C 1
ATOM 5176 O O . ALA B 1 270 ? -15.289 6.949 11.945 1 95.5 270 ALA B O 1
ATOM 5177 N N . GLN B 1 271 ? -16 5.34 13.289 1 96.31 271 GLN B N 1
ATOM 5178 C CA . GLN B 1 271 ? -17.234 6.055 13.625 1 96.31 271 GLN B CA 1
ATOM 5179 C C . GLN B 1 271 ? -16.922 7.371 14.336 1 96.31 271 GLN B C 1
ATOM 5181 O O . GLN B 1 271 ? -17.516 8.406 14.023 1 96.31 271 GLN B O 1
ATOM 5186 N N . GLN B 1 272 ? -16.016 7.301 15.242 1 95.69 272 GLN B N 1
ATOM 5187 C CA . GLN B 1 272 ? -15.633 8.516 15.953 1 95.69 272 GLN B CA 1
ATOM 5188 C C . GLN B 1 272 ? -14.93 9.5 15.023 1 95.69 272 GLN B C 1
ATOM 5190 O O . GLN B 1 272 ? -15.102 10.711 15.156 1 95.69 272 GLN B O 1
ATOM 5195 N N . ALA B 1 273 ? -14.125 9.008 14.117 1 96.88 273 ALA B N 1
ATOM 5196 C CA . ALA B 1 273 ? -13.484 9.859 13.117 1 96.88 273 ALA B CA 1
ATOM 5197 C C . ALA B 1 273 ? -14.523 10.547 12.234 1 96.88 273 ALA B C 1
ATOM 5199 O O . ALA B 1 273 ? -14.398 11.727 11.922 1 96.88 273 ALA B O 1
ATOM 5200 N N . GLN B 1 274 ? -15.516 9.797 11.914 1 97.62 274 GLN B N 1
ATOM 5201 C CA . GLN B 1 274 ? -16.594 10.328 11.094 1 97.62 274 GLN B CA 1
ATOM 5202 C C . GLN B 1 274 ? -17.375 11.406 11.852 1 97.62 274 GLN B C 1
ATOM 5204 O O . GLN B 1 274 ? -17.75 12.43 11.273 1 97.62 274 GLN B O 1
ATOM 5209 N N . GLN B 1 275 ? -17.625 11.141 13.055 1 97.31 275 GLN B N 1
ATOM 5210 C CA . GLN B 1 275 ? -18.312 12.125 13.875 1 97.31 275 GLN B CA 1
ATOM 5211 C C . GLN B 1 275 ? -17.531 13.422 13.969 1 97.31 275 GLN B C 1
ATOM 5213 O O . GLN B 1 275 ? -18.078 14.508 13.789 1 97.31 275 GLN B O 1
ATOM 5218 N N . LEU B 1 276 ? -16.266 13.297 14.258 1 97.62 276 LEU B N 1
ATOM 5219 C CA . LEU B 1 276 ? -15.422 14.492 14.289 1 97.62 276 LEU B CA 1
ATOM 5220 C C . LEU B 1 276 ? -15.406 15.188 12.938 1 97.62 276 LEU B C 1
ATOM 5222 O O . LEU B 1 276 ? -15.461 16.422 12.859 1 97.62 276 LEU B O 1
ATOM 5226 N N . GLY B 1 277 ? -15.336 14.383 11.883 1 98.5 277 GLY B N 1
ATOM 5227 C CA . GLY B 1 277 ? -15.414 14.945 10.547 1 98.5 277 GLY B CA 1
ATOM 5228 C C . GLY B 1 277 ? -16.672 15.766 10.312 1 98.5 277 GLY B C 1
ATOM 5229 O O . GLY B 1 277 ? -16.609 16.844 9.719 1 98.5 277 GLY B O 1
ATOM 5230 N N . GLN B 1 278 ? -17.75 15.281 10.773 1 98.25 278 GLN B N 1
ATOM 5231 C CA . GLN B 1 278 ? -19.016 15.992 10.641 1 98.25 278 GLN B CA 1
ATOM 5232 C C . GLN B 1 278 ? -19 17.297 11.422 1 98.25 278 GLN B C 1
ATOM 5234 O O . GLN B 1 278 ? -19.469 18.328 10.938 1 98.25 278 GLN B O 1
ATOM 5239 N N . GLN B 1 279 ? -18.484 17.25 12.57 1 98.38 279 GLN B N 1
ATOM 5240 C CA . GLN B 1 279 ? -18.375 18.438 13.398 1 98.38 279 GLN B CA 1
ATOM 5241 C C . GLN B 1 279 ? -17.484 19.484 12.742 1 98.38 279 GLN B C 1
ATOM 5243 O O . GLN B 1 279 ? -17.844 20.672 12.703 1 98.38 279 GLN B O 1
ATOM 5248 N N . LEU B 1 280 ? -16.375 19.062 12.227 1 98.69 280 LEU B N 1
ATOM 5249 C CA . LEU B 1 280 ? -15.438 19.953 11.547 1 98.69 280 LEU B CA 1
ATOM 5250 C C . LEU B 1 280 ? -16.094 20.594 10.32 1 98.69 280 LEU B C 1
ATOM 5252 O O . LEU B 1 280 ? -16 21.812 10.125 1 98.69 280 LEU B O 1
ATOM 5256 N N . LEU B 1 281 ? -16.734 19.75 9.523 1 98.5 281 LEU B N 1
ATOM 5257 C CA . LEU B 1 281 ? -17.359 20.25 8.305 1 98.5 281 LEU B CA 1
ATOM 5258 C C . LEU B 1 281 ? -18.453 21.25 8.625 1 98.5 281 LEU B C 1
ATOM 5260 O O . LEU B 1 281 ? -18.578 22.281 7.957 1 98.5 281 LEU B O 1
ATOM 5264 N N . ALA B 1 282 ? -19.266 20.938 9.602 1 98.31 282 ALA B N 1
ATOM 5265 C CA . ALA B 1 282 ? -20.328 21.859 10.023 1 98.31 282 ALA B CA 1
ATOM 5266 C C . ALA B 1 282 ? -19.734 23.203 10.453 1 98.31 282 ALA B C 1
ATOM 5268 O O . ALA B 1 282 ? -20.281 24.266 10.102 1 98.31 282 ALA B O 1
ATOM 5269 N N . ALA B 1 283 ? -18.688 23.172 11.172 1 98.12 283 ALA B N 1
ATOM 5270 C CA . ALA B 1 283 ? -18.047 24.391 11.633 1 98.12 283 ALA B CA 1
ATOM 5271 C C . ALA B 1 283 ? -17.484 25.188 10.461 1 98.12 283 ALA B C 1
ATOM 5273 O O . ALA B 1 283 ? -17.594 26.422 10.43 1 98.12 283 ALA B O 1
ATOM 5274 N N . LEU B 1 284 ? -16.859 24.5 9.531 1 97.38 284 LEU B N 1
ATOM 5275 C CA . LEU B 1 284 ? -16.328 25.156 8.344 1 97.38 284 LEU B CA 1
ATOM 5276 C C . LEU B 1 284 ? -17.438 25.859 7.562 1 97.38 284 LEU B C 1
ATOM 5278 O O . LEU B 1 284 ? -17.281 27 7.133 1 97.38 284 LEU B O 1
ATOM 5282 N N . ARG B 1 285 ? -18.531 25.203 7.445 1 96.5 285 ARG B N 1
ATOM 5283 C CA . ARG B 1 285 ? -19.656 25.75 6.707 1 96.5 285 ARG B CA 1
ATOM 5284 C C . ARG B 1 285 ? -20.25 26.953 7.434 1 96.5 285 ARG B C 1
ATOM 5286 O O . ARG B 1 285 ? -20.625 27.938 6.805 1 96.5 285 ARG B O 1
ATOM 5293 N N . GLN B 1 286 ? -20.344 26.812 8.664 1 96.31 286 GLN B N 1
ATOM 5294 C CA . GLN B 1 286 ? -20.875 27.922 9.469 1 96.31 286 GLN B CA 1
ATOM 5295 C C . GLN B 1 286 ? -19.984 29.156 9.344 1 96.31 286 GLN B C 1
ATOM 5297 O O . GLN B 1 286 ? -20.484 30.266 9.164 1 96.31 286 GLN B O 1
ATOM 5302 N N . ALA B 1 287 ? -18.703 28.922 9.477 1 91.69 287 ALA B N 1
ATOM 5303 C CA . ALA B 1 287 ? -17.766 30.031 9.375 1 91.69 287 ALA B CA 1
ATOM 5304 C C . ALA B 1 287 ? -17.844 30.688 8 1 91.69 287 ALA B C 1
ATOM 5306 O O . ALA B 1 287 ? -17.734 31.906 7.883 1 91.69 287 ALA B O 1
ATOM 5307 N N . GLN B 1 288 ? -18.016 29.906 6.973 1 89.75 288 GLN B N 1
ATOM 5308 C CA . GLN B 1 288 ? -18.141 30.438 5.617 1 89.75 288 GLN B CA 1
ATOM 5309 C C . GLN B 1 288 ? -19.422 31.234 5.449 1 89.75 288 GLN B C 1
ATOM 5311 O O . GLN B 1 288 ? -19.453 32.25 4.758 1 89.75 288 GLN B O 1
ATOM 5316 N N . ALA B 1 289 ? -20.438 30.781 6.047 1 92.5 289 ALA B N 1
ATOM 5317 C CA . ALA B 1 289 ? -21.719 31.453 5.969 1 92.5 289 ALA B CA 1
ATOM 5318 C C . ALA B 1 289 ? -21.672 32.812 6.645 1 92.5 289 ALA B C 1
ATOM 5320 O O . ALA B 1 289 ? -22.328 33.781 6.207 1 92.5 289 ALA B O 1
ATOM 5321 N N . GLN B 1 290 ? -20.891 32.938 7.629 1 89.69 290 GLN B N 1
ATOM 5322 C CA . GLN B 1 290 ? -20.766 34.188 8.367 1 89.69 290 GLN B CA 1
ATOM 5323 C C . GLN B 1 290 ? -19.938 35.219 7.582 1 89.69 290 GLN B C 1
ATOM 5325 O O . GLN B 1 290 ? -20.109 36.406 7.754 1 89.69 290 GLN B O 1
ATOM 5330 N N . HIS B 1 291 ? -19.016 34.688 6.766 1 86.38 291 HIS B N 1
ATOM 5331 C CA . HIS B 1 291 ? -18.172 35.531 5.949 1 86.38 291 HIS B CA 1
ATOM 5332 C C . HIS B 1 291 ? -18.188 35.125 4.488 1 86.38 291 HIS B C 1
ATOM 5334 O O . HIS B 1 291 ? -17.172 34.688 3.943 1 86.38 291 HIS B O 1
ATOM 5340 N N . PRO B 1 292 ? -19.266 35.375 3.771 1 83.94 292 PRO B N 1
ATOM 5341 C CA . PRO B 1 292 ? -19.438 34.875 2.408 1 83.94 292 PRO B CA 1
ATOM 5342 C C . PRO B 1 292 ? -18.484 35.531 1.412 1 83.94 292 PRO B C 1
ATOM 5344 O O . PRO B 1 292 ? -18.234 34.969 0.337 1 83.94 292 PRO B O 1
ATOM 5347 N N . ASP B 1 293 ? -17.984 36.656 1.76 1 79.94 293 ASP B N 1
ATOM 5348 C CA . ASP B 1 293 ? -17.125 37.406 0.851 1 79.94 293 ASP B CA 1
ATOM 5349 C C . ASP B 1 293 ? -15.656 37 1.007 1 79.94 293 ASP B C 1
ATOM 5351 O O . ASP B 1 293 ? -14.797 37.438 0.243 1 79.94 293 ASP B O 1
ATOM 5355 N N . GLN B 1 294 ? -15.477 36.156 2.012 1 80.5 294 GLN B N 1
ATOM 5356 C CA . GLN B 1 294 ? -14.117 35.688 2.246 1 80.5 294 GLN B CA 1
ATOM 5357 C C . GLN B 1 294 ? -13.93 34.281 1.69 1 80.5 294 GLN B C 1
ATOM 5359 O O . GLN B 1 294 ? -14.914 33.562 1.405 1 80.5 294 GLN B O 1
ATOM 5364 N N . ALA B 1 295 ? -12.711 33.969 1.475 1 82.81 295 ALA B N 1
ATOM 5365 C CA . ALA B 1 295 ? -12.414 32.594 1.094 1 82.81 295 ALA B CA 1
ATOM 5366 C C . ALA B 1 295 ? -12.781 31.609 2.215 1 82.81 295 ALA B C 1
ATOM 5368 O O . ALA B 1 295 ? -12.633 31.938 3.395 1 82.81 295 ALA B O 1
ATOM 5369 N N . PRO B 1 296 ? -13.289 30.453 1.841 1 88.69 296 PRO B N 1
ATOM 5370 C CA . PRO B 1 296 ? -13.57 29.453 2.877 1 88.69 296 PRO B CA 1
ATOM 5371 C C . PRO B 1 296 ? -12.32 29.062 3.67 1 88.69 296 PRO B C 1
ATOM 5373 O O . PRO B 1 296 ? -11.227 29.016 3.111 1 88.69 296 PRO B O 1
ATOM 5376 N N . PRO B 1 297 ? -12.531 28.828 4.98 1 95.12 297 PRO B N 1
ATOM 5377 C CA . PRO B 1 297 ? -11.375 28.359 5.75 1 95.12 297 PRO B CA 1
ATOM 5378 C C . PRO B 1 297 ? -10.805 27.047 5.219 1 95.12 297 PRO B C 1
ATOM 5380 O O . PRO B 1 297 ? -11.555 26.203 4.703 1 95.12 297 PRO B O 1
ATOM 5383 N N . LEU B 1 298 ? -9.547 26.906 5.363 1 96.88 298 LEU B N 1
ATOM 5384 C CA . LEU B 1 298 ? -8.859 25.672 4.973 1 96.88 298 LEU B CA 1
ATOM 5385 C C . LEU B 1 298 ? -8.789 24.703 6.141 1 96.88 298 LEU B C 1
ATOM 5387 O O . LEU B 1 298 ? -8.75 25.109 7.301 1 96.88 298 LEU B O 1
ATOM 5391 N N . LEU B 1 299 ? -8.844 23.438 5.828 1 98.75 299 LEU B N 1
ATOM 5392 C CA . LEU B 1 299 ? -8.609 22.391 6.805 1 98.75 299 LEU B CA 1
ATOM 5393 C C . LEU B 1 299 ? -7.219 21.781 6.633 1 98.75 299 LEU B C 1
ATOM 5395 O O . LEU B 1 299 ? -6.883 21.281 5.559 1 98.75 299 LEU B O 1
ATOM 5399 N N . ILE B 1 300 ? -6.395 21.828 7.688 1 98.75 300 ILE B N 1
ATOM 5400 C CA . ILE B 1 300 ? -5.043 21.281 7.672 1 98.75 300 ILE B CA 1
ATOM 5401 C C . ILE B 1 300 ? -4.941 20.125 8.664 1 98.75 300 ILE B C 1
ATOM 5403 O O . ILE B 1 300 ? -5.383 20.234 9.812 1 98.75 300 ILE B O 1
ATOM 5407 N N . ALA B 1 301 ? -4.48 19 8.25 1 98.81 301 ALA B N 1
ATOM 5408 C CA . ALA B 1 301 ? -4.129 17.906 9.156 1 98.81 301 ALA B CA 1
ATOM 5409 C C . ALA B 1 301 ? -2.629 17.625 9.109 1 98.81 301 ALA B C 1
ATOM 5411 O O . ALA B 1 301 ? -1.963 17.922 8.117 1 98.81 301 ALA B O 1
ATOM 5412 N N . THR B 1 302 ? -2.115 17.094 10.188 1 98.44 302 THR B N 1
ATOM 5413 C CA . THR B 1 302 ? -0.676 16.859 10.25 1 98.44 302 THR B CA 1
ATOM 5414 C C . THR B 1 302 ? -0.373 15.414 10.617 1 98.44 302 THR B C 1
ATOM 5416 O O . THR B 1 302 ? -1.077 14.82 11.438 1 98.44 302 THR B O 1
ATOM 5419 N N . SER B 1 303 ? 0.61 14.836 9.945 1 98.06 303 SER B N 1
ATOM 5420 C CA . SER B 1 303 ? 1.078 13.5 10.312 1 98.06 303 SER B CA 1
ATOM 5421 C C . SER B 1 303 ? 2.459 13.219 9.734 1 98.06 303 SER B C 1
ATOM 5423 O O . SER B 1 303 ? 2.738 13.57 8.586 1 98.06 303 SER B O 1
ATOM 5425 N N . ASP B 1 304 ? 3.26 12.68 10.633 1 97.75 304 ASP B N 1
ATOM 5426 C CA . ASP B 1 304 ? 4.398 11.922 10.117 1 97.75 304 ASP B CA 1
ATOM 5427 C C . ASP B 1 304 ? 4.035 10.453 9.906 1 97.75 304 ASP B C 1
ATOM 5429 O O . ASP B 1 304 ? 3.172 9.914 10.602 1 97.75 304 ASP B O 1
ATOM 5433 N N . PHE B 1 305 ? 4.598 9.828 8.961 1 97.12 305 PHE B N 1
ATOM 5434 C CA . PHE B 1 305 ? 4.309 8.43 8.68 1 97.12 305 PHE B CA 1
ATOM 5435 C C . PHE B 1 305 ? 5.355 7.52 9.32 1 97.12 305 PHE B C 1
ATOM 5437 O O . PHE B 1 305 ? 5.664 7.656 10.508 1 97.12 305 PHE B O 1
ATOM 5444 N N . THR B 1 306 ? 5.934 6.586 8.734 1 95.56 306 THR B N 1
ATOM 5445 C CA . THR B 1 306 ? 6.762 5.543 9.328 1 95.56 306 THR B CA 1
ATOM 5446 C C . THR B 1 306 ? 7.832 6.148 10.234 1 95.56 306 THR B C 1
ATOM 5448 O O . THR B 1 306 ? 8.453 7.152 9.875 1 95.56 306 THR B O 1
ATOM 5451 N N . HIS B 1 307 ? 8.008 5.613 11.391 1 95.31 307 HIS B N 1
ATOM 5452 C CA . HIS B 1 307 ? 9.117 5.789 12.32 1 95.31 307 HIS B CA 1
ATOM 5453 C C . HIS B 1 307 ? 9.914 4.5 12.484 1 95.31 307 HIS B C 1
ATOM 5455 O O . HIS B 1 307 ? 9.477 3.582 13.188 1 95.31 307 HIS B O 1
ATOM 5461 N N . ALA B 1 308 ? 11.047 4.441 11.875 1 96.38 308 ALA B N 1
ATOM 5462 C CA . ALA B 1 308 ? 11.789 3.18 11.883 1 96.38 308 ALA B CA 1
ATOM 5463 C C . ALA B 1 308 ? 13.25 3.4 12.258 1 96.38 308 ALA B C 1
ATOM 5465 O O . ALA B 1 308 ? 13.781 4.504 12.094 1 96.38 308 ALA B O 1
ATOM 5466 N N . GLY B 1 309 ? 13.883 2.332 12.734 1 96.5 309 GLY B N 1
ATOM 5467 C CA . GLY B 1 309 ? 15.273 2.381 13.164 1 96.5 309 GLY B CA 1
ATOM 5468 C C . GLY B 1 309 ? 15.445 2.084 14.641 1 96.5 309 GLY B C 1
ATOM 5469 O O . GLY B 1 309 ? 14.469 1.805 15.344 1 96.5 309 GLY B O 1
ATOM 5470 N N . PRO B 1 310 ? 16.672 2.107 15.109 1 96.12 310 PRO B N 1
ATOM 5471 C CA . PRO B 1 310 ? 16.969 1.713 16.484 1 96.12 310 PRO B CA 1
ATOM 5472 C C . PRO B 1 310 ? 16.234 2.57 17.516 1 96.12 310 PRO B C 1
ATOM 5474 O O . PRO B 1 310 ? 15.75 2.051 18.531 1 96.12 310 PRO B O 1
ATOM 5477 N N . ALA B 1 311 ? 16.125 3.871 17.297 1 94.06 311 ALA B N 1
ATOM 5478 C CA . ALA B 1 311 ? 15.484 4.77 18.266 1 94.06 311 ALA B CA 1
ATOM 5479 C C . ALA B 1 311 ? 14 4.441 18.422 1 94.06 311 ALA B C 1
ATOM 5481 O O . ALA B 1 311 ? 13.406 4.723 19.469 1 94.06 311 ALA B O 1
ATOM 5482 N N . TYR B 1 312 ? 13.469 3.863 17.406 1 94.06 312 TYR B N 1
ATOM 5483 C CA . TYR B 1 312 ? 12.039 3.553 17.422 1 94.06 312 TYR B CA 1
ATOM 5484 C C . TYR B 1 312 ? 11.812 2.062 17.641 1 94.06 312 TYR B C 1
ATOM 5486 O O . TYR B 1 312 ? 10.664 1.597 17.609 1 94.06 312 TYR B O 1
ATOM 5494 N N . ASN B 1 313 ? 12.844 1.293 17.719 1 93.94 313 ASN B N 1
ATOM 5495 C CA . ASN B 1 313 ? 12.781 -0.157 17.859 1 93.94 313 ASN B CA 1
ATOM 5496 C C . ASN B 1 313 ? 11.977 -0.801 16.734 1 93.94 313 ASN B C 1
ATOM 5498 O O . ASN B 1 313 ? 11.102 -1.637 17 1 93.94 313 ASN B O 1
ATOM 5502 N N . GLU B 1 314 ? 12.172 -0.336 15.594 1 94 314 GLU B N 1
ATOM 5503 C CA . GLU B 1 314 ? 11.523 -0.875 14.406 1 94 314 GLU B CA 1
ATOM 5504 C C . GLU B 1 314 ? 12.539 -1.168 13.305 1 94 314 GLU B C 1
ATOM 5506 O O . GLU B 1 314 ? 12.859 -0.292 12.5 1 94 314 GLU B O 1
ATOM 5511 N N . PRO B 1 315 ? 12.992 -2.371 13.32 1 94.69 315 PRO B N 1
ATOM 5512 C CA . PRO B 1 315 ? 13.914 -2.777 12.258 1 94.69 315 PRO B CA 1
ATOM 5513 C C . PRO B 1 315 ? 13.203 -3.068 10.938 1 94.69 315 PRO B C 1
ATOM 5515 O O . PRO B 1 315 ? 11.977 -3.162 10.898 1 94.69 315 PRO B O 1
ATOM 5518 N N . PRO B 1 316 ? 13.945 -3.205 9.891 1 96 316 PRO B N 1
ATOM 5519 C CA . PRO B 1 316 ? 13.328 -3.572 8.617 1 96 316 PRO B CA 1
ATOM 5520 C C . PRO B 1 316 ? 12.586 -4.906 8.68 1 96 316 PRO B C 1
ATOM 5522 O O . PRO B 1 316 ? 13.008 -5.812 9.406 1 96 316 PRO B O 1
ATOM 5525 N N . ASP B 1 317 ? 11.562 -5.051 7.91 1 95 317 ASP B N 1
ATOM 5526 C CA . ASP B 1 317 ? 10.688 -6.219 7.938 1 95 317 ASP B CA 1
ATOM 5527 C C . ASP B 1 317 ? 11.375 -7.434 7.316 1 95 317 ASP B C 1
ATOM 5529 O O . ASP B 1 317 ? 10.922 -8.57 7.5 1 95 317 ASP B O 1
ATOM 5533 N N . ALA B 1 318 ? 12.359 -7.273 6.473 1 94.69 318 ALA B N 1
ATOM 5534 C CA . ALA B 1 318 ? 13.141 -8.359 5.879 1 94.69 318 ALA B CA 1
ATOM 5535 C C . ALA B 1 318 ? 14.633 -8.086 5.996 1 94.69 318 ALA B C 1
ATOM 5537 O O . ALA B 1 318 ? 15.062 -6.93 6.008 1 94.69 318 ALA B O 1
ATOM 5538 N N . PRO B 1 319 ? 15.445 -9.141 6.016 1 94.56 319 PRO B N 1
ATOM 5539 C CA . PRO B 1 319 ? 16.891 -8.945 6.188 1 94.56 319 PRO B CA 1
ATOM 5540 C C . PRO B 1 319 ? 17.531 -8.195 5.02 1 94.56 319 PRO B C 1
ATOM 5542 O O . PRO B 1 319 ? 18.531 -7.512 5.203 1 94.56 319 PRO B O 1
ATOM 5545 N N . TRP B 1 320 ? 16.984 -8.312 3.854 1 95.5 320 TRP B N 1
ATOM 5546 C CA . TRP B 1 320 ? 17.609 -7.688 2.686 1 95.5 320 TRP B CA 1
ATOM 5547 C C . TRP B 1 320 ? 17.188 -6.227 2.564 1 95.5 320 TRP B C 1
ATOM 5549 O O . TRP B 1 320 ? 17.781 -5.469 1.788 1 95.5 320 TRP B O 1
ATOM 5559 N N . MET B 1 321 ? 16.203 -5.785 3.297 1 96.25 321 MET B N 1
ATOM 5560 C CA . MET B 1 321 ? 15.648 -4.445 3.166 1 96.25 321 MET B CA 1
ATOM 5561 C C . MET B 1 321 ? 16.516 -3.42 3.883 1 96.25 321 MET B C 1
ATOM 5563 O O . MET B 1 321 ? 16.875 -3.607 5.047 1 96.25 321 MET B O 1
ATOM 5567 N N . SER B 1 322 ? 16.844 -2.336 3.184 1 97.06 322 SER B N 1
ATOM 5568 C CA . SER B 1 322 ? 17.375 -1.165 3.875 1 97.06 322 SER B CA 1
ATOM 5569 C C . SER B 1 322 ? 16.297 -0.471 4.695 1 97.06 322 SER B C 1
ATOM 5571 O O . SER B 1 322 ? 15.109 -0.767 4.543 1 97.06 322 SER B O 1
ATOM 5573 N N . LEU B 1 323 ? 16.734 0.431 5.551 1 97 323 LEU B N 1
ATOM 5574 C CA . LEU B 1 323 ? 15.781 1.198 6.34 1 97 323 LEU B CA 1
ATOM 5575 C C . LEU B 1 323 ? 14.859 2.014 5.434 1 97 323 LEU B C 1
ATOM 5577 O O . LEU B 1 323 ? 13.664 2.125 5.695 1 97 323 LEU B O 1
ATOM 5581 N N . ARG B 1 324 ? 15.406 2.623 4.414 1 97.75 324 ARG B N 1
ATOM 5582 C CA . ARG B 1 324 ? 14.594 3.406 3.486 1 97.75 324 ARG B CA 1
ATOM 5583 C C . ARG B 1 324 ? 13.586 2.521 2.762 1 97.75 324 ARG B C 1
ATOM 5585 O O . ARG B 1 324 ? 12.422 2.896 2.607 1 97.75 324 ARG B O 1
ATOM 5592 N N . GLU B 1 325 ? 14.039 1.369 2.299 1 97.94 325 GLU B N 1
ATOM 5593 C CA . GLU B 1 325 ? 13.141 0.425 1.646 1 97.94 325 GLU B CA 1
ATOM 5594 C C . GLU B 1 325 ? 12.008 0 2.582 1 97.94 325 GLU B C 1
ATOM 5596 O O . GLU B 1 325 ? 10.859 -0.115 2.16 1 97.94 325 GLU B O 1
ATOM 5601 N N . HIS B 1 326 ? 12.375 -0.214 3.795 1 97.19 326 HIS B N 1
ATOM 5602 C CA . HIS B 1 326 ? 11.375 -0.532 4.809 1 97.19 326 HIS B CA 1
ATOM 5603 C C . HIS B 1 326 ? 10.383 0.609 4.977 1 97.19 326 HIS B C 1
ATOM 5605 O O . HIS B 1 326 ? 9.172 0.377 5.035 1 97.19 326 HIS B O 1
ATOM 5611 N N . CYS B 1 327 ? 10.867 1.775 5.055 1 97.5 327 CYS B N 1
ATOM 5612 C CA . CYS B 1 327 ? 10.031 2.961 5.176 1 97.5 327 CYS B CA 1
ATOM 5613 C C . CYS B 1 327 ? 9.031 3.041 4.031 1 97.5 327 CYS B C 1
ATOM 5615 O O . CYS B 1 327 ? 7.832 3.244 4.254 1 97.5 327 CYS B O 1
ATOM 5617 N N . ILE B 1 328 ? 9.516 2.85 2.844 1 97.5 328 ILE B N 1
ATOM 5618 C CA . ILE B 1 328 ? 8.68 2.887 1.649 1 97.5 328 ILE B CA 1
ATOM 5619 C C . ILE B 1 328 ? 7.656 1.753 1.698 1 97.5 328 ILE B C 1
ATOM 5621 O O . ILE B 1 328 ? 6.473 1.96 1.411 1 97.5 328 ILE B O 1
ATOM 5625 N N . TRP B 1 329 ? 8.086 0.564 2.098 1 97 329 TRP B N 1
ATOM 5626 C CA . TRP B 1 329 ? 7.254 -0.629 2.217 1 97 329 TRP B CA 1
ATOM 5627 C C . TRP B 1 329 ? 6.074 -0.378 3.148 1 97 329 TRP B C 1
ATOM 5629 O O . TRP B 1 329 ? 4.941 -0.755 2.84 1 97 329 TRP B O 1
ATOM 5639 N N . ARG B 1 330 ? 6.316 0.319 4.16 1 96.75 330 ARG B N 1
ATOM 5640 C CA . ARG B 1 330 ? 5.301 0.566 5.176 1 96.75 330 ARG B CA 1
ATOM 5641 C C . ARG B 1 330 ? 4.41 1.74 4.789 1 96.75 330 ARG B C 1
ATOM 5643 O O . ARG B 1 330 ? 3.205 1.728 5.051 1 96.75 330 ARG B O 1
ATOM 5650 N N . ASP B 1 331 ? 4.949 2.715 4.184 1 97.19 331 ASP B N 1
ATOM 5651 C CA . ASP B 1 331 ? 4.238 3.965 3.932 1 97.19 331 ASP B CA 1
ATOM 5652 C C . ASP B 1 331 ? 3.336 3.844 2.705 1 97.19 331 ASP B C 1
ATOM 5654 O O . ASP B 1 331 ? 2.266 4.453 2.652 1 97.19 331 ASP B O 1
ATOM 5658 N N . SER B 1 332 ? 3.779 3.123 1.717 1 97 332 SER B N 1
ATOM 5659 C CA . SER B 1 332 ? 3.135 3.15 0.408 1 97 332 SER B CA 1
ATOM 5660 C C . SER B 1 332 ? 1.656 2.787 0.512 1 97 332 SER B C 1
ATOM 5662 O O . SER B 1 332 ? 0.798 3.508 -0.002 1 97 332 SER B O 1
ATOM 5664 N N . PRO B 1 333 ? 1.282 1.689 1.202 1 96.62 333 PRO B N 1
ATOM 5665 C CA . PRO B 1 333 ? -0.145 1.372 1.298 1 96.62 333 PRO B CA 1
ATOM 5666 C C . PRO B 1 333 ? -0.957 2.496 1.938 1 96.62 333 PRO B C 1
ATOM 5668 O O . PRO B 1 333 ? -2.096 2.744 1.537 1 96.62 333 PRO B O 1
ATOM 5671 N N . LEU B 1 334 ? -0.389 3.172 2.885 1 97.25 334 LEU B N 1
ATOM 5672 C CA . LEU B 1 334 ? -1.092 4.227 3.607 1 97.25 334 LEU B CA 1
ATOM 5673 C C . LEU B 1 334 ? -1.265 5.461 2.73 1 97.25 334 LEU B C 1
ATOM 5675 O O . LEU B 1 334 ? -2.34 6.066 2.709 1 97.25 334 LEU B O 1
ATOM 5679 N N . LEU B 1 335 ? -0.207 5.82 2.072 1 97.5 335 LEU B N 1
ATOM 5680 C CA . LEU B 1 335 ? -0.257 7.016 1.236 1 97.5 335 LEU B CA 1
ATOM 5681 C C . LEU B 1 335 ? -1.268 6.848 0.106 1 97.5 335 LEU B C 1
ATOM 5683 O O . LEU B 1 335 ? -2.012 7.777 -0.211 1 97.5 335 LEU B O 1
ATOM 5687 N N . HIS B 1 336 ? -1.31 5.652 -0.463 1 97.12 336 HIS B N 1
ATOM 5688 C CA . HIS B 1 336 ? -2.314 5.379 -1.482 1 97.12 336 HIS B CA 1
ATOM 5689 C C . HIS B 1 336 ? -3.721 5.395 -0.891 1 97.12 336 HIS B C 1
ATOM 5691 O O . HIS B 1 336 ? -4.656 5.902 -1.517 1 97.12 336 HIS B O 1
ATOM 5697 N N . ALA B 1 337 ? -3.852 4.867 0.288 1 96.94 337 ALA B N 1
ATOM 5698 C CA . ALA B 1 337 ? -5.152 4.871 0.955 1 96.94 337 ALA B CA 1
ATOM 5699 C C . ALA B 1 337 ? -5.645 6.297 1.188 1 96.94 337 ALA B C 1
ATOM 5701 O O . ALA B 1 337 ? -6.836 6.582 1.03 1 96.94 337 ALA B O 1
ATOM 5702 N N . VAL B 1 338 ? -4.762 7.172 1.557 1 98.12 338 VAL B N 1
ATOM 5703 C CA . VAL B 1 338 ? -5.113 8.57 1.762 1 98.12 338 VAL B CA 1
ATOM 5704 C C . VAL B 1 338 ? -5.668 9.164 0.467 1 98.12 338 VAL B C 1
ATOM 5706 O O . VAL B 1 338 ? -6.719 9.812 0.472 1 98.12 338 VAL B O 1
ATOM 5709 N N . CYS B 1 339 ? -5.039 8.914 -0.634 1 97.44 339 CYS B N 1
ATOM 5710 C CA . CYS B 1 339 ? -5.422 9.477 -1.924 1 97.44 339 CYS B CA 1
ATOM 5711 C C . CYS B 1 339 ? -6.73 8.867 -2.418 1 97.44 339 CYS B C 1
ATOM 5713 O O . CYS B 1 339 ? -7.48 9.516 -3.156 1 97.44 339 CYS B O 1
ATOM 5715 N N . MET B 1 340 ? -6.961 7.633 -2.01 1 95.19 340 MET B N 1
ATOM 5716 C CA . MET B 1 340 ? -8.203 6.977 -2.412 1 95.19 340 MET B CA 1
ATOM 5717 C C . MET B 1 340 ? -9.383 7.512 -1.61 1 95.19 340 MET B C 1
ATOM 5719 O O . MET B 1 340 ? -10.539 7.316 -1.992 1 95.19 340 MET B O 1
ATOM 5723 N N . GLY B 1 341 ? -9.102 8.125 -0.445 1 92.88 341 GLY B N 1
ATOM 5724 C CA . GLY B 1 341 ? -10.125 8.789 0.342 1 92.88 341 GLY B CA 1
ATOM 5725 C C . GLY B 1 341 ? -10.867 7.852 1.271 1 92.88 341 GLY B C 1
ATOM 5726 O O . GLY B 1 341 ? -10.703 6.633 1.197 1 92.88 341 GLY B O 1
ATOM 5727 N N . GLY B 1 342 ? -11.57 8.5 2.195 1 93.5 342 GLY B N 1
ATOM 5728 C CA . GLY B 1 342 ? -12.398 7.766 3.141 1 93.5 342 GLY B CA 1
ATOM 5729 C C . GLY B 1 342 ? -11.672 7.41 4.422 1 93.5 342 GLY B C 1
ATOM 5730 O O . GLY B 1 342 ? -10.625 6.75 4.391 1 93.5 342 GLY B O 1
ATOM 5731 N N . ALA B 1 343 ? -12.297 7.777 5.508 1 97.31 343 ALA B N 1
ATOM 5732 C CA . ALA B 1 343 ? -11.719 7.516 6.824 1 97.31 343 ALA B CA 1
ATOM 5733 C C . ALA B 1 343 ? -11.672 6.016 7.113 1 97.31 343 ALA B C 1
ATOM 5735 O O . ALA B 1 343 ? -10.672 5.508 7.629 1 97.31 343 ALA B O 1
ATOM 5736 N N . GLU B 1 344 ? -12.719 5.359 6.727 1 96.94 344 GLU B N 1
ATOM 5737 C CA . GLU B 1 344 ? -12.805 3.93 7.008 1 96.94 344 GLU B CA 1
ATOM 5738 C C . GLU B 1 344 ? -11.734 3.15 6.25 1 96.94 344 GLU B C 1
ATOM 5740 O O . GLU B 1 344 ? -11.039 2.312 6.832 1 96.94 344 GLU B O 1
ATOM 5745 N N . ARG B 1 345 ? -11.609 3.361 4.977 1 95.5 345 ARG B N 1
ATOM 5746 C CA . ARG B 1 345 ? -10.586 2.705 4.172 1 95.5 345 ARG B CA 1
ATOM 5747 C C . ARG B 1 345 ? -9.195 2.959 4.742 1 95.5 345 ARG B C 1
ATOM 5749 O O . ARG B 1 345 ? -8.391 2.029 4.883 1 95.5 345 ARG B O 1
ATOM 5756 N N . PHE B 1 346 ? -8.945 4.172 5.023 1 97.75 346 PHE B N 1
ATOM 5757 C CA . PHE B 1 346 ? -7.648 4.559 5.566 1 97.75 346 PHE B CA 1
ATOM 5758 C C . PHE B 1 346 ? -7.363 3.82 6.867 1 97.75 346 PHE B C 1
ATOM 5760 O O . PHE B 1 346 ? -6.281 3.25 7.039 1 97.75 346 PHE B O 1
ATOM 5767 N N . LEU B 1 347 ? -8.297 3.775 7.77 1 96.81 347 LEU B N 1
ATOM 5768 C CA . LEU B 1 347 ? -8.109 3.135 9.062 1 96.81 347 LEU B CA 1
ATOM 5769 C C . LEU B 1 347 ? -7.984 1.623 8.914 1 96.81 347 LEU B C 1
ATOM 5771 O O . LEU B 1 347 ? -7.25 0.979 9.664 1 96.81 347 LEU B O 1
ATOM 5775 N N . ASP B 1 348 ? -8.711 1.077 7.957 1 95.19 348 ASP B N 1
ATOM 5776 C CA . ASP B 1 348 ? -8.57 -0.344 7.656 1 95.19 348 ASP B CA 1
ATOM 5777 C C . ASP B 1 348 ? -7.141 -0.671 7.23 1 95.19 348 ASP B C 1
ATOM 5779 O O . ASP B 1 348 ? -6.57 -1.677 7.66 1 95.19 348 ASP B O 1
ATOM 5783 N N . ILE B 1 349 ? -6.609 0.152 6.398 1 95.81 349 ILE B N 1
ATOM 5784 C CA . ILE B 1 349 ? -5.258 -0.071 5.906 1 95.81 349 ILE B CA 1
ATOM 5785 C C . ILE B 1 349 ? -4.254 0.131 7.039 1 95.81 349 ILE B C 1
ATOM 5787 O O . ILE B 1 349 ? -3.268 -0.604 7.141 1 95.81 349 ILE B O 1
ATOM 5791 N N . CYS B 1 350 ? -4.496 1.121 7.883 1 95.69 350 CYS B N 1
ATOM 5792 C CA . CYS B 1 350 ? -3.652 1.302 9.062 1 95.69 350 CYS B CA 1
ATOM 5793 C C . CYS B 1 350 ? -3.607 0.029 9.898 1 95.69 350 CYS B C 1
ATOM 5795 O O . CYS B 1 350 ? -2.529 -0.424 10.289 1 95.69 350 CYS B O 1
ATOM 5797 N N . ALA B 1 351 ? -4.758 -0.49 10.109 1 93.75 351 ALA B N 1
ATOM 5798 C CA . ALA B 1 351 ? -4.855 -1.697 10.922 1 93.75 351 ALA B CA 1
ATOM 5799 C C . ALA B 1 351 ? -4.176 -2.879 10.242 1 93.75 351 ALA B C 1
ATOM 5801 O O . ALA B 1 351 ? -3.469 -3.654 10.891 1 93.75 351 ALA B O 1
ATOM 5802 N N . ALA B 1 352 ? -4.379 -2.973 8.984 1 92.19 352 ALA B N 1
ATOM 5803 C CA . ALA B 1 352 ? -3.85 -4.09 8.211 1 92.19 352 ALA B CA 1
ATOM 5804 C C . ALA B 1 352 ? -2.326 -4.047 8.148 1 92.19 352 ALA B C 1
ATOM 5806 O O . ALA B 1 352 ? -1.666 -5.086 8.234 1 92.19 352 ALA B O 1
ATOM 5807 N N . THR B 1 353 ? -1.746 -2.869 7.984 1 92 353 THR B N 1
ATOM 5808 C CA . THR B 1 353 ? -0.309 -2.725 7.777 1 92 353 THR B CA 1
ATOM 5809 C C . THR B 1 353 ? 0.421 -2.615 9.109 1 92 353 THR B C 1
ATOM 5811 O O . THR B 1 353 ? 1.614 -2.91 9.195 1 92 353 THR B O 1
ATOM 5814 N N . GLY B 1 354 ? -0.286 -2.17 10.102 1 88.19 354 GLY B N 1
ATOM 5815 C CA . GLY B 1 354 ? 0.356 -1.956 11.391 1 88.19 354 GLY B CA 1
ATOM 5816 C C . GLY B 1 354 ? 1.414 -0.87 11.352 1 88.19 354 GLY B C 1
ATOM 5817 O O . GLY B 1 354 ? 2.379 -0.911 12.117 1 88.19 354 GLY B O 1
ATOM 5818 N N . THR B 1 355 ? 1.334 0.007 10.445 1 82.56 355 THR B N 1
ATOM 5819 C CA . THR B 1 355 ? 2.336 1.049 10.242 1 82.56 355 THR B CA 1
ATOM 5820 C C . THR B 1 355 ? 2.23 2.113 11.336 1 82.56 355 THR B C 1
ATOM 5822 O O . THR B 1 355 ? 1.128 2.494 11.734 1 82.56 355 THR B O 1
ATOM 5825 N N . SER B 1 356 ? 3.375 2.49 11.727 1 82.88 356 SER B N 1
ATOM 5826 C CA . SER B 1 356 ? 3.449 3.582 12.695 1 82.88 356 SER B CA 1
ATOM 5827 C C . SER B 1 356 ? 3.189 4.93 12.031 1 82.88 356 SER B C 1
ATOM 5829 O O . SER B 1 356 ? 3.779 5.238 10.992 1 82.88 356 SER B O 1
ATOM 5831 N N . LEU B 1 357 ? 2.238 5.645 12.445 1 91.38 357 LEU B N 1
ATOM 5832 C CA . LEU B 1 357 ? 1.995 7.027 12.039 1 91.38 357 LEU B CA 1
ATOM 5833 C C . LEU B 1 357 ? 1.453 7.844 13.211 1 91.38 357 LEU B C 1
ATOM 5835 O O . LEU B 1 357 ? 0.634 7.352 13.992 1 91.38 357 LEU B O 1
ATOM 5839 N N . CYS B 1 358 ? 1.955 8.922 13.383 1 92.94 358 CYS B N 1
ATOM 5840 C CA . CYS B 1 358 ? 1.611 9.688 14.578 1 92.94 358 CYS B CA 1
ATOM 5841 C C . CYS B 1 358 ? 0.288 10.422 14.398 1 92.94 358 CYS B C 1
ATOM 5843 O O . CYS B 1 358 ? -0.455 10.617 15.359 1 92.94 358 CYS B O 1
ATOM 5845 N N . GLY B 1 359 ? 0.001 10.891 13.18 1 96.25 359 GLY B N 1
ATOM 5846 C CA . GLY B 1 359 ? -1.217 11.648 12.938 1 96.25 359 GLY B CA 1
ATOM 5847 C C . GLY B 1 359 ? -2.334 10.812 12.344 1 96.25 359 GLY B C 1
ATOM 5848 O O . GLY B 1 359 ? -3.023 11.25 11.422 1 96.25 359 GLY B O 1
ATOM 5849 N N . ARG B 1 360 ? -2.523 9.609 12.844 1 95.62 360 ARG B N 1
ATOM 5850 C CA . ARG B 1 360 ? -3.539 8.688 12.344 1 95.62 360 ARG B CA 1
ATOM 5851 C C . ARG B 1 360 ? -4.93 9.305 12.43 1 95.62 360 ARG B C 1
ATOM 5853 O O . ARG B 1 360 ? -5.676 9.312 11.445 1 95.62 360 ARG B O 1
ATOM 5860 N N . TRP B 1 361 ? -5.258 9.875 13.484 1 95.75 361 TRP B N 1
ATOM 5861 C CA . TRP B 1 361 ? -6.629 10.312 13.734 1 95.75 361 TRP B CA 1
ATOM 5862 C C . TRP B 1 361 ? -6.887 11.68 13.125 1 95.75 361 TRP B C 1
ATOM 5864 O O . TRP B 1 361 ? -7.945 11.922 12.539 1 95.75 361 TRP B O 1
ATOM 5874 N N . PRO B 1 362 ? -5.898 12.633 13.188 1 97.75 362 PRO B N 1
ATOM 5875 C CA . PRO B 1 362 ? -6.082 13.859 12.406 1 97.75 362 PRO B CA 1
ATOM 5876 C C . PRO B 1 362 ? -6.316 13.578 10.922 1 97.75 362 PRO B C 1
ATOM 5878 O O . PRO B 1 362 ? -7.195 14.195 10.305 1 97.75 362 PRO B O 1
ATOM 5881 N N . VAL B 1 363 ? -5.574 12.641 10.391 1 98.56 363 VAL B N 1
ATOM 5882 C CA . VAL B 1 363 ? -5.719 12.305 8.977 1 98.56 363 VAL B CA 1
ATOM 5883 C C . VAL B 1 363 ? -7.07 11.641 8.734 1 98.56 363 VAL B C 1
ATOM 5885 O O . VAL B 1 363 ? -7.758 11.961 7.758 1 98.56 363 VAL B O 1
ATOM 5888 N N . ALA B 1 364 ? -7.453 10.766 9.641 1 98.12 364 ALA B N 1
ATOM 5889 C CA . ALA B 1 364 ? -8.75 10.109 9.5 1 98.12 364 ALA B CA 1
ATOM 5890 C C . ALA B 1 364 ? -9.883 11.125 9.523 1 98.12 364 ALA B C 1
ATOM 5892 O O . ALA B 1 364 ? -10.812 11.047 8.719 1 98.12 364 ALA B O 1
ATOM 5893 N N . ALA B 1 365 ? -9.828 12.055 10.438 1 98.44 365 ALA B N 1
ATOM 5894 C CA . ALA B 1 365 ? -10.852 13.094 10.516 1 98.44 365 ALA B CA 1
ATOM 5895 C C . ALA B 1 365 ? -10.859 13.953 9.258 1 98.44 365 ALA B C 1
ATOM 5897 O O . ALA B 1 365 ? -11.93 14.297 8.742 1 98.44 365 ALA B O 1
ATOM 5898 N N . PHE B 1 366 ? -9.711 14.312 8.852 1 98.81 366 PHE B N 1
ATOM 5899 C CA . PHE B 1 366 ? -9.578 15.07 7.617 1 98.81 366 PHE B CA 1
ATOM 5900 C C . PHE B 1 366 ? -10.25 14.344 6.457 1 98.81 366 PHE B C 1
ATOM 5902 O O . PHE B 1 366 ? -11.008 14.953 5.691 1 98.81 366 PHE B O 1
ATOM 5909 N N . LEU B 1 367 ? -9.984 13.062 6.359 1 98.75 367 LEU B N 1
ATOM 5910 C CA . LEU B 1 367 ? -10.523 12.266 5.262 1 98.75 367 LEU B CA 1
ATOM 5911 C C . LEU B 1 367 ? -12.031 12.133 5.375 1 98.75 367 LEU B C 1
ATOM 5913 O O . LEU B 1 367 ? -12.734 12.086 4.359 1 98.75 367 LEU B O 1
ATOM 5917 N N . ALA B 1 368 ? -12.523 12.094 6.574 1 98.69 368 ALA B N 1
ATOM 5918 C CA . ALA B 1 368 ? -13.969 12.102 6.77 1 98.69 368 ALA B CA 1
ATOM 5919 C C . ALA B 1 368 ? -14.594 13.383 6.219 1 98.69 368 ALA B C 1
ATOM 5921 O O . ALA B 1 368 ? -15.633 13.336 5.551 1 98.69 368 ALA B O 1
ATOM 5922 N N . VAL B 1 369 ? -13.977 14.484 6.461 1 98.56 369 VAL B N 1
ATOM 5923 C CA . VAL B 1 369 ? -14.453 15.766 5.945 1 98.56 369 VAL B CA 1
ATOM 5924 C C . VAL B 1 369 ? -14.391 15.758 4.422 1 98.56 369 VAL B C 1
ATOM 5926 O O . VAL B 1 369 ? -15.367 16.125 3.754 1 98.56 369 VAL B O 1
ATOM 5929 N N . ALA B 1 370 ? -13.258 15.375 3.883 1 98.19 370 ALA B N 1
ATOM 5930 C CA . ALA B 1 370 ? -13.047 15.383 2.438 1 98.19 370 ALA B CA 1
ATOM 5931 C C . ALA B 1 370 ? -14.086 14.523 1.729 1 98.19 370 ALA B C 1
ATOM 5933 O O . ALA B 1 370 ? -14.633 14.922 0.694 1 98.19 370 ALA B O 1
ATOM 5934 N N . GLN B 1 371 ? -14.312 13.391 2.307 1 96.88 371 GLN B N 1
ATOM 5935 C CA . GLN B 1 371 ? -15.305 12.484 1.726 1 96.88 371 GLN B CA 1
ATOM 5936 C C . GLN B 1 371 ? -16.703 13.109 1.746 1 96.88 371 GLN B C 1
ATOM 5938 O O . GLN B 1 371 ? -17.406 13.086 0.738 1 96.88 371 GLN B O 1
ATOM 5943 N N . ALA B 1 372 ? -17.062 13.625 2.857 1 96.69 372 ALA B N 1
ATOM 5944 C CA . ALA B 1 372 ? -18.391 14.219 3.016 1 96.69 372 ALA B CA 1
ATOM 5945 C C . ALA B 1 372 ? -18.547 15.445 2.119 1 96.69 372 ALA B C 1
ATOM 5947 O O . ALA B 1 372 ? -19.641 15.711 1.614 1 96.69 372 ALA B O 1
ATOM 5948 N N . ALA B 1 373 ? -17.484 16.188 1.915 1 96.44 373 ALA B N 1
ATOM 5949 C CA . ALA B 1 373 ? -17.547 17.422 1.146 1 96.44 373 ALA B CA 1
ATOM 5950 C C . ALA B 1 373 ? -17.266 17.156 -0.333 1 96.44 373 ALA B C 1
ATOM 5952 O O . ALA B 1 373 ? -17.359 18.078 -1.157 1 96.44 373 ALA B O 1
ATOM 5953 N N . GLY B 1 374 ? -16.859 15.953 -0.661 1 95.06 374 GLY B N 1
ATOM 5954 C CA . GLY B 1 374 ? -16.594 15.609 -2.047 1 95.06 374 GLY B CA 1
ATOM 5955 C C . GLY B 1 374 ? -15.25 16.125 -2.543 1 95.06 374 GLY B C 1
ATOM 5956 O O . GLY B 1 374 ? -15.117 16.484 -3.715 1 95.06 374 GLY B O 1
ATOM 5957 N N . TRP B 1 375 ? -14.273 16.312 -1.637 1 96.75 375 TRP B N 1
ATOM 5958 C CA . TRP B 1 375 ? -12.945 16.766 -2.029 1 96.75 375 TRP B CA 1
ATOM 5959 C C . TRP B 1 375 ? -12.133 15.602 -2.6 1 96.75 375 TRP B C 1
ATOM 5961 O O . TRP B 1 375 ? -12.328 14.445 -2.211 1 96.75 375 TRP B O 1
ATOM 5971 N N . GLN B 1 376 ? -11.273 15.883 -3.51 1 96.44 376 GLN B N 1
ATOM 5972 C CA . GLN B 1 376 ? -10.312 14.906 -4.016 1 96.44 376 GLN B CA 1
ATOM 5973 C C . GLN B 1 376 ? -8.922 15.164 -3.443 1 96.44 376 GLN B C 1
ATOM 5975 O O . GLN B 1 376 ? -8.414 16.281 -3.512 1 96.44 376 GLN B O 1
ATOM 5980 N N . VAL B 1 377 ? -8.344 14.109 -2.9 1 97.56 377 VAL B N 1
ATOM 5981 C CA . VAL B 1 377 ? -7.047 14.234 -2.254 1 97.56 377 VAL B CA 1
ATOM 5982 C C . VAL B 1 377 ? -5.941 13.805 -3.217 1 97.56 377 VAL B C 1
ATOM 5984 O O . VAL B 1 377 ? -6.059 12.766 -3.877 1 97.56 377 VAL B O 1
ATOM 5987 N N . GLU B 1 378 ? -4.898 14.609 -3.207 1 96.56 378 GLU B N 1
ATOM 5988 C CA . GLU B 1 378 ? -3.758 14.383 -4.09 1 96.56 378 GLU B CA 1
ATOM 5989 C C . GLU B 1 378 ? -2.451 14.328 -3.305 1 96.56 378 GLU B C 1
ATOM 5991 O O . GLU B 1 378 ? -2.246 15.109 -2.375 1 96.56 378 GLU B O 1
ATOM 5996 N N . LEU B 1 379 ? -1.578 13.336 -3.723 1 97.88 379 LEU B N 1
ATOM 5997 C CA . LEU B 1 379 ? -0.239 13.305 -3.145 1 97.88 379 LEU B CA 1
ATOM 5998 C C . LEU B 1 379 ? 0.676 14.312 -3.832 1 97.88 379 LEU B C 1
ATOM 6000 O O . LEU B 1 379 ? 0.916 14.219 -5.039 1 97.88 379 LEU B O 1
ATOM 6004 N N . LEU B 1 380 ? 1.204 15.25 -3.055 1 97.06 380 LEU B N 1
ATOM 6005 C CA . LEU B 1 380 ? 2.057 16.281 -3.625 1 97.06 380 LEU B CA 1
ATOM 6006 C C . LEU B 1 380 ? 3.527 15.898 -3.523 1 97.06 380 LEU B C 1
ATOM 6008 O O . LEU B 1 380 ? 4.332 16.25 -4.387 1 97.06 380 LEU B O 1
ATOM 6012 N N . SER B 1 381 ? 3.867 15.234 -2.443 1 97.44 381 SER B N 1
ATOM 6013 C CA . SER B 1 381 ? 5.258 14.836 -2.24 1 97.44 381 SER B CA 1
ATOM 6014 C C . SER B 1 381 ? 5.363 13.688 -1.239 1 97.44 381 SER B C 1
ATOM 6016 O O . SER B 1 381 ? 4.48 13.508 -0.398 1 97.44 381 SER B O 1
ATOM 6018 N N . TYR B 1 382 ? 6.367 12.906 -1.386 1 97.81 382 TYR B N 1
ATOM 6019 C CA . TYR B 1 382 ? 6.812 11.883 -0.446 1 97.81 382 TYR B CA 1
ATOM 6020 C C . TYR B 1 382 ? 8.336 11.852 -0.36 1 97.81 382 TYR B C 1
ATOM 6022 O O . TYR B 1 382 ? 9.023 11.812 -1.385 1 97.81 382 TYR B O 1
ATOM 6030 N N . ALA B 1 383 ? 8.797 11.914 0.918 1 97.38 383 ALA B N 1
ATOM 6031 C CA . ALA B 1 383 ? 10.25 11.922 1.104 1 97.38 383 ALA B CA 1
ATOM 6032 C C . ALA B 1 383 ? 10.633 11.234 2.412 1 97.38 383 ALA B C 1
ATOM 6034 O O . ALA B 1 383 ? 10.227 11.68 3.492 1 97.38 383 ALA B O 1
ATOM 6035 N N . PRO B 1 384 ? 11.406 10.109 2.314 1 97.62 384 PRO B N 1
ATOM 6036 C CA . PRO B 1 384 ? 12.055 9.586 3.52 1 97.62 384 PRO B CA 1
ATOM 6037 C C . PRO B 1 384 ? 13.086 10.555 4.098 1 97.62 384 PRO B C 1
ATOM 6039 O O . PRO B 1 384 ? 13.789 11.234 3.348 1 97.62 384 PRO B O 1
ATOM 6042 N N . SER B 1 385 ? 13.164 10.594 5.383 1 97.75 385 SER B N 1
ATOM 6043 C CA . SER B 1 385 ? 13.953 11.609 6.07 1 97.75 385 SER B CA 1
ATOM 6044 C C . SER B 1 385 ? 15.438 11.492 5.727 1 97.75 385 SER B C 1
ATOM 6046 O O . SER B 1 385 ? 16.172 12.477 5.773 1 97.75 385 SER B O 1
ATOM 6048 N N . ASP B 1 386 ? 15.914 10.32 5.379 1 97.12 386 ASP B N 1
ATOM 6049 C CA . ASP B 1 386 ? 17.344 10.094 5.172 1 97.12 386 ASP B CA 1
ATOM 6050 C C . ASP B 1 386 ? 17.812 10.742 3.871 1 97.12 386 ASP B C 1
ATOM 6052 O O . ASP B 1 386 ? 19.016 10.781 3.59 1 97.12 386 ASP B O 1
ATOM 6056 N N . LEU B 1 387 ? 16.906 11.234 3.043 1 96.44 387 LEU B N 1
ATOM 6057 C CA . LEU B 1 387 ? 17.266 12.039 1.882 1 96.44 387 LEU B CA 1
ATOM 6058 C C . LEU B 1 387 ? 17.906 13.359 2.311 1 96.44 387 LEU B C 1
ATOM 6060 O O . LEU B 1 387 ? 18.641 13.977 1.541 1 96.44 387 LEU B O 1
ATOM 6064 N N . TYR B 1 388 ? 17.625 13.75 3.549 1 95.69 388 TYR B N 1
ATOM 6065 C CA . TYR B 1 388 ? 18.016 15.086 3.982 1 95.69 388 TYR B CA 1
ATOM 6066 C C . TYR B 1 388 ? 18.891 15.016 5.223 1 95.69 388 TYR B C 1
ATOM 6068 O O . TYR B 1 388 ? 19.766 15.867 5.422 1 95.69 388 TYR B O 1
ATOM 6076 N N . VAL B 1 389 ? 18.547 14.031 6.117 1 95.12 389 VAL B N 1
ATOM 6077 C CA . VAL B 1 389 ? 19.312 13.914 7.359 1 95.12 389 VAL B CA 1
ATOM 6078 C C . VAL B 1 389 ? 19.719 12.453 7.574 1 95.12 389 VAL B C 1
ATOM 6080 O O . VAL B 1 389 ? 18.906 11.539 7.383 1 95.12 389 VAL B O 1
ATOM 6083 N N . SER B 1 390 ? 20.938 12.227 7.918 1 92.81 390 SER B N 1
ATOM 6084 C CA . SER B 1 390 ? 21.438 10.891 8.266 1 92.81 390 SER B CA 1
ATOM 6085 C C . SER B 1 390 ? 21.484 10.695 9.773 1 92.81 390 SER B C 1
ATOM 6087 O O . SER B 1 390 ? 22.406 11.164 10.438 1 92.81 390 SER B O 1
ATOM 6089 N N . SER B 1 391 ? 20.594 10.031 10.414 1 91.88 391 SER B N 1
ATOM 6090 C CA . SER B 1 391 ? 20.516 9.875 11.867 1 91.88 391 SER B CA 1
ATOM 6091 C C . SER B 1 391 ? 20.594 8.406 12.266 1 91.88 391 SER B C 1
ATOM 6093 O O . SER B 1 391 ? 20.672 8.094 13.453 1 91.88 391 SER B O 1
ATOM 6095 N N . GLY B 1 392 ? 20.562 7.477 11.344 1 95.25 392 GLY B N 1
ATOM 6096 C CA . GLY B 1 392 ? 20.438 6.062 11.664 1 95.25 392 GLY B CA 1
ATOM 6097 C C . GLY B 1 392 ? 19 5.621 11.859 1 95.25 392 GLY B C 1
ATOM 6098 O O . GLY B 1 392 ? 18.719 4.426 12 1 95.25 392 GLY B O 1
ATOM 6099 N N . ASN B 1 393 ? 18.109 6.609 11.938 1 97 393 ASN B N 1
ATOM 6100 C CA . ASN B 1 393 ? 16.656 6.398 11.93 1 97 393 ASN B CA 1
ATOM 6101 C C . ASN B 1 393 ? 16.016 6.996 10.68 1 97 393 ASN B C 1
ATOM 6103 O O . ASN B 1 393 ? 16.672 7.691 9.906 1 97 393 ASN B O 1
ATOM 6107 N N . ILE B 1 394 ? 14.789 6.613 10.508 1 97.31 394 ILE B N 1
ATOM 6108 C CA . ILE B 1 394 ? 14.141 7.152 9.32 1 97.31 394 ILE B CA 1
ATOM 6109 C C . ILE B 1 394 ? 12.672 7.434 9.609 1 97.31 394 ILE B C 1
ATOM 6111 O O . ILE B 1 394 ? 12.031 6.695 10.359 1 97.31 394 ILE B O 1
ATOM 6115 N N . ASN B 1 395 ? 12.188 8.508 9.109 1 97.62 395 ASN B N 1
ATOM 6116 C CA . ASN B 1 395 ? 10.773 8.859 9.078 1 97.62 395 ASN B CA 1
ATOM 6117 C C . ASN B 1 395 ? 10.281 9.078 7.652 1 97.62 395 ASN B C 1
ATOM 6119 O O . ASN B 1 395 ? 11.008 9.594 6.809 1 97.62 395 ASN B O 1
ATOM 6123 N N . GLY B 1 396 ? 9.086 8.633 7.391 1 97.81 396 GLY B N 1
ATOM 6124 C CA . GLY B 1 396 ? 8.445 8.977 6.133 1 97.81 396 GLY B CA 1
ATOM 6125 C C . GLY B 1 396 ? 7.633 10.258 6.211 1 97.81 396 GLY B C 1
ATOM 6126 O O . GLY B 1 396 ? 6.836 10.438 7.137 1 97.81 396 GLY B O 1
ATOM 6127 N N . PHE B 1 397 ? 7.891 11.141 5.262 1 98.31 397 PHE B N 1
ATOM 6128 C CA . PHE B 1 397 ? 7.164 12.398 5.223 1 98.31 397 PHE B CA 1
ATOM 6129 C C . PHE B 1 397 ? 6.422 12.562 3.902 1 98.31 397 PHE B C 1
ATOM 6131 O O . PHE B 1 397 ? 6.973 12.273 2.836 1 98.31 397 PHE B O 1
ATOM 6138 N N . ALA B 1 398 ? 5.188 12.984 3.98 1 98.25 398 ALA B N 1
ATOM 6139 C CA . ALA B 1 398 ? 4.379 13.203 2.787 1 98.25 398 ALA B CA 1
ATOM 6140 C C . ALA B 1 398 ? 3.494 14.438 2.945 1 98.25 398 ALA B C 1
ATOM 6142 O O . ALA B 1 398 ? 3.172 14.836 4.066 1 98.25 398 ALA B O 1
ATOM 6143 N N . ALA B 1 399 ? 3.186 15.008 1.858 1 98.56 399 ALA B N 1
ATOM 6144 C CA . ALA B 1 399 ? 2.256 16.141 1.825 1 98.56 399 ALA B CA 1
ATOM 6145 C C . ALA B 1 399 ? 1.151 15.906 0.797 1 98.56 399 ALA B C 1
ATOM 6147 O O . ALA B 1 399 ? 1.407 15.383 -0.291 1 98.56 399 ALA B O 1
ATOM 6148 N N . PHE B 1 400 ? -0.043 16.281 1.133 1 98.56 400 PHE B N 1
ATOM 6149 C CA . PHE B 1 400 ? -1.214 16.094 0.282 1 98.56 400 PHE B CA 1
ATOM 6150 C C . PHE B 1 400 ? -1.985 17.406 0.148 1 98.56 400 PHE B C 1
ATOM 6152 O O . PHE B 1 400 ? -1.944 18.25 1.044 1 98.56 400 PHE B O 1
ATOM 6159 N N . ALA B 1 401 ? -2.703 17.547 -0.949 1 97.94 401 ALA B N 1
ATOM 6160 C CA . ALA B 1 401 ? -3.691 18.609 -1.14 1 97.94 401 ALA B CA 1
ATOM 6161 C C . ALA B 1 401 ? -5.082 18.016 -1.372 1 97.94 401 ALA B C 1
ATOM 6163 O O . ALA B 1 401 ? -5.223 16.969 -2.01 1 97.94 401 ALA B O 1
ATOM 6164 N N . ALA B 1 402 ? -6.027 18.641 -0.844 1 98 402 ALA B N 1
ATOM 6165 C CA . ALA B 1 402 ? -7.426 18.312 -1.122 1 98 402 ALA B CA 1
ATOM 6166 C C . ALA B 1 402 ? -8.102 19.406 -1.927 1 98 402 ALA B C 1
ATOM 6168 O O . ALA B 1 402 ? -8.062 20.578 -1.536 1 98 402 ALA B O 1
ATOM 6169 N N . TRP B 1 403 ? -8.773 19.016 -2.998 1 96.38 403 TRP B N 1
ATOM 6170 C CA . TRP B 1 403 ? -9.352 19.969 -3.932 1 96.38 403 TRP B CA 1
ATOM 6171 C C . TRP B 1 403 ? -10.867 19.797 -4.023 1 96.38 403 TRP B C 1
ATOM 6173 O O . TRP B 1 403 ? -11.367 18.672 -4.047 1 96.38 403 TRP B O 1
ATOM 6183 N N . GLN B 1 404 ? -11.516 20.875 -3.973 1 93.88 404 GLN B N 1
ATOM 6184 C CA . GLN B 1 404 ? -12.898 20.875 -4.457 1 93.88 404 GLN B CA 1
ATOM 6185 C C . GLN B 1 404 ? -12.945 20.688 -5.969 1 93.88 404 GLN B C 1
ATOM 6187 O O . GLN B 1 404 ? -12.242 21.375 -6.711 1 93.88 404 GLN B O 1
ATOM 6192 N N . THR B 1 405 ? -13.727 19.641 -6.367 1 89.81 405 THR B N 1
ATOM 6193 C CA . THR B 1 405 ? -13.758 19.344 -7.793 1 89.81 405 THR B CA 1
ATOM 6194 C C . THR B 1 405 ? -15.078 19.766 -8.414 1 89.81 405 THR B C 1
ATOM 6196 O O . THR B 1 405 ? -16 20.172 -7.699 1 89.81 405 THR B O 1
ATOM 6199 N N . LEU B 1 406 ? -15.094 19.766 -9.812 1 78.56 406 LEU B N 1
ATOM 6200 C CA . LEU B 1 406 ? -16.281 20.156 -10.562 1 78.56 406 LEU B CA 1
ATOM 6201 C C . LEU B 1 406 ? -17.453 19.234 -10.242 1 78.56 406 LEU B C 1
ATOM 6203 O O . LEU B 1 406 ? -18.609 19.656 -10.289 1 78.56 406 LEU B O 1
ATOM 6207 N N . HIS B 1 407 ? -17.188 18.031 -10.023 1 64.19 407 HIS B N 1
ATOM 6208 C CA . HIS B 1 407 ? -18.266 17.094 -9.766 1 64.19 407 HIS B CA 1
ATOM 6209 C C . HIS B 1 407 ? -18.672 17.109 -8.297 1 64.19 407 HIS B C 1
ATOM 6211 O O . HIS B 1 407 ? -19.609 16.406 -7.898 1 64.19 407 HIS B O 1
ATOM 6217 N N . SER B 1 408 ? -17.938 17.844 -7.551 1 60.03 408 SER B N 1
ATOM 6218 C CA . SER B 1 408 ? -18.25 17.875 -6.125 1 60.03 408 SER B CA 1
ATOM 6219 C C . SER B 1 408 ? -19.578 18.578 -5.859 1 60.03 408 SER B C 1
ATOM 6221 O O . SER B 1 408 ? -19.938 19.531 -6.551 1 60.03 408 SER B O 1
ATOM 6223 N N . ALA B 1 409 ? -20.594 17.859 -5.449 1 43.78 409 ALA B N 1
ATOM 6224 C CA . ALA B 1 409 ? -21.891 18.469 -5.133 1 43.78 409 ALA B CA 1
ATOM 6225 C C . ALA B 1 409 ? -21.703 19.75 -4.316 1 43.78 409 ALA B C 1
ATOM 6227 O O . ALA B 1 409 ? -20.984 19.75 -3.318 1 43.78 409 ALA B O 1
ATOM 6228 N N . ALA B 1 410 ? -22.078 21.031 -4.895 1 36.97 410 ALA B N 1
ATOM 6229 C CA . ALA B 1 410 ? -22.188 22.25 -4.113 1 36.97 410 ALA B CA 1
ATOM 6230 C C . ALA B 1 410 ? -22.781 21.984 -2.734 1 36.97 410 ALA B C 1
ATOM 6232 O O . ALA B 1 410 ? -23.734 21.219 -2.604 1 36.97 410 ALA B O 1
#

pLDDT: mean 80.68, std 23.32, range [19.09, 98.81]

Foldseek 3Di:
DPPPDLLVCLVVVVVVCVVVVVLVDPVPCDPVNVCSNPDDPVSLVPDDDPRVVVNLVSCVVQVPDPVVLVVCCVPVVPSPQDAQEAPCDPPQADQAPVRRLVLLVVLLVQAFAFDPDDPLQDDPPQFFDAFFAKEFAQGGSQQRVRQRSLVLVVVLVRLLVVCPPDDVDAQFAAEEEEEEEQPDDLDDQKAWESGQWYAGNNGTAGADPLLQVLLVVLPHYHDCSRVNNDRQRVSCVSSVSSSQVPRPPCPPVGRRYHYIYMYGHCQPDLVSLLSLLVSNLRSQVVSCVVPVVHDGHHYYYYKWWAKAFDVVPHHAPDPVDDQVNSQCVLCVQLSSQLSVAALHSNVVSCVVSVTDMRRNSSSSSVRSNCVVQVWGKHWRHKDWRVVRDDDRIIIITTMMIIGDTPPGDD/DPPPDLLVVLVVVVVVCVVVVVVVDPVPCDPVNVCSLPDDPVSLVPDDDPRVVVNLVSCVVQVPDPVVLVVCCVPVVPSPQAAQEAPCDPPQADQAPVRRLVLLVVLLVQAFAFDPDDPLQDDPPQFFDAFFAKEFAQGGSQQRVRQRSLVLVVVLVRLLVVCPPDDVAAQFAAEEEEEEEQPDDQDDQKAWESGQWYAGNNGTAGADPLLNVLLVVLPHYHDCSRVNNDRQRVSCVSSVSSSQVPRPCRPPVGRRYHYIYMYGYCQPDLVSLLSLLVSNLRSQVVSCVVPVVHDGHHYYYYKWWAKAFDVVPHHAPDPVDDQVNSQCVLCVQLSSQLSVAALHSNVVSCVVSVTDMRRNSSSSSVRSNLVVQVWGKHWRHWDWRVVRDDDRIIIITTMMIIGDTPPGDD